Protein 3OZX (pdb70)

Structure (mmCIF, N/CA/C/O backbone):
data_3OZX
#
_entry.id   3OZX
#
_cell.length_a   58.374
_cell.length_b   63.656
_cell.length_c   81.778
_cell.angle_alpha   89.15
_cell.angle_beta   84.47
_cell.angle_gamma   69.82
#
_symmetry.space_group_name_H-M   'P 1'
#
loop_
_entity.id
_entity.type
_entity.pdbx_description
1 polymer 'RNase L inhibitor'
2 non-polymer 'MAGNESIUM ION'
3 non-polymer "ADENOSINE-5'-DIPHOSPHATE"
4 non-polymer 'PHOSPHATE ION'
5 water water
#
loop_
_atom_site.group_PDB
_atom_site.id
_atom_site.type_symbol
_atom_site.label_atom_id
_atom_site.label_alt_id
_atom_site.label_comp_id
_atom_site.label_asym_id
_atom_site.label_entity_id
_atom_site.label_seq_id
_atom_site.pdbx_PDB_ins_code
_atom_site.Cartn_x
_atom_site.Cartn_y
_atom_site.Cartn_z
_atom_site.occupancy
_atom_site.B_iso_or_equiv
_atom_site.auth_seq_id
_atom_site.auth_comp_id
_atom_site.auth_asym_id
_atom_site.auth_atom_id
_atom_site.pdbx_PDB_model_nu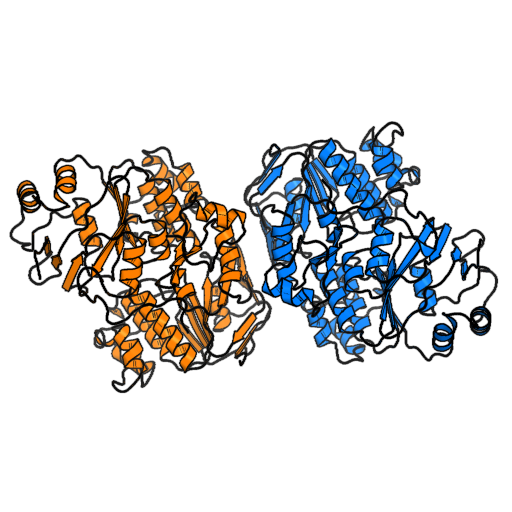m
ATOM 1 N N . GLU A 1 2 ? 6.901 27.850 -14.106 1.00 66.59 76 GLU A N 1
ATOM 2 C CA . GLU A 1 2 ? 7.740 27.121 -15.104 1.00 68.72 76 GLU A CA 1
ATOM 3 C C . GLU A 1 2 ? 8.668 26.153 -14.402 1.00 61.14 76 GLU A C 1
ATOM 4 O O . GLU A 1 2 ? 9.204 26.463 -13.352 1.00 55.35 76 GLU A O 1
ATOM 10 N N . GLY A 1 3 ? 8.860 24.979 -14.987 1.00 62.74 77 GLY A N 1
ATOM 11 C CA . GLY A 1 3 ? 9.669 23.935 -14.352 1.00 62.71 77 GLY A CA 1
ATOM 12 C C . GLY A 1 3 ? 8.812 22.780 -13.875 1.00 57.50 77 GLY A C 1
ATOM 13 O O . GLY A 1 3 ? 7.615 22.738 -14.159 1.00 61.10 77 GLY A O 1
ATOM 14 N N . GLU A 1 4 ? 9.427 21.861 -13.132 1.00 53.82 78 GLU A N 1
ATOM 15 C CA . GLU A 1 4 ? 8.811 20.582 -12.754 1.00 48.41 78 GLU A CA 1
ATOM 16 C C . GLU A 1 4 ? 8.237 20.601 -11.312 1.00 38.74 78 GLU A C 1
ATOM 17 O O . GLU A 1 4 ? 8.982 20.622 -10.339 1.00 33.98 78 GLU A O 1
ATOM 23 N N . VAL A 1 5 ? 6.912 20.593 -11.180 1.00 34.24 79 VAL A N 1
ATOM 24 C CA . VAL A 1 5 ? 6.265 20.642 -9.854 1.00 31.77 79 VAL A CA 1
ATOM 25 C C . VAL A 1 5 ? 6.376 19.307 -9.127 1.00 30.09 79 VAL A C 1
ATOM 26 O O . VAL A 1 5 ? 6.009 18.272 -9.642 1.00 34.03 79 VAL A O 1
ATOM 30 N N . ILE A 1 6 ? 6.909 19.358 -7.929 1.00 27.06 80 ILE A N 1
ATOM 31 C CA . ILE A 1 6 ? 7.086 18.182 -7.102 1.00 28.07 80 ILE A CA 1
ATOM 32 C C . ILE A 1 6 ? 5.790 17.823 -6.389 1.00 25.59 80 ILE A C 1
ATOM 33 O O . ILE A 1 6 ? 5.475 16.660 -6.220 1.00 25.98 80 ILE A O 1
ATOM 38 N N . HIS A 1 7 ? 5.035 18.830 -5.977 1.00 24.28 81 HIS A N 1
ATOM 39 C CA . HIS A 1 7 ? 3.869 18.577 -5.166 1.00 23.95 81 HIS A CA 1
ATOM 40 C C . HIS A 1 7 ? 3.014 19.800 -5.174 1.00 23.38 81 HIS A C 1
ATOM 41 O O . HIS A 1 7 ? 3.517 20.914 -5.230 1.00 22.81 81 HIS A O 1
ATOM 48 N N . ARG A 1 8 ? 1.719 19.570 -5.102 1.00 23.89 82 ARG A N 1
ATOM 49 C CA . ARG A 1 8 ? 0.712 20.612 -5.039 1.00 25.69 82 ARG A CA 1
ATOM 50 C C . ARG A 1 8 ? -0.361 20.064 -4.142 1.00 25.23 82 ARG A C 1
ATOM 51 O O . ARG A 1 8 ? -0.792 18.919 -4.355 1.00 26.32 82 ARG A O 1
ATOM 59 N N . TYR A 1 9 ? -0.783 20.836 -3.134 1.00 24.54 83 TYR A N 1
ATOM 60 C CA . TYR A 1 9 ? -1.796 20.324 -2.189 1.00 25.31 83 TYR A CA 1
ATOM 61 C C . TYR A 1 9 ? -3.174 20.357 -2.732 1.00 27.32 83 TYR A C 1
ATOM 62 O O . TYR A 1 9 ? -3.966 19.520 -2.402 1.00 27.61 83 TYR A O 1
ATOM 71 N N . LYS A 1 10 ? -3.477 21.365 -3.545 1.00 30.06 84 LYS A N 1
ATOM 72 C CA . LYS A 1 10 ? -4.795 21.488 -4.166 1.00 31.31 84 LYS A CA 1
ATOM 73 C C . LYS A 1 10 ? -4.688 22.345 -5.422 1.00 31.11 84 LYS A C 1
ATOM 74 O O . LYS A 1 10 ? -3.725 23.098 -5.586 1.00 29.05 84 LYS A O 1
ATOM 80 N N . VAL A 1 11 ? -5.668 22.222 -6.304 1.00 32.89 85 VAL A N 1
ATOM 81 C CA . VAL A 1 11 ? -5.741 23.057 -7.501 1.00 33.82 85 VAL A CA 1
ATOM 82 C C . VAL A 1 11 ? -5.685 24.533 -7.093 1.00 34.49 85 VAL A C 1
ATOM 83 O O . VAL A 1 11 ? -6.398 24.982 -6.188 1.00 35.12 85 VAL A O 1
ATOM 87 N N . ASN A 1 12 ? -4.855 25.290 -7.785 1.00 34.62 86 ASN A N 1
ATOM 88 C CA . ASN A 1 12 ? -4.634 26.701 -7.451 1.00 36.76 86 ASN A CA 1
ATOM 89 C C . ASN A 1 12 ? -4.028 26.953 -6.059 1.00 35.63 86 ASN A C 1
ATOM 90 O O . ASN A 1 12 ? -3.988 28.086 -5.599 1.00 36.63 86 ASN A O 1
ATOM 95 N N . GLY A 1 13 ? -3.562 25.899 -5.391 1.00 33.34 87 GLY A N 1
ATOM 96 C CA . GLY A 1 13 ? -2.907 26.071 -4.090 1.00 29.82 87 GLY A CA 1
ATOM 97 C C . GLY A 1 13 ? -1.400 26.136 -4.212 1.00 27.53 87 GLY A C 1
ATOM 98 O O . GLY A 1 13 ? -0.835 26.145 -5.327 1.00 26.85 87 GLY A O 1
ATOM 99 N N . PHE A 1 14 ? -0.742 26.092 -3.060 1.00 24.84 88 PHE A N 1
ATOM 100 C CA . PHE A 1 14 ? 0.709 26.139 -2.995 1.00 23.47 88 PHE A CA 1
ATOM 101 C C . PHE A 1 14 ? 1.353 25.015 -3.838 1.00 21.56 88 PHE A C 1
ATOM 102 O O . PHE A 1 14 ? 0.927 23.877 -3.812 1.00 21.79 88 PHE A O 1
ATOM 110 N N . LYS A 1 15 ? 2.407 25.333 -4.543 1.00 22.75 89 LYS A N 1
ATOM 111 C CA . LYS A 1 15 ? 3.138 24.326 -5.348 1.00 23.75 89 LYS A CA 1
ATOM 112 C C . LYS A 1 15 ? 4.604 24.365 -4.965 1.00 22.02 89 LYS A C 1
ATOM 113 O O . LYS A 1 15 ? 5.167 25.447 -4.743 1.00 22.06 89 LYS A O 1
ATOM 119 N N . LEU A 1 16 ? 5.228 23.193 -4.932 1.00 21.01 90 LEU A N 1
ATOM 120 C CA . LEU A 1 16 ? 6.649 23.066 -4.604 1.00 23.16 90 LEU A CA 1
ATOM 121 C C . LEU A 1 16 ? 7.423 22.602 -5.855 1.00 24.99 90 LEU A C 1
ATOM 122 O O . LEU A 1 16 ? 6.981 21.658 -6.541 1.00 26.22 90 LEU A O 1
ATOM 127 N N . PHE A 1 17 ? 8.546 23.259 -6.138 1.00 25.51 91 PHE A N 1
ATOM 128 C CA . PHE A 1 17 ? 9.467 22.870 -7.240 1.00 26.29 91 PHE A CA 1
ATOM 129 C C . PHE A 1 17 ? 10.755 22.374 -6.569 1.00 25.85 91 PHE A C 1
ATOM 130 O O . PHE A 1 17 ? 11.305 23.082 -5.727 1.00 26.23 91 PHE A O 1
ATOM 138 N N . GLY A 1 18 ? 11.201 21.165 -6.906 1.00 27.07 92 GLY A N 1
ATOM 139 C CA . GLY A 1 18 ? 12.509 20.636 -6.469 1.00 25.43 92 GLY A CA 1
ATOM 140 C C . GLY A 1 18 ? 12.530 20.040 -5.065 1.00 25.21 92 GLY A C 1
ATOM 141 O O . GLY A 1 18 ? 11.661 20.309 -4.233 1.00 23.21 92 GLY A O 1
ATOM 142 N N . LEU A 1 19 ? 13.547 19.229 -4.808 1.00 26.26 93 LEU A N 1
ATOM 143 C CA . LEU A 1 19 ? 13.796 18.645 -3.490 1.00 24.54 93 LEU A CA 1
ATOM 144 C C . LEU A 1 19 ? 15.279 18.568 -3.247 1.00 22.87 93 LEU A C 1
ATOM 145 O O . LEU A 1 19 ? 16.038 18.222 -4.137 1.00 24.72 93 LEU A O 1
ATOM 150 N N . PRO A 1 20 ? 15.694 18.809 -2.020 1.00 20.90 94 PRO A N 1
ATOM 151 C CA . PRO A 1 20 ? 17.073 18.575 -1.664 1.00 22.67 94 PRO A CA 1
ATOM 152 C C . PRO A 1 20 ? 17.319 17.066 -1.491 1.00 24.06 94 PRO A C 1
ATOM 153 O O . PRO A 1 20 ? 16.461 16.341 -0.965 1.00 24.21 94 PRO A O 1
ATOM 157 N N . THR A 1 21 ? 18.447 16.590 -1.992 1.00 25.57 95 THR A N 1
ATOM 158 C CA . THR A 1 21 ? 18.860 15.207 -1.762 1.00 24.13 95 THR A CA 1
ATOM 159 C C . THR A 1 21 ? 19.573 15.082 -0.418 1.00 23.63 95 THR A C 1
ATOM 160 O O . THR A 1 21 ? 20.597 15.723 -0.210 1.00 23.53 95 THR A O 1
ATOM 164 N N . PRO A 1 22 ? 19.069 14.236 0.484 1.00 24.47 96 PRO A N 1
ATOM 165 C CA . PRO A 1 22 ? 19.871 13.961 1.709 1.00 25.22 96 PRO A CA 1
ATOM 166 C C . PRO A 1 22 ? 21.218 13.339 1.394 1.00 26.31 96 PRO A C 1
ATOM 167 O O . PRO A 1 22 ? 21.361 12.665 0.370 1.00 26.52 96 PRO A O 1
ATOM 171 N N . LYS A 1 23 ? 22.211 13.568 2.254 1.00 27.50 97 LYS A N 1
ATOM 172 C CA . LYS A 1 23 ? 23.540 13.043 2.013 1.00 28.82 97 LYS A CA 1
ATOM 173 C C . LYS A 1 23 ? 24.023 12.379 3.280 1.00 31.13 97 LYS A C 1
ATOM 174 O O . LYS A 1 23 ? 23.848 12.934 4.373 1.00 29.06 97 LYS A O 1
ATOM 180 N N . ASN A 1 24 ? 24.614 11.188 3.156 1.00 32.46 98 ASN A N 1
ATOM 181 C CA . ASN A 1 24 ? 24.993 10.441 4.356 1.00 35.08 98 ASN A CA 1
ATOM 182 C C . ASN A 1 24 ? 26.155 11.119 5.014 1.00 33.65 98 ASN A C 1
ATOM 183 O O . ASN A 1 24 ? 26.895 11.864 4.360 1.00 32.25 98 ASN A O 1
ATOM 188 N N . ASN A 1 25 ? 26.281 10.882 6.320 1.00 34.11 99 ASN A N 1
ATOM 189 C CA . ASN A 1 25 ? 27.329 11.477 7.165 1.00 35.26 99 ASN A CA 1
ATOM 190 C C . ASN A 1 25 ? 27.402 12.979 7.020 1.00 30.80 99 ASN A C 1
ATOM 191 O O . ASN A 1 25 ? 28.475 13.542 7.143 1.00 31.30 99 ASN A O 1
ATOM 196 N N . THR A 1 26 ? 26.260 13.623 6.773 1.00 28.60 100 THR A N 1
ATOM 197 C CA . THR A 1 26 ? 26.243 15.048 6.465 1.00 26.72 100 THR A CA 1
ATOM 198 C C . THR A 1 26 ? 25.054 15.707 7.119 1.00 24.27 100 THR A C 1
ATOM 199 O O . THR A 1 26 ? 24.017 15.109 7.225 1.00 21.91 100 THR A O 1
ATOM 203 N N . ILE A 1 27 ? 25.213 16.962 7.543 1.00 24.83 101 ILE A N 1
ATOM 204 C CA . ILE A 1 27 ? 24.095 17.705 8.048 1.00 24.25 101 ILE A CA 1
ATOM 205 C C . ILE A 1 27 ? 23.698 18.787 7.058 1.00 23.98 101 ILE A C 1
ATOM 206 O O . ILE A 1 27 ? 24.437 19.743 6.805 1.00 23.36 101 ILE A O 1
ATOM 211 N N . LEU A 1 28 ? 22.480 18.654 6.568 1.00 23.83 102 LEU A N 1
ATOM 212 C CA . LEU A 1 28 ? 21.981 19.455 5.475 1.00 25.01 102 LEU A CA 1
ATOM 213 C C . LEU A 1 28 ? 21.015 20.463 6.069 1.00 23.91 102 LEU A C 1
ATOM 214 O O . LEU A 1 28 ? 20.112 20.081 6.753 1.00 24.16 102 LEU A O 1
ATOM 219 N N . GLY A 1 29 ? 21.247 21.744 5.846 1.00 22.26 103 GLY A N 1
ATOM 220 C CA . GLY A 1 29 ? 20.376 22.781 6.378 1.00 22.22 103 GLY A CA 1
ATOM 221 C C . GLY A 1 29 ? 19.428 23.210 5.288 1.00 21.79 103 GLY A C 1
ATOM 222 O O . GLY A 1 29 ? 19.804 23.191 4.118 1.00 20.67 103 GLY A O 1
ATOM 223 N N . VAL A 1 30 ? 18.203 23.557 5.680 1.00 20.89 104 VAL A N 1
ATOM 224 C CA . VAL A 1 30 ? 17.219 24.153 4.784 1.00 20.69 104 VAL A CA 1
ATOM 225 C C . VAL A 1 30 ? 16.755 25.486 5.378 1.00 19.20 104 VAL A C 1
ATOM 226 O O . VAL A 1 30 ? 16.319 25.584 6.535 1.00 19.35 104 VAL A O 1
ATOM 230 N N . LEU A 1 31 ? 16.829 26.518 4.567 1.00 19.29 105 LEU A N 1
ATOM 231 C CA . LEU A 1 31 ? 16.609 27.851 5.060 1.00 20.28 105 LEU A CA 1
ATOM 232 C C . LEU A 1 31 ? 15.720 28.622 4.115 1.00 21.06 105 LEU A C 1
ATOM 233 O O . LEU A 1 31 ? 15.882 28.532 2.885 1.00 19.62 105 LEU A O 1
ATOM 238 N N . GLY A 1 32 ? 14.778 29.370 4.686 1.00 20.44 106 GLY A N 1
ATOM 239 C CA . GLY A 1 32 ? 13.927 30.300 3.936 1.00 20.27 106 GLY A CA 1
ATOM 240 C C . GLY A 1 32 ? 12.795 30.803 4.833 1.00 21.84 106 GLY A C 1
ATOM 241 O O . GLY A 1 32 ? 12.528 30.268 5.938 1.00 22.67 106 GLY A O 1
ATOM 242 N N . LYS A 1 33 ? 12.103 31.813 4.346 1.00 21.48 107 LYS A N 1
ATOM 243 C CA . LYS A 1 33 ? 10.917 32.355 5.000 1.00 21.21 107 LYS A CA 1
ATOM 244 C C . LYS A 1 33 ? 9.835 31.288 5.080 1.00 20.40 107 LYS A C 1
ATOM 245 O O . LYS A 1 33 ? 9.908 30.300 4.370 1.00 19.15 107 LYS A O 1
ATOM 251 N N . ASN A 1 34 ? 8.856 31.489 5.968 1.00 19.37 108 ASN A N 1
ATOM 252 C CA . ASN A 1 34 ? 7.723 30.619 6.054 1.00 19.97 108 ASN A CA 1
ATOM 253 C C . ASN A 1 34 ? 6.772 30.658 4.850 1.00 21.01 108 ASN A C 1
ATOM 254 O O . ASN A 1 34 ? 6.725 31.634 4.057 1.00 21.04 108 ASN A O 1
ATOM 259 N N . GLY A 1 35 ? 6.033 29.568 4.719 1.00 19.21 109 GLY A N 1
ATOM 260 C CA . GLY A 1 35 ? 4.973 29.471 3.730 1.00 19.14 109 GLY A CA 1
ATOM 261 C C . GLY A 1 35 ? 5.504 29.063 2.366 1.00 19.29 109 GLY A C 1
ATOM 262 O O . GLY A 1 35 ? 4.727 29.048 1.403 1.00 21.14 109 GLY A O 1
ATOM 263 N N . VAL A 1 36 ? 6.811 28.758 2.269 1.00 18.23 110 VAL A N 1
ATOM 264 C CA . VAL A 1 36 ? 7.437 28.329 0.981 1.00 18.18 110 VAL A CA 1
ATOM 265 C C . VAL A 1 36 ? 7.723 26.811 0.822 1.00 17.75 110 VAL A C 1
ATOM 266 O O . VAL A 1 36 ? 8.278 26.413 -0.192 1.00 17.46 110 VAL A O 1
ATOM 270 N N . GLY A 1 37 ? 7.304 25.960 1.765 1.00 17.77 111 GLY A N 1
ATOM 271 C CA . GLY A 1 37 ? 7.419 24.495 1.549 1.00 18.58 111 GLY A CA 1
ATOM 272 C C . GLY A 1 37 ? 8.512 23.777 2.341 1.00 20.02 111 GLY A C 1
ATOM 273 O O . GLY A 1 37 ? 8.798 22.588 2.100 1.00 20.85 111 GLY A O 1
ATOM 274 N N . LYS A 1 38 ? 9.084 24.444 3.345 1.00 18.54 112 LYS A N 1
ATOM 275 C CA . LYS A 1 38 ? 10.183 23.785 4.091 1.00 18.55 112 LYS A CA 1
ATOM 276 C C . LYS A 1 38 ? 9.613 22.552 4.759 1.00 17.21 112 LYS A C 1
ATOM 277 O O . LYS A 1 38 ? 10.133 21.453 4.574 1.00 17.14 112 LYS A O 1
ATOM 283 N N . THR A 1 39 ? 8.505 22.717 5.471 1.00 17.57 113 THR A N 1
ATOM 284 C CA . THR A 1 39 ? 7.920 21.556 6.157 1.00 19.28 113 THR A CA 1
ATOM 285 C C . THR A 1 39 ? 7.415 20.470 5.177 1.00 19.60 113 THR A C 1
ATOM 286 O O . THR A 1 39 ? 7.536 19.264 5.428 1.00 20.19 113 THR A O 1
ATOM 290 N N . THR A 1 40 ? 6.813 20.908 4.076 1.00 19.75 114 THR A N 1
ATOM 291 C CA . THR A 1 40 ? 6.435 20.000 2.978 1.00 18.64 114 THR A CA 1
ATOM 292 C C . THR A 1 40 ? 7.657 19.168 2.520 1.00 18.31 114 THR A C 1
ATOM 293 O O . THR A 1 40 ? 7.556 17.961 2.366 1.00 18.95 114 THR A O 1
ATOM 297 N N . VAL A 1 41 ? 8.792 19.811 2.302 1.00 17.54 115 VAL A N 1
ATOM 298 C CA . VAL A 1 41 ? 10.040 19.136 1.845 1.00 17.75 115 VAL A CA 1
ATOM 299 C C . VAL A 1 41 ? 10.441 18.044 2.853 1.00 19.75 115 VAL A C 1
ATOM 300 O O . VAL A 1 41 ? 10.792 16.928 2.476 1.00 20.71 115 VAL A O 1
ATOM 304 N N . LEU A 1 42 ? 10.375 18.378 4.146 1.00 19.47 116 LEU A N 1
ATOM 305 C CA . LEU A 1 42 ? 10.770 17.462 5.177 1.00 18.61 116 LEU A CA 1
ATOM 306 C C . LEU A 1 42 ? 9.815 16.274 5.226 1.00 18.65 116 LEU A C 1
ATOM 307 O O . LEU A 1 42 ? 10.231 15.123 5.450 1.00 17.22 116 LEU A O 1
ATOM 312 N N . LYS A 1 43 ? 8.548 16.546 5.025 1.00 17.42 117 LYS A N 1
ATOM 313 C CA . LYS A 1 43 ? 7.552 15.492 5.118 1.00 18.17 117 LYS A CA 1
ATOM 314 C C . LYS A 1 43 ? 7.649 14.542 3.914 1.00 18.87 117 LYS A C 1
ATOM 315 O O . LYS A 1 43 ? 7.425 13.322 4.028 1.00 19.29 117 LYS A O 1
ATOM 321 N N . ILE A 1 44 ? 7.927 15.121 2.759 1.00 17.00 118 ILE A N 1
ATOM 322 C CA . ILE A 1 44 ? 8.369 14.328 1.609 1.00 18.30 118 ILE A CA 1
ATOM 323 C C . ILE A 1 44 ? 9.602 13.466 1.887 1.00 19.06 118 ILE A C 1
ATOM 324 O O . ILE A 1 44 ? 9.569 12.225 1.658 1.00 21.73 118 ILE A O 1
ATOM 329 N N . LEU A 1 45 ? 10.669 14.075 2.409 1.00 18.89 119 LEU A N 1
ATOM 330 C CA . LEU A 1 45 ? 11.886 13.306 2.750 1.00 19.97 119 LEU A CA 1
ATOM 331 C C . LEU A 1 45 ? 11.706 12.195 3.796 1.00 20.74 119 LEU A C 1
ATOM 332 O O . LEU A 1 45 ? 12.374 11.148 3.734 1.00 20.43 119 LEU A O 1
ATOM 337 N N . ALA A 1 46 ? 10.800 12.441 4.729 1.00 19.79 120 ALA A N 1
ATOM 338 C CA . ALA A 1 46 ? 10.480 11.560 5.820 1.00 23.11 120 ALA A CA 1
ATOM 339 C C . ALA A 1 46 ? 9.542 10.431 5.373 1.00 25.81 120 ALA A C 1
ATOM 340 O O . ALA A 1 46 ? 9.321 9.485 6.108 1.00 30.18 120 ALA A O 1
ATOM 342 N N . GLY A 1 47 ? 8.995 10.531 4.158 1.00 28.61 121 GLY A N 1
ATOM 343 C CA . GLY A 1 47 ? 8.049 9.540 3.636 1.00 26.08 121 GLY A CA 1
ATOM 344 C C . GLY A 1 47 ? 6.598 9.670 4.099 1.00 28.41 121 GLY A C 1
ATOM 345 O O . GLY A 1 47 ? 5.793 8.757 3.873 1.00 28.24 121 GLY A O 1
ATOM 346 N N . GLU A 1 48 ? 6.249 10.796 4.728 1.00 28.74 122 GLU A N 1
ATOM 347 C CA . GLU A 1 48 ? 4.877 11.040 5.246 1.00 30.47 122 GLU A CA 1
ATOM 348 C C . GLU A 1 48 ? 3.923 11.544 4.162 1.00 30.39 122 GLU A C 1
ATOM 349 O O . GLU A 1 48 ? 2.722 11.234 4.177 1.00 33.77 122 GLU A O 1
ATOM 355 N N . ILE A 1 49 ? 4.479 12.299 3.230 1.00 28.20 123 ILE A N 1
ATOM 356 C CA . ILE A 1 49 ? 3.804 12.697 1.989 1.00 27.47 123 ILE A CA 1
ATOM 357 C C . ILE A 1 49 ? 4.520 12.109 0.760 1.00 25.34 123 ILE A C 1
ATOM 358 O O . ILE A 1 49 ? 5.739 12.234 0.626 1.00 23.58 123 ILE A O 1
ATOM 363 N N . ILE A 1 50 ? 3.744 11.528 -0.149 1.00 25.30 124 ILE A N 1
ATOM 364 C CA . ILE A 1 50 ? 4.206 10.954 -1.420 1.00 24.58 124 ILE A CA 1
ATOM 365 C C . ILE A 1 50 ? 4.087 12.063 -2.472 1.00 24.81 124 ILE A C 1
ATOM 366 O O . ILE A 1 50 ? 2.996 12.530 -2.744 1.00 26.31 124 ILE A O 1
ATOM 371 N N . PRO A 1 51 ? 5.193 12.497 -3.092 1.00 24.73 125 PRO A N 1
ATOM 372 C CA . PRO A 1 51 ? 5.006 13.631 -4.020 1.00 24.06 125 PRO A CA 1
ATOM 373 C C . PRO A 1 51 ? 3.907 13.375 -5.073 1.00 25.13 125 PRO A C 1
ATOM 374 O O . PRO A 1 51 ? 3.893 12.328 -5.682 1.00 25.02 125 PRO A O 1
ATOM 378 N N . ASN A 1 52 ? 3.032 14.340 -5.332 1.00 24.41 126 ASN A N 1
ATOM 379 C CA . ASN A 1 52 ? 2.035 14.121 -6.393 1.00 26.56 126 ASN A CA 1
ATOM 380 C C . ASN A 1 52 ? 2.358 14.787 -7.723 1.00 26.52 126 ASN A C 1
ATOM 381 O O . ASN A 1 52 ? 1.524 14.803 -8.615 1.00 28.20 126 ASN A O 1
ATOM 386 N N . PHE A 1 53 ? 3.539 15.394 -7.829 1.00 25.81 127 PHE A N 1
ATOM 387 C CA . PHE A 1 53 ? 3.988 15.960 -9.091 1.00 28.05 127 PHE A CA 1
ATOM 388 C C . PHE A 1 53 ? 2.968 16.952 -9.642 1.00 31.18 127 PHE A C 1
ATOM 389 O O . PHE A 1 53 ? 2.756 17.043 -10.855 1.00 31.67 127 PHE A O 1
ATOM 397 N N . GLY A 1 54 ? 2.295 17.648 -8.724 1.00 32.06 128 GLY A N 1
ATOM 398 C CA . GLY A 1 54 ? 1.361 18.713 -9.091 1.00 32.70 128 GLY A CA 1
ATOM 399 C C . GLY A 1 54 ? -0.090 18.348 -9.347 1.00 33.11 128 GLY A C 1
ATOM 400 O O . GLY A 1 54 ? -0.882 19.248 -9.591 1.00 31.75 128 GLY A O 1
ATOM 401 N N . ASP A 1 55 ? -0.427 17.042 -9.321 1.00 35.54 129 ASP A N 1
ATOM 402 C CA . ASP A 1 55 ? -1.815 16.541 -9.486 1.00 35.93 129 ASP A CA 1
ATOM 403 C C . ASP A 1 55 ? -2.415 16.051 -8.148 1.00 36.43 129 ASP A C 1
ATOM 404 O O . ASP A 1 55 ? -2.258 14.890 -7.797 1.00 34.60 129 ASP A O 1
ATOM 409 N N . PRO A 1 56 ? -3.105 16.934 -7.390 1.00 37.12 130 PRO A N 1
ATOM 410 C CA . PRO A 1 56 ? -3.659 16.458 -6.116 1.00 38.42 130 PRO A CA 1
ATOM 411 C C . PRO A 1 56 ? -4.820 15.459 -6.272 1.00 43.92 130 PRO A C 1
ATOM 412 O O . PRO A 1 56 ? -5.170 14.769 -5.309 1.00 44.24 130 PRO A O 1
ATOM 416 N N . ASN A 1 57 ? -5.404 15.379 -7.464 1.00 48.04 131 ASN A N 1
ATOM 417 C CA . ASN A 1 57 ? -6.487 14.439 -7.704 1.00 56.83 131 ASN A CA 1
ATOM 418 C C . ASN A 1 57 ? -5.963 13.004 -7.664 1.00 62.57 131 ASN A C 1
ATOM 419 O O . ASN A 1 57 ? -6.618 12.108 -7.123 1.00 63.72 131 ASN A O 1
ATOM 424 N N . SER A 1 58 ? -4.771 12.797 -8.221 1.00 61.59 132 SER A N 1
ATOM 425 C CA . SER A 1 58 ? -4.291 11.450 -8.472 1.00 63.90 132 SER A CA 1
ATOM 426 C C . SER A 1 58 ? -3.553 10.884 -7.278 1.00 63.00 132 SER A C 1
ATOM 427 O O . SER A 1 58 ? -2.845 11.599 -6.577 1.00 59.94 132 SER A O 1
ATOM 430 N N . LYS A 1 59 ? -3.764 9.596 -7.035 1.00 64.82 133 LYS A N 1
ATOM 431 C CA . LYS A 1 59 ? -3.026 8.902 -6.008 1.00 62.57 133 LYS A CA 1
ATOM 432 C C . LYS A 1 59 ? -1.791 8.298 -6.650 1.00 60.58 133 LYS A C 1
ATOM 433 O O . LYS A 1 59 ? -1.843 7.228 -7.252 1.00 55.63 133 LYS A O 1
ATOM 439 N N . VAL A 1 60 ? -0.689 9.036 -6.541 1.00 59.14 134 VAL A N 1
ATOM 440 C CA . VAL A 1 60 ? 0.627 8.577 -6.957 1.00 55.61 134 VAL A CA 1
ATOM 441 C C . VAL A 1 60 ? 1.115 7.490 -6.016 1.00 49.90 134 VAL A C 1
ATOM 442 O O . VAL A 1 60 ? 1.074 7.629 -4.797 1.00 50.78 134 VAL A O 1
ATOM 446 N N . GLY A 1 61 ? 1.583 6.401 -6.586 1.00 45.11 135 GLY A N 1
ATOM 447 C CA . GLY A 1 61 ? 2.188 5.380 -5.774 1.00 43.93 135 GLY A CA 1
ATOM 448 C C . GLY A 1 61 ? 3.658 5.675 -5.601 1.00 41.62 135 GLY A C 1
ATOM 449 O O . GLY A 1 61 ? 4.212 6.581 -6.233 1.00 40.89 135 GLY A O 1
ATOM 450 N N . LYS A 1 62 ? 4.289 4.907 -4.726 1.00 41.44 136 LYS A N 1
ATOM 451 C CA . LYS A 1 62 ? 5.736 4.879 -4.638 1.00 40.08 136 LYS A CA 1
ATOM 452 C C . LYS A 1 62 ? 6.422 4.488 -5.965 1.00 40.68 136 LYS A C 1
ATOM 453 O O . LYS A 1 62 ? 7.312 5.203 -6.380 1.00 40.52 136 LYS A O 1
ATOM 459 N N . ASP A 1 63 ? 6.012 3.393 -6.633 1.00 43.77 137 ASP A N 1
ATOM 460 C CA . ASP A 1 63 ? 6.622 3.002 -7.924 1.00 44.03 137 ASP A CA 1
ATOM 461 C C . ASP A 1 63 ? 6.707 4.208 -8.895 1.00 42.85 137 ASP A C 1
ATOM 462 O O . ASP A 1 63 ? 7.750 4.467 -9.509 1.00 38.30 137 ASP A O 1
ATOM 467 N N . GLU A 1 64 ? 5.609 4.957 -8.999 1.00 42.88 138 GLU A N 1
ATOM 468 C CA . GLU A 1 64 ? 5.507 6.053 -9.962 1.00 43.13 138 GLU A CA 1
ATOM 469 C C . GLU A 1 64 ? 6.509 7.122 -9.608 1.00 38.86 138 GLU A C 1
ATOM 470 O O . GLU A 1 64 ? 7.198 7.647 -10.488 1.00 37.54 138 GLU A O 1
ATOM 476 N N . VAL A 1 65 ? 6.636 7.398 -8.311 1.00 34.14 139 VAL A N 1
ATOM 477 C CA . VAL A 1 65 ? 7.578 8.408 -7.854 1.00 32.21 139 VAL A CA 1
ATOM 478 C C . VAL A 1 65 ? 9.004 7.993 -8.246 1.00 31.36 139 VAL A C 1
ATOM 479 O O . VAL A 1 65 ? 9.792 8.823 -8.739 1.00 31.75 139 VAL A O 1
ATOM 483 N N . LEU A 1 66 ? 9.328 6.721 -8.016 1.00 29.01 140 LEU A N 1
ATOM 484 C CA . LEU A 1 66 ? 10.633 6.180 -8.393 1.00 29.53 140 LEU A CA 1
ATOM 485 C C . LEU A 1 66 ? 10.873 6.233 -9.927 1.00 30.40 140 LEU A C 1
ATOM 486 O O . LEU A 1 66 ? 11.968 6.611 -10.370 1.00 30.57 140 LEU A O 1
ATOM 491 N N . LYS A 1 67 ? 9.856 5.938 -10.738 1.00 30.93 141 LYS A N 1
ATOM 492 C CA . LYS A 1 67 ? 10.044 6.045 -12.188 1.00 33.11 141 LYS A CA 1
ATOM 493 C C . LYS A 1 67 ? 10.345 7.483 -12.597 1.00 32.29 141 LYS A C 1
ATOM 494 O O . LYS A 1 67 ? 11.174 7.723 -13.467 1.00 32.65 141 LYS A O 1
ATOM 500 N N . ARG A 1 68 ? 9.702 8.435 -11.927 1.00 32.44 142 ARG A N 1
ATOM 501 C CA . ARG A 1 68 ? 9.843 9.843 -12.258 1.00 31.32 142 ARG A CA 1
ATOM 502 C C . ARG A 1 68 ? 11.207 10.360 -11.871 1.00 29.02 142 ARG A C 1
ATOM 503 O O . ARG A 1 68 ? 11.738 11.190 -12.586 1.00 27.96 142 ARG A O 1
ATOM 511 N N . PHE A 1 69 ? 11.787 9.824 -10.790 1.00 26.88 143 PHE A N 1
ATOM 512 C CA . PHE A 1 69 ? 13.116 10.223 -10.323 1.00 26.95 143 PHE A CA 1
ATOM 513 C C . PHE A 1 69 ? 14.309 9.460 -10.929 1.00 28.29 143 PHE A C 1
ATOM 514 O O . PHE A 1 69 ? 15.470 9.808 -10.687 1.00 27.12 143 PHE A O 1
ATOM 522 N N . ARG A 1 70 ? 14.028 8.416 -11.701 1.00 30.67 144 ARG A N 1
ATOM 523 C CA . ARG A 1 70 ? 15.094 7.520 -12.129 1.00 33.88 144 ARG A CA 1
ATOM 524 C C . ARG A 1 70 ? 16.061 8.267 -13.017 1.00 34.67 144 ARG A C 1
ATOM 525 O O . ARG A 1 70 ? 15.646 8.982 -13.917 1.00 33.27 144 ARG A O 1
ATOM 533 N N . GLY A 1 71 ? 17.352 8.074 -12.736 1.00 38.30 145 GLY A N 1
ATOM 534 C CA . GLY A 1 71 ? 18.449 8.796 -13.359 1.00 40.49 145 GLY A CA 1
ATOM 535 C C . GLY A 1 71 ? 18.952 9.918 -12.466 1.00 43.13 145 GLY A C 1
ATOM 536 O O . GLY A 1 71 ? 20.152 10.227 -12.474 1.00 46.86 145 GLY A O 1
ATOM 537 N N . LYS A 1 72 ? 18.046 10.498 -11.676 1.00 38.63 146 LYS A N 1
ATOM 538 C CA . LYS A 1 72 ? 18.331 11.712 -10.894 1.00 38.02 146 LYS A CA 1
ATOM 539 C C . LYS A 1 72 ? 18.948 11.476 -9.516 1.00 36.25 146 LYS A C 1
ATOM 540 O O . LYS A 1 72 ? 18.900 10.364 -8.984 1.00 34.48 146 LYS A O 1
ATOM 546 N N . GLU A 1 73 ? 19.499 12.553 -8.962 1.00 36.77 147 GLU A N 1
ATOM 547 C CA . GLU A 1 73 ? 20.286 12.549 -7.721 1.00 38.11 147 GLU A CA 1
ATOM 548 C C . GLU A 1 73 ? 19.476 11.963 -6.566 1.00 34.81 147 GLU A C 1
ATOM 549 O O . GLU A 1 73 ? 20.011 11.276 -5.690 1.00 33.39 147 GLU A O 1
ATOM 555 N N . ILE A 1 74 ? 18.172 12.217 -6.595 1.00 30.46 148 ILE A N 1
ATOM 556 C CA . ILE A 1 74 ? 17.346 11.868 -5.459 1.00 28.18 148 ILE A CA 1
ATOM 557 C C . ILE A 1 74 ? 16.874 10.459 -5.491 1.00 27.34 148 ILE A C 1
ATOM 558 O O . ILE A 1 74 ? 16.423 9.942 -4.481 1.00 26.33 148 ILE A O 1
ATOM 563 N N . TYR A 1 75 ? 17.053 9.786 -6.629 1.00 27.34 149 TYR A N 1
ATOM 564 C CA . TYR A 1 75 ? 16.449 8.493 -6.786 1.00 27.23 149 TYR A CA 1
ATOM 565 C C . TYR A 1 75 ? 16.828 7.534 -5.665 1.00 26.86 149 TYR A C 1
ATOM 566 O O . TYR A 1 75 ? 15.961 6.854 -5.123 1.00 26.77 149 TYR A O 1
ATOM 575 N N . ASN A 1 76 ? 18.123 7.422 -5.402 1.00 26.78 150 ASN A N 1
ATOM 576 C CA . ASN A 1 76 ? 18.635 6.382 -4.533 1.00 28.69 150 ASN A CA 1
ATOM 577 C C . ASN A 1 76 ? 18.109 6.530 -3.089 1.00 28.11 150 ASN A C 1
ATOM 578 O O . ASN A 1 76 ? 17.751 5.546 -2.462 1.00 29.15 150 ASN A O 1
ATOM 583 N N . TYR A 1 77 ? 18.038 7.762 -2.596 1.00 26.51 151 TYR A N 1
ATOM 584 C CA . TYR A 1 77 ? 17.394 8.035 -1.308 1.00 25.98 151 TYR A CA 1
ATOM 585 C C . TYR A 1 77 ? 15.966 7.517 -1.296 1.00 26.76 151 TYR A C 1
ATOM 586 O O . TYR A 1 77 ? 15.575 6.730 -0.408 1.00 26.71 151 TYR A O 1
ATOM 595 N N . PHE A 1 78 ? 15.188 7.935 -2.294 1.00 25.58 152 PHE A N 1
ATOM 596 C CA . PHE A 1 78 ? 13.824 7.461 -2.395 1.00 27.70 152 PHE A CA 1
ATOM 597 C C . PHE A 1 78 ? 13.704 5.953 -2.566 1.00 27.58 152 PHE A C 1
ATOM 598 O O . PHE A 1 78 ? 12.848 5.342 -1.959 1.00 27.02 152 PHE A O 1
ATOM 606 N N . LYS A 1 79 ? 14.578 5.333 -3.353 1.00 30.15 153 LYS A N 1
ATOM 607 C CA . LYS A 1 79 ? 14.545 3.882 -3.448 1.00 31.93 153 LYS A CA 1
ATOM 608 C C . LYS A 1 79 ? 14.679 3.267 -2.044 1.00 33.68 153 LYS A C 1
ATOM 609 O O . LYS A 1 79 ? 13.865 2.419 -1.648 1.00 36.54 153 LYS A O 1
ATOM 615 N N . GLU A 1 80 ? 15.698 3.701 -1.307 1.00 33.60 154 GLU A N 1
ATOM 616 C CA . GLU A 1 80 ? 15.948 3.204 0.060 1.00 36.26 154 GLU A CA 1
ATOM 617 C C . GLU A 1 80 ? 14.799 3.514 1.032 1.00 33.70 154 GLU A C 1
ATOM 618 O O . GLU A 1 80 ? 14.441 2.669 1.858 1.00 32.41 154 GLU A O 1
ATOM 624 N N . LEU A 1 81 ? 14.224 4.713 0.899 1.00 30.26 155 LEU A N 1
ATOM 625 C CA . LEU A 1 81 ? 13.086 5.158 1.711 1.00 29.18 155 LEU A CA 1
ATOM 626 C C . LEU A 1 81 ? 11.910 4.221 1.451 1.00 29.57 155 LEU A C 1
ATOM 627 O O . LEU A 1 81 ? 11.360 3.636 2.364 1.00 30.67 155 LEU A O 1
ATOM 632 N N . TYR A 1 82 ? 11.537 4.086 0.193 1.00 30.06 156 TYR A N 1
ATOM 633 C CA . TYR A 1 82 ? 10.319 3.366 -0.152 1.00 32.18 156 TYR A CA 1
ATOM 634 C C . TYR A 1 82 ? 10.470 1.840 -0.063 1.00 35.28 156 TYR A C 1
ATOM 635 O O . TYR A 1 82 ? 9.474 1.121 -0.080 1.00 36.46 156 TYR A O 1
ATOM 644 N N . SER A 1 83 ? 11.701 1.358 0.031 1.00 36.59 157 SER A N 1
ATOM 645 C CA . SER A 1 83 ? 11.916 -0.075 0.161 1.00 41.29 157 SER A CA 1
ATOM 646 C C . SER A 1 83 ? 12.168 -0.403 1.625 1.00 42.52 157 SER A C 1
ATOM 647 O O . SER A 1 83 ? 12.726 -1.439 1.965 1.00 43.27 157 SER A O 1
ATOM 650 N N . ASN A 1 84 ? 11.710 0.502 2.488 1.00 45.80 158 ASN A N 1
ATOM 651 C CA . ASN A 1 84 ? 11.877 0.392 3.944 1.00 48.06 158 ASN A CA 1
ATOM 652 C C . ASN A 1 84 ? 13.257 -0.085 4.428 1.00 47.77 158 ASN A C 1
ATOM 653 O O . ASN A 1 84 ? 13.391 -0.964 5.300 1.00 48.63 158 ASN A O 1
ATOM 658 N N . GLU A 1 85 ? 14.275 0.523 3.836 1.00 43.87 159 GLU A N 1
ATOM 659 C CA . GLU A 1 85 ? 15.658 0.277 4.177 1.00 45.29 159 GLU A CA 1
ATOM 660 C C . GLU A 1 85 ? 16.203 1.392 5.072 1.00 44.44 159 GLU A C 1
ATOM 661 O O . GLU A 1 85 ? 17.306 1.271 5.604 1.00 46.39 159 GLU A O 1
ATOM 667 N N . LEU A 1 86 ? 15.400 2.450 5.261 1.00 40.86 160 LEU A N 1
ATOM 668 C CA . LEU A 1 86 ? 15.749 3.601 6.105 1.00 40.77 160 LEU A CA 1
ATOM 669 C C . LEU A 1 86 ? 14.809 3.807 7.290 1.00 37.50 160 LEU A C 1
ATOM 670 O O . LEU A 1 86 ? 13.596 3.955 7.134 1.00 36.72 160 LEU A O 1
ATOM 675 N N . LYS A 1 87 ? 15.386 3.860 8.478 1.00 36.28 161 LYS A N 1
ATOM 676 C CA . LYS A 1 87 ? 14.620 4.231 9.633 1.00 34.19 161 LYS A CA 1
ATOM 677 C C . LYS A 1 87 ? 14.710 5.739 9.726 1.00 30.13 161 LYS A C 1
ATOM 678 O O . LYS A 1 87 ? 15.791 6.301 9.635 1.00 28.82 161 LYS A O 1
ATOM 684 N N . ILE A 1 88 ? 13.570 6.382 9.908 1.00 28.63 162 ILE A N 1
ATOM 685 C CA . ILE A 1 88 ? 13.470 7.848 9.836 1.00 27.34 162 ILE A CA 1
ATOM 686 C C . ILE A 1 88 ? 13.027 8.356 11.191 1.00 27.76 162 ILE A C 1
ATOM 687 O O . ILE A 1 88 ? 12.042 7.852 11.731 1.00 29.30 162 ILE A O 1
ATOM 692 N N . VAL A 1 89 ? 13.716 9.374 11.709 1.00 26.66 163 VAL A N 1
ATOM 693 C CA . VAL A 1 89 ? 13.269 10.125 12.894 1.00 25.81 163 VAL A CA 1
ATOM 694 C C . VAL A 1 89 ? 12.948 11.576 12.511 1.00 24.08 163 VAL A C 1
ATOM 695 O O . VAL A 1 89 ? 13.756 12.258 11.906 1.00 24.82 163 VAL A O 1
ATOM 699 N N . HIS A 1 90 ? 11.768 12.042 12.891 1.00 24.42 164 HIS A N 1
ATOM 700 C CA . HIS A 1 90 ? 11.312 13.340 12.508 1.00 23.72 164 HIS A CA 1
ATOM 701 C C . HIS A 1 90 ? 10.831 14.059 13.758 1.00 24.44 164 HIS A C 1
ATOM 702 O O . HIS A 1 90 ? 9.858 13.674 14.378 1.00 24.06 164 HIS A O 1
ATOM 709 N N . LYS A 1 91 ? 11.569 15.100 14.111 1.00 23.05 165 LYS A N 1
ATOM 710 C CA . LYS A 1 91 ? 11.241 15.972 15.219 1.00 23.36 165 LYS A CA 1
ATOM 711 C C . LYS A 1 91 ? 10.355 17.043 14.572 1.00 22.50 165 LYS A C 1
ATOM 712 O O . LYS A 1 91 ? 10.843 17.911 13.840 1.00 20.13 165 LYS A O 1
ATOM 718 N N . ILE A 1 92 ? 9.063 16.978 14.835 1.00 22.00 166 ILE A N 1
ATOM 719 C CA . ILE A 1 92 ? 8.154 17.806 14.042 1.00 24.46 166 ILE A CA 1
ATOM 720 C C . ILE A 1 92 ? 8.177 19.271 14.467 1.00 23.14 166 ILE A C 1
ATOM 721 O O . ILE A 1 92 ? 8.613 19.595 15.594 1.00 19.73 166 ILE A O 1
ATOM 726 N N . GLN A 1 93 ? 7.673 20.146 13.592 1.00 22.97 167 GLN A N 1
ATOM 727 C CA . GLN A 1 93 ? 7.724 21.590 13.898 1.00 20.72 167 GLN A CA 1
ATOM 728 C C . GLN A 1 93 ? 6.805 21.950 15.037 1.00 21.86 167 GLN A C 1
ATOM 729 O O . GLN A 1 93 ? 7.136 22.779 15.873 1.00 20.21 167 GLN A O 1
ATOM 735 N N . TYR A 1 94 ? 5.642 21.325 15.068 1.00 22.86 168 TYR A N 1
ATOM 736 C CA . TYR A 1 94 ? 4.553 21.777 15.933 1.00 26.49 168 TYR A CA 1
ATOM 737 C C . TYR A 1 94 ? 4.555 20.969 17.213 1.00 28.24 168 TYR A C 1
ATOM 738 O O . TYR A 1 94 ? 3.767 20.055 17.374 1.00 31.91 168 TYR A O 1
ATOM 747 N N . VAL A 1 95 ? 5.460 21.326 18.108 1.00 31.26 169 VAL A N 1
ATOM 748 C CA . VAL A 1 95 ? 5.759 20.552 19.313 1.00 34.27 169 VAL A CA 1
ATOM 749 C C . VAL A 1 95 ? 4.599 20.464 20.298 1.00 37.94 169 VAL A C 1
ATOM 750 O O . VAL A 1 95 ? 4.437 19.441 20.978 1.00 37.56 169 VAL A O 1
ATOM 754 N N . GLU A 1 96 ? 3.802 21.526 20.349 1.00 39.59 170 GLU A N 1
ATOM 755 C CA . GLU A 1 96 ? 2.597 21.581 21.161 1.00 50.73 170 GLU A CA 1
ATOM 756 C C . GLU A 1 96 ? 1.547 20.553 20.720 1.00 56.69 170 GLU A C 1
ATOM 757 O O . GLU A 1 96 ? 0.799 20.024 21.547 1.00 60.52 170 GLU A O 1
ATOM 763 N N . TYR A 1 97 ? 1.494 20.256 19.426 1.00 56.74 171 TYR A N 1
ATOM 764 C CA . TYR A 1 97 ? 0.631 19.183 18.923 1.00 57.88 171 TYR A CA 1
ATOM 765 C C . TYR A 1 97 ? 1.216 17.795 19.238 1.00 60.47 171 TYR A C 1
ATOM 766 O O . TYR A 1 97 ? 0.481 16.819 19.423 1.00 64.07 171 TYR A O 1
ATOM 775 N N . ALA A 1 98 ? 2.537 17.706 19.297 1.00 64.28 172 ALA A N 1
ATOM 776 C CA . ALA A 1 98 ? 3.210 16.440 19.598 1.00 65.30 172 ALA A CA 1
ATOM 777 C C . ALA A 1 98 ? 3.286 16.179 21.105 1.00 64.28 172 ALA A C 1
ATOM 778 O O . ALA A 1 98 ? 4.128 15.416 21.567 1.00 68.25 172 ALA A O 1
ATOM 780 N N . SER A 1 99 ? 2.386 16.807 21.857 1.00 66.24 173 SER A N 1
ATOM 781 C CA . SER A 1 99 ? 2.399 16.758 23.314 1.00 66.93 173 SER A CA 1
ATOM 782 C C . SER A 1 99 ? 1.284 15.885 23.851 1.00 70.97 173 SER A C 1
ATOM 783 O O . SER A 1 99 ? 1.468 15.166 24.835 1.00 71.84 173 SER A O 1
ATOM 786 N N . LYS A 1 100 ? 0.123 15.961 23.207 1.00 70.39 174 LYS A N 1
ATOM 787 C CA . LYS A 1 100 ? -1.080 15.288 23.703 1.00 72.74 174 LYS A CA 1
ATOM 788 C C . LYS A 1 100 ? -1.067 13.761 23.524 1.00 74.54 174 LYS A C 1
ATOM 789 O O . LYS A 1 100 ? -2.042 13.082 23.860 1.00 74.87 174 LYS A O 1
ATOM 795 N N . PHE A 1 101 ? 0.038 13.232 23.002 1.00 70.25 175 PHE A N 1
ATOM 796 C CA . PHE A 1 101 ? 0.232 11.789 22.878 1.00 74.45 175 PHE A CA 1
ATOM 797 C C . PHE A 1 101 ? 1.422 11.335 23.732 1.00 71.26 175 PHE A C 1
ATOM 798 O O . PHE A 1 101 ? 2.122 10.371 23.393 1.00 72.97 175 PHE A O 1
ATOM 806 N N . LEU A 1 102 ? 1.660 12.048 24.827 1.00 65.56 176 LEU A N 1
ATOM 807 C CA . LEU A 1 102 ? 2.828 11.803 25.656 1.00 63.91 176 LEU A CA 1
ATOM 808 C C . LEU A 1 102 ? 2.385 11.400 27.043 1.00 67.96 176 LEU A C 1
ATOM 809 O O . LEU A 1 102 ? 1.736 12.173 27.745 1.00 73.93 176 LEU A O 1
ATOM 814 N N . LYS A 1 103 ? 2.713 10.173 27.420 1.00 66.80 177 LYS A N 1
ATOM 815 C CA . LYS A 1 103 ? 2.379 9.683 28.741 1.00 67.14 177 LYS A CA 1
ATOM 816 C C . LYS A 1 103 ? 3.617 9.565 29.603 1.00 64.95 177 LYS A C 1
ATOM 817 O O . LYS A 1 103 ? 4.602 8.954 29.202 1.00 64.51 177 LYS A O 1
ATOM 823 N N . GLY A 1 104 ? 3.551 10.143 30.795 1.00 64.33 178 GLY A N 1
ATOM 824 C CA . GLY A 1 104 ? 4.552 9.881 31.812 1.00 62.12 178 GLY A CA 1
ATOM 825 C C . GLY A 1 104 ? 5.546 11.009 31.960 1.00 57.57 178 GLY A C 1
ATOM 826 O O . GLY A 1 104 ? 5.399 12.065 31.355 1.00 54.50 178 GLY A O 1
ATOM 827 N N . THR A 1 105 ? 6.559 10.767 32.782 1.00 56.60 179 THR A N 1
ATOM 828 C CA . THR A 1 105 ? 7.592 11.750 33.066 1.00 54.63 179 THR A CA 1
ATOM 829 C C . THR A 1 105 ? 8.631 11.793 31.935 1.00 51.46 179 THR A C 1
ATOM 830 O O . THR A 1 105 ? 8.652 10.902 31.065 1.00 50.72 179 THR A O 1
ATOM 834 N N . VAL A 1 106 ? 9.463 12.835 31.943 1.00 47.38 180 VAL A N 1
ATOM 835 C CA . VAL A 1 106 ? 10.536 12.992 30.964 1.00 44.42 180 VAL A CA 1
ATOM 836 C C . VAL A 1 106 ? 11.514 11.822 31.055 1.00 44.66 180 VAL A C 1
ATOM 837 O O . VAL A 1 106 ? 11.805 11.168 30.037 1.00 42.07 180 VAL A O 1
ATOM 841 N N . ASN A 1 107 ? 11.998 11.551 32.269 1.00 45.77 181 ASN A N 1
ATOM 842 C CA . ASN A 1 107 ? 12.861 10.393 32.513 1.00 48.44 181 ASN A CA 1
ATOM 843 C C . ASN A 1 107 ? 12.293 9.086 31.941 1.00 49.32 181 ASN A C 1
ATOM 844 O O . ASN A 1 107 ? 12.974 8.377 31.196 1.00 48.76 181 ASN A O 1
ATOM 849 N N . GLU A 1 108 ? 11.039 8.781 32.243 1.00 49.59 182 GLU A N 1
ATOM 850 C CA . GLU A 1 108 ? 10.507 7.493 31.805 1.00 52.49 182 GLU A CA 1
ATOM 851 C C . GLU A 1 108 ? 10.153 7.400 30.325 1.00 49.78 182 GLU A C 1
ATOM 852 O O . GLU A 1 108 ? 10.179 6.305 29.763 1.00 48.34 182 GLU A O 1
ATOM 858 N N . ILE A 1 109 ? 9.818 8.530 29.698 1.00 47.06 183 ILE A N 1
ATOM 859 C CA . ILE A 1 109 ? 9.624 8.532 28.246 1.00 46.37 183 ILE A CA 1
ATOM 860 C C . ILE A 1 109 ? 10.959 8.234 27.567 1.00 45.66 183 ILE A C 1
ATOM 861 O O . ILE A 1 109 ? 11.056 7.335 26.724 1.00 47.61 183 ILE A O 1
ATOM 866 N N . LEU A 1 110 ? 11.980 8.985 27.963 1.00 42.82 184 LEU A N 1
ATOM 867 C CA . LEU A 1 110 ? 13.318 8.840 27.418 1.00 41.29 184 LEU A CA 1
ATOM 868 C C . LEU A 1 110 ? 13.936 7.466 27.712 1.00 42.46 184 LEU A C 1
ATOM 869 O O . LEU A 1 110 ? 14.630 6.915 26.853 1.00 42.26 184 LEU A O 1
ATOM 874 N N . THR A 1 111 ? 13.684 6.931 28.906 1.00 43.46 185 THR A N 1
ATOM 875 C CA . THR A 1 111 ? 14.177 5.602 29.290 1.00 47.31 185 THR A CA 1
ATOM 876 C C . THR A 1 111 ? 13.564 4.513 28.414 1.00 49.51 185 THR A C 1
ATOM 877 O O . THR A 1 111 ? 14.241 3.545 28.066 1.00 53.05 185 THR A O 1
ATOM 881 N N . LYS A 1 112 ? 12.284 4.666 28.076 1.00 51.65 186 LYS A N 1
ATOM 882 C CA . LYS A 1 112 ? 11.591 3.722 27.194 1.00 55.55 186 LYS A CA 1
ATOM 883 C C . LYS A 1 112 ? 12.280 3.667 25.846 1.00 53.24 186 LYS A C 1
ATOM 884 O O . LYS A 1 112 ? 12.582 2.593 25.332 1.00 54.13 186 LYS A O 1
ATOM 890 N N . ILE A 1 113 ? 12.537 4.836 25.274 1.00 50.90 187 ILE A N 1
ATOM 891 C CA . ILE A 1 113 ? 13.004 4.891 23.905 1.00 49.41 187 ILE A CA 1
ATOM 892 C C . ILE A 1 113 ? 14.522 4.913 23.739 1.00 48.53 187 ILE A C 1
ATOM 893 O O . ILE A 1 113 ? 14.999 4.955 22.607 1.00 49.08 187 ILE A O 1
ATOM 898 N N . ASP A 1 114 ? 15.285 4.893 24.833 1.00 48.33 188 ASP A N 1
ATOM 899 C CA . ASP A 1 114 ? 16.746 4.929 24.701 1.00 48.74 188 ASP A CA 1
ATOM 900 C C . ASP A 1 114 ? 17.288 3.683 24.017 1.00 49.55 188 ASP A C 1
ATOM 901 O O . ASP A 1 114 ? 17.537 2.668 24.645 1.00 51.01 188 ASP A O 1
ATOM 906 N N . GLU A 1 115 ? 17.468 3.777 22.711 1.00 51.31 189 GLU A N 1
ATOM 907 C CA . GLU A 1 115 ? 17.941 2.643 21.921 1.00 51.68 189 GLU A CA 1
ATOM 908 C C . GLU A 1 115 ? 19.434 2.717 21.746 1.00 51.34 189 GLU A C 1
ATOM 909 O O . GLU A 1 115 ? 20.065 1.725 21.419 1.00 51.33 189 GLU A O 1
ATOM 915 N N . ARG A 1 116 ? 19.998 3.908 21.947 1.00 51.17 190 ARG A N 1
ATOM 916 C CA . ARG A 1 116 ? 21.414 4.101 21.702 1.00 52.84 190 ARG A CA 1
ATOM 917 C C . ARG A 1 116 ? 22.232 4.184 22.970 1.00 53.78 190 ARG A C 1
ATOM 918 O O . ARG A 1 116 ? 23.424 4.443 22.914 1.00 60.39 190 ARG A O 1
ATOM 926 N N . GLY A 1 117 ? 21.611 3.941 24.114 1.00 54.35 191 GLY A N 1
ATOM 927 C CA . GLY A 1 117 ? 22.321 4.048 25.391 1.00 56.30 191 GLY A CA 1
ATOM 928 C C . GLY A 1 117 ? 22.982 5.407 25.595 1.00 54.44 191 GLY A C 1
ATOM 929 O O . GLY A 1 117 ? 24.111 5.494 26.083 1.00 55.45 191 GLY A O 1
ATOM 930 N N . LYS A 1 118 ? 22.272 6.470 25.218 1.00 52.45 192 LYS A N 1
ATOM 931 C CA . LYS A 1 118 ? 22.800 7.821 25.317 1.00 49.78 192 LYS A CA 1
ATOM 932 C C . LYS A 1 118 ? 21.954 8.703 26.243 1.00 46.67 192 LYS A C 1
ATOM 933 O O . LYS A 1 118 ? 22.110 9.931 26.256 1.00 43.19 192 LYS A O 1
ATOM 939 N N . LYS A 1 119 ? 21.073 8.078 27.023 1.00 45.14 193 LYS A N 1
ATOM 940 C CA . LYS A 1 119 ? 20.156 8.833 27.867 1.00 44.57 193 LYS A CA 1
ATOM 941 C C . LYS A 1 119 ? 20.909 9.841 28.716 1.00 45.48 193 LYS A C 1
ATOM 942 O O . LYS A 1 119 ? 20.692 11.052 28.589 1.00 43.43 193 LYS A O 1
ATOM 948 N N . ASP A 1 120 ? 21.816 9.334 29.545 1.00 48.64 194 ASP A N 1
ATOM 949 C CA . ASP A 1 120 ? 22.589 10.147 30.483 1.00 52.18 194 ASP A CA 1
ATOM 950 C C . ASP A 1 120 ? 23.380 11.257 29.780 1.00 51.58 194 ASP A C 1
ATOM 951 O O . ASP A 1 120 ? 23.408 12.408 30.236 1.00 50.28 194 ASP A O 1
ATOM 956 N N . GLU A 1 121 ? 23.970 10.909 28.641 1.00 50.33 195 GLU A N 1
ATOM 957 C CA . GLU A 1 121 ? 24.685 11.849 27.791 1.00 49.60 195 GLU A CA 1
ATOM 958 C C . GLU A 1 121 ? 23.811 13.047 27.398 1.00 48.94 195 GLU A C 1
ATOM 959 O O . GLU A 1 121 ? 24.224 14.214 27.526 1.00 50.17 195 GLU A O 1
ATOM 965 N N . VAL A 1 122 ? 22.603 12.752 26.927 1.00 44.96 196 VAL A N 1
ATOM 966 C CA . VAL A 1 122 ? 21.671 13.765 26.439 1.00 39.88 196 VAL A CA 1
ATOM 967 C C . VAL A 1 122 ? 21.136 14.627 27.574 1.00 39.72 196 VAL A C 1
ATOM 968 O O . VAL A 1 122 ? 21.066 15.858 27.432 1.00 35.73 196 VAL A O 1
ATOM 972 N N . LYS A 1 123 ? 20.783 13.981 28.691 1.00 39.66 197 LYS A N 1
ATOM 973 C CA . LYS A 1 123 ? 20.462 14.672 29.945 1.00 42.64 197 LYS A CA 1
ATOM 974 C C . LYS A 1 123 ? 21.443 15.831 30.224 1.00 43.04 197 LYS A C 1
ATOM 975 O O . LYS A 1 123 ? 21.020 16.976 30.421 1.00 38.80 197 LYS A O 1
ATOM 981 N N . GLU A 1 124 ? 22.738 15.501 30.230 1.00 46.01 198 GLU A N 1
ATOM 982 C CA . GLU A 1 124 ? 23.834 16.479 30.377 1.00 48.46 198 GLU A CA 1
ATOM 983 C C . GLU A 1 124 ? 23.817 17.513 29.259 1.00 45.58 198 GLU A C 1
ATOM 984 O O . GLU A 1 124 ? 23.646 18.699 29.518 1.00 45.91 198 GLU A O 1
ATOM 990 N N . LEU A 1 125 ? 23.989 17.047 28.022 1.00 43.39 199 LEU A N 1
ATOM 991 C CA . LEU A 1 125 ? 24.152 17.919 26.864 1.00 41.91 199 LEU A CA 1
ATOM 992 C C . LEU A 1 125 ? 23.047 18.977 26.730 1.00 40.04 199 LEU A C 1
ATOM 993 O O . LEU A 1 125 ? 23.332 20.124 26.375 1.00 42.93 199 LEU A O 1
ATOM 998 N N . LEU A 1 126 ? 21.802 18.578 27.006 1.00 37.15 200 LEU A N 1
ATOM 999 C CA . LEU A 1 126 ? 20.636 19.456 26.894 1.00 33.85 200 LEU A CA 1
ATOM 1000 C C . LEU A 1 126 ? 20.178 19.953 28.277 1.00 34.26 200 LEU A C 1
ATOM 1001 O O . LEU A 1 126 ? 19.126 20.568 28.405 1.00 31.09 200 LEU A O 1
ATOM 1006 N N . ASN A 1 127 ? 20.988 19.669 29.302 1.00 37.48 201 ASN A N 1
ATOM 1007 C CA . ASN A 1 127 ? 20.779 20.212 30.643 1.00 39.50 201 ASN A CA 1
ATOM 1008 C C . ASN A 1 127 ? 19.339 19.965 31.148 1.00 40.79 201 ASN A C 1
ATOM 1009 O O . ASN A 1 127 ? 18.562 20.904 31.412 1.00 39.78 201 ASN A O 1
ATOM 1014 N N . MET A 1 128 ? 18.985 18.687 31.264 1.00 43.43 202 MET A N 1
ATOM 1015 C CA . MET A 1 128 ? 17.582 18.310 31.461 1.00 45.36 202 MET A CA 1
ATOM 1016 C C . MET A 1 128 ? 17.236 17.970 32.905 1.00 46.22 202 MET A C 1
ATOM 1017 O O . MET A 1 128 ? 16.074 17.670 33.197 1.00 45.40 202 MET A O 1
ATOM 1022 N N . THR A 1 129 ? 18.215 18.022 33.805 1.00 47.09 203 THR A N 1
ATOM 1023 C CA . THR A 1 129 ? 17.941 17.644 35.194 1.00 54.75 203 THR A CA 1
ATOM 1024 C C . THR A 1 129 ? 16.699 18.334 35.781 1.00 53.09 203 THR A C 1
ATOM 1025 O O . THR A 1 129 ? 15.949 17.705 36.511 1.00 58.02 203 THR A O 1
ATOM 1029 N N . ASN A 1 130 ? 16.445 19.588 35.418 1.00 50.67 204 ASN A N 1
ATOM 1030 C CA . ASN A 1 130 ? 15.212 20.245 35.862 1.00 53.98 204 ASN A CA 1
ATOM 1031 C C . ASN A 1 130 ? 13.925 19.555 35.407 1.00 52.12 204 ASN A C 1
ATOM 1032 O O . ASN A 1 130 ? 12.989 19.390 36.189 1.00 57.07 204 ASN A O 1
ATOM 1037 N N . LEU A 1 131 ? 13.894 19.128 34.157 1.00 47.33 205 LEU A N 1
ATOM 1038 C CA . LEU A 1 131 ? 12.696 18.546 33.560 1.00 45.02 205 LEU A CA 1
ATOM 1039 C C . LEU A 1 131 ? 12.472 17.094 33.962 1.00 44.78 205 LEU A C 1
ATOM 1040 O O . LEU A 1 131 ? 11.420 16.518 33.671 1.00 44.50 205 LEU A O 1
ATOM 1045 N N . TRP A 1 132 ? 13.464 16.524 34.637 1.00 44.85 206 TRP A N 1
ATOM 1046 C CA . TRP A 1 132 ? 13.682 15.089 34.631 1.00 46.06 206 TRP A CA 1
ATOM 1047 C C . TRP A 1 132 ? 12.510 14.276 35.146 1.00 47.49 206 TRP A C 1
ATOM 1048 O O . TRP A 1 132 ? 12.195 13.223 34.589 1.00 46.95 206 TRP A O 1
ATOM 1059 N N . ASN A 1 133 ? 11.880 14.766 36.211 1.00 50.87 207 ASN A N 1
ATOM 1060 C CA . ASN A 1 133 ? 10.706 14.111 36.779 1.00 54.59 207 ASN A CA 1
ATOM 1061 C C . ASN A 1 133 ? 9.477 14.992 36.692 1.00 54.41 207 ASN A C 1
ATOM 1062 O O . ASN A 1 133 ? 8.698 15.076 37.622 1.00 60.13 207 ASN A O 1
ATOM 1067 N N . LYS A 1 134 ? 9.312 15.645 35.550 1.00 53.83 208 LYS A N 1
ATOM 1068 C CA . LYS A 1 134 ? 8.089 16.364 35.259 1.00 53.58 208 LYS A CA 1
ATOM 1069 C C . LYS A 1 134 ? 7.239 15.618 34.244 1.00 52.98 208 LYS A C 1
ATOM 1070 O O . LYS A 1 134 ? 7.745 14.890 33.381 1.00 50.74 208 LYS A O 1
ATOM 1076 N N . ASP A 1 135 ? 5.936 15.815 34.361 1.00 55.09 209 ASP A N 1
ATOM 1077 C CA . ASP A 1 135 ? 4.981 15.224 33.453 1.00 57.52 209 ASP A CA 1
ATOM 1078 C C . ASP A 1 135 ? 5.074 15.853 32.066 1.00 55.28 209 ASP A C 1
ATOM 1079 O O . ASP A 1 135 ? 4.925 17.067 31.917 1.00 51.83 209 ASP A O 1
ATOM 1084 N N . ALA A 1 136 ? 5.301 15.017 31.055 1.00 57.93 210 ALA A N 1
ATOM 1085 C CA . ALA A 1 136 ? 5.325 15.458 29.664 1.00 60.57 210 ALA A CA 1
ATOM 1086 C C . ALA A 1 136 ? 4.120 16.338 29.329 1.00 63.66 210 ALA A C 1
ATOM 1087 O O . ALA A 1 136 ? 4.270 17.362 28.656 1.00 61.35 210 ALA A O 1
ATOM 1089 N N . ASN A 1 137 ? 2.945 15.928 29.815 1.00 61.44 211 ASN A N 1
ATOM 1090 C CA . ASN A 1 137 ? 1.690 16.684 29.711 1.00 62.05 211 ASN A CA 1
ATOM 1091 C C . ASN A 1 137 ? 1.768 18.150 30.119 1.00 58.77 211 ASN A C 1
ATOM 1092 O O . ASN A 1 137 ? 1.200 19.001 29.449 1.00 59.80 211 ASN A O 1
ATOM 1097 N N . ILE A 1 138 ? 2.447 18.428 31.230 1.00 58.70 212 ILE A N 1
ATOM 1098 C CA . ILE A 1 138 ? 2.493 19.774 31.821 1.00 58.81 212 ILE A CA 1
ATOM 1099 C C . ILE A 1 138 ? 3.628 20.675 31.282 1.00 57.40 212 ILE A C 1
ATOM 1100 O O . ILE A 1 138 ? 3.813 21.793 31.763 1.00 60.28 212 ILE A O 1
ATOM 1105 N N . LEU A 1 139 ? 4.389 20.195 30.300 1.00 51.99 213 LEU A N 1
ATOM 1106 C CA . LEU A 1 139 ? 5.613 20.882 29.889 1.00 47.86 213 LEU A CA 1
ATOM 1107 C C . LEU A 1 139 ? 5.376 22.159 29.069 1.00 44.66 213 LEU A C 1
ATOM 1108 O O . LEU A 1 139 ? 4.541 22.154 28.166 1.00 40.94 213 LEU A O 1
ATOM 1113 N N . SER A 1 140 ? 6.122 23.237 29.366 1.00 43.22 214 SER A N 1
ATOM 1114 C CA . SER A 1 140 ? 6.080 24.467 28.530 1.00 42.19 214 SER A CA 1
ATOM 1115 C C . SER A 1 140 ? 6.671 24.224 27.135 1.00 39.14 214 SER A C 1
ATOM 1116 O O . SER A 1 140 ? 7.330 23.216 26.906 1.00 38.23 214 SER A O 1
ATOM 1119 N N . GLY A 1 141 ? 6.469 25.172 26.222 1.00 37.72 215 GLY A N 1
ATOM 1120 C CA . GLY A 1 141 ? 7.057 25.126 24.870 1.00 31.05 215 GLY A CA 1
ATOM 1121 C C . GLY A 1 141 ? 8.501 24.659 24.824 1.00 29.38 215 GLY A C 1
ATOM 1122 O O . GLY A 1 141 ? 8.832 23.745 24.062 1.00 27.20 215 GLY A O 1
ATOM 1123 N N . GLY A 1 142 ? 9.350 25.280 25.645 1.00 27.98 216 GLY A N 1
ATOM 1124 C CA . GLY A 1 142 ? 10.782 25.001 25.657 1.00 28.48 216 GLY A CA 1
ATOM 1125 C C . GLY A 1 142 ? 11.165 23.620 26.225 1.00 28.83 216 GLY A C 1
ATOM 1126 O O . GLY A 1 142 ? 12.123 23.001 25.759 1.00 25.59 216 GLY A O 1
ATOM 1127 N N . GLY A 1 143 ? 10.437 23.159 27.246 1.00 28.65 217 GLY A N 1
ATOM 1128 C CA . GLY A 1 143 ? 10.633 21.816 27.782 1.00 30.74 217 GLY A CA 1
ATOM 1129 C C . GLY A 1 143 ? 10.219 20.717 26.788 1.00 30.71 217 GLY A C 1
ATOM 1130 O O . GLY A 1 143 ? 10.885 19.675 26.685 1.00 29.15 217 GLY A O 1
ATOM 1131 N N . LEU A 1 144 ? 9.104 20.944 26.092 1.00 29.05 218 LEU A N 1
ATOM 1132 C CA . LEU A 1 144 ? 8.654 20.037 25.071 1.00 29.34 218 LEU A CA 1
ATOM 1133 C C . LEU A 1 144 ? 9.668 19.955 23.958 1.00 28.36 218 LEU A C 1
ATOM 1134 O O . LEU A 1 144 ? 9.903 18.859 23.428 1.00 28.63 218 LEU A O 1
ATOM 1139 N N . GLN A 1 145 ? 10.234 21.111 23.579 1.00 24.11 219 GLN A N 1
ATOM 1140 C CA . GLN A 1 145 ? 11.129 21.153 22.451 1.00 24.11 219 GLN A CA 1
ATOM 1141 C C . GLN A 1 145 ? 12.332 20.326 22.852 1.00 25.49 219 GLN A C 1
ATOM 1142 O O . GLN A 1 145 ? 12.782 19.473 22.086 1.00 26.24 219 GLN A O 1
ATOM 1148 N N . ARG A 1 146 ? 12.872 20.585 24.047 1.00 24.43 220 ARG A N 1
ATOM 1149 C CA . ARG A 1 146 ? 14.008 19.795 24.529 1.00 24.69 220 ARG A CA 1
ATOM 1150 C C . ARG A 1 146 ? 13.655 18.320 24.649 1.00 25.26 220 ARG A C 1
ATOM 1151 O O . ARG A 1 146 ? 14.456 17.461 24.264 1.00 26.01 220 ARG A O 1
ATOM 1159 N N . LEU A 1 147 ? 12.469 18.001 25.158 1.00 24.97 221 LEU A N 1
ATOM 1160 C CA . LEU A 1 147 ? 12.091 16.571 25.223 1.00 27.42 221 LEU A CA 1
ATOM 1161 C C . LEU A 1 147 ? 12.044 15.880 23.849 1.00 26.44 221 LEU A C 1
ATOM 1162 O O . LEU A 1 147 ? 12.500 14.755 23.724 1.00 26.18 221 LEU A O 1
ATOM 1167 N N . LEU A 1 148 ? 11.469 16.531 22.838 1.00 26.00 222 LEU A N 1
ATOM 1168 C CA . LEU A 1 148 ? 11.402 15.904 21.508 1.00 25.05 222 LEU A CA 1
ATOM 1169 C C . LEU A 1 148 ? 12.767 15.802 20.834 1.00 24.10 222 LEU A C 1
ATOM 1170 O O . LEU A 1 148 ? 13.093 14.827 20.137 1.00 25.74 222 LEU A O 1
ATOM 1175 N N . VAL A 1 149 ? 13.561 16.851 20.979 1.00 22.93 223 VAL A N 1
ATOM 1176 C CA . VAL A 1 149 ? 14.904 16.807 20.445 1.00 22.32 223 VAL A CA 1
ATOM 1177 C C . VAL A 1 149 ? 15.655 15.669 21.139 1.00 22.97 223 VAL A C 1
ATOM 1178 O O . VAL A 1 149 ? 16.273 14.857 20.453 1.00 22.55 223 VAL A O 1
ATOM 1182 N N . ALA A 1 150 ? 15.555 15.588 22.481 1.00 23.35 224 ALA A N 1
ATOM 1183 C CA . ALA A 1 150 ? 16.162 14.497 23.247 1.00 25.40 224 ALA A CA 1
ATOM 1184 C C . ALA A 1 150 ? 15.690 13.175 22.721 1.00 26.57 224 ALA A C 1
ATOM 1185 O O . ALA A 1 150 ? 16.502 12.299 22.437 1.00 27.70 224 ALA A O 1
ATOM 1187 N N . ALA A 1 151 ? 14.373 13.022 22.613 1.00 25.99 225 ALA A N 1
ATOM 1188 C CA . ALA A 1 151 ? 13.820 11.773 22.198 1.00 27.95 225 ALA A CA 1
AT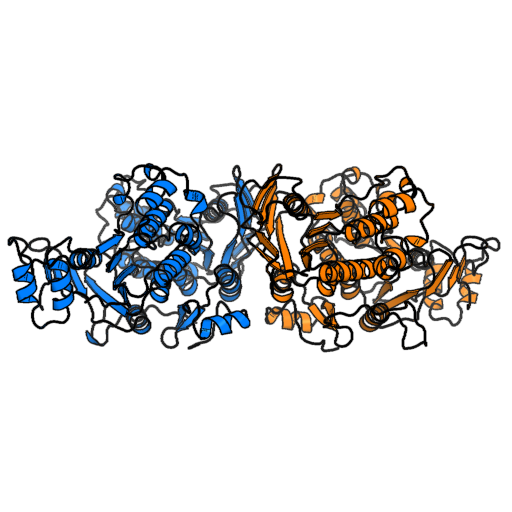OM 1189 C C . ALA A 1 151 ? 14.406 11.368 20.826 1.00 29.07 225 ALA A C 1
ATOM 1190 O O . ALA A 1 151 ? 14.679 10.189 20.597 1.00 29.96 225 ALA A O 1
ATOM 1192 N N . SER A 1 152 ? 14.679 12.359 19.977 1.00 26.95 226 SER A N 1
ATOM 1193 C CA . SER A 1 152 ? 15.152 12.114 18.605 1.00 28.24 226 SER A CA 1
ATOM 1194 C C . SER A 1 152 ? 16.563 11.640 18.632 1.00 30.33 226 SER A C 1
ATOM 1195 O O . SER A 1 152 ? 16.922 10.772 17.855 1.00 34.92 226 SER A O 1
ATOM 1198 N N . LEU A 1 153 ? 17.363 12.224 19.525 1.00 30.54 227 LEU A N 1
ATOM 1199 C CA . LEU A 1 153 ? 18.730 11.818 19.703 1.00 30.18 227 LEU A CA 1
ATOM 1200 C C . LEU A 1 153 ? 18.867 10.385 20.223 1.00 33.23 227 LEU A C 1
ATOM 1201 O O . LEU A 1 153 ? 19.821 9.694 19.867 1.00 35.86 227 LEU A O 1
ATOM 1206 N N . LEU A 1 154 ? 17.931 9.924 21.050 1.00 32.82 228 LEU A N 1
ATOM 1207 C CA . LEU A 1 154 ? 18.039 8.572 21.630 1.00 34.86 228 LEU A CA 1
ATOM 1208 C C . LEU A 1 154 ? 17.708 7.439 20.660 1.00 37.13 228 LEU A C 1
ATOM 1209 O O . LEU A 1 154 ? 18.097 6.282 20.876 1.00 40.89 228 LEU A O 1
ATOM 1214 N N . ARG A 1 155 ? 16.972 7.760 19.607 1.00 34.40 229 ARG A N 1
ATOM 1215 C CA . ARG A 1 155 ? 16.525 6.771 18.669 1.00 37.37 229 ARG A CA 1
ATOM 1216 C C . ARG A 1 155 ? 17.658 6.293 17.766 1.00 36.89 229 ARG A C 1
ATOM 1217 O O . ARG A 1 155 ? 18.518 7.062 17.385 1.00 34.01 229 ARG A O 1
ATOM 1225 N N . GLU A 1 156 ? 17.652 4.998 17.475 1.00 38.35 230 GLU A N 1
ATOM 1226 C CA . GLU A 1 156 ? 18.589 4.414 16.531 1.00 41.45 230 GLU A CA 1
ATOM 1227 C C . GLU A 1 156 ? 17.932 4.434 15.143 1.00 40.05 230 GLU A C 1
ATOM 1228 O O . GLU A 1 156 ? 16.902 3.794 14.907 1.00 38.63 230 GLU A O 1
ATOM 1234 N N . ALA A 1 157 ? 18.509 5.208 14.239 1.00 37.08 231 ALA A N 1
ATOM 1235 C CA . ALA A 1 157 ? 17.871 5.419 12.948 1.00 35.57 231 ALA A CA 1
ATOM 1236 C C . ALA A 1 157 ? 18.909 5.812 11.924 1.00 33.59 231 ALA A C 1
ATOM 1237 O O . ALA A 1 157 ? 20.089 5.995 12.251 1.00 36.10 231 ALA A O 1
ATOM 1239 N N . ASP A 1 158 ? 18.463 5.966 10.688 1.00 31.46 232 ASP A N 1
ATOM 1240 C CA . ASP A 1 158 ? 19.357 6.281 9.594 1.00 29.94 232 ASP A CA 1
ATOM 1241 C C . ASP A 1 158 ? 19.266 7.742 9.225 1.00 26.63 232 ASP A C 1
ATOM 1242 O O . ASP A 1 158 ? 20.231 8.331 8.782 1.00 25.81 232 ASP A O 1
ATOM 1247 N N . VAL A 1 159 ? 18.095 8.327 9.411 1.00 25.39 233 VAL A N 1
ATOM 1248 C CA . VAL A 1 159 ? 17.850 9.678 8.933 1.00 24.63 233 VAL A CA 1
ATOM 1249 C C . VAL A 1 159 ? 17.191 10.396 10.102 1.00 23.18 233 VAL A C 1
ATOM 1250 O O . VAL A 1 159 ? 16.265 9.875 10.694 1.00 22.09 233 VAL A O 1
ATOM 1254 N N . TYR A 1 160 ? 17.678 11.590 10.425 1.00 22.31 234 TYR A N 1
ATOM 1255 C CA . TYR A 1 160 ? 17.083 12.372 11.500 1.00 21.23 234 TYR A CA 1
ATOM 1256 C C . TYR A 1 160 ? 16.709 13.731 10.949 1.00 20.25 234 TYR A C 1
ATOM 1257 O O . TYR A 1 160 ? 17.517 14.407 10.389 1.00 19.82 234 TYR A O 1
ATOM 1266 N N . ILE A 1 161 ? 15.448 14.100 11.080 1.00 21.25 235 ILE A N 1
ATOM 1267 C CA . ILE A 1 161 ? 14.941 15.306 10.476 1.00 20.53 235 ILE A CA 1
ATOM 1268 C C . ILE A 1 161 ? 14.459 16.203 11.619 1.00 20.35 235 ILE A C 1
ATOM 1269 O O . ILE A 1 161 ? 13.701 15.747 12.452 1.00 21.01 235 ILE A O 1
ATOM 1274 N N . PHE A 1 162 ? 14.934 17.457 11.642 1.00 20.41 236 PHE A N 1
ATOM 1275 C CA . PHE A 1 162 ? 14.637 18.447 12.703 1.00 19.84 236 PHE A CA 1
ATOM 1276 C C . PHE A 1 162 ? 14.043 19.694 12.063 1.00 18.67 236 PHE A C 1
ATOM 1277 O O . PHE A 1 162 ? 14.764 20.517 11.458 1.00 17.91 236 PHE A O 1
ATOM 1285 N N . ASP A 1 163 ? 12.757 19.889 12.289 1.00 19.07 237 ASP A N 1
ATOM 1286 C CA . ASP A 1 163 ? 12.066 21.028 11.754 1.00 17.68 237 ASP A CA 1
ATOM 1287 C C . ASP A 1 163 ? 11.978 22.117 12.850 1.00 17.07 237 ASP A C 1
ATOM 1288 O O . ASP A 1 163 ? 11.186 21.986 13.794 1.00 15.80 237 ASP A O 1
ATOM 1293 N N . GLN A 1 164 ? 12.836 23.144 12.735 1.00 18.18 238 GLN A N 1
ATOM 1294 C CA . GLN A 1 164 ? 12.818 24.326 13.619 1.00 16.80 238 GLN A CA 1
ATOM 1295 C C . GLN A 1 164 ? 13.093 24.030 15.094 1.00 17.44 238 GLN A C 1
ATOM 1296 O O . GLN A 1 164 ? 12.359 24.518 15.967 1.00 19.09 238 GLN A O 1
ATOM 1302 N N . PRO A 1 165 ? 14.158 23.281 15.382 1.00 18.77 239 PRO A N 1
ATOM 1303 C CA . PRO A 1 165 ? 14.398 22.845 16.758 1.00 18.21 239 PRO A CA 1
ATOM 1304 C C . PRO A 1 165 ? 14.766 24.008 17.680 1.00 17.41 239 PRO A C 1
ATOM 1305 O O . PRO A 1 165 ? 14.814 23.813 18.858 1.00 17.68 239 PRO A O 1
ATOM 1309 N N . SER A 1 166 ? 15.026 25.200 17.149 1.00 17.85 240 SER A N 1
ATOM 1310 C CA . SER A 1 166 ? 15.359 26.326 18.013 1.00 18.91 240 SER A CA 1
ATOM 1311 C C . SER A 1 166 ? 14.105 27.051 18.569 1.00 18.94 240 SER A C 1
ATOM 1312 O O . SER A 1 166 ? 14.222 27.805 19.507 1.00 19.78 240 SER A O 1
ATOM 1315 N N . SER A 1 167 ? 12.908 26.787 18.040 1.00 18.66 241 SER A N 1
ATOM 1316 C CA . SER A 1 167 ? 11.684 27.427 18.584 1.00 19.10 241 SER A CA 1
ATOM 1317 C C . SER A 1 167 ? 11.548 27.134 20.080 1.00 19.23 241 SER A C 1
ATOM 1318 O O . SER A 1 167 ? 11.793 25.973 20.514 1.00 18.73 241 SER A O 1
ATOM 1321 N N . TYR A 1 168 ? 11.125 28.162 20.833 1.00 18.25 242 TYR A N 1
ATOM 1322 C CA . TYR A 1 168 ? 10.867 28.124 22.301 1.00 19.84 242 TYR A CA 1
ATOM 1323 C C . TYR A 1 168 ? 12.149 27.962 23.140 1.00 18.89 242 TYR A C 1
ATOM 1324 O O . TYR A 1 168 ? 12.097 28.002 24.367 1.00 19.20 242 TYR A O 1
ATOM 1333 N N . LEU A 1 169 ? 13.302 27.809 22.487 1.00 17.57 243 LEU A N 1
ATOM 1334 C CA . LEU A 1 169 ? 14.581 27.649 23.237 1.00 18.32 243 LEU A CA 1
ATOM 1335 C C . LEU A 1 169 ? 15.233 28.975 23.539 1.00 18.52 243 LEU A C 1
ATOM 1336 O O . LEU A 1 169 ? 15.321 29.812 22.668 1.00 18.35 243 LEU A O 1
ATOM 1341 N N . ASP A 1 170 ? 15.768 29.115 24.742 1.00 19.66 244 ASP A N 1
ATOM 1342 C CA . ASP A 1 170 ? 16.609 30.262 25.059 1.00 21.22 244 ASP A CA 1
ATOM 1343 C C . ASP A 1 170 ? 18.028 30.215 24.412 1.00 22.05 244 ASP A C 1
ATOM 1344 O O . ASP A 1 170 ? 18.463 29.197 23.831 1.00 22.25 244 ASP A O 1
ATOM 1349 N N . VAL A 1 171 ? 18.693 31.355 24.444 1.00 22.38 245 VAL A N 1
ATOM 1350 C CA . VAL A 1 171 ? 19.985 31.541 23.806 1.00 23.63 245 VAL A CA 1
ATOM 1351 C C . VAL A 1 171 ? 20.961 30.425 24.135 1.00 24.35 245 VAL A C 1
ATOM 1352 O O . VAL A 1 171 ? 21.564 29.836 23.227 1.00 25.30 245 VAL A O 1
ATOM 1356 N N . ARG A 1 172 ? 21.050 30.067 25.406 1.00 24.79 246 ARG A N 1
ATOM 1357 C CA . ARG A 1 172 ? 21.907 28.933 25.820 1.00 26.09 246 ARG A CA 1
ATOM 1358 C C . ARG A 1 172 ? 21.444 27.562 25.351 1.00 23.72 246 ARG A C 1
ATOM 1359 O O . ARG A 1 172 ? 22.282 26.735 24.923 1.00 22.84 246 ARG A O 1
ATOM 1367 N N . GLU A 1 173 ? 20.147 27.297 25.498 1.00 22.01 247 GLU A N 1
ATOM 1368 C CA . GLU A 1 173 ? 19.552 26.031 25.036 1.00 22.49 247 GLU A CA 1
ATOM 1369 C C . GLU A 1 173 ? 19.769 25.780 23.524 1.00 21.69 247 GLU A C 1
ATOM 1370 O O . GLU A 1 173 ? 20.092 24.680 23.127 1.00 21.62 247 GLU A O 1
ATOM 1376 N N . ARG A 1 174 ? 19.641 26.816 22.703 1.00 22.99 248 ARG A N 1
ATOM 1377 C CA . ARG A 1 174 ? 19.824 26.703 21.252 1.00 22.91 248 ARG A CA 1
ATOM 1378 C C . ARG A 1 174 ? 21.182 26.183 20.872 1.00 25.22 248 ARG A C 1
ATOM 1379 O O . ARG A 1 174 ? 21.323 25.292 20.014 1.00 25.61 248 ARG A O 1
ATOM 1387 N N . MET A 1 175 ? 22.189 26.799 21.494 1.00 27.72 249 MET A N 1
ATOM 1388 C CA . MET A 1 175 ? 23.583 26.381 21.399 1.00 31.18 249 MET A CA 1
ATOM 1389 C C . MET A 1 175 ? 23.853 24.965 21.898 1.00 29.50 249 MET A C 1
ATOM 1390 O O . MET A 1 175 ? 24.491 24.183 21.188 1.00 29.63 249 MET A O 1
ATOM 1395 N N . ASN A 1 176 ? 23.372 24.610 23.086 1.00 28.22 250 ASN A N 1
ATOM 1396 C CA . ASN A 1 176 ? 23.454 23.197 23.529 1.00 29.57 250 ASN A CA 1
ATOM 1397 C C . ASN A 1 176 ? 22.803 22.197 22.559 1.00 28.00 250 ASN A C 1
ATOM 1398 O O . ASN A 1 176 ? 23.371 21.127 22.296 1.00 26.96 250 ASN A O 1
ATOM 1403 N N . MET A 1 177 ? 21.622 22.549 22.033 1.00 26.38 251 MET A N 1
ATOM 1404 C CA . MET A 1 177 ? 20.895 21.700 21.052 1.00 25.14 251 MET A CA 1
ATOM 1405 C C . MET A 1 177 ? 21.719 21.516 19.771 1.00 25.09 251 MET A C 1
ATOM 1406 O O . MET A 1 177 ? 21.746 20.408 19.180 1.00 24.51 251 MET A O 1
ATOM 1411 N N . ALA A 1 178 ? 22.363 22.604 19.339 1.00 22.93 252 ALA A N 1
ATOM 1412 C CA . ALA A 1 178 ? 23.180 22.586 18.131 1.00 23.69 252 ALA A CA 1
ATOM 1413 C C . ALA A 1 178 ? 24.423 21.719 18.408 1.00 25.09 252 ALA A C 1
ATOM 1414 O O . ALA A 1 178 ? 24.731 20.811 17.624 1.00 23.62 252 ALA A O 1
ATOM 1416 N N . LYS A 1 179 ? 25.091 21.942 19.543 1.00 26.57 253 LYS A N 1
ATOM 1417 C CA . LYS A 1 179 ? 26.212 21.069 19.932 1.00 29.82 253 LYS A CA 1
ATOM 1418 C C . LYS A 1 179 ? 25.784 19.584 20.012 1.00 30.32 253 LYS A C 1
ATOM 1419 O O . LYS A 1 179 ? 26.484 18.698 19.495 1.00 28.66 253 LYS A O 1
ATOM 1425 N N . ALA A 1 180 ? 24.640 19.319 20.645 1.00 27.79 254 ALA A N 1
ATOM 1426 C CA . ALA A 1 180 ? 24.179 17.926 20.822 1.00 28.57 254 ALA A CA 1
ATOM 1427 C C . ALA A 1 180 ? 23.909 17.198 19.502 1.00 28.10 254 ALA A C 1
ATOM 1428 O O . ALA A 1 180 ? 24.258 16.025 19.343 1.00 29.99 254 ALA A O 1
ATOM 1430 N N . ILE A 1 181 ? 23.274 17.884 18.561 1.00 27.56 255 ILE A N 1
ATOM 1431 C CA . ILE A 1 181 ? 22.960 17.281 17.287 1.00 28.62 255 ILE A CA 1
ATOM 1432 C C . ILE A 1 181 ? 24.247 16.989 16.513 1.00 30.89 255 ILE A C 1
ATOM 1433 O O . ILE A 1 181 ? 24.412 15.888 15.957 1.00 29.66 255 ILE A O 1
ATOM 1438 N N . ARG A 1 182 ? 25.141 17.982 16.496 1.00 29.84 256 ARG A N 1
ATOM 1439 C CA . ARG A 1 182 ? 26.426 17.878 15.813 1.00 34.13 256 ARG A CA 1
ATOM 1440 C C . ARG A 1 182 ? 27.219 16.719 16.388 1.00 35.14 256 ARG A C 1
ATOM 1441 O O . ARG A 1 182 ? 27.763 15.907 15.638 1.00 37.28 256 ARG A O 1
ATOM 1449 N N . GLU A 1 183 ? 27.233 16.609 17.711 1.00 35.54 257 GLU A N 1
ATOM 1450 C CA . GLU A 1 183 ? 28.036 15.590 18.374 1.00 38.03 257 GLU A CA 1
ATOM 1451 C C . GLU A 1 183 ? 27.499 14.171 18.291 1.00 36.30 257 GLU A C 1
ATOM 1452 O O . GLU A 1 183 ? 28.282 13.245 18.184 1.00 38.67 257 GLU A O 1
ATOM 1458 N N . LEU A 1 184 ? 26.181 13.994 18.333 1.00 32.68 258 LEU A N 1
ATOM 1459 C CA . LEU A 1 184 ? 25.600 12.667 18.512 1.00 32.06 258 LEU A CA 1
ATOM 1460 C C . LEU A 1 184 ? 25.103 11.993 17.221 1.00 29.43 258 LEU A C 1
ATOM 1461 O O . LEU A 1 184 ? 24.613 10.867 17.265 1.00 28.72 258 LEU A O 1
ATOM 1466 N N . LEU A 1 185 ? 25.200 12.701 16.103 1.00 28.31 259 LEU A N 1
ATOM 1467 C CA . LEU A 1 185 ? 24.605 12.241 14.850 1.00 30.18 259 LEU A CA 1
ATOM 1468 C C . LEU A 1 185 ? 25.626 12.160 13.712 1.00 32.04 259 LEU A C 1
ATOM 1469 O O . LEU A 1 185 ? 25.329 12.429 12.550 1.00 32.84 259 LEU A O 1
ATOM 1474 N N . LYS A 1 186 ? 26.846 11.801 14.056 1.00 35.87 260 LYS A N 1
ATOM 1475 C CA . LYS A 1 186 ? 27.857 11.569 13.046 1.00 39.34 260 LYS A CA 1
ATOM 1476 C C . LYS A 1 186 ? 27.490 10.298 12.293 1.00 39.22 260 LYS A C 1
ATOM 1477 O O . LYS A 1 186 ? 26.832 9.421 12.836 1.00 43.17 260 LYS A O 1
ATOM 1483 N N . ASN A 1 187 ? 27.902 10.198 11.038 1.00 40.23 261 ASN A N 1
ATOM 1484 C CA . ASN A 1 187 ? 27.588 9.024 10.221 1.00 38.07 261 ASN A CA 1
ATOM 1485 C C . ASN A 1 187 ? 26.092 8.737 10.062 1.00 35.57 261 ASN A C 1
ATOM 1486 O O . ASN A 1 187 ? 25.689 7.570 10.029 1.00 36.82 261 ASN A O 1
ATOM 1491 N N . LYS A 1 188 ? 25.274 9.786 9.945 1.00 31.41 262 LYS A N 1
ATOM 1492 C CA . LYS A 1 188 ? 23.843 9.670 9.657 1.00 29.52 262 LYS A CA 1
ATOM 1493 C C . LYS A 1 188 ? 23.445 10.685 8.595 1.00 28.66 262 LYS A C 1
ATOM 1494 O O . LYS A 1 188 ? 24.198 11.611 8.311 1.00 26.84 262 LYS A O 1
ATOM 1500 N N . TYR A 1 189 ? 22.251 10.532 8.026 1.00 27.50 263 TYR A N 1
ATOM 1501 C CA . TYR A 1 189 ? 21.675 11.581 7.211 1.00 25.28 263 TYR A CA 1
ATOM 1502 C C . TYR A 1 189 ? 20.966 12.523 8.189 1.00 24.19 263 TYR A C 1
ATOM 1503 O O . TYR A 1 189 ? 20.109 12.080 8.935 1.00 23.76 263 TYR A O 1
ATOM 1512 N N . VAL A 1 190 ? 21.352 13.796 8.214 1.00 22.67 264 VAL A N 1
ATOM 1513 C CA . VAL A 1 190 ? 20.661 14.768 9.090 1.00 21.05 264 VAL A CA 1
ATOM 1514 C C . VAL A 1 190 ? 20.141 15.876 8.192 1.00 19.99 264 VAL A C 1
ATOM 1515 O O . VAL A 1 190 ? 20.852 16.327 7.308 1.00 20.51 264 VAL A O 1
ATOM 1519 N N . ILE A 1 191 ? 18.884 16.254 8.389 1.00 18.91 265 ILE A N 1
ATOM 1520 C CA . ILE A 1 191 ? 18.313 17.398 7.701 1.00 20.55 265 ILE A CA 1
ATOM 1521 C C . ILE A 1 191 ? 17.710 18.309 8.791 1.00 21.18 265 ILE A C 1
ATOM 1522 O O . ILE A 1 191 ? 17.037 17.828 9.699 1.00 23.54 265 ILE A O 1
ATOM 1527 N N . VAL A 1 192 ? 17.980 19.603 8.702 1.00 22.54 266 VAL A N 1
ATOM 1528 C CA . VAL A 1 192 ? 17.468 20.548 9.692 1.00 23.04 266 VAL A CA 1
ATOM 1529 C C . VAL A 1 192 ? 16.968 21.797 9.008 1.00 21.23 266 VAL A C 1
ATOM 1530 O O . VAL A 1 192 ? 17.587 22.293 8.091 1.00 22.70 266 VAL A O 1
ATOM 1534 N N . VAL A 1 193 ? 15.809 22.264 9.457 1.00 21.60 267 VAL A N 1
ATOM 1535 C CA . VAL A 1 193 ? 15.294 23.556 9.060 1.00 19.11 267 VAL A CA 1
ATOM 1536 C C . VAL A 1 193 ? 15.345 24.359 10.326 1.00 18.52 267 VAL A C 1
ATOM 1537 O O . VAL A 1 193 ? 14.934 23.858 11.393 1.00 18.80 267 VAL A O 1
ATOM 1541 N N . ASP A 1 194 ? 15.801 25.599 10.209 1.00 19.87 268 ASP A N 1
ATOM 1542 C CA . ASP A 1 194 ? 15.800 26.544 11.327 1.00 20.97 268 ASP A CA 1
ATOM 1543 C C . ASP A 1 194 ? 15.879 27.977 10.833 1.00 18.87 268 ASP A C 1
ATOM 1544 O O . ASP A 1 194 ? 16.294 28.221 9.710 1.00 19.25 268 ASP A O 1
ATOM 1549 N N . HIS A 1 195 ? 15.450 28.907 11.670 1.00 17.16 269 HIS A N 1
ATOM 1550 C CA . HIS A 1 195 ? 15.476 30.353 11.360 1.00 17.81 269 HIS A CA 1
ATOM 1551 C C . HIS A 1 195 ? 16.549 31.099 12.155 1.00 19.73 269 HIS A C 1
ATOM 1552 O O . HIS A 1 195 ? 16.757 32.308 11.931 1.00 19.11 269 HIS A O 1
ATOM 1559 N N . ASP A 1 196 ? 17.200 30.410 13.105 1.00 18.36 270 ASP A N 1
ATOM 1560 C CA . ASP A 1 196 ? 18.301 31.054 13.848 1.00 19.86 270 ASP A CA 1
ATOM 1561 C C . ASP A 1 196 ? 19.614 30.824 13.068 1.00 20.21 270 ASP A C 1
ATOM 1562 O O . ASP A 1 196 ? 20.039 29.706 12.915 1.00 20.73 270 ASP A O 1
ATOM 1567 N N . LEU A 1 197 ? 20.218 31.863 12.490 1.00 20.03 271 LEU A N 1
ATOM 1568 C CA . LEU A 1 197 ? 21.328 31.617 11.588 1.00 20.23 271 LEU A CA 1
ATOM 1569 C C . LEU A 1 197 ? 22.554 31.030 12.299 1.00 20.95 271 LEU A C 1
ATOM 1570 O O . LEU A 1 197 ? 23.350 30.371 11.677 1.00 18.40 271 LEU A O 1
ATOM 1575 N N . ILE A 1 198 ? 22.708 31.295 13.592 1.00 20.56 272 ILE A N 1
ATOM 1576 C CA . ILE A 1 198 ? 23.921 30.855 14.301 1.00 23.08 272 ILE A CA 1
ATOM 1577 C C . ILE A 1 198 ? 23.756 29.327 14.599 1.00 20.65 272 ILE A C 1
ATOM 1578 O O . ILE A 1 198 ? 24.693 28.526 14.467 1.00 22.30 272 ILE A O 1
ATOM 1583 N N . VAL A 1 199 ? 22.559 28.941 14.972 1.00 20.64 273 VAL A N 1
ATOM 1584 C CA . VAL A 1 199 ? 22.209 27.505 15.070 1.00 20.80 273 VAL A CA 1
ATOM 1585 C C . VAL A 1 199 ? 22.589 26.837 13.739 1.00 21.47 273 VAL A C 1
ATOM 1586 O O . VAL A 1 199 ? 23.345 25.900 13.738 1.00 21.08 273 VAL A O 1
ATOM 1590 N N . LEU A 1 200 ? 22.126 27.370 12.607 1.00 23.47 274 LEU A N 1
ATOM 1591 C CA . LEU A 1 200 ? 22.398 26.749 11.282 1.00 26.18 274 LEU A CA 1
ATOM 1592 C C . LEU A 1 200 ? 23.851 26.647 10.932 1.00 26.89 274 LEU A C 1
ATOM 1593 O O . LEU A 1 200 ? 24.315 25.602 10.454 1.00 26.39 274 LEU A O 1
ATOM 1598 N N . ASP A 1 201 ? 24.554 27.764 11.137 1.00 27.85 275 ASP A N 1
ATOM 1599 C CA . ASP A 1 201 ? 25.999 27.842 11.011 1.00 28.77 275 ASP A CA 1
ATOM 1600 C C . ASP A 1 201 ? 26.733 26.799 11.850 1.00 30.94 275 ASP A C 1
ATOM 1601 O O . ASP A 1 201 ? 27.748 26.263 11.414 1.00 30.54 275 ASP A O 1
ATOM 1606 N N . TYR A 1 202 ? 26.258 26.542 13.069 1.00 28.91 276 TYR A N 1
ATOM 1607 C CA . TYR A 1 202 ? 26.913 25.540 13.902 1.00 28.29 276 TYR A CA 1
ATOM 1608 C C . TYR A 1 202 ? 26.660 24.133 13.366 1.00 27.04 276 TYR A C 1
ATOM 1609 O O . TYR A 1 202 ? 27.553 23.295 13.338 1.00 29.64 276 TYR A O 1
ATOM 1618 N N . LEU A 1 203 ? 25.422 23.883 12.986 1.00 25.83 277 LEU A N 1
ATOM 1619 C CA . LEU A 1 203 ? 24.979 22.553 12.688 1.00 26.62 277 LEU A CA 1
ATOM 1620 C C . LEU A 1 203 ? 25.333 22.043 11.291 1.00 27.80 277 LEU A C 1
ATOM 1621 O O . LEU A 1 203 ? 25.551 20.859 11.116 1.00 27.10 277 LEU A O 1
ATOM 1626 N N . THR A 1 204 ? 25.356 22.918 10.297 1.00 27.63 278 THR A N 1
ATOM 1627 C CA . THR A 1 204 ? 25.249 22.449 8.904 1.00 29.21 278 THR A CA 1
ATOM 1628 C C . THR A 1 204 ? 26.565 22.302 8.183 1.00 30.34 278 THR A C 1
ATOM 1629 O O . THR A 1 204 ? 27.446 23.150 8.326 1.00 28.87 278 THR A O 1
ATOM 1633 N N . ASP A 1 205 ? 26.683 21.247 7.376 1.00 30.55 279 ASP A N 1
ATOM 1634 C CA . ASP A 1 205 ? 27.740 21.188 6.340 1.00 31.52 279 ASP A CA 1
ATOM 1635 C C . ASP A 1 205 ? 27.257 21.812 5.026 1.00 29.81 279 ASP A C 1
ATOM 1636 O O . ASP A 1 205 ? 27.948 22.620 4.407 1.00 32.67 279 ASP A O 1
ATOM 1641 N N . LEU A 1 206 ? 26.037 21.481 4.630 1.00 29.13 280 LEU A N 1
ATOM 1642 C CA . LEU A 1 206 ? 25.473 22.028 3.392 1.00 28.92 280 LEU A CA 1
ATOM 1643 C C . LEU A 1 206 ? 24.202 22.816 3.660 1.00 25.37 280 LEU A C 1
ATOM 1644 O O . LEU A 1 206 ? 23.573 22.594 4.654 1.00 26.58 280 LEU A O 1
ATOM 1649 N N . ILE A 1 207 ? 23.834 23.713 2.752 1.00 23.45 281 ILE A N 1
ATOM 1650 C CA . ILE A 1 207 ? 22.642 24.511 2.864 1.00 24.78 281 ILE A CA 1
ATOM 1651 C C . ILE A 1 207 ? 21.977 24.673 1.521 1.00 22.81 281 ILE A C 1
ATOM 1652 O O . ILE A 1 207 ? 22.658 25.022 0.552 1.00 24.50 281 ILE A O 1
ATOM 1657 N N . HIS A 1 208 ? 20.666 24.392 1.483 1.00 19.81 282 HIS A N 1
ATOM 1658 C CA . HIS A 1 208 ? 19.755 24.739 0.384 1.00 20.42 282 HIS A CA 1
ATOM 1659 C C . HIS A 1 208 ? 18.912 25.915 0.864 1.00 20.04 282 HIS A C 1
ATOM 1660 O O . HIS A 1 208 ? 18.461 25.928 2.040 1.00 20.06 282 HIS A O 1
ATOM 1667 N N . ILE A 1 209 ? 18.676 26.884 -0.012 1.00 20.02 283 ILE A N 1
ATOM 1668 C CA . ILE A 1 209 ? 17.732 27.956 0.298 1.00 21.81 283 ILE A CA 1
ATOM 1669 C C . ILE A 1 209 ? 16.414 27.627 -0.388 1.00 23.16 283 ILE A C 1
ATOM 1670 O O . ILE A 1 209 ? 16.389 27.137 -1.544 1.00 27.54 283 ILE A O 1
ATOM 1675 N N . ILE A 1 210 ? 15.311 27.821 0.321 1.00 22.55 284 ILE A N 1
ATOM 1676 C CA . ILE A 1 210 ? 13.998 27.737 -0.332 1.00 22.87 284 ILE A CA 1
ATOM 1677 C C . ILE A 1 210 ? 13.441 29.144 -0.422 1.00 24.44 284 ILE A C 1
ATOM 1678 O O . ILE A 1 210 ? 13.451 29.900 0.559 1.00 25.17 284 ILE A O 1
ATOM 1683 N N . TYR A 1 211 ? 13.035 29.514 -1.619 1.00 23.16 285 TYR A N 1
ATOM 1684 C CA . TYR A 1 211 ? 12.596 30.870 -1.891 1.00 25.37 285 TYR A CA 1
ATOM 1685 C C . TYR A 1 211 ? 11.339 30.821 -2.760 1.00 25.41 285 TYR A C 1
ATOM 1686 O O . TYR A 1 211 ? 11.002 29.774 -3.311 1.00 23.79 285 TYR A O 1
ATOM 1695 N N . GLY A 1 212 ? 10.662 31.946 -2.904 1.00 24.88 286 GLY A N 1
ATOM 1696 C CA . GLY A 1 212 ? 9.433 31.950 -3.649 1.00 24.43 286 GLY A CA 1
ATOM 1697 C C . GLY A 1 212 ? 8.487 32.934 -3.023 1.00 26.08 286 GLY A C 1
ATOM 1698 O O . GLY A 1 212 ? 8.920 33.969 -2.512 1.00 26.03 286 GLY A O 1
ATOM 1699 N N . GLU A 1 213 ? 7.192 32.644 -3.092 1.00 26.57 287 GLU A N 1
ATOM 1700 C CA . GLU A 1 213 ? 6.187 33.550 -2.519 1.00 28.28 287 GLU A CA 1
ATOM 1701 C C . GLU A 1 213 ? 5.384 32.729 -1.503 1.00 26.62 287 GLU A C 1
ATOM 1702 O O . GLU A 1 213 ? 4.874 31.660 -1.857 1.00 24.27 287 GLU A O 1
ATOM 1708 N N . SER A 1 214 ? 5.336 33.198 -0.246 1.00 23.76 288 SER A N 1
ATOM 1709 C CA . SER A 1 214 ? 4.676 32.471 0.840 1.00 23.43 288 SER A CA 1
ATOM 1710 C C . SER A 1 214 ? 3.294 32.017 0.446 1.00 23.97 288 SER A C 1
ATOM 1711 O O . SER A 1 214 ? 2.482 32.819 -0.030 1.00 25.06 288 SER A O 1
ATOM 1714 N N . SER A 1 215 ? 3.010 30.742 0.689 1.00 22.92 289 SER A N 1
ATOM 1715 C CA . SER A 1 215 ? 1.675 30.215 0.396 1.00 25.31 289 SER A CA 1
ATOM 1716 C C . SER A 1 215 ? 1.264 30.135 -1.125 1.00 25.12 289 SER A C 1
ATOM 1717 O O . SER A 1 215 ? 0.188 29.664 -1.459 1.00 27.23 289 SER A O 1
ATOM 1720 N N . VAL A 1 216 ? 2.152 30.546 -2.022 1.00 23.91 290 VAL A N 1
ATOM 1721 C CA . VAL A 1 216 ? 1.939 30.464 -3.469 1.00 25.02 290 VAL A CA 1
ATOM 1722 C C . VAL A 1 216 ? 2.925 29.427 -4.095 1.00 25.08 290 VAL A C 1
ATOM 1723 O O . VAL A 1 216 ? 2.489 28.464 -4.714 1.00 28.33 290 VAL A O 1
ATOM 1727 N N . TYR A 1 217 ? 4.232 29.589 -3.915 1.00 24.10 291 TYR A N 1
ATOM 1728 C CA . TYR A 1 217 ? 5.190 28.578 -4.407 1.00 24.57 291 TYR A CA 1
ATOM 1729 C C . TYR A 1 217 ? 6.533 28.644 -3.712 1.00 22.29 291 TYR A C 1
ATOM 1730 O O . TYR A 1 217 ? 6.917 29.668 -3.190 1.00 21.11 291 TYR A O 1
ATOM 1739 N N . GLY A 1 218 ? 7.265 27.538 -3.772 1.00 21.56 292 GLY A N 1
ATOM 1740 C CA . GLY A 1 218 ? 8.602 27.437 -3.238 1.00 20.98 292 GLY A CA 1
ATOM 1741 C C . GLY A 1 218 ? 9.432 26.655 -4.236 1.00 21.77 292 GLY A C 1
ATOM 1742 O O . GLY A 1 218 ? 8.924 25.753 -4.895 1.00 21.67 292 GLY A O 1
ATOM 1743 N N . ARG A 1 219 ? 10.688 27.046 -4.375 1.00 21.87 293 ARG A N 1
ATOM 1744 C CA . ARG A 1 219 ? 11.667 26.372 -5.217 1.00 23.97 293 ARG A CA 1
ATOM 1745 C C . ARG A 1 219 ? 12.884 26.191 -4.329 1.00 22.82 293 ARG A C 1
ATOM 1746 O O . ARG A 1 219 ? 13.291 27.109 -3.638 1.00 22.84 293 ARG A O 1
ATOM 1754 N N . VAL A 1 220 ? 13.475 25.014 -4.375 1.00 22.79 294 VAL A N 1
ATOM 1755 C CA . VAL A 1 220 ? 14.670 24.691 -3.616 1.00 21.50 294 VAL A CA 1
ATOM 1756 C C . VAL A 1 220 ? 15.892 24.975 -4.462 1.00 23.47 294 VAL A C 1
ATOM 1757 O O . VAL A 1 220 ? 16.003 24.480 -5.581 1.00 24.02 294 VAL A O 1
ATOM 1761 N N . SER A 1 221 ? 16.834 25.750 -3.926 1.00 24.59 295 SER A N 1
ATOM 1762 C CA . SER A 1 221 ? 18.079 26.007 -4.623 1.00 24.70 295 SER A CA 1
ATOM 1763 C C . SER A 1 221 ? 18.916 24.725 -4.692 1.00 26.25 295 SER A C 1
ATOM 1764 O O . SER A 1 221 ? 18.606 23.759 -3.990 1.00 22.73 295 SER A O 1
ATOM 1767 N N . LYS A 1 222 ? 20.012 24.762 -5.464 1.00 26.94 296 LYS A N 1
ATOM 1768 C CA . LYS A 1 222 ? 21.061 23.734 -5.328 1.00 31.54 296 LYS A CA 1
ATOM 1769 C C . LYS A 1 222 ? 21.694 23.804 -3.941 1.00 29.02 296 LYS A C 1
ATOM 1770 O O . LYS A 1 222 ? 21.494 24.758 -3.221 1.00 27.12 296 LYS A O 1
ATOM 1776 N N . SER A 1 223 ? 22.455 22.767 -3.619 1.00 29.86 297 SER A N 1
ATOM 1777 C CA . SER A 1 223 ? 23.254 22.680 -2.423 1.00 30.40 297 SER A CA 1
ATOM 1778 C C . SER A 1 223 ? 24.435 23.662 -2.517 1.00 30.17 297 SER A C 1
ATOM 1779 O O . SER A 1 223 ? 25.096 23.769 -3.553 1.00 29.64 297 SER A O 1
ATOM 1782 N N . TYR A 1 224 ? 24.639 24.431 -1.459 1.00 28.31 298 TYR A N 1
ATOM 1783 C CA . TYR A 1 224 ? 25.820 25.289 -1.340 1.00 28.28 298 TYR A CA 1
ATOM 1784 C C . TYR A 1 224 ? 26.599 24.826 -0.130 1.00 27.72 298 TYR A C 1
ATOM 1785 O O . TYR A 1 224 ? 25.985 24.322 0.805 1.00 26.51 298 TYR A O 1
ATOM 1794 N N . ALA A 1 225 ? 27.923 25.029 -0.093 1.00 28.03 299 ALA A N 1
ATOM 1795 C CA . ALA A 1 225 ? 28.614 24.840 1.169 1.00 28.86 299 ALA A CA 1
ATOM 1796 C C . ALA A 1 225 ? 27.899 25.746 2.190 1.00 28.79 299 ALA A C 1
ATOM 1797 O O . ALA A 1 225 ? 27.469 26.880 1.859 1.00 27.24 299 ALA A O 1
ATOM 1799 N N . ALA A 1 226 ? 27.771 25.239 3.416 1.00 28.63 300 ALA A N 1
ATOM 1800 C CA . ALA A 1 226 ? 26.993 25.911 4.464 1.00 28.82 300 ALA A CA 1
ATOM 1801 C C . ALA A 1 226 ? 27.296 27.395 4.544 1.00 29.44 300 ALA A C 1
ATOM 1802 O O . ALA A 1 226 ? 26.395 28.215 4.458 1.00 29.64 300 ALA A O 1
ATOM 1804 N N . ARG A 1 227 ? 28.572 27.727 4.710 1.00 30.08 301 ARG A N 1
ATOM 1805 C CA . ARG A 1 227 ? 29.033 29.100 4.816 1.00 35.70 301 ARG A CA 1
ATOM 1806 C C . ARG A 1 227 ? 28.591 30.011 3.650 1.00 36.48 301 ARG A C 1
ATOM 1807 O O . ARG A 1 227 ? 28.201 31.174 3.845 1.00 38.27 301 ARG A O 1
ATOM 1815 N N . VAL A 1 228 ? 28.668 29.464 2.448 1.00 34.74 302 VAL A N 1
ATOM 1816 C CA . VAL A 1 228 ? 28.336 30.183 1.224 1.00 33.32 302 VAL A CA 1
ATOM 1817 C C . VAL A 1 228 ? 26.859 30.392 1.120 1.00 30.95 302 VAL A C 1
ATOM 1818 O O . VAL A 1 228 ? 26.421 31.485 0.737 1.00 30.24 302 VAL A O 1
ATOM 1822 N N . GLY A 1 229 ? 26.104 29.334 1.452 1.00 28.49 303 GLY A N 1
ATOM 1823 C CA . GLY A 1 229 ? 24.660 29.337 1.369 1.00 26.43 303 GLY A CA 1
ATOM 1824 C C . GLY A 1 229 ? 24.045 30.377 2.284 1.00 26.76 303 GLY A C 1
ATOM 1825 O O . GLY A 1 229 ? 23.097 31.050 1.901 1.00 25.30 303 GLY A O 1
ATOM 1826 N N . ILE A 1 230 ? 24.596 30.508 3.494 1.00 26.49 304 ILE A N 1
ATOM 1827 C CA . ILE A 1 230 ? 24.105 31.495 4.448 1.00 27.37 304 ILE A CA 1
ATOM 1828 C C . ILE A 1 230 ? 24.497 32.897 3.983 1.00 28.01 304 ILE A C 1
ATOM 1829 O O . ILE A 1 230 ? 23.711 33.838 4.096 1.00 27.93 304 ILE A O 1
ATOM 1834 N N . ASN A 1 231 ? 25.690 33.017 3.418 1.00 29.98 305 ASN A N 1
ATOM 1835 C CA . ASN A 1 231 ? 26.120 34.299 2.868 1.00 32.36 305 ASN A CA 1
ATOM 1836 C C . ASN A 1 231 ? 25.256 34.817 1.710 1.00 32.01 305 ASN A C 1
ATOM 1837 O O . ASN A 1 231 ? 25.023 36.024 1.618 1.00 31.01 305 ASN A O 1
ATOM 1842 N N . ASN A 1 232 ? 24.795 33.903 0.844 1.00 30.96 306 ASN A N 1
ATOM 1843 C CA . ASN A 1 232 ? 23.994 34.252 -0.346 1.00 32.01 306 ASN A CA 1
ATOM 1844 C C . ASN A 1 232 ? 22.611 34.639 0.148 1.00 30.70 306 ASN A C 1
ATOM 1845 O O . ASN A 1 232 ? 21.941 35.521 -0.409 1.00 31.48 306 ASN A O 1
ATOM 1850 N N . PHE A 1 233 ? 22.161 33.943 1.183 1.00 29.12 307 PHE A N 1
ATOM 1851 C CA . PHE A 1 233 ? 20.934 34.355 1.851 1.00 26.13 307 PHE A CA 1
ATOM 1852 C C . PHE A 1 233 ? 21.101 35.804 2.370 1.00 26.26 307 PHE A C 1
ATOM 1853 O O . PHE A 1 233 ? 20.265 36.636 2.093 1.00 26.71 307 PHE A O 1
ATOM 1861 N N . LEU A 1 234 ? 22.156 36.108 3.118 1.00 25.22 308 LEU A N 1
ATOM 1862 C CA . LEU A 1 234 ? 22.329 37.514 3.566 1.00 28.04 308 LEU A CA 1
ATOM 1863 C C . LEU A 1 234 ? 22.397 38.514 2.428 1.00 29.77 308 LEU A C 1
ATOM 1864 O O . LEU A 1 234 ? 21.831 39.606 2.516 1.00 29.59 308 LEU A O 1
ATOM 1869 N N . LYS A 1 235 ? 23.063 38.141 1.343 1.00 31.97 309 LYS A N 1
ATOM 1870 C CA . LYS A 1 235 ? 23.135 39.039 0.195 1.00 33.88 309 LYS A CA 1
ATOM 1871 C C . LYS A 1 235 ? 21.799 39.126 -0.534 1.00 32.88 309 LYS A C 1
ATOM 1872 O O . LYS A 1 235 ? 21.496 40.122 -1.186 1.00 37.06 309 LYS A O 1
ATOM 1878 N N . GLY A 1 236 ? 20.980 38.091 -0.394 1.00 29.92 310 GLY A N 1
ATOM 1879 C CA . GLY A 1 236 ? 19.684 38.102 -1.028 1.00 29.21 310 GLY A CA 1
ATOM 1880 C C . GLY A 1 236 ? 19.783 37.785 -2.511 1.00 30.08 310 GLY A C 1
ATOM 1881 O O . GLY A 1 236 ? 18.924 38.205 -3.295 1.00 28.99 310 GLY A O 1
ATOM 1882 N N . TYR A 1 237 ? 20.814 37.014 -2.878 1.00 29.28 311 TYR A N 1
ATOM 1883 C CA . TYR A 1 237 ? 21.046 36.655 -4.275 1.00 29.58 311 TYR A CA 1
ATOM 1884 C C . TYR A 1 237 ? 21.572 35.225 -4.388 1.00 28.47 311 TYR A C 1
ATOM 1885 O O . TYR A 1 237 ? 22.539 34.865 -3.740 1.00 30.30 311 TYR A O 1
ATOM 1894 N N . LEU A 1 238 ? 20.927 34.397 -5.185 1.00 29.00 312 LEU A N 1
ATOM 1895 C CA . LEU A 1 238 ? 21.486 33.083 -5.452 1.00 28.84 312 LEU A CA 1
ATOM 1896 C C . LEU A 1 238 ? 22.128 33.038 -6.857 1.00 29.27 312 LEU A C 1
ATOM 1897 O O . LEU A 1 238 ? 21.441 33.065 -7.860 1.00 28.42 312 LEU A O 1
ATOM 1902 N N . PRO A 1 239 ? 23.465 32.992 -6.908 1.00 29.99 313 PRO A N 1
ATOM 1903 C CA . PRO A 1 239 ? 24.235 32.955 -8.138 1.00 31.41 313 PRO A CA 1
ATOM 1904 C C . PRO A 1 239 ? 23.847 31.823 -9.098 1.00 30.84 313 PRO A C 1
ATOM 1905 O O . PRO A 1 239 ? 23.619 32.103 -10.254 1.00 31.73 313 PRO A O 1
ATOM 1909 N N . ALA A 1 240 ? 23.750 30.575 -8.634 1.00 29.52 314 ALA A N 1
ATOM 1910 C CA . ALA A 1 240 ? 23.412 29.446 -9.538 1.00 30.85 314 ALA A CA 1
ATOM 1911 C C . ALA A 1 240 ? 22.042 29.588 -10.171 1.00 30.40 314 ALA A C 1
ATOM 1912 O O . ALA A 1 240 ? 21.871 29.372 -11.372 1.00 30.67 314 ALA A O 1
ATOM 1914 N N . GLU A 1 241 ? 21.078 29.985 -9.352 1.00 28.67 315 GLU A N 1
ATOM 1915 C CA . GLU A 1 241 ? 19.707 30.088 -9.797 1.00 29.07 315 GLU A CA 1
ATOM 1916 C C . GLU A 1 241 ? 19.499 31.404 -10.514 1.00 30.13 315 GLU A C 1
ATOM 1917 O O . GLU A 1 241 ? 18.492 31.577 -11.165 1.00 31.96 315 GLU A O 1
ATOM 1923 N N . ASN A 1 242 ? 20.467 32.308 -10.400 1.00 29.79 316 ASN A N 1
ATOM 1924 C CA . ASN A 1 242 ? 20.361 33.683 -10.933 1.00 32.41 316 ASN A CA 1
ATOM 1925 C C . ASN A 1 242 ? 19.129 34.417 -10.393 1.00 31.93 316 ASN A C 1
ATOM 1926 O O . ASN A 1 242 ? 18.331 34.951 -11.168 1.00 33.83 316 ASN A O 1
ATOM 1931 N N . MET A 1 243 ? 19.025 34.494 -9.072 1.00 32.88 317 MET A N 1
ATOM 1932 C CA . MET A 1 243 ? 17.772 34.881 -8.436 1.00 34.27 317 MET A CA 1
ATOM 1933 C C . MET A 1 243 ? 17.925 35.889 -7.292 1.00 32.78 317 MET A C 1
ATOM 1934 O O . MET A 1 243 ? 18.555 35.645 -6.263 1.00 30.12 317 MET A O 1
ATOM 1939 N N . LYS A 1 244 ? 17.330 37.044 -7.513 1.00 35.72 318 LYS A N 1
ATOM 1940 C CA . LYS A 1 244 ? 17.219 38.070 -6.508 1.00 38.44 318 LYS A CA 1
ATOM 1941 C C . LYS A 1 244 ? 16.046 37.659 -5.611 1.00 36.83 318 LYS A C 1
ATOM 1942 O O . LYS A 1 244 ? 14.882 37.776 -6.018 1.00 38.63 318 LYS A O 1
ATOM 1948 N N . ILE A 1 245 ? 16.351 37.138 -4.427 1.00 33.57 319 ILE A N 1
ATOM 1949 C CA . ILE A 1 245 ? 15.301 36.655 -3.500 1.00 33.55 319 ILE A CA 1
ATOM 1950 C C . ILE A 1 245 ? 14.890 37.676 -2.414 1.00 34.98 319 ILE A C 1
ATOM 1951 O O . ILE A 1 245 ? 14.009 37.388 -1.594 1.00 36.57 319 ILE A O 1
ATOM 1956 N N . ARG A 1 246 ? 15.562 38.823 -2.389 1.00 50.57 320 ARG A N 1
ATOM 1957 C CA . ARG A 1 246 ? 15.243 39.940 -1.500 1.00 49.72 320 ARG A CA 1
ATOM 1958 C C . ARG A 1 246 ? 15.838 41.188 -2.160 1.00 53.04 320 ARG A C 1
ATOM 1959 O O . ARG A 1 246 ? 16.956 41.133 -2.714 1.00 54.03 320 ARG A O 1
ATOM 1967 N N . PRO A 1 247 ? 15.102 42.316 -2.134 1.00 54.35 321 PRO A N 1
ATOM 1968 C CA . PRO A 1 247 ? 15.629 43.482 -2.845 1.00 56.77 321 PRO A CA 1
ATOM 1969 C C . PRO A 1 247 ? 16.846 44.086 -2.143 1.00 55.78 321 PRO A C 1
ATOM 1970 O O . PRO A 1 247 ? 17.616 44.805 -2.764 1.00 56.40 321 PRO A O 1
ATOM 1974 N N . ASP A 1 248 ? 17.032 43.774 -0.869 1.00 52.85 322 ASP A N 1
ATOM 1975 C CA . ASP A 1 248 ? 18.166 44.308 -0.132 1.00 55.47 322 ASP A CA 1
ATOM 1976 C C . ASP A 1 248 ? 18.984 43.209 0.538 1.00 54.14 322 ASP A C 1
ATOM 1977 O O . ASP A 1 248 ? 18.548 42.059 0.667 1.00 51.57 322 ASP A O 1
ATOM 1982 N N . GLU A 1 249 ? 20.151 43.613 1.013 1.00 52.46 323 GLU A N 1
ATOM 1983 C CA . GLU A 1 249 ? 21.099 42.742 1.654 1.00 50.93 323 GLU A CA 1
ATOM 1984 C C . GLU A 1 249 ? 21.017 42.900 3.171 1.00 47.70 323 GLU A C 1
ATOM 1985 O O . GLU A 1 249 ? 20.673 43.965 3.661 1.00 46.33 323 GLU A O 1
ATOM 1991 N N . ILE A 1 250 ? 21.323 41.839 3.910 1.00 45.10 324 ILE A N 1
ATOM 1992 C CA . ILE A 1 250 ? 21.487 41.939 5.360 1.00 43.77 324 ILE A CA 1
ATOM 1993 C C . ILE A 1 250 ? 22.995 42.058 5.678 1.00 46.31 324 ILE A C 1
ATOM 1994 O O . ILE A 1 250 ? 23.766 41.083 5.606 1.00 46.73 324 ILE A O 1
ATOM 1999 N N . LYS A 1 251 ? 23.421 43.269 5.993 1.00 47.91 325 LYS A N 1
ATOM 2000 C CA . LYS A 1 251 ? 24.846 43.526 6.135 1.00 51.28 325 LYS A CA 1
ATOM 2001 C C . LYS A 1 251 ? 25.208 43.682 7.598 1.00 50.05 325 LYS A C 1
ATOM 2002 O O . LYS A 1 251 ? 24.544 44.411 8.327 1.00 52.71 325 LYS A O 1
ATOM 2008 N N . PHE A 1 252 ? 26.244 42.965 8.022 1.00 50.09 326 PHE A N 1
ATOM 2009 C CA . PHE A 1 252 ? 26.817 43.114 9.361 1.00 50.93 326 PHE A CA 1
ATOM 2010 C C . PHE A 1 252 ? 28.046 44.031 9.319 1.00 55.14 326 PHE A C 1
ATOM 2011 O O . PHE A 1 252 ? 28.682 44.184 8.279 1.00 56.33 326 PHE A O 1
ATOM 2019 N N . MET A 1 253 ? 28.356 44.643 10.461 1.00 60.34 327 MET A N 1
ATOM 2020 C CA . MET A 1 253 ? 29.583 45.420 10.668 1.00 65.16 327 MET A CA 1
ATOM 2021 C C . MET A 1 253 ? 29.730 46.654 9.782 1.00 70.04 327 MET A C 1
ATOM 2022 O O . MET A 1 253 ? 30.762 46.839 9.136 1.00 71.62 327 MET A O 1
ATOM 2027 N N . LEU A 1 254 ? 28.711 47.503 9.767 1.00 73.36 328 LEU A N 1
ATOM 2028 C CA . LEU A 1 254 ? 28.779 48.760 9.024 1.00 79.56 328 LEU A CA 1
ATOM 2029 C C . LEU A 1 254 ? 28.901 49.975 9.948 1.00 81.30 328 LEU A C 1
ATOM 2030 O O . LEU A 1 254 ? 28.590 49.893 11.136 1.00 79.71 328 LEU A O 1
ATOM 2035 N N . LYS A 1 255 ? 29.374 51.091 9.393 1.00 89.97 329 LYS A N 1
ATOM 2036 C CA . LYS A 1 255 ? 29.439 52.371 10.110 1.00 89.74 329 LYS A CA 1
ATOM 2037 C C . LYS A 1 255 ? 29.251 53.550 9.151 1.00 91.38 329 LYS A C 1
ATOM 2038 O O . LYS A 1 255 ? 29.166 54.710 9.575 1.00 90.48 329 LYS A O 1
ATOM 2044 N N . LEU A 1 266 ? 24.990 61.472 21.495 1.00 78.77 340 LEU A N 1
ATOM 2045 C CA . LEU A 1 266 ? 26.066 61.482 22.482 1.00 78.32 340 LEU A CA 1
ATOM 2046 C C . LEU A 1 266 ? 25.565 61.558 23.933 1.00 76.94 340 LEU A C 1
ATOM 2047 O O . LEU A 1 266 ? 26.147 60.920 24.819 1.00 76.47 340 LEU A O 1
ATOM 2052 N N . LYS A 1 267 ? 24.499 62.326 24.176 1.00 75.21 341 LYS A N 1
ATOM 2053 C CA . LYS A 1 267 ? 23.992 62.541 25.548 1.00 70.15 341 LYS A CA 1
ATOM 2054 C C . LYS A 1 267 ? 23.217 61.375 26.161 1.00 67.16 341 LYS A C 1
ATOM 2055 O O . LYS A 1 267 ? 22.498 60.623 25.473 1.00 60.52 341 LYS A O 1
ATOM 2061 N N . THR A 1 268 ? 23.387 61.223 27.472 1.00 61.93 342 THR A N 1
ATOM 2062 C CA . THR A 1 268 ? 22.678 60.215 28.223 1.00 55.91 342 THR A CA 1
ATOM 2063 C C . THR A 1 268 ? 21.197 60.595 28.309 1.00 53.93 342 THR A C 1
ATOM 2064 O O . THR A 1 268 ? 20.853 61.688 28.743 1.00 53.33 342 THR A O 1
ATOM 2068 N N . LYS A 1 269 ? 20.325 59.686 27.887 1.00 49.75 343 LYS A N 1
ATOM 2069 C CA . LYS A 1 269 ? 18.894 59.945 27.945 1.00 48.03 343 LYS A CA 1
ATOM 2070 C C . LYS A 1 269 ? 18.290 59.377 29.227 1.00 45.61 343 LYS A C 1
ATOM 2071 O O . LYS A 1 269 ? 17.262 59.852 29.714 1.00 44.05 343 LYS A O 1
ATOM 2077 N N . MET A 1 270 ? 18.920 58.332 29.748 1.00 44.18 344 MET A N 1
ATOM 2078 C CA . MET A 1 270 ? 18.454 57.709 30.954 1.00 41.95 344 MET A CA 1
ATOM 2079 C C . MET A 1 270 ? 19.588 56.940 31.613 1.00 41.46 344 MET A C 1
ATOM 2080 O O . MET A 1 270 ? 20.556 56.525 30.954 1.00 38.52 344 MET A O 1
ATOM 2085 N N . LYS A 1 271 ? 19.401 56.734 32.920 1.00 40.85 345 LYS A N 1
ATOM 2086 C CA . LYS A 1 271 ? 20.385 56.297 33.886 1.00 37.61 345 LYS A CA 1
ATOM 2087 C C . LYS A 1 271 ? 19.584 55.451 34.887 1.00 35.53 345 LYS A C 1
ATOM 2088 O O . LYS A 1 271 ? 18.438 55.780 35.174 1.00 36.28 345 LYS A O 1
ATOM 2094 N N . TRP A 1 272 ? 20.140 54.344 35.384 1.00 32.59 346 TRP A N 1
ATOM 2095 C CA . TRP A 1 272 ? 19.549 53.626 36.504 1.00 29.67 346 TRP A CA 1
ATOM 2096 C C . TRP A 1 272 ? 20.610 53.181 37.480 1.00 29.41 346 TRP A C 1
ATOM 2097 O O . TRP A 1 272 ? 21.680 52.715 37.080 1.00 28.35 346 TRP A O 1
ATOM 2108 N N . THR A 1 273 ? 20.272 53.276 38.765 1.00 29.60 347 THR A N 1
ATOM 2109 C CA . THR A 1 273 ? 21.073 52.684 39.833 1.00 30.98 347 THR A CA 1
ATOM 2110 C C . THR A 1 273 ? 20.952 51.140 39.819 1.00 28.97 347 THR A C 1
ATOM 2111 O O . THR A 1 273 ? 20.177 50.547 39.052 1.00 30.47 347 THR A O 1
ATOM 2115 N N . LYS A 1 274 ? 21.733 50.482 40.671 1.00 30.37 348 LYS A N 1
ATOM 2116 C CA . LYS A 1 274 ? 21.507 49.093 40.995 1.00 29.09 348 LYS A CA 1
ATOM 2117 C C . LYS A 1 274 ? 20.024 48.872 41.286 1.00 28.80 348 LYS A C 1
ATOM 2118 O O . LYS A 1 274 ? 19.382 49.655 42.035 1.00 28.63 348 LYS A O 1
ATOM 2124 N N . ILE A 1 275 ? 19.479 47.827 40.666 1.00 24.90 349 ILE A N 1
ATOM 2125 C CA . ILE A 1 275 ? 18.068 47.467 40.811 1.00 24.48 349 ILE A CA 1
ATOM 2126 C C . ILE A 1 275 ? 17.976 46.068 41.427 1.00 22.53 349 ILE A C 1
ATOM 2127 O O . ILE A 1 275 ? 18.588 45.110 40.918 1.00 20.75 349 ILE A O 1
ATOM 2132 N N . ILE A 1 276 ? 17.241 45.997 42.534 1.00 21.17 350 ILE A N 1
ATOM 2133 C CA . ILE A 1 276 ? 16.972 44.745 43.213 1.00 22.16 350 ILE A CA 1
ATOM 2134 C C . ILE A 1 276 ? 15.461 44.433 43.217 1.00 21.04 350 ILE A C 1
ATOM 2135 O O . ILE A 1 276 ? 14.587 45.324 43.355 1.00 22.13 350 ILE A O 1
ATOM 2140 N N . LYS A 1 277 ? 15.163 43.177 43.015 1.00 20.61 351 LYS A N 1
ATOM 2141 C CA . LYS A 1 277 ? 13.792 42.708 43.057 1.00 20.45 351 LYS A CA 1
ATOM 2142 C C . LYS A 1 277 ? 13.754 41.268 43.514 1.00 20.31 351 LYS A C 1
ATOM 2143 O O . LYS A 1 277 ? 14.429 40.411 42.960 1.00 22.14 351 LYS A O 1
ATOM 2149 N N . LYS A 1 278 ? 12.975 41.010 44.541 1.00 20.91 352 LYS A N 1
ATOM 2150 C CA . LYS A 1 278 ? 12.763 39.681 44.975 1.00 22.37 352 LYS A CA 1
ATOM 2151 C C . LYS A 1 278 ? 11.344 39.255 44.553 1.00 21.30 352 LYS A C 1
ATOM 2152 O O . LYS A 1 278 ? 10.365 39.974 44.822 1.00 20.08 352 LYS A O 1
ATOM 2158 N N . LEU A 1 279 ? 11.238 38.111 43.872 1.00 21.57 353 LEU A N 1
ATOM 2159 C CA . LEU A 1 279 ? 9.919 37.508 43.568 1.00 22.56 353 LEU A CA 1
ATOM 2160 C C . LEU A 1 279 ? 9.920 36.089 44.076 1.00 24.41 353 LEU A C 1
ATOM 2161 O O . LEU A 1 279 ? 10.501 35.193 43.443 1.00 23.36 353 LEU A O 1
ATOM 2166 N N . GLY A 1 280 ? 9.308 35.891 45.237 1.00 26.32 354 GLY A N 1
ATOM 2167 C CA . GLY A 1 280 ? 9.193 34.569 45.844 1.00 29.51 354 GLY A CA 1
ATOM 2168 C C . GLY A 1 280 ? 10.581 34.031 46.082 1.00 32.17 354 GLY A C 1
ATOM 2169 O O . GLY A 1 280 ? 11.377 34.658 46.757 1.00 30.82 354 GLY A O 1
ATOM 2170 N N . ASP A 1 281 ? 10.892 32.889 45.476 1.00 33.68 355 ASP A N 1
ATOM 2171 C CA . ASP A 1 281 ? 12.221 32.314 45.625 1.00 36.58 355 ASP A CA 1
ATOM 2172 C C . ASP A 1 281 ? 13.286 33.139 44.876 1.00 36.10 355 ASP A C 1
ATOM 2173 O O . ASP A 1 281 ? 14.389 33.335 45.381 1.00 41.73 355 ASP A O 1
ATOM 2178 N N . PHE A 1 282 ? 12.906 33.718 43.747 1.00 29.04 356 PHE A N 1
ATOM 2179 C CA . PHE A 1 282 ? 13.835 34.308 42.834 1.00 26.00 356 PHE A CA 1
ATOM 2180 C C . PHE A 1 282 ? 14.316 35.694 43.249 1.00 24.60 356 PHE A C 1
ATOM 2181 O O . PHE A 1 282 ? 13.511 36.541 43.556 1.00 22.90 356 PHE A O 1
ATOM 2189 N N . GLN A 1 283 ? 15.635 35.916 43.225 1.00 25.68 357 GLN A N 1
ATOM 2190 C CA . GLN A 1 283 ? 16.237 37.252 43.492 1.00 25.16 357 GLN A CA 1
ATOM 2191 C C . GLN A 1 283 ? 16.888 37.754 42.226 1.00 23.23 357 GLN A C 1
ATOM 2192 O O . GLN A 1 283 ? 17.636 36.997 41.548 1.00 21.25 357 GLN A O 1
ATOM 2198 N N . LEU A 1 284 ? 16.573 39.006 41.889 1.00 20.66 358 LEU A N 1
ATOM 2199 C CA . LEU A 1 284 ? 17.118 39.649 40.730 1.00 19.91 358 LEU A CA 1
ATOM 2200 C C . LEU A 1 284 ? 17.974 40.836 41.178 1.00 20.01 358 LEU A C 1
ATOM 2201 O O . LEU A 1 284 ? 17.559 41.678 42.041 1.00 18.86 358 LEU A O 1
ATOM 2206 N N . VAL A 1 285 ? 19.187 40.894 40.638 1.00 20.18 359 VAL A N 1
ATOM 2207 C CA . VAL A 1 285 ? 20.042 42.084 40.845 1.00 20.77 359 VAL A CA 1
ATOM 2208 C C . VAL A 1 285 ? 20.527 42.616 39.515 1.00 20.46 359 VAL A C 1
ATOM 2209 O O . VAL A 1 285 ? 21.161 41.876 38.731 1.00 20.00 359 VAL A O 1
ATOM 2213 N N . VAL A 1 286 ? 20.275 43.896 39.247 1.00 20.57 360 VAL A N 1
ATOM 2214 C CA . VAL A 1 286 ? 20.720 44.480 38.015 1.00 20.62 360 VAL A CA 1
ATOM 2215 C C . VAL A 1 286 ? 21.682 45.622 38.339 1.00 22.69 360 VAL A C 1
ATOM 2216 O O . VAL A 1 286 ? 21.387 46.508 39.186 1.00 23.25 360 VAL A O 1
ATOM 2220 N N . ASP A 1 287 ? 22.839 45.591 37.675 1.00 22.99 361 ASP A N 1
ATOM 2221 C CA . ASP A 1 287 ? 23.880 46.607 37.911 1.00 25.70 361 ASP A CA 1
ATOM 2222 C C . ASP A 1 287 ? 23.460 47.954 37.402 1.00 24.69 361 ASP A C 1
ATOM 2223 O O . ASP A 1 287 ? 22.724 48.037 36.436 1.00 23.42 361 ASP A O 1
ATOM 2228 N N . ASN A 1 288 ? 23.953 49.017 38.040 1.00 27.96 362 ASN A N 1
ATOM 2229 C CA . ASN A 1 288 ? 23.657 50.360 37.555 1.00 27.99 362 ASN A CA 1
ATOM 2230 C C . ASN A 1 288 ? 24.073 50.511 36.079 1.00 26.89 362 ASN A C 1
ATOM 2231 O O . ASN A 1 288 ? 24.882 49.755 35.583 1.00 25.72 362 ASN A O 1
ATOM 2236 N N . GLY A 1 289 ? 23.541 51.492 35.376 1.00 27.68 363 GLY A N 1
ATOM 2237 C CA . GLY A 1 289 ? 23.833 51.591 33.954 1.00 28.62 363 GLY A CA 1
ATOM 2238 C C . GLY A 1 289 ? 23.304 52.917 33.510 1.00 32.11 363 GLY A C 1
ATOM 2239 O O . GLY A 1 289 ? 22.857 53.708 34.358 1.00 32.35 363 GLY A O 1
ATOM 2240 N N . GLU A 1 290 ? 23.417 53.177 32.203 1.00 31.57 364 GLU A N 1
ATOM 2241 C CA . GLU A 1 290 ? 22.853 54.334 31.545 1.00 32.32 364 GLU A CA 1
ATOM 2242 C C . GLU A 1 290 ? 22.736 53.975 30.061 1.00 32.16 364 GLU A C 1
ATOM 2243 O O . GLU A 1 290 ? 23.400 53.047 29.586 1.00 28.45 364 GLU A O 1
ATOM 2249 N N . ALA A 1 291 ? 21.918 54.736 29.338 1.00 32.93 365 ALA A N 1
ATOM 2250 C CA . ALA A 1 291 ? 21.708 54.501 27.921 1.00 33.98 365 ALA A CA 1
ATOM 2251 C C . ALA A 1 291 ? 21.734 55.855 27.191 1.00 36.83 365 ALA A C 1
ATOM 2252 O O . ALA A 1 291 ? 21.176 56.844 27.702 1.00 39.71 365 ALA A O 1
ATOM 2254 N N . LYS A 1 292 ? 22.394 55.908 26.035 1.00 37.18 366 LYS A N 1
ATOM 2255 C CA . LYS A 1 292 ? 22.509 57.153 25.255 1.00 42.20 366 LYS A CA 1
ATOM 2256 C C . LYS A 1 292 ? 21.344 57.320 24.305 1.00 42.56 366 LYS A C 1
ATOM 2257 O O . LYS A 1 292 ? 20.713 56.327 23.918 1.00 39.76 366 LYS A O 1
ATOM 2263 N N . GLU A 1 293 ? 21.057 58.569 23.935 1.00 44.70 367 GLU A N 1
ATOM 2264 C CA . GLU A 1 293 ? 20.077 58.844 22.894 1.00 47.36 367 GLU A CA 1
ATOM 2265 C C . GLU A 1 293 ? 20.373 58.035 21.616 1.00 47.48 367 GLU A C 1
ATOM 2266 O O . GLU A 1 293 ? 21.519 57.990 21.153 1.00 47.58 367 GLU A O 1
ATOM 2272 N N . GLY A 1 294 ? 19.341 57.400 21.063 1.00 46.46 368 GLY A N 1
ATOM 2273 C CA . GLY A 1 294 ? 19.466 56.633 19.817 1.00 48.94 368 GLY A CA 1
ATOM 2274 C C . GLY A 1 294 ? 19.898 55.186 19.983 1.00 48.73 368 GLY A C 1
ATOM 2275 O O . GLY A 1 294 ? 19.755 54.380 19.061 1.00 49.62 368 GLY A O 1
ATOM 2276 N N . GLU A 1 295 ? 20.373 54.843 21.179 1.00 47.91 369 GLU A N 1
ATOM 2277 C CA . GLU A 1 295 ? 21.078 53.590 21.418 1.00 42.72 369 GLU A CA 1
ATOM 2278 C C . GLU A 1 295 ? 20.179 52.376 21.649 1.00 38.51 369 GLU A C 1
ATOM 2279 O O . GLU A 1 295 ? 19.131 52.461 22.294 1.00 36.15 369 GLU A O 1
ATOM 2285 N N . ILE A 1 296 ? 20.621 51.241 21.122 1.00 34.61 370 ILE A N 1
ATOM 2286 C CA . ILE A 1 296 ? 19.958 49.951 21.365 1.00 31.04 370 ILE A CA 1
ATOM 2287 C C . ILE A 1 296 ? 20.792 49.103 22.321 1.00 30.11 370 ILE A C 1
ATOM 2288 O O . ILE A 1 296 ? 22.002 48.931 22.141 1.00 31.52 370 ILE A O 1
ATOM 2293 N N . ILE A 1 297 ? 20.140 48.659 23.391 1.00 28.91 371 ILE A N 1
ATOM 2294 C CA . ILE A 1 297 ? 20.747 47.773 24.380 1.00 26.91 371 ILE A CA 1
ATOM 2295 C C . ILE A 1 297 ? 20.082 46.447 24.184 1.00 25.22 371 ILE A C 1
ATOM 2296 O O . ILE A 1 297 ? 18.888 46.356 24.313 1.00 23.67 371 ILE A O 1
ATOM 2301 N N . GLY A 1 298 ? 20.847 45.421 23.853 1.00 24.95 372 GLY A N 1
ATOM 2302 C CA . GLY A 1 298 ? 20.285 44.112 23.770 1.00 23.32 372 GLY A CA 1
ATOM 2303 C C . GLY A 1 298 ? 20.385 43.485 25.149 1.00 23.18 372 GLY A C 1
ATOM 2304 O O . GLY A 1 298 ? 21.315 43.731 25.889 1.00 25.57 372 GLY A O 1
ATOM 2305 N N . ILE A 1 299 ? 19.409 42.665 25.504 1.00 21.58 373 ILE A N 1
ATOM 2306 C CA . ILE A 1 299 ? 19.483 41.938 26.739 1.00 19.93 373 ILE A CA 1
ATOM 2307 C C . ILE A 1 299 ? 19.458 40.504 26.354 1.00 19.12 373 ILE A C 1
ATOM 2308 O O . ILE A 1 299 ? 18.599 40.075 25.563 1.00 18.37 373 ILE A O 1
ATOM 2313 N N . LEU A 1 300 ? 20.366 39.757 26.942 1.00 18.40 374 LEU A N 1
ATOM 2314 C CA . LEU A 1 300 ? 20.425 38.354 26.642 1.00 19.62 374 LEU A CA 1
ATOM 2315 C C . LEU A 1 300 ? 20.748 37.537 27.873 1.00 19.04 374 LEU A C 1
ATOM 2316 O O . LEU A 1 300 ? 21.468 37.997 28.774 1.00 18.14 374 LEU A O 1
ATOM 2321 N N . GLY A 1 301 ? 20.186 36.327 27.913 1.00 16.13 375 GLY A N 1
ATOM 2322 C CA . GLY A 1 301 ? 20.554 35.377 28.910 1.00 16.41 375 GLY A CA 1
ATOM 2323 C C . GLY A 1 301 ? 19.554 34.258 28.850 1.00 16.14 375 GLY A C 1
ATOM 2324 O O . GLY A 1 301 ? 18.527 34.380 28.156 1.00 15.73 375 GLY A O 1
ATOM 2325 N N . PRO A 1 302 ? 19.813 33.165 29.593 1.00 17.42 376 PRO A N 1
ATOM 2326 C CA . PRO A 1 302 ? 18.881 31.990 29.588 1.00 16.96 376 PRO A CA 1
ATOM 2327 C C . PRO A 1 302 ? 17.468 32.308 30.130 1.00 17.73 376 PRO A C 1
ATOM 2328 O O . PRO A 1 302 ? 17.275 33.334 30.792 1.00 16.85 376 PRO A O 1
ATOM 2332 N N . ASN A 1 303 ? 16.437 31.480 29.863 1.00 17.72 377 ASN A N 1
ATOM 2333 C CA . ASN A 1 303 ? 15.162 31.897 30.449 1.00 17.35 377 ASN A CA 1
ATOM 2334 C C . ASN A 1 303 ? 15.088 31.656 31.953 1.00 17.81 377 ASN A C 1
ATOM 2335 O O . ASN A 1 303 ? 15.732 30.755 32.450 1.00 18.08 377 ASN A O 1
ATOM 2340 N N . GLY A 1 304 ? 14.275 32.451 32.660 1.00 16.93 378 GLY A N 1
ATOM 2341 C CA . GLY A 1 304 ? 14.022 32.238 34.076 1.00 15.98 378 GLY A CA 1
ATOM 2342 C C . GLY A 1 304 ? 14.979 33.027 34.945 1.00 15.71 378 GLY A C 1
ATOM 2343 O O . GLY A 1 304 ? 15.050 32.827 36.163 1.00 14.83 378 GLY A O 1
ATOM 2344 N N . ILE A 1 305 ? 15.623 33.987 34.303 1.00 16.41 379 ILE A N 1
ATOM 2345 C CA . ILE A 1 305 ? 16.756 34.682 34.839 1.00 19.41 379 ILE A CA 1
ATOM 2346 C C . ILE A 1 305 ? 16.458 36.159 35.172 1.00 18.20 379 ILE A C 1
ATOM 2347 O O . ILE A 1 305 ? 17.260 36.809 35.792 1.00 17.67 379 ILE A O 1
ATOM 2352 N N . GLY A 1 306 ? 15.300 36.676 34.741 1.00 16.84 380 GLY A N 1
ATOM 2353 C CA . GLY A 1 306 ? 14.835 37.985 35.236 1.00 15.71 380 GLY A CA 1
ATOM 2354 C C . GLY A 1 306 ? 14.803 39.064 34.182 1.00 15.44 380 GLY A C 1
ATOM 2355 O O . GLY A 1 306 ? 14.601 40.230 34.496 1.00 15.14 380 GLY A O 1
ATOM 2356 N N . LYS A 1 307 ? 15.026 38.694 32.921 1.00 14.15 381 LYS A N 1
ATOM 2357 C CA . LYS A 1 307 ? 14.986 39.667 31.822 1.00 13.50 381 LYS A CA 1
ATOM 2358 C C . LYS A 1 307 ? 13.619 40.375 31.691 1.00 14.17 381 LYS A C 1
ATOM 2359 O O . LYS A 1 307 ? 13.545 41.609 31.616 1.00 16.05 381 LYS A O 1
ATOM 2365 N N . THR A 1 308 ? 12.541 39.613 31.653 1.00 12.99 382 THR A N 1
ATOM 2366 C CA . THR A 1 308 ? 11.182 40.140 31.656 1.00 13.55 382 THR A CA 1
ATOM 2367 C C . THR A 1 308 ? 10.819 40.909 32.919 1.00 14.61 382 THR A C 1
ATOM 2368 O O . THR A 1 308 ? 10.198 41.988 32.833 1.00 14.33 382 THR A O 1
ATOM 2372 N N . THR A 1 309 ? 11.274 40.406 34.066 1.00 14.02 383 THR A N 1
ATOM 2373 C CA . THR A 1 309 ? 11.115 41.162 35.311 1.00 15.73 383 THR A CA 1
ATOM 2374 C C . THR A 1 309 ? 11.773 42.520 35.142 1.00 16.35 383 THR A C 1
ATOM 2375 O O . THR A 1 309 ? 11.235 43.535 35.551 1.00 17.72 383 THR A O 1
ATOM 2379 N N . PHE A 1 310 ? 12.938 42.540 34.512 1.00 19.33 384 PHE A N 1
ATOM 2380 C CA . PHE A 1 310 ? 13.684 43.798 34.389 1.00 21.29 384 PHE A CA 1
ATOM 2381 C C . PHE A 1 310 ? 12.885 44.727 33.438 1.00 22.94 384 PHE A C 1
ATOM 2382 O O . PHE A 1 310 ? 12.524 45.826 33.792 1.00 21.44 384 PHE A O 1
ATOM 2390 N N . ALA A 1 311 ? 12.557 44.230 32.251 1.00 22.54 385 ALA A N 1
ATOM 2391 C CA . ALA A 1 311 ? 11.573 44.924 31.374 1.00 23.46 385 ALA A CA 1
ATOM 2392 C C . ALA A 1 311 ? 10.355 45.501 32.138 1.00 22.07 385 ALA A C 1
ATOM 2393 O O . ALA A 1 311 ? 9.965 46.629 31.926 1.00 21.08 385 ALA A O 1
ATOM 2395 N N . ARG A 1 312 ? 9.747 44.696 33.000 1.00 22.97 386 ARG A N 1
ATOM 2396 C CA . ARG A 1 312 ? 8.540 45.096 33.681 1.00 24.57 386 ARG A CA 1
ATOM 2397 C C . ARG A 1 312 ? 8.871 46.241 34.651 1.00 24.88 386 ARG A C 1
ATOM 2398 O O . ARG A 1 312 ? 8.082 47.141 34.822 1.00 26.09 386 ARG A O 1
ATOM 2406 N N . ILE A 1 313 ? 10.062 46.230 35.234 1.00 24.74 387 ILE A N 1
ATOM 2407 C CA . ILE A 1 313 ? 10.474 47.317 36.106 1.00 24.44 387 ILE A CA 1
ATOM 2408 C C . ILE A 1 313 ? 10.618 48.622 35.303 1.00 28.63 387 ILE A C 1
ATOM 2409 O O . ILE A 1 313 ? 10.195 49.714 35.760 1.00 23.25 387 ILE A O 1
ATOM 2414 N N . LEU A 1 314 ? 11.189 48.503 34.100 1.00 28.63 388 LEU A N 1
ATOM 2415 C CA . LEU A 1 314 ? 11.435 49.697 33.254 1.00 28.42 388 LEU A CA 1
ATOM 2416 C C . LEU A 1 314 ? 10.141 50.275 32.742 1.00 27.70 388 LEU A C 1
ATOM 2417 O O . LEU A 1 314 ? 10.066 51.460 32.478 1.00 28.68 388 LEU A O 1
ATOM 2422 N N . VAL A 1 315 ? 9.109 49.457 32.586 1.00 26.40 389 VAL A N 1
ATOM 2423 C CA . VAL A 1 315 ? 7.799 49.998 32.101 1.00 27.26 389 VAL A CA 1
ATOM 2424 C C . VAL A 1 315 ? 6.783 50.332 33.217 1.00 28.56 389 VAL A C 1
ATOM 2425 O O . VAL A 1 315 ? 5.654 50.704 32.902 1.00 28.93 389 VAL A O 1
ATOM 2429 N N . GLY A 1 316 ? 7.212 50.253 34.500 1.00 27.79 390 GLY A N 1
ATOM 2430 C CA . GLY A 1 316 ? 6.344 50.552 35.692 1.00 29.03 390 GLY A CA 1
ATOM 2431 C C . GLY A 1 316 ? 5.251 49.497 35.967 1.00 31.78 390 GLY A C 1
ATOM 2432 O O . GLY A 1 316 ? 4.337 49.701 36.772 1.00 34.16 390 GLY A O 1
ATOM 2433 N N . GLU A 1 317 ? 5.309 48.368 35.289 1.00 28.29 391 GLU A N 1
ATOM 2434 C CA . GLU A 1 317 ? 4.431 47.252 35.653 1.00 29.23 391 GLU A CA 1
ATOM 2435 C C . GLU A 1 317 ? 4.774 46.623 36.999 1.00 28.66 391 GLU A C 1
ATOM 2436 O O . GLU A 1 317 ? 3.901 46.140 37.702 1.00 31.22 391 GLU A O 1
ATOM 2442 N N . ILE A 1 318 ? 6.054 46.576 37.342 1.00 28.85 392 ILE A N 1
ATOM 2443 C CA . ILE A 1 318 ? 6.471 46.019 38.621 1.00 29.13 392 ILE A CA 1
ATOM 2444 C C . ILE A 1 318 ? 7.350 47.110 39.258 1.00 29.34 392 ILE A C 1
ATOM 2445 O O . ILE A 1 318 ? 8.006 47.866 38.544 1.00 27.23 392 ILE A O 1
ATOM 2450 N N . THR A 1 319 ? 7.303 47.227 40.588 1.00 29.14 393 THR A N 1
ATOM 2451 C CA . THR A 1 319 ? 8.074 48.206 41.327 1.00 29.44 393 THR A CA 1
ATOM 2452 C C . THR A 1 319 ? 9.352 47.542 41.804 1.00 27.98 393 THR A C 1
ATOM 2453 O O . THR A 1 319 ? 9.289 46.432 42.299 1.00 26.66 393 THR A O 1
ATOM 2457 N N . ALA A 1 320 ? 10.499 48.218 41.700 1.00 25.97 394 ALA A N 1
ATOM 2458 C CA . ALA A 1 320 ? 11.722 47.605 42.200 1.00 26.34 394 ALA A CA 1
ATOM 2459 C C . ALA A 1 320 ? 11.678 47.665 43.719 1.00 27.75 394 ALA A C 1
ATOM 2460 O O . ALA A 1 320 ? 11.096 48.594 44.280 1.00 27.01 394 ALA A O 1
ATOM 2462 N N . ASP A 1 321 ? 12.307 46.689 44.376 1.00 26.94 395 ASP A N 1
ATOM 2463 C CA . ASP A 1 321 ? 12.470 46.766 45.829 1.00 28.87 395 ASP A CA 1
ATOM 2464 C C . ASP A 1 321 ? 13.516 47.811 46.252 1.00 31.18 395 ASP A C 1
ATOM 2465 O O . ASP A 1 321 ? 13.342 48.490 47.276 1.00 32.03 395 ASP A O 1
ATOM 2470 N N . GLU A 1 322 ? 14.624 47.901 45.516 1.00 30.07 396 GLU A N 1
ATOM 2471 C CA . GLU A 1 322 ? 15.603 48.997 45.690 1.00 30.96 396 GLU A CA 1
ATOM 2472 C C . GLU A 1 322 ? 16.049 49.506 44.326 1.00 29.26 396 GLU A C 1
ATOM 2473 O O . GLU A 1 322 ? 16.159 48.731 43.369 1.00 26.70 396 GLU A O 1
ATOM 2479 N N . GLY A 1 323 ? 16.409 50.784 44.256 1.00 30.58 397 GLY A N 1
ATOM 2480 C CA . GLY A 1 323 ? 16.892 51.366 43.034 1.00 31.16 397 GLY A CA 1
ATOM 2481 C C . GLY A 1 323 ? 15.839 52.110 42.252 1.00 33.93 397 GLY A C 1
ATOM 2482 O O . GLY A 1 323 ? 14.648 51.966 42.492 1.00 38.63 397 GLY A O 1
ATOM 2483 N N . SER A 1 324 ? 16.285 52.896 41.287 1.00 34.88 398 SER A N 1
ATOM 2484 C CA . SER A 1 324 ? 15.406 53.776 40.524 1.00 36.95 398 SER A CA 1
ATOM 2485 C C . SER A 1 324 ? 15.962 54.068 39.131 1.00 37.19 398 SER A C 1
ATOM 2486 O O . SER A 1 324 ? 17.148 53.859 38.859 1.00 39.86 398 SER A O 1
ATOM 2489 N N . VAL A 1 325 ? 15.077 54.536 38.261 1.00 35.34 399 VAL A N 1
ATOM 2490 C CA . VAL A 1 325 ? 15.426 54.947 36.925 1.00 36.91 399 VAL A CA 1
ATOM 2491 C C . VAL A 1 325 ? 15.144 56.452 36.837 1.00 41.55 399 VAL A C 1
ATOM 2492 O O . VAL A 1 325 ? 14.062 56.906 37.231 1.00 40.74 399 VAL A O 1
ATOM 2496 N N . THR A 1 326 ? 16.121 57.224 36.368 1.00 44.90 400 THR A N 1
ATOM 2497 C CA . THR A 1 326 ? 15.885 58.641 36.064 1.00 49.74 400 THR A CA 1
ATOM 2498 C C . THR A 1 326 ? 15.895 58.928 34.540 1.00 50.81 400 THR A C 1
ATOM 2499 O O . THR A 1 326 ? 16.685 58.338 33.794 1.00 46.97 400 THR A O 1
ATOM 2503 N N . PRO A 1 327 ? 14.973 59.795 34.067 1.00 54.72 401 PRO A N 1
ATOM 2504 C CA . PRO A 1 327 ? 13.870 60.388 34.854 1.00 55.35 401 PRO A CA 1
ATOM 2505 C C . PRO A 1 327 ? 12.877 59.272 35.197 1.00 55.78 401 PRO A C 1
ATOM 2506 O O . PRO A 1 327 ? 12.878 58.252 34.512 1.00 51.87 401 PRO A O 1
ATOM 2510 N N . GLU A 1 328 ? 12.054 59.465 36.232 1.00 60.32 402 GLU A N 1
ATOM 2511 C CA . GLU A 1 328 ? 11.142 58.413 36.717 1.00 60.65 402 GLU A CA 1
ATOM 2512 C C . GLU A 1 328 ? 9.947 58.195 35.798 1.00 59.23 402 GLU A C 1
ATOM 2513 O O . GLU A 1 328 ? 9.400 57.091 35.735 1.00 65.33 402 GLU A O 1
ATOM 2519 N N . LYS A 1 329 ? 9.530 59.249 35.106 1.00 56.40 403 LYS A N 1
ATOM 2520 C CA . LYS A 1 329 ? 8.393 59.150 34.199 1.00 57.86 403 LYS A CA 1
ATOM 2521 C C . LYS A 1 329 ? 8.782 59.637 32.808 1.00 54.90 403 LYS A C 1
ATOM 2522 O O . LYS A 1 329 ? 9.166 60.795 32.619 1.00 60.02 403 LYS A O 1
ATOM 2528 N N . GLN A 1 330 ? 8.730 58.732 31.845 1.00 48.39 404 GLN A N 1
ATOM 2529 C CA . GLN A 1 330 ? 8.980 59.092 30.467 1.00 46.09 404 GLN A CA 1
ATOM 2530 C C . GLN A 1 330 ? 7.974 58.396 29.563 1.00 43.42 404 GLN A C 1
ATOM 2531 O O . GLN A 1 330 ? 7.344 57.418 29.956 1.00 41.04 404 GLN A O 1
ATOM 2537 N N . ILE A 1 331 ? 7.818 58.921 28.359 1.00 42.42 405 ILE A N 1
ATOM 2538 C CA . ILE A 1 331 ? 6.898 58.352 27.389 1.00 41.24 405 ILE A CA 1
ATOM 2539 C C . ILE A 1 331 ? 7.501 57.038 26.961 1.00 38.92 405 ILE A C 1
ATOM 2540 O O . ILE A 1 331 ? 8.633 56.986 26.488 1.00 39.71 405 ILE A O 1
ATOM 2545 N N . LEU A 1 332 ? 6.756 55.968 27.183 1.00 38.30 406 LEU A N 1
ATOM 2546 C CA . LEU A 1 332 ? 7.253 54.635 26.902 1.00 37.28 406 LEU A CA 1
ATOM 2547 C C . LEU A 1 332 ? 6.375 53.817 25.965 1.00 34.69 406 LEU A C 1
ATOM 2548 O O . LEU A 1 332 ? 5.162 54.030 25.863 1.00 34.21 406 LEU A O 1
ATOM 2553 N N . SER A 1 333 ? 6.993 52.867 25.270 1.00 32.57 407 SER A N 1
ATOM 2554 C CA . SER A 1 333 ? 6.222 51.999 24.380 1.00 31.31 407 SER A CA 1
ATOM 2555 C C . SER A 1 333 ? 6.734 50.571 24.525 1.00 27.29 407 SER A C 1
ATOM 2556 O O . SER A 1 333 ? 7.942 50.334 24.411 1.00 25.97 407 SER A O 1
ATOM 2559 N N . TYR A 1 334 ? 5.817 49.642 24.766 1.00 25.34 408 TYR A N 1
ATOM 2560 C CA . TYR A 1 334 ? 6.172 48.319 25.313 1.00 24.30 408 TYR A CA 1
ATOM 2561 C C . TYR A 1 334 ? 5.582 47.167 24.519 1.00 23.93 408 TYR A C 1
ATOM 2562 O O . TYR A 1 334 ? 4.388 47.136 24.251 1.00 25.08 408 TYR A O 1
ATOM 2571 N N . LYS A 1 335 ? 6.435 46.224 24.152 1.00 23.06 409 LYS A N 1
ATOM 2572 C CA . LYS A 1 335 ? 6.035 45.029 23.418 1.00 21.90 409 LYS A CA 1
ATOM 2573 C C . LYS A 1 335 ? 6.318 43.831 24.325 1.00 20.74 409 LYS A C 1
ATOM 2574 O O . LYS A 1 335 ? 7.444 43.412 24.423 1.00 20.49 409 LYS A O 1
ATOM 2580 N N . PRO A 1 336 ? 5.288 43.289 24.980 1.00 21.81 410 PRO A N 1
ATOM 2581 C CA . PRO A 1 336 ? 5.517 42.251 25.974 1.00 21.22 410 PRO A CA 1
ATOM 2582 C C . PRO A 1 336 ? 5.891 40.940 25.352 1.00 20.97 410 PRO A C 1
ATOM 2583 O O . PRO A 1 336 ? 5.590 40.678 24.174 1.00 20.28 410 PRO A O 1
ATOM 2587 N N . GLN A 1 337 ? 6.526 40.101 26.159 1.00 20.25 411 GLN A N 1
ATOM 2588 C CA . GLN A 1 337 ? 6.877 38.777 25.693 1.00 19.99 411 GLN A CA 1
ATOM 2589 C C . GLN A 1 337 ? 5.631 37.994 25.390 1.00 21.29 411 GLN A C 1
ATOM 2590 O O . GLN A 1 337 ? 5.529 37.435 24.295 1.00 20.42 411 GLN A O 1
ATOM 2596 N N . ARG A 1 338 ? 4.683 37.964 26.339 1.00 22.37 412 ARG A N 1
ATOM 2597 C CA . ARG A 1 338 ? 3.527 37.108 26.189 1.00 27.95 412 ARG A CA 1
ATOM 2598 C C . ARG A 1 338 ? 2.510 37.865 25.376 1.00 28.42 412 ARG A C 1
ATOM 2599 O O . ARG A 1 338 ? 2.082 38.943 25.774 1.00 31.46 412 ARG A O 1
ATOM 2607 N N . ILE A 1 339 ? 2.187 37.331 24.212 1.00 28.47 413 ILE A N 1
ATOM 2608 C CA . ILE A 1 339 ? 1.310 38.029 23.274 1.00 34.37 413 ILE A CA 1
ATOM 2609 C C . ILE A 1 339 ? -0.004 37.279 23.094 1.00 36.50 413 ILE A C 1
ATOM 2610 O O . ILE A 1 339 ? -0.028 36.066 22.851 1.00 38.75 413 ILE A O 1
ATOM 2615 N N . PHE A 1 340 ? -1.097 38.013 23.198 1.00 40.59 414 PHE A N 1
ATOM 2616 C CA . PHE A 1 340 ? -2.417 37.416 23.095 1.00 44.46 414 PHE A CA 1
ATOM 2617 C C . PHE A 1 340 ? -3.363 38.396 22.414 1.00 44.63 414 PHE A C 1
ATOM 2618 O O . PHE A 1 340 ? -3.189 39.609 22.552 1.00 48.34 414 PHE A O 1
ATOM 2626 N N . PRO A 1 341 ? -4.358 37.884 21.659 1.00 45.57 415 PRO A N 1
ATOM 2627 C CA . PRO A 1 341 ? -5.323 38.836 21.109 1.00 47.56 415 PRO A CA 1
ATOM 2628 C C . PRO A 1 341 ? -6.151 39.447 22.241 1.00 53.18 415 PRO A C 1
ATOM 2629 O O . PRO A 1 341 ? -6.850 38.727 22.957 1.00 59.40 415 PRO A O 1
ATOM 2633 N N . ASN A 1 342 ? -6.029 40.759 22.429 1.00 55.98 416 ASN A N 1
ATOM 2634 C CA . ASN A 1 342 ? -6.775 41.464 23.471 1.00 54.14 416 ASN A CA 1
ATOM 2635 C C . ASN A 1 342 ? -7.506 42.689 22.914 1.00 56.45 416 ASN A C 1
ATOM 2636 O O . ASN A 1 342 ? -7.483 43.770 23.504 1.00 56.94 416 ASN A O 1
ATOM 2641 N N . TYR A 1 343 ? -8.152 42.517 21.765 1.00 56.07 417 TYR A N 1
ATOM 2642 C CA . TYR A 1 343 ? -8.707 43.652 21.052 1.00 55.88 417 TYR A CA 1
ATOM 2643 C C . TYR A 1 343 ? -9.827 43.207 20.135 1.00 58.38 417 TYR A C 1
ATOM 2644 O O . TYR A 1 343 ? -9.694 42.227 19.401 1.00 59.65 417 TYR A O 1
ATOM 2653 N N . ASP A 1 344 ? -10.929 43.952 20.193 1.00 61.45 418 ASP A N 1
ATOM 2654 C CA . ASP A 1 344 ? -12.166 43.631 19.482 1.00 65.15 418 ASP A CA 1
ATOM 2655 C C . ASP A 1 344 ? -12.034 43.894 17.994 1.00 62.08 418 ASP A C 1
ATOM 2656 O O . ASP A 1 344 ? -12.617 43.186 17.174 1.00 65.02 418 ASP A O 1
ATOM 2661 N N . GLY A 1 345 ? -11.265 44.918 17.652 1.00 57.84 419 GLY A N 1
ATOM 2662 C CA . GLY A 1 345 ? -11.280 45.460 16.299 1.00 54.83 419 GLY A CA 1
ATOM 2663 C C . GLY A 1 345 ? -10.315 44.864 15.295 1.00 49.54 419 GLY A C 1
ATOM 2664 O O . GLY A 1 345 ? -9.702 43.823 15.526 1.00 47.23 419 GLY A O 1
ATOM 2665 N N . THR A 1 346 ? -10.191 45.551 14.169 1.00 47.31 420 THR A N 1
ATOM 2666 C CA . THR A 1 346 ? -9.375 45.090 13.059 1.00 43.97 420 THR A CA 1
ATOM 2667 C C . THR A 1 346 ? -7.900 45.405 13.300 1.00 41.03 420 THR A C 1
ATOM 2668 O O . THR A 1 346 ? -7.551 46.156 14.209 1.00 40.61 420 THR A O 1
ATOM 2672 N N . VAL A 1 347 ? -7.026 44.818 12.485 1.00 39.21 421 VAL A N 1
ATOM 2673 C CA . VAL A 1 347 ? -5.615 45.257 12.416 1.00 37.46 421 VAL A CA 1
ATOM 2674 C C . VAL A 1 347 ? -5.509 46.780 12.133 1.00 39.03 421 VAL A C 1
ATOM 2675 O O . VAL A 1 347 ? -4.759 47.501 12.808 1.00 39.61 421 VAL A O 1
ATOM 2679 N N . GLN A 1 348 ? -6.261 47.247 11.139 1.00 40.85 422 GLN A N 1
ATOM 2680 C CA . GLN A 1 348 ? -6.316 48.669 10.802 1.00 43.33 422 GLN A CA 1
ATOM 2681 C C . GLN A 1 348 ? -6.699 49.541 12.000 1.00 43.51 422 GLN A C 1
ATOM 2682 O O . GLN A 1 348 ? -6.022 50.512 12.296 1.00 42.83 422 GLN A O 1
ATOM 2688 N N . GLN A 1 349 ? -7.795 49.198 12.670 1.00 44.98 423 GLN A N 1
ATOM 2689 C CA . GLN A 1 349 ? -8.227 49.974 13.825 1.00 47.27 423 GLN A CA 1
ATOM 2690 C C . GLN A 1 349 ? -7.153 50.013 14.858 1.00 45.86 423 GLN A C 1
ATOM 2691 O O . GLN A 1 349 ? -6.862 51.081 15.372 1.00 46.64 423 GLN A O 1
ATOM 2697 N N . TYR A 1 350 ? -6.527 48.856 15.115 1.00 44.25 424 TYR A N 1
ATOM 2698 C CA . TYR A 1 350 ? -5.456 48.733 16.117 1.00 43.01 424 TYR A CA 1
ATOM 2699 C C . TYR A 1 350 ? -4.218 49.578 15.776 1.00 43.67 424 TYR A C 1
ATOM 2700 O O . TYR A 1 350 ? -3.592 50.168 16.659 1.00 41.68 424 TYR A O 1
ATOM 2709 N N . LEU A 1 351 ? -3.862 49.612 14.492 1.00 45.65 425 LEU A N 1
ATOM 2710 C CA . LEU A 1 351 ? -2.695 50.367 14.035 1.00 47.06 425 LEU A CA 1
ATOM 2711 C C . LEU A 1 351 ? -2.974 51.870 14.006 1.00 51.79 425 LEU A C 1
ATOM 2712 O O . LEU A 1 351 ? -2.098 52.674 14.337 1.00 51.01 425 LEU A O 1
ATOM 2717 N N . GLU A 1 352 ? -4.188 52.230 13.603 1.00 57.04 426 GLU A N 1
ATOM 2718 C CA . GLU A 1 352 ? -4.615 53.628 13.548 1.00 67.79 426 GLU A CA 1
ATOM 2719 C C . GLU A 1 352 ? -4.651 54.220 14.961 1.00 69.17 426 GLU A C 1
ATOM 2720 O O . GLU A 1 352 ? -4.239 55.364 15.167 1.00 70.35 426 GLU A O 1
ATOM 2726 N N . ASN A 1 353 ? -5.137 53.425 15.921 1.00 70.53 427 ASN A N 1
ATOM 2727 C CA . ASN A 1 353 ? -5.160 53.800 17.341 1.00 72.97 427 ASN A CA 1
ATOM 2728 C C . ASN A 1 353 ? -3.773 54.142 17.846 1.00 70.10 427 ASN A C 1
ATOM 2729 O O . ASN A 1 353 ? -3.618 55.001 18.708 1.00 70.23 427 ASN A O 1
ATOM 2734 N N . ALA A 1 354 ? -2.774 53.449 17.306 1.00 67.83 428 ALA A N 1
ATOM 2735 C CA . ALA A 1 354 ? -1.400 53.573 17.762 1.00 65.44 428 ALA A CA 1
ATOM 2736 C C . ALA A 1 354 ? -0.699 54.775 17.153 1.00 66.97 428 ALA A C 1
ATOM 2737 O O . ALA A 1 354 ? 0.125 55.395 17.817 1.00 64.70 428 ALA A O 1
ATOM 2739 N N . SER A 1 355 ? -1.023 55.094 15.898 1.00 70.14 429 SER A N 1
ATOM 2740 C CA . SER A 1 355 ? -0.301 56.125 15.135 1.00 77.75 429 SER A CA 1
ATOM 2741 C C . SER A 1 355 ? -1.038 56.566 13.860 1.00 82.48 429 SER A C 1
ATOM 2742 O O . SER A 1 355 ? -1.733 55.763 13.232 1.00 87.69 429 SER A O 1
ATOM 2745 N N . LYS A 1 356 ? -0.876 57.841 13.490 1.00 83.40 430 LYS A N 1
ATOM 2746 C CA . LYS A 1 356 ? -1.314 58.362 12.187 1.00 83.02 430 LYS A CA 1
ATOM 2747 C C . LYS A 1 356 ? -0.345 57.943 11.088 1.00 82.46 430 LYS A C 1
ATOM 2748 O O . LYS A 1 356 ? -0.739 57.744 9.936 1.00 80.58 430 LYS A O 1
ATOM 2754 N N . ASP A 1 357 ? 0.925 57.821 11.471 1.00 86.75 431 ASP A N 1
ATOM 2755 C CA . ASP A 1 357 ? 2.009 57.392 10.590 1.00 89.00 431 ASP A CA 1
ATOM 2756 C C . ASP A 1 357 ? 1.783 55.998 10.033 1.00 85.57 431 ASP A C 1
ATOM 2757 O O . ASP A 1 357 ? 1.805 55.806 8.815 1.00 91.96 431 ASP A O 1
ATOM 2762 N N . ALA A 1 358 ? 1.547 55.046 10.937 1.00 74.86 432 ALA A N 1
ATOM 2763 C CA . ALA A 1 358 ? 1.609 53.596 10.642 1.00 67.58 432 ALA A CA 1
ATOM 2764 C C . ALA A 1 358 ? 0.934 53.140 9.347 1.00 63.77 432 ALA A C 1
ATOM 2765 O O . ALA A 1 358 ? 1.380 52.177 8.723 1.00 61.03 432 ALA A O 1
ATOM 2767 N N . LEU A 1 359 ? -0.127 53.835 8.946 1.00 62.12 433 LEU A N 1
ATOM 2768 C CA . LEU A 1 359 ? -0.891 53.434 7.773 1.00 62.66 433 LEU A CA 1
ATOM 2769 C C . LEU A 1 359 ? -0.944 54.451 6.635 1.00 68.47 433 LEU A C 1
ATOM 2770 O O . LEU A 1 359 ? -1.547 54.181 5.591 1.00 73.45 433 LEU A O 1
ATOM 2775 N N . SER A 1 360 ? -0.325 55.613 6.819 1.00 70.66 434 SER A N 1
ATOM 2776 C CA . SER A 1 360 ? -0.224 56.568 5.724 1.00 77.32 434 SER A CA 1
ATOM 2777 C C . SER A 1 360 ? 0.883 56.114 4.778 1.00 77.13 434 SER A C 1
ATOM 2778 O O . SER A 1 360 ? 2.051 56.055 5.179 1.00 75.87 434 SER A O 1
ATOM 2781 N N . THR A 1 361 ? 0.499 55.770 3.543 1.00 77.12 435 THR A N 1
ATOM 2782 C CA . THR A 1 361 ? 1.429 55.453 2.445 1.00 78.90 435 THR A CA 1
ATOM 2783 C C . THR A 1 361 ? 2.444 56.598 2.252 1.00 80.31 435 THR A C 1
ATOM 2784 O O . THR A 1 361 ? 3.438 56.459 1.537 1.00 79.27 435 THR A O 1
ATOM 2788 N N . SER A 1 362 ? 2.174 57.721 2.918 1.00 82.41 436 SER A N 1
ATOM 2789 C CA . SER A 1 362 ? 2.974 58.943 2.839 1.00 85.85 436 SER A CA 1
ATOM 2790 C C . SER A 1 362 ? 4.245 58.916 3.697 1.00 84.41 436 SER A C 1
ATOM 2791 O O . SER A 1 362 ? 5.244 59.532 3.337 1.00 83.82 436 SER A O 1
ATOM 2794 N N . SER A 1 363 ? 4.202 58.201 4.823 1.00 82.89 437 SER A N 1
ATOM 2795 C CA . SER A 1 363 ? 5.296 58.216 5.800 1.00 81.49 437 SER A CA 1
ATOM 2796 C C . SER A 1 363 ? 6.429 57.225 5.506 1.00 80.42 437 SER A C 1
ATOM 2797 O O . SER A 1 363 ? 6.290 56.321 4.680 1.00 76.76 437 SER A O 1
ATOM 2800 N N . TRP A 1 364 ? 7.549 57.412 6.203 1.00 84.82 438 TRP A N 1
ATOM 2801 C CA . TRP A 1 364 ? 8.661 56.459 6.190 1.00 84.15 438 TRP A CA 1
ATOM 2802 C C . TRP A 1 364 ? 8.249 55.139 6.872 1.00 76.60 438 TRP A C 1
ATOM 2803 O O . TRP A 1 364 ? 8.696 54.047 6.486 1.00 70.62 438 TRP A O 1
ATOM 2814 N N . PHE A 1 365 ? 7.388 55.243 7.881 1.00 73.16 439 PHE A N 1
ATOM 2815 C CA . PHE A 1 365 ? 7.042 54.071 8.684 1.00 74.10 439 PHE A CA 1
ATOM 2816 C C . PHE A 1 365 ? 6.370 53.000 7.829 1.00 66.74 439 PHE A C 1
ATOM 2817 O O . PHE A 1 365 ? 6.839 51.855 7.753 1.00 63.55 439 PHE A O 1
ATOM 2825 N N . PHE A 1 366 ? 5.291 53.400 7.164 1.00 64.93 440 PHE A N 1
ATOM 2826 C CA . PHE A 1 366 ? 4.464 52.487 6.400 1.00 61.84 440 PHE A CA 1
ATOM 2827 C C . PHE A 1 366 ? 5.262 51.564 5.488 1.00 60.57 440 PHE A C 1
ATOM 2828 O O . PHE A 1 366 ? 5.017 50.367 5.462 1.00 57.00 440 PHE A O 1
ATOM 2836 N N . GLU A 1 367 ? 6.225 52.113 4.754 1.00 66.13 441 GLU A N 1
ATOM 2837 C CA . GLU A 1 367 ? 6.949 51.322 3.760 1.00 69.51 441 GLU A CA 1
ATOM 2838 C C . GLU A 1 367 ? 8.055 50.476 4.355 1.00 68.90 441 GLU A C 1
ATOM 2839 O O . GLU A 1 367 ? 8.274 49.351 3.914 1.00 69.01 441 GLU A O 1
ATOM 2845 N N . GLU A 1 368 ? 8.756 51.030 5.342 1.00 75.88 442 GLU A N 1
ATOM 2846 C CA . GLU A 1 368 ? 9.832 50.319 6.049 1.00 80.51 442 GLU A CA 1
ATOM 2847 C C . GLU A 1 368 ? 9.307 49.225 7.002 1.00 75.20 442 GLU A C 1
ATOM 2848 O O . GLU A 1 368 ? 9.777 48.074 6.967 1.00 68.76 442 GLU A O 1
ATOM 2854 N N . VAL A 1 369 ? 8.335 49.592 7.841 1.00 66.59 443 VAL A N 1
ATOM 2855 C CA . VAL A 1 369 ? 7.813 48.693 8.879 1.00 54.19 443 VAL A CA 1
ATOM 2856 C C . VAL A 1 369 ? 6.530 48.004 8.433 1.00 49.50 443 VAL A C 1
ATOM 2857 O O . VAL A 1 369 ? 6.560 46.843 8.006 1.00 47.20 443 VAL A O 1
ATOM 2861 N N . THR A 1 370 ? 5.420 48.741 8.521 1.00 47.90 444 THR A N 1
ATOM 2862 C CA . THR A 1 370 ? 4.081 48.221 8.203 1.00 48.01 444 THR A CA 1
ATOM 2863 C C . THR A 1 370 ? 4.032 47.307 6.982 1.00 46.42 444 THR A C 1
ATOM 2864 O O . THR A 1 370 ? 3.759 46.109 7.101 1.00 44.67 444 THR A O 1
ATOM 2868 N N . LYS A 1 371 ? 4.337 47.873 5.822 1.00 48.81 445 LYS A N 1
ATOM 2869 C CA . LYS A 1 371 ? 4.320 47.149 4.562 1.00 47.97 445 LYS A CA 1
ATOM 2870 C C . LYS A 1 371 ? 5.359 46.046 4.553 1.00 45.03 445 LYS A C 1
ATOM 2871 O O . LYS A 1 371 ? 5.112 44.939 4.051 1.00 42.21 445 LYS A O 1
ATOM 2877 N N . ARG A 1 372 ? 6.538 46.351 5.087 1.00 45.22 446 ARG A N 1
ATOM 2878 C CA . ARG A 1 372 ? 7.618 45.376 5.036 1.00 46.71 446 ARG A CA 1
ATOM 2879 C C . ARG A 1 372 ? 7.330 44.225 5.964 1.00 43.61 446 ARG A C 1
ATOM 2880 O O . ARG A 1 372 ? 7.857 43.153 5.777 1.00 43.15 446 ARG A O 1
ATOM 2888 N N . LEU A 1 373 ? 6.463 44.449 6.946 1.00 42.29 447 LEU A N 1
ATOM 2889 C CA . LEU A 1 373 ? 6.010 43.357 7.793 1.00 41.38 447 LEU A CA 1
ATOM 2890 C C . LEU A 1 373 ? 4.844 42.601 7.157 1.00 41.03 447 LEU A C 1
ATOM 2891 O O . LEU A 1 373 ? 4.400 41.571 7.680 1.00 39.69 447 LEU A O 1
ATOM 2896 N N . ASN A 1 374 ? 4.375 43.110 6.012 1.00 39.27 448 ASN A N 1
ATOM 2897 C CA . ASN A 1 374 ? 3.184 42.596 5.347 1.00 39.58 448 ASN A CA 1
ATOM 2898 C C . ASN A 1 374 ? 1.882 42.759 6.161 1.00 38.21 448 ASN A C 1
ATOM 2899 O O . ASN A 1 374 ? 0.878 42.072 5.929 1.00 39.24 448 ASN A O 1
ATOM 2904 N N . LEU A 1 375 ? 1.903 43.678 7.119 1.00 37.30 449 LEU A N 1
ATOM 2905 C CA . LEU A 1 375 ? 0.686 44.006 7.878 1.00 36.69 449 LEU A CA 1
ATOM 2906 C C . LEU A 1 375 ? -0.357 44.722 6.993 1.00 38.62 449 LEU A C 1
ATOM 2907 O O . LEU A 1 375 ? -1.555 44.639 7.251 1.00 38.87 449 LEU A O 1
ATOM 2912 N N . HIS A 1 376 ? 0.110 45.414 5.953 1.00 39.88 450 HIS A N 1
ATOM 2913 C CA . HIS A 1 376 ? -0.785 46.089 5.011 1.00 43.79 450 HIS A CA 1
ATOM 2914 C C . HIS A 1 376 ? -1.799 45.147 4.322 1.00 44.81 450 HIS A C 1
ATOM 2915 O O . HIS A 1 376 ? -2.823 45.607 3.797 1.00 46.50 450 HIS A O 1
ATOM 2922 N N . ARG A 1 377 ? -1.522 43.840 4.370 1.00 43.96 451 ARG A N 1
ATOM 2923 C CA . ARG A 1 377 ? -2.367 42.786 3.773 1.00 45.63 451 ARG A CA 1
ATOM 2924 C C . ARG A 1 377 ? -3.387 42.212 4.736 1.00 45.29 451 ARG A C 1
ATOM 2925 O O . ARG A 1 377 ? -4.212 41.409 4.323 1.00 46.76 451 ARG A O 1
ATOM 2933 N N . LEU A 1 378 ? -3.309 42.603 6.015 1.00 42.61 452 LEU A N 1
ATOM 2934 C CA . LEU A 1 378 ? -4.170 42.047 7.074 1.00 42.11 452 LEU A CA 1
ATOM 2935 C C . LEU A 1 378 ? -5.128 43.059 7.709 1.00 41.64 452 LEU A C 1
ATOM 2936 O O . LEU A 1 378 ? -5.753 42.760 8.718 1.00 41.01 452 LEU A O 1
ATOM 2941 N N . LEU A 1 379 ? -5.228 44.243 7.121 1.00 43.24 453 LEU A N 1
ATOM 2942 C CA . LEU A 1 379 ? -5.981 45.372 7.700 1.00 44.78 453 LEU A CA 1
ATOM 2943 C C . LEU A 1 379 ? -7.442 45.103 8.064 1.00 46.30 453 LEU A C 1
ATOM 2944 O O . LEU A 1 379 ? -7.929 45.649 9.050 1.00 47.21 453 LEU A O 1
ATOM 2949 N N . GLU A 1 380 ? -8.122 44.289 7.251 1.00 47.84 454 GLU A N 1
ATOM 2950 C CA . GLU A 1 380 ? -9.534 43.909 7.458 1.00 49.94 454 GLU A CA 1
ATOM 2951 C C . GLU A 1 380 ? -9.681 42.803 8.469 1.00 48.61 454 GLU A C 1
ATOM 2952 O O . GLU A 1 380 ? -10.794 42.541 8.929 1.00 49.88 454 GLU A O 1
ATOM 2958 N N . SER A 1 381 ? -8.579 42.121 8.782 1.00 45.63 455 SER A N 1
ATOM 2959 C CA . SER A 1 381 ? -8.611 41.031 9.743 1.00 44.36 455 SER A CA 1
ATOM 2960 C C . SER A 1 381 ? -8.896 41.635 11.100 1.00 44.29 455 SER A C 1
ATOM 2961 O O . SER A 1 381 ? -8.492 42.750 11.363 1.00 46.41 455 SER A O 1
ATOM 2964 N N . ASN A 1 382 ? -9.636 40.951 11.952 1.00 45.91 456 ASN A N 1
ATOM 2965 C CA . ASN A 1 382 ? -9.658 41.405 13.348 1.00 46.79 456 ASN A CA 1
ATOM 2966 C C . ASN A 1 382 ? -8.594 40.665 14.148 1.00 43.02 456 ASN A C 1
ATOM 2967 O O . ASN A 1 382 ? -8.272 39.507 13.857 1.00 40.76 456 ASN A O 1
ATOM 2972 N N . VAL A 1 383 ? -8.026 41.363 15.121 1.00 41.54 457 VAL A N 1
ATOM 2973 C CA . VAL A 1 383 ? -6.907 40.868 15.903 1.00 40.15 457 VAL A CA 1
ATOM 2974 C C . VAL A 1 383 ? -7.047 39.411 16.413 1.00 42.15 457 VAL A C 1
ATOM 2975 O O . VAL A 1 383 ? -6.046 38.688 16.463 1.00 41.33 457 VAL A O 1
ATOM 2979 N N . ASN A 1 384 ? -8.260 38.948 16.738 1.00 45.04 458 ASN A N 1
ATOM 2980 C CA . ASN A 1 384 ? -8.426 37.596 17.322 1.00 46.86 458 ASN A CA 1
ATOM 2981 C C . ASN A 1 384 ? -8.309 36.467 16.312 1.00 49.07 458 ASN A C 1
ATOM 2982 O O . ASN A 1 384 ? -8.271 35.284 16.688 1.00 50.48 458 ASN A O 1
ATOM 2987 N N . ASP A 1 385 ? -8.286 36.848 15.035 1.00 48.75 459 ASP A N 1
ATOM 2988 C CA . ASP A 1 385 ? -8.134 35.930 13.909 1.00 47.80 459 ASP A CA 1
ATOM 2989 C C . ASP A 1 385 ? -6.689 35.604 13.587 1.00 43.26 459 ASP A C 1
ATOM 2990 O O . ASP A 1 385 ? -6.432 34.672 12.826 1.00 43.76 459 ASP A O 1
ATOM 2995 N N . LEU A 1 386 ? -5.759 36.409 14.101 1.00 40.04 460 LEU A N 1
ATOM 2996 C CA . LEU A 1 386 ? -4.336 36.326 13.729 1.00 37.28 460 LEU A CA 1
ATOM 2997 C C . LEU A 1 386 ? -3.562 35.169 14.376 1.00 36.40 460 LEU A C 1
ATOM 2998 O O . LEU A 1 386 ? -3.747 34.879 15.564 1.00 37.06 460 LEU A O 1
ATOM 3003 N N . SER A 1 387 ? -2.676 34.548 13.587 1.00 35.18 461 SER A N 1
ATOM 3004 C CA . SER A 1 387 ? -1.670 33.588 14.071 1.00 33.58 461 SER A CA 1
ATOM 3005 C C . SER A 1 387 ? -0.648 34.294 14.988 1.00 31.39 461 SER A C 1
ATOM 3006 O O . SER A 1 387 ? -0.580 35.516 14.977 1.00 29.77 461 SER A O 1
ATOM 3009 N N . GLY A 1 388 ? 0.138 33.520 15.759 1.00 29.35 462 GLY A N 1
ATOM 3010 C CA . GLY A 1 388 ? 1.258 34.026 16.572 1.00 28.05 462 GLY A CA 1
ATOM 3011 C C . GLY A 1 388 ? 2.201 34.945 15.810 1.00 27.15 462 GLY A C 1
ATOM 3012 O O . GLY A 1 388 ? 2.528 36.043 16.288 1.00 28.88 462 GLY A O 1
ATOM 3013 N N . GLY A 1 389 ? 2.630 34.523 14.617 1.00 25.52 463 GLY A N 1
ATOM 3014 C CA . GLY A 1 389 ? 3.519 35.330 13.800 1.00 23.90 463 GLY A CA 1
ATOM 3015 C C . GLY A 1 389 ? 2.985 36.726 13.485 1.00 25.99 463 GLY A C 1
ATOM 3016 O O . GLY A 1 389 ? 3.671 37.759 13.706 1.00 22.86 463 GLY A O 1
ATOM 3017 N N . GLU A 1 390 ? 1.736 36.738 13.007 1.00 26.16 464 GLU A N 1
ATOM 3018 C CA . GLU A 1 390 ? 0.996 37.948 12.664 1.00 27.41 464 GLU A CA 1
ATOM 3019 C C . GLU A 1 390 ? 0.726 38.868 13.859 1.00 25.86 464 GLU A C 1
ATOM 3020 O O . GLU A 1 390 ? 0.912 40.085 13.733 1.00 26.39 464 GLU A O 1
ATOM 3026 N N . LEU A 1 391 ? 0.277 38.313 14.989 1.00 24.81 465 LEU A N 1
ATOM 3027 C CA . LEU A 1 391 ? 0.129 39.112 16.240 1.00 25.74 465 LEU A CA 1
ATOM 3028 C C . LEU A 1 391 ? 1.450 39.740 16.654 1.00 23.29 465 LEU A C 1
ATOM 3029 O O . LEU A 1 391 ? 1.478 40.927 17.038 1.00 23.45 465 LEU A O 1
ATOM 3034 N N . GLN A 1 392 ? 2.529 38.938 16.568 1.00 21.73 466 GLN A N 1
ATOM 3035 C CA . GLN A 1 392 ? 3.891 39.418 16.866 1.00 20.03 466 GLN A CA 1
ATOM 3036 C C . GLN A 1 392 ? 4.234 40.684 16.066 1.00 20.86 466 GLN A C 1
ATOM 3037 O O . GLN A 1 392 ? 4.658 41.697 16.657 1.00 20.83 466 GLN A O 1
ATOM 3043 N N . LYS A 1 393 ? 4.074 40.626 14.744 1.00 20.93 467 LYS A N 1
ATOM 3044 C CA . LYS A 1 393 ? 4.413 41.744 13.904 1.00 21.75 467 LYS A CA 1
ATOM 3045 C C . LYS A 1 393 ? 3.506 42.923 14.178 1.00 22.34 467 LYS A C 1
ATOM 3046 O O . LYS A 1 393 ? 3.963 44.045 14.190 1.00 22.60 467 LYS A O 1
ATOM 3052 N N . LEU A 1 394 ? 2.230 42.650 14.369 1.00 22.92 468 LEU A N 1
ATOM 3053 C CA . LEU A 1 394 ? 1.259 43.668 14.716 1.00 25.64 468 LEU A CA 1
ATOM 3054 C C . LEU A 1 394 ? 1.676 44.429 15.989 1.00 25.62 468 LEU A C 1
ATOM 3055 O O . LEU A 1 394 ? 1.775 45.668 15.971 1.00 29.14 468 LEU A O 1
ATOM 3060 N N . TYR A 1 395 ? 1.988 43.702 17.057 1.00 25.21 469 TYR A N 1
ATOM 3061 C CA . TYR A 1 395 ? 2.398 44.339 18.306 1.00 25.94 469 TYR A CA 1
ATOM 3062 C C . TYR A 1 395 ? 3.742 45.054 18.169 1.00 24.98 469 TYR A C 1
ATOM 3063 O O . TYR A 1 395 ? 3.917 46.139 18.735 1.00 24.40 469 TYR A O 1
ATOM 3072 N N . ILE A 1 396 ? 4.659 44.495 17.370 1.00 23.86 470 ILE A N 1
ATOM 3073 C CA . ILE A 1 396 ? 5.961 45.129 17.137 1.00 22.78 470 ILE A CA 1
ATOM 3074 C C . ILE A 1 396 ? 5.771 46.419 16.351 1.00 25.85 470 ILE A C 1
ATOM 3075 O O . ILE A 1 396 ? 6.390 47.476 16.673 1.00 27.04 470 ILE A O 1
ATOM 3080 N N . ALA A 1 397 ? 4.921 46.352 15.322 1.00 25.84 471 ALA A N 1
ATOM 3081 C CA . ALA A 1 397 ? 4.703 47.501 14.485 1.00 28.41 471 ALA A CA 1
ATOM 3082 C C . ALA A 1 397 ? 4.009 48.606 15.274 1.00 30.89 471 ALA A C 1
ATOM 3083 O O . ALA A 1 397 ? 4.421 49.773 15.205 1.00 30.90 471 ALA A O 1
ATOM 3085 N N . ALA A 1 398 ? 2.965 48.230 16.023 1.00 31.15 472 ALA A N 1
ATOM 3086 C CA . ALA A 1 398 ? 2.245 49.183 16.856 1.00 33.35 472 ALA A CA 1
ATOM 3087 C C . ALA A 1 398 ? 3.195 49.829 17.885 1.00 33.61 472 ALA A C 1
ATOM 3088 O O . ALA A 1 398 ? 3.292 51.060 17.978 1.00 36.71 472 ALA A O 1
ATOM 3090 N N . THR A 1 399 ? 3.916 48.998 18.620 1.00 30.81 473 THR A N 1
ATOM 3091 C CA . THR A 1 399 ? 4.920 49.496 19.577 1.00 31.91 473 THR A CA 1
ATOM 3092 C C . THR A 1 399 ? 5.859 50.491 18.930 1.00 33.74 473 THR A C 1
ATOM 3093 O O . THR A 1 399 ? 6.075 51.549 19.497 1.00 39.47 473 THR A O 1
ATOM 3097 N N . LEU A 1 400 ? 6.394 50.157 17.753 1.00 33.40 474 LEU A N 1
ATOM 3098 C CA . LEU A 1 400 ? 7.393 51.001 17.091 1.00 35.18 474 LEU A CA 1
ATOM 3099 C C . LEU A 1 400 ? 6.825 52.289 16.483 1.00 38.74 474 LEU A C 1
ATOM 3100 O O . LEU A 1 400 ? 7.579 53.249 16.234 1.00 40.75 474 LEU A O 1
ATOM 3105 N N . ALA A 1 401 ? 5.517 52.312 16.254 1.00 39.43 475 ALA A N 1
ATOM 3106 C CA . ALA A 1 401 ? 4.892 53.425 15.557 1.00 43.77 475 ALA A CA 1
ATOM 3107 C C . ALA A 1 401 ? 4.642 54.537 16.542 1.00 46.38 475 ALA A C 1
ATOM 3108 O O . ALA A 1 401 ? 4.518 55.714 16.171 1.00 49.19 475 ALA A O 1
ATOM 3110 N N . LYS A 1 402 ? 4.552 54.154 17.803 1.00 45.28 476 LYS A N 1
ATOM 3111 C CA . LYS A 1 402 ? 4.290 55.110 18.845 1.00 46.20 476 LYS A CA 1
ATOM 3112 C C . LYS A 1 402 ? 5.533 55.976 19.071 1.00 46.00 476 LYS A C 1
ATOM 3113 O O . LYS A 1 402 ? 6.652 55.464 19.139 1.00 43.28 476 LYS A O 1
ATOM 3119 N N . GLU A 1 403 ? 5.335 57.288 19.165 1.00 46.07 477 GLU A N 1
ATOM 3120 C CA . GLU A 1 403 ? 6.426 58.190 19.520 1.00 45.63 477 GLU A CA 1
ATOM 3121 C C . GLU A 1 403 ? 6.778 58.057 20.989 1.00 43.00 477 GLU A C 1
ATOM 3122 O O . GLU A 1 403 ? 5.946 58.305 21.865 1.00 44.62 477 GLU A O 1
ATOM 3128 N N . ALA A 1 404 ? 8.021 57.709 21.272 1.00 40.67 478 ALA A N 1
ATOM 3129 C CA . ALA A 1 404 ? 8.398 57.479 22.661 1.00 40.04 478 ALA A CA 1
ATOM 3130 C C . ALA A 1 404 ? 9.832 57.861 22.959 1.00 39.94 478 ALA A C 1
ATOM 3131 O O . ALA A 1 404 ? 10.676 57.957 22.059 1.00 40.49 478 ALA A O 1
ATOM 3133 N N . ASP A 1 405 ? 10.077 58.084 24.244 1.00 40.55 479 ASP A N 1
ATOM 3134 C CA . ASP A 1 405 ? 11.401 58.186 24.796 1.00 39.65 479 ASP A CA 1
ATOM 3135 C C . ASP A 1 405 ? 12.033 56.811 24.935 1.00 35.93 479 ASP A C 1
ATOM 3136 O O . ASP A 1 405 ? 13.230 56.656 24.722 1.00 36.75 479 ASP A O 1
ATOM 3141 N N . LEU A 1 406 ? 11.231 55.816 25.294 1.00 32.39 480 LEU A N 1
ATOM 3142 C CA . LEU A 1 406 ? 11.768 54.500 25.600 1.00 29.63 480 LEU A CA 1
ATOM 3143 C C . LEU A 1 406 ? 10.963 53.358 24.968 1.00 27.90 480 LEU A C 1
ATOM 3144 O O . LEU A 1 406 ? 9.758 53.269 25.133 1.00 27.78 480 LEU A O 1
ATOM 3149 N N . TYR A 1 407 ? 11.648 52.478 24.262 1.00 27.52 481 TYR A N 1
ATOM 3150 C CA . TYR A 1 407 ? 11.006 51.295 23.713 1.00 27.61 481 TYR A CA 1
ATOM 3151 C C . TYR A 1 407 ? 11.545 50.069 24.372 1.00 25.17 481 TYR A C 1
ATOM 3152 O O . TYR A 1 407 ? 12.762 49.922 24.509 1.00 25.00 481 TYR A O 1
ATOM 3161 N N . VAL A 1 408 ? 10.642 49.191 24.771 1.00 24.86 482 VAL A N 1
ATOM 3162 C CA . VAL A 1 408 ? 11.020 47.920 25.307 1.00 24.54 482 VAL A CA 1
ATOM 3163 C C . VAL A 1 408 ? 10.329 46.800 24.531 1.00 23.23 482 VAL A C 1
ATOM 3164 O O . VAL A 1 408 ? 9.092 46.703 24.498 1.00 24.49 482 VAL A O 1
ATOM 3168 N N . LEU A 1 409 ? 11.130 45.978 23.872 1.00 21.30 483 LEU A N 1
ATOM 3169 C CA . LEU A 1 409 ? 10.556 44.905 23.080 1.00 20.51 483 LEU A CA 1
ATOM 3170 C C . LEU A 1 409 ? 11.041 43.625 23.671 1.00 18.65 483 LEU A C 1
ATOM 3171 O O . LEU A 1 409 ? 12.230 43.421 23.774 1.00 18.22 483 LEU A O 1
ATOM 3176 N N . ASP A 1 410 ? 10.117 42.773 24.094 1.00 19.65 484 ASP A N 1
ATOM 3177 C CA . ASP A 1 410 ? 10.487 41.549 24.786 1.00 17.81 484 ASP A CA 1
ATOM 3178 C C . ASP A 1 410 ? 10.379 40.311 23.869 1.00 18.68 484 ASP A C 1
ATOM 3179 O O . ASP A 1 410 ? 9.275 39.891 23.557 1.00 19.07 484 ASP A O 1
ATOM 3184 N N . GLN A 1 411 ? 11.512 39.730 23.463 1.00 16.64 485 GLN A N 1
ATOM 3185 C CA . GLN A 1 411 ? 11.482 38.517 22.584 1.00 17.77 485 GLN A CA 1
ATOM 3186 C C . GLN A 1 411 ? 10.694 38.706 21.284 1.00 16.46 485 GLN A C 1
ATOM 3187 O O . GLN A 1 411 ? 9.913 37.876 20.919 1.00 16.95 485 GLN A O 1
ATOM 3193 N N . PRO A 1 412 ? 10.937 39.794 20.578 1.00 18.39 486 PRO A N 1
ATOM 3194 C CA . PRO A 1 412 ? 10.145 40.020 19.351 1.00 18.44 486 PRO A CA 1
ATOM 3195 C C . PRO A 1 412 ? 10.442 39.044 18.205 1.00 19.20 486 PRO A C 1
ATOM 3196 O O . PRO A 1 412 ? 9.684 39.000 17.233 1.00 20.57 486 PRO A O 1
ATOM 3200 N N . SER A 1 413 ? 11.508 38.262 18.294 1.00 20.29 487 SER A N 1
ATOM 3201 C CA . SER A 1 413 ? 11.801 37.320 17.204 1.00 23.33 487 SER A CA 1
ATOM 3202 C C . SER A 1 413 ? 11.039 36.016 17.352 1.00 22.87 487 SER A C 1
ATOM 3203 O O . SER A 1 413 ? 11.097 35.186 16.448 1.00 23.63 487 SER A O 1
ATOM 3206 N N . SER A 1 414 ? 10.352 35.821 18.482 1.00 20.47 488 SER A N 1
ATOM 3207 C CA . SER A 1 414 ? 9.540 34.620 18.640 1.00 19.68 488 SER A CA 1
ATOM 3208 C C . SER A 1 414 ? 8.427 34.628 17.572 1.00 19.60 488 SER A C 1
ATOM 3209 O O . SER A 1 414 ? 7.849 35.698 17.281 1.00 17.80 488 SER A O 1
ATOM 3212 N N . TYR A 1 415 ? 8.137 33.445 17.032 1.00 18.62 489 TYR A N 1
ATOM 3213 C CA . TYR A 1 415 ? 7.134 33.269 15.979 1.00 20.52 489 TYR A CA 1
ATOM 3214 C C . TYR A 1 415 ? 7.522 33.888 14.632 1.00 19.77 489 TYR A C 1
ATOM 3215 O O . TYR A 1 415 ? 6.769 33.728 13.648 1.00 20.08 489 TYR A O 1
ATOM 3224 N N . LEU A 1 416 ? 8.672 34.603 14.557 1.00 17.55 490 LEU A N 1
ATOM 3225 C CA . LEU A 1 416 ? 9.022 35.222 13.297 1.00 17.71 490 LEU A CA 1
ATOM 3226 C C . LEU A 1 416 ? 9.844 34.237 12.486 1.00 18.21 490 LEU A C 1
ATOM 3227 O O . LEU A 1 416 ? 10.561 33.426 13.073 1.00 18.04 490 LEU A O 1
ATOM 3232 N N . ASP A 1 417 ? 9.738 34.278 11.153 1.00 18.74 491 ASP A N 1
ATOM 3233 C CA . ASP A 1 417 ? 10.681 33.528 10.316 1.00 19.94 491 ASP A CA 1
ATOM 3234 C C . ASP A 1 417 ? 12.019 34.257 10.180 1.00 20.54 491 ASP A C 1
ATOM 3235 O O . ASP A 1 417 ? 12.205 35.377 10.749 1.00 19.29 491 ASP A O 1
ATOM 3240 N N . VAL A 1 418 ? 12.932 33.627 9.428 1.00 21.90 492 VAL A N 1
ATOM 3241 C CA . VAL A 1 418 ? 14.290 34.119 9.268 1.00 23.31 492 VAL A CA 1
ATOM 3242 C C . VAL A 1 418 ? 14.382 35.498 8.581 1.00 24.82 492 VAL A C 1
ATOM 3243 O O . VAL A 1 418 ? 15.287 36.281 8.892 1.00 25.44 492 VAL A O 1
ATOM 3247 N N . GLU A 1 419 ? 13.440 35.793 7.688 1.00 26.07 493 GLU A N 1
ATOM 3248 C CA . GLU A 1 419 ? 13.391 37.083 7.017 1.00 28.09 493 GLU A CA 1
ATOM 3249 C C . GLU A 1 419 ? 12.818 38.215 7.934 1.00 27.19 493 GLU A C 1
ATOM 3250 O O . GLU A 1 419 ? 13.378 39.335 8.011 1.00 26.16 493 GLU A O 1
ATOM 3256 N N . GLU A 1 420 ? 11.705 37.909 8.587 1.00 25.53 494 GLU A N 1
ATOM 3257 C CA . GLU A 1 420 ? 10.941 38.883 9.345 1.00 25.68 494 GLU A CA 1
ATOM 3258 C C . GLU A 1 420 ? 11.728 39.369 10.521 1.00 24.30 494 GLU A C 1
ATOM 3259 O O . GLU A 1 420 ? 11.667 40.591 10.856 1.00 23.31 494 GLU A O 1
ATOM 3265 N N . ARG A 1 421 ? 12.482 38.465 11.141 1.00 22.35 495 ARG A N 1
ATOM 3266 C CA . ARG A 1 421 ? 13.327 38.935 12.291 1.00 22.89 495 ARG A CA 1
ATOM 3267 C C . ARG A 1 421 ? 14.336 40.013 11.942 1.00 23.47 495 ARG A C 1
ATOM 3268 O O . ARG A 1 421 ? 14.499 40.956 12.706 1.00 22.30 495 ARG A O 1
ATOM 3276 N N . TYR A 1 422 ? 14.976 39.911 10.774 1.00 23.77 496 TYR A N 1
ATOM 3277 C CA . TYR A 1 422 ? 15.884 40.954 10.284 1.00 24.67 496 TYR A CA 1
ATOM 3278 C C . TYR A 1 422 ? 15.217 42.213 9.750 1.00 24.76 496 TYR A C 1
ATOM 3279 O O . TYR A 1 422 ? 15.770 43.300 9.926 1.00 24.85 496 TYR A O 1
ATOM 3288 N N . ILE A 1 423 ? 14.049 42.077 9.112 1.00 24.61 497 ILE A N 1
ATOM 3289 C CA . ILE A 1 423 ? 13.196 43.246 8.803 1.00 25.90 497 ILE A CA 1
ATOM 3290 C C . ILE A 1 423 ? 12.786 44.018 10.098 1.00 25.27 497 ILE A C 1
ATOM 3291 O O . ILE A 1 423 ? 12.945 45.268 10.209 1.00 25.85 497 ILE A O 1
ATOM 3296 N N . VAL A 1 424 ? 12.326 43.276 11.088 1.00 23.47 498 VAL A N 1
ATOM 3297 C CA . VAL A 1 424 ? 12.050 43.862 12.420 1.00 24.21 498 VAL A CA 1
ATOM 3298 C C . VAL A 1 424 ? 13.319 44.544 13.033 1.00 25.81 498 VAL A C 1
ATOM 3299 O O . VAL A 1 424 ? 13.275 45.689 13.520 1.00 26.97 498 VAL A O 1
ATOM 3303 N N . ALA A 1 425 ? 14.440 43.836 12.986 1.00 25.51 499 ALA A N 1
ATOM 3304 C CA . ALA A 1 425 ? 15.658 44.291 13.593 1.00 25.95 499 ALA A CA 1
ATOM 3305 C C . ALA A 1 425 ? 15.976 45.664 13.009 1.00 29.31 499 ALA A C 1
ATOM 3306 O O . ALA A 1 425 ? 16.128 46.653 13.743 1.00 30.76 499 ALA A O 1
ATOM 3308 N N . LYS A 1 426 ? 16.043 45.712 11.675 1.00 29.94 500 LYS A N 1
ATOM 3309 C CA . LYS A 1 426 ? 16.293 46.935 10.923 1.00 32.81 500 LYS A CA 1
ATOM 3310 C C . LYS A 1 426 ? 15.389 48.130 11.315 1.00 31.44 500 LYS A C 1
ATOM 3311 O O . LYS A 1 426 ? 15.852 49.266 11.484 1.00 31.04 500 LYS A O 1
ATOM 3317 N N . ALA A 1 427 ? 14.104 47.850 11.391 1.00 29.72 501 ALA A N 1
ATOM 3318 C CA . ALA A 1 427 ? 13.082 48.798 11.806 1.00 31.80 501 ALA A CA 1
ATOM 3319 C C . ALA A 1 427 ? 13.346 49.375 13.215 1.00 31.94 501 ALA A C 1
ATOM 3320 O O . ALA A 1 427 ? 13.294 50.597 13.406 1.00 32.68 501 ALA A O 1
ATOM 3322 N N . ILE A 1 428 ? 13.702 48.516 14.160 1.00 30.42 502 ILE A N 1
ATOM 3323 C CA . ILE A 1 428 ? 13.985 48.923 15.541 1.00 32.14 502 ILE A CA 1
ATOM 3324 C C . ILE A 1 428 ? 15.091 49.966 15.558 1.00 34.10 502 ILE A C 1
ATOM 3325 O O . ILE A 1 428 ? 14.976 51.019 16.190 1.00 36.27 502 ILE A O 1
ATOM 3330 N N . LYS A 1 429 ? 16.155 49.661 14.831 1.00 35.48 503 LYS A N 1
ATOM 3331 C CA . LYS A 1 429 ? 17.299 50.532 14.686 1.00 38.78 503 LYS A CA 1
ATOM 3332 C C . LYS A 1 429 ? 16.884 51.882 14.088 1.00 42.26 503 LYS A C 1
ATOM 3333 O O . LYS A 1 429 ? 17.265 52.948 14.588 1.00 39.84 503 LYS A O 1
ATOM 3339 N N . ARG A 1 430 ? 16.084 51.809 13.018 1.00 43.93 504 ARG A N 1
ATOM 3340 C CA . ARG A 1 430 ? 15.594 52.986 12.301 1.00 43.25 504 ARG A CA 1
ATOM 3341 C C . ARG A 1 430 ? 14.781 53.916 13.179 1.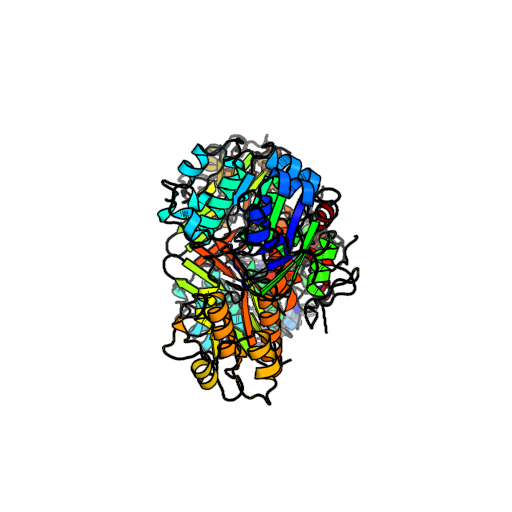00 42.78 504 ARG A C 1
ATOM 3342 O O . ARG A 1 430 ? 15.102 55.098 13.301 1.00 43.81 504 ARG A O 1
ATOM 3350 N N . VAL A 1 431 ? 13.720 53.385 13.770 1.00 40.93 505 VAL A N 1
ATOM 3351 C CA . VAL A 1 431 ? 12.888 54.143 14.707 1.00 42.95 505 VAL A CA 1
ATOM 3352 C C . VAL A 1 431 ? 13.680 54.755 15.888 1.00 43.52 505 VAL A C 1
ATOM 3353 O O . VAL A 1 431 ? 13.501 55.944 16.229 1.00 46.54 505 VAL A O 1
ATOM 3357 N N . THR A 1 432 ? 14.567 53.956 16.478 1.00 42.72 506 THR A N 1
ATOM 3358 C CA . THR A 1 432 ? 15.279 54.365 17.680 1.00 41.81 506 THR A CA 1
ATOM 3359 C C . THR A 1 432 ? 16.200 55.558 17.388 1.00 46.39 506 THR A C 1
ATOM 3360 O O . THR A 1 432 ? 16.252 56.544 18.149 1.00 40.26 506 THR A O 1
ATOM 3364 N N . ARG A 1 433 ? 16.934 55.443 16.288 1.00 47.24 507 ARG A N 1
ATOM 3365 C CA . ARG A 1 433 ? 17.883 56.455 15.930 1.00 51.01 507 ARG A CA 1
ATOM 3366 C C . ARG A 1 433 ? 17.137 57.684 15.434 1.00 52.84 507 ARG A C 1
ATOM 3367 O O . ARG A 1 433 ? 17.506 58.786 15.802 1.00 54.07 507 ARG A O 1
ATOM 3375 N N . GLU A 1 434 ? 16.054 57.478 14.678 1.00 51.31 508 GLU A N 1
ATOM 3376 C CA . GLU A 1 434 ? 15.243 58.578 14.150 1.00 55.17 508 GLU A CA 1
ATOM 3377 C C . GLU A 1 434 ? 14.692 59.441 15.274 1.00 54.36 508 GLU A C 1
ATOM 3378 O O . GLU A 1 434 ? 14.727 60.684 15.222 1.00 56.11 508 GLU A O 1
ATOM 3384 N N . ARG A 1 435 ? 14.202 58.767 16.299 1.00 51.20 509 ARG A N 1
ATOM 3385 C CA . ARG A 1 435 ? 13.513 59.436 17.379 1.00 51.34 509 ARG A CA 1
ATOM 3386 C C . ARG A 1 435 ? 14.423 59.759 18.570 1.00 49.28 509 ARG A C 1
ATOM 3387 O O . ARG A 1 435 ? 13.952 60.315 19.569 1.00 51.10 509 ARG A O 1
ATOM 3395 N N . LYS A 1 436 ? 15.723 59.465 18.432 1.00 46.13 510 LYS A N 1
ATOM 3396 C CA . LYS A 1 436 ? 16.716 59.720 19.479 1.00 45.69 510 LYS A CA 1
ATOM 3397 C C . LYS A 1 436 ? 16.302 59.087 20.818 1.00 43.77 510 LYS A C 1
ATOM 3398 O O . LYS A 1 436 ? 16.391 59.725 21.871 1.00 43.40 510 LYS A O 1
ATOM 3404 N N . ALA A 1 437 ? 15.835 57.842 20.767 1.00 39.62 511 ALA A N 1
ATOM 3405 C CA . ALA A 1 437 ? 15.218 57.209 21.897 1.00 39.40 511 ALA A CA 1
ATOM 3406 C C . ALA A 1 437 ? 16.102 56.087 22.466 1.00 38.31 511 ALA A C 1
ATOM 3407 O O . ALA A 1 437 ? 17.135 55.754 21.900 1.00 40.05 511 ALA A O 1
ATOM 3409 N N . VAL A 1 438 ? 15.698 55.499 23.586 1.00 36.93 512 VAL A N 1
ATOM 3410 C CA . VAL A 1 438 ? 16.397 54.333 24.105 1.00 33.42 512 VAL A CA 1
ATOM 3411 C C . VAL A 1 438 ? 15.545 53.137 23.826 1.00 33.28 512 VAL A C 1
ATOM 3412 O O . VAL A 1 438 ? 14.320 53.176 23.979 1.00 36.24 512 VAL A O 1
ATOM 3416 N N . THR A 1 439 ? 16.185 52.053 23.409 1.00 30.50 513 THR A N 1
ATOM 3417 C CA . THR A 1 439 ? 15.471 50.849 23.146 1.00 27.26 513 THR A CA 1
ATOM 3418 C C . THR A 1 439 ? 16.163 49.723 23.807 1.00 24.84 513 THR A C 1
ATOM 3419 O O . THR A 1 439 ? 17.349 49.555 23.648 1.00 24.82 513 THR A O 1
ATOM 3423 N N . PHE A 1 440 ? 15.393 48.914 24.516 1.00 24.17 514 PHE A N 1
ATOM 3424 C CA . PHE A 1 440 ? 15.917 47.690 25.084 1.00 21.24 514 PHE A CA 1
ATOM 3425 C C . PHE A 1 440 ? 15.334 46.572 24.280 1.00 21.30 514 PHE A C 1
ATOM 3426 O O . PHE A 1 440 ? 14.112 46.511 24.109 1.00 21.08 514 PHE A O 1
ATOM 3434 N N . ILE A 1 441 ? 16.151 45.645 23.801 1.00 20.52 515 ILE A N 1
ATOM 3435 C CA . ILE A 1 441 ? 15.475 44.485 23.195 1.00 20.23 515 ILE A CA 1
ATOM 3436 C C . ILE A 1 441 ? 15.964 43.199 23.824 1.00 19.52 515 ILE A C 1
ATOM 3437 O O . ILE A 1 441 ? 17.165 42.968 23.943 1.00 20.42 515 ILE A O 1
ATOM 3442 N N . ILE A 1 442 ? 15.023 42.367 24.253 1.00 19.88 516 ILE A N 1
ATOM 3443 C CA . ILE A 1 442 ? 15.384 41.098 24.810 1.00 17.54 516 ILE A CA 1
ATOM 3444 C C . ILE A 1 442 ? 15.193 40.114 23.701 1.00 18.67 516 ILE A C 1
ATOM 3445 O O . ILE A 1 442 ? 14.120 40.041 23.156 1.00 19.47 516 ILE A O 1
ATOM 3450 N N . ASP A 1 443 ? 16.206 39.327 23.376 1.00 19.90 517 ASP A N 1
ATOM 3451 C CA . ASP A 1 443 ? 15.992 38.302 22.374 1.00 21.42 517 ASP A CA 1
ATOM 3452 C C . ASP A 1 443 ? 17.007 37.161 22.520 1.00 20.44 517 ASP A C 1
ATOM 3453 O O . ASP A 1 443 ? 18.088 37.389 23.067 1.00 18.07 517 ASP A O 1
ATOM 3458 N N . HIS A 1 444 ? 16.666 35.981 21.979 1.00 16.81 518 HIS A N 1
ATOM 3459 C CA . HIS A 1 444 ? 17.457 34.785 22.091 1.00 17.46 518 HIS A CA 1
ATOM 3460 C C . HIS A 1 444 ? 18.177 34.472 20.774 1.00 18.17 518 HIS A C 1
ATOM 3461 O O . HIS A 1 444 ? 18.914 33.502 20.690 1.00 18.59 518 HIS A O 1
ATOM 3468 N N . ASP A 1 445 ? 17.930 35.263 19.740 1.00 17.96 519 ASP A N 1
ATOM 3469 C CA . ASP A 1 445 ? 18.699 35.140 18.485 1.00 19.21 519 ASP A CA 1
ATOM 3470 C C . ASP A 1 445 ? 19.962 36.033 18.574 1.00 19.94 519 ASP A C 1
ATOM 3471 O O . ASP A 1 445 ? 19.848 37.272 18.606 1.00 19.48 519 ASP A O 1
ATOM 3476 N N . LEU A 1 446 ? 21.144 35.401 18.679 1.00 21.09 520 LEU A N 1
ATOM 3477 C CA . LEU A 1 446 ? 22.403 36.101 18.870 1.00 23.72 520 LEU A CA 1
ATOM 3478 C C . LEU A 1 446 ? 22.805 36.950 17.682 1.00 25.93 520 LEU A C 1
ATOM 3479 O O . LEU A 1 446 ? 23.437 37.979 17.882 1.00 27.68 520 LEU A O 1
ATOM 3484 N N . SER A 1 447 ? 22.425 36.532 16.466 1.00 25.50 521 SER A N 1
ATOM 3485 C CA . SER A 1 447 ? 22.714 37.334 15.306 1.00 26.56 521 SER A CA 1
ATOM 3486 C C . SER A 1 447 ? 21.935 38.639 15.289 1.00 26.19 521 SER A C 1
ATOM 3487 O O . SER A 1 447 ? 22.404 39.637 14.758 1.00 26.22 521 SER A O 1
ATOM 3490 N N . ILE A 1 448 ? 20.736 38.617 15.859 1.00 25.71 522 ILE A N 1
ATOM 3491 C CA . ILE A 1 448 ? 19.945 39.829 15.949 1.00 26.31 522 ILE A CA 1
ATOM 3492 C C . ILE A 1 448 ? 20.698 40.824 16.790 1.00 25.18 522 ILE A C 1
ATOM 3493 O O . ILE A 1 448 ? 20.843 41.952 16.390 1.00 26.05 522 ILE A O 1
ATOM 3498 N N . HIS A 1 449 ? 21.201 40.395 17.933 1.00 25.17 523 HIS A N 1
ATOM 3499 C CA . HIS A 1 449 ? 22.058 41.258 18.754 1.00 26.78 523 HIS A CA 1
ATOM 3500 C C . HIS A 1 449 ? 23.276 41.805 18.020 1.00 28.46 523 HIS A C 1
ATOM 3501 O O . HIS A 1 449 ? 23.515 43.014 18.023 1.00 30.45 523 HIS A O 1
ATOM 3508 N N . ASP A 1 450 ? 24.042 40.905 17.414 1.00 27.78 524 ASP A N 1
ATOM 3509 C CA . ASP A 1 450 ? 25.190 41.291 16.637 1.00 30.78 524 ASP A CA 1
ATOM 3510 C C . ASP A 1 450 ? 24.777 42.339 15.572 1.00 30.82 524 ASP A C 1
ATOM 3511 O O . ASP A 1 450 ? 25.480 43.318 15.361 1.00 31.07 524 ASP A O 1
ATOM 3516 N N . TYR A 1 451 ? 23.617 42.146 14.956 1.00 29.10 525 TYR A N 1
ATOM 3517 C CA . TYR A 1 451 ? 23.114 42.976 13.853 1.00 30.21 525 TYR A CA 1
ATOM 3518 C C . TYR A 1 451 ? 22.713 44.390 14.287 1.00 31.62 525 TYR A C 1
ATOM 3519 O O . TYR A 1 451 ? 22.899 45.334 13.527 1.00 33.74 525 TYR A O 1
ATOM 3528 N N . ILE A 1 452 ? 22.109 44.544 15.468 1.00 31.66 526 ILE A N 1
ATOM 3529 C CA . ILE A 1 452 ? 21.625 45.887 15.846 1.00 32.53 526 ILE A CA 1
ATOM 3530 C C . ILE A 1 452 ? 21.904 46.419 17.244 1.00 32.76 526 ILE A C 1
ATOM 3531 O O . ILE A 1 452 ? 21.803 47.624 17.448 1.00 34.23 526 ILE A O 1
ATOM 3536 N N . ALA A 1 453 ? 22.245 45.547 18.194 1.00 30.02 527 ALA A N 1
ATOM 3537 C CA . ALA A 1 453 ? 22.602 46.012 19.535 1.00 31.20 527 ALA A CA 1
ATOM 3538 C C . ALA A 1 453 ? 23.858 46.904 19.498 1.00 33.39 527 ALA A C 1
ATOM 3539 O O . ALA A 1 453 ? 24.885 46.527 18.893 1.00 34.36 527 ALA A O 1
ATOM 3541 N N . ASP A 1 454 ? 23.774 48.102 20.095 1.00 33.33 528 ASP A N 1
ATOM 3542 C CA . ASP A 1 454 ? 24.990 48.929 20.315 1.00 34.72 528 ASP A CA 1
ATOM 3543 C C . ASP A 1 454 ? 25.744 48.543 21.582 1.00 34.90 528 ASP A C 1
ATOM 3544 O O . ASP A 1 454 ? 26.951 48.595 21.627 1.00 37.42 528 ASP A O 1
ATOM 3549 N N . ARG A 1 455 ? 25.018 48.213 22.638 1.00 35.45 529 ARG A N 1
ATOM 3550 C CA . ARG A 1 455 ? 25.635 47.603 23.803 1.00 34.86 529 ARG A CA 1
ATOM 3551 C C . ARG A 1 455 ? 24.722 46.479 24.292 1.00 32.30 529 ARG A C 1
ATOM 3552 O O . ARG A 1 455 ? 23.557 46.420 23.904 1.00 32.32 529 ARG A O 1
ATOM 3560 N N . ILE A 1 456 ? 25.247 45.562 25.100 1.00 30.92 530 ILE A N 1
ATOM 3561 C CA . ILE A 1 456 ? 24.385 44.512 25.627 1.00 29.81 530 ILE A CA 1
ATOM 3562 C C . ILE A 1 456 ? 24.391 44.419 27.160 1.00 29.58 530 ILE A C 1
ATOM 3563 O O . ILE A 1 456 ? 25.330 44.863 27.831 1.00 28.28 530 ILE A O 1
ATOM 3568 N N . ILE A 1 457 ? 23.318 43.845 27.695 1.00 24.06 531 ILE A N 1
ATOM 3569 C CA . ILE A 1 457 ? 23.298 43.497 29.081 1.00 23.65 531 ILE A CA 1
ATOM 3570 C C . ILE A 1 457 ? 23.200 41.978 29.144 1.00 22.32 531 ILE A C 1
ATOM 3571 O O . ILE A 1 457 ? 22.253 41.380 28.594 1.00 20.63 531 ILE A O 1
ATOM 3576 N N . VAL A 1 458 ? 24.160 41.352 29.818 1.00 22.32 532 VAL A N 1
ATOM 3577 C CA . VAL A 1 458 ? 24.078 39.893 30.034 1.00 22.64 532 VAL A CA 1
ATOM 3578 C C . VAL A 1 458 ? 23.516 39.516 31.400 1.00 22.09 532 VAL A C 1
ATOM 3579 O O . VAL A 1 458 ? 23.978 40.022 32.413 1.00 21.76 532 VAL A O 1
ATOM 3583 N N . PHE A 1 459 ? 22.545 38.595 31.404 1.00 20.98 533 PHE A N 1
ATOM 3584 C CA . PHE A 1 459 ? 21.963 38.062 32.619 1.00 21.34 533 PHE A CA 1
ATOM 3585 C C . PHE A 1 459 ? 22.546 36.698 32.861 1.00 23.32 533 PHE A C 1
ATOM 3586 O O . PHE A 1 459 ? 22.507 35.843 31.974 1.00 20.63 533 PHE A O 1
ATOM 3594 N N . LYS A 1 460 ? 23.113 36.537 34.054 1.00 24.48 534 LYS A N 1
ATOM 3595 C CA . LYS A 1 460 ? 23.719 35.295 34.451 1.00 30.85 534 LYS A CA 1
ATOM 3596 C C . LYS A 1 460 ? 23.137 34.814 35.791 1.00 29.22 534 LYS A C 1
ATOM 3597 O O . LYS A 1 460 ? 22.614 35.604 36.580 1.00 24.58 534 LYS A O 1
ATOM 3603 N N . GLY A 1 461 ? 23.203 33.506 36.025 1.00 29.86 535 GLY A N 1
ATOM 3604 C CA . GLY A 1 461 ? 22.772 32.951 37.282 1.00 30.98 535 GLY A CA 1
ATOM 3605 C C . GLY A 1 461 ? 22.138 31.601 37.124 1.00 31.91 535 GLY A C 1
ATOM 3606 O O . GLY A 1 461 ? 22.560 30.815 36.287 1.00 36.49 535 GLY A O 1
ATOM 3607 N N . GLU A 1 462 ? 21.140 31.327 37.946 1.00 28.92 536 GLU A N 1
ATOM 3608 C CA . GLU A 1 462 ? 20.463 30.044 37.938 1.00 31.87 536 GLU A CA 1
ATOM 3609 C C . GLU A 1 462 ? 19.000 30.318 37.694 1.00 30.80 536 GLU A C 1
ATOM 3610 O O . GLU A 1 462 ? 18.332 30.956 38.522 1.00 27.10 536 GLU A O 1
ATOM 3616 N N . PRO A 1 463 ? 18.496 29.865 36.531 1.00 32.39 537 PRO A N 1
ATOM 3617 C CA . PRO A 1 463 ? 17.080 30.025 36.270 1.00 29.96 537 PRO A CA 1
ATOM 3618 C C . PRO A 1 463 ? 16.248 29.709 37.482 1.00 27.48 537 PRO A C 1
ATOM 3619 O O . PRO A 1 463 ? 16.492 28.733 38.158 1.00 29.46 537 PRO A O 1
ATOM 3623 N N . GLU A 1 464 ? 15.306 30.600 37.775 1.00 28.46 538 GLU A N 1
ATOM 3624 C CA . GLU A 1 464 ? 14.312 30.430 38.827 1.00 29.35 538 GLU A CA 1
ATOM 3625 C C . GLU A 1 464 ? 14.772 30.789 40.239 1.00 27.78 538 GLU A C 1
ATOM 3626 O O . GLU A 1 464 ? 13.938 30.925 41.138 1.00 24.56 538 GLU A O 1
ATOM 3632 N N . LYS A 1 465 ? 16.082 30.971 40.442 1.00 26.75 539 LYS A N 1
ATOM 3633 C CA . LYS A 1 465 ? 16.592 31.122 41.816 1.00 25.30 539 LYS A CA 1
ATOM 3634 C C . LYS A 1 465 ? 17.280 32.491 41.979 1.00 24.11 539 LYS A C 1
ATOM 3635 O O . LYS A 1 465 ? 16.977 33.244 42.899 1.00 23.95 539 LYS A O 1
ATOM 3641 N N . ALA A 1 466 ? 18.213 32.795 41.093 1.00 22.50 540 ALA A N 1
ATOM 3642 C CA . ALA A 1 466 ? 18.945 34.067 41.170 1.00 22.68 540 ALA A CA 1
ATOM 3643 C C . ALA A 1 466 ? 19.416 34.530 39.799 1.00 21.82 540 ALA A C 1
ATOM 3644 O O . ALA A 1 466 ? 20.013 33.750 39.080 1.00 24.28 540 ALA A O 1
ATOM 3646 N N . GLY A 1 467 ? 19.191 35.798 39.449 1.00 20.36 541 GLY A N 1
ATOM 3647 C CA . GLY A 1 467 ? 19.792 36.392 38.250 1.00 20.11 541 GLY A CA 1
ATOM 3648 C C . GLY A 1 467 ? 20.581 37.673 38.588 1.00 21.14 541 GLY A C 1
ATOM 3649 O O . GLY A 1 467 ? 20.151 38.518 39.415 1.00 20.82 541 GLY A O 1
ATOM 3650 N N . LEU A 1 468 ? 21.728 37.806 37.944 1.00 20.97 542 LEU A N 1
ATOM 3651 C CA . LEU A 1 468 ? 22.612 38.944 38.077 1.00 24.48 542 LEU A CA 1
ATOM 3652 C C . LEU A 1 468 ? 22.865 39.459 36.673 1.00 24.61 542 LEU A C 1
ATOM 3653 O O . LEU A 1 468 ? 23.266 38.683 35.801 1.00 25.45 542 LEU A O 1
ATOM 3658 N N . ALA A 1 469 ? 22.592 40.740 36.453 1.00 21.35 543 ALA A N 1
ATOM 3659 C CA . ALA A 1 469 ? 22.748 41.304 35.132 1.00 21.90 543 ALA A CA 1
ATOM 3660 C C . ALA A 1 469 ? 23.815 42.376 35.219 1.00 23.23 543 ALA A C 1
ATOM 3661 O O . ALA A 1 469 ? 23.872 43.124 36.224 1.00 23.21 543 ALA A O 1
ATOM 3663 N N . THR A 1 470 ? 24.642 42.448 34.178 1.00 23.20 544 THR A N 1
ATOM 3664 C CA . THR A 1 470 ? 25.767 43.380 34.114 1.00 25.65 544 THR A CA 1
ATOM 3665 C C . THR A 1 470 ? 25.213 44.752 33.748 1.00 25.97 544 THR A C 1
ATOM 3666 O O . THR A 1 470 ? 24.037 44.867 33.397 1.00 27.04 544 THR A O 1
ATOM 3670 N N . SER A 1 471 ? 26.032 45.799 33.885 1.00 28.13 545 SER A N 1
ATOM 3671 C CA . SER A 1 471 ? 25.746 47.063 33.250 1.00 27.96 545 SER A CA 1
ATOM 3672 C C . SER A 1 471 ? 25.843 46.914 31.733 1.00 28.64 545 SER A C 1
ATOM 3673 O O . SER A 1 471 ? 26.394 45.922 31.236 1.00 30.09 545 SER A O 1
ATOM 3676 N N . PRO A 1 472 ? 25.341 47.906 30.983 1.00 28.73 546 PRO A N 1
ATOM 3677 C CA . PRO A 1 472 ? 25.487 47.817 29.545 1.00 29.13 546 PRO A CA 1
ATOM 3678 C C . PRO A 1 472 ? 26.944 47.888 29.125 1.00 33.49 546 PRO A C 1
ATOM 3679 O O . PRO A 1 472 ? 27.683 48.839 29.517 1.00 32.26 546 PRO A O 1
ATOM 3683 N N . VAL A 1 473 ? 27.387 46.890 28.364 1.00 32.12 547 VAL A N 1
ATOM 3684 C CA . VAL A 1 473 ? 28.791 46.884 27.940 1.00 34.05 547 VAL A CA 1
ATOM 3685 C C . VAL A 1 473 ? 28.883 46.747 26.410 1.00 34.49 547 VAL A C 1
ATOM 3686 O O . VAL A 1 473 ? 27.868 46.504 25.763 1.00 34.19 547 VAL A O 1
ATOM 3690 N N . THR A 1 474 ? 30.072 46.905 25.840 1.00 37.16 548 THR A N 1
ATOM 3691 C CA . THR A 1 474 ? 30.262 46.715 24.384 1.00 39.46 548 THR A CA 1
ATOM 3692 C C . THR A 1 474 ? 29.941 45.266 23.999 1.00 39.88 548 THR A C 1
ATOM 3693 O O . THR A 1 474 ? 30.192 44.350 24.797 1.00 39.95 548 THR A O 1
ATOM 3697 N N . LEU A 1 475 ? 29.410 45.054 22.786 1.00 41.14 549 LEU A N 1
ATOM 3698 C CA . LEU A 1 475 ? 29.086 43.694 22.318 1.00 39.69 549 LEU A CA 1
ATOM 3699 C C . LEU A 1 475 ? 30.233 42.746 22.577 1.00 39.57 549 LEU A C 1
ATOM 3700 O O . LEU A 1 475 ? 30.040 41.621 23.019 1.00 36.57 549 LEU A O 1
ATOM 3705 N N . LYS A 1 476 ? 31.435 43.250 22.349 1.00 42.80 550 LYS A N 1
ATOM 3706 C CA . LYS A 1 476 ? 32.667 42.478 22.472 1.00 45.42 550 LYS A CA 1
ATOM 3707 C C . LYS A 1 476 ? 32.893 42.048 23.909 1.00 44.15 550 LYS A C 1
ATOM 3708 O O . LYS A 1 476 ? 33.185 40.876 24.174 1.00 40.46 550 LYS A O 1
ATOM 3714 N N . THR A 1 477 ? 32.738 43.000 24.825 1.00 42.06 551 THR A N 1
ATOM 3715 C CA . THR A 1 477 ? 32.992 42.758 26.235 1.00 43.89 551 THR A CA 1
ATOM 3716 C C . THR A 1 477 ? 32.014 41.727 26.777 1.00 41.47 551 THR A C 1
ATOM 3717 O O . THR A 1 477 ? 32.416 40.820 27.496 1.00 43.01 551 THR A O 1
ATOM 3721 N N . GLY A 1 478 ? 30.738 41.871 26.407 1.00 39.03 552 GLY A N 1
ATOM 3722 C CA . GLY A 1 478 ? 29.668 41.016 26.900 1.00 40.79 552 GLY A CA 1
ATOM 3723 C C . GLY A 1 478 ? 29.638 39.652 26.227 1.00 42.67 552 GLY A C 1
ATOM 3724 O O . GLY A 1 478 ? 29.424 38.607 26.888 1.00 42.01 552 GLY A O 1
ATOM 3725 N N . MET A 1 479 ? 29.850 39.643 24.910 1.00 42.42 553 MET A N 1
ATOM 3726 C CA . MET A 1 479 ? 29.800 38.384 24.182 1.00 40.77 553 MET A CA 1
ATOM 3727 C C . MET A 1 479 ? 30.951 37.509 24.603 1.00 43.44 553 MET A C 1
ATOM 3728 O O . MET A 1 479 ? 30.774 36.313 24.781 1.00 43.56 553 MET A O 1
ATOM 3733 N N . ASN A 1 480 ? 32.118 38.120 24.816 1.00 45.00 554 ASN A N 1
ATOM 3734 C CA . ASN A 1 480 ? 33.298 37.385 25.263 1.00 48.28 554 ASN A CA 1
ATOM 3735 C C . ASN A 1 480 ? 33.057 36.552 26.516 1.00 47.85 554 ASN A C 1
ATOM 3736 O O . ASN A 1 480 ? 33.341 35.346 26.514 1.00 49.59 554 ASN A O 1
ATOM 3741 N N . GLU A 1 481 ? 32.541 37.193 27.569 1.00 46.63 555 GLU A N 1
ATOM 3742 C CA . GLU A 1 481 ? 32.161 36.519 28.819 1.00 47.20 555 GLU A CA 1
ATOM 3743 C C . GLU A 1 481 ? 31.000 35.486 28.631 1.00 46.87 555 GLU A C 1
ATOM 3744 O O . GLU A 1 481 ? 31.052 34.365 29.166 1.00 49.47 555 GLU A O 1
ATOM 3750 N N . PHE A 1 482 ? 29.970 35.866 27.872 1.00 41.87 556 PHE A N 1
ATOM 3751 C CA . PHE A 1 482 ? 28.854 34.963 27.565 1.00 36.47 556 PHE A CA 1
ATOM 3752 C C . PHE A 1 482 ? 29.284 33.713 26.761 1.00 37.94 556 PHE A C 1
ATOM 3753 O O . PHE A 1 482 ? 28.952 32.599 27.137 1.00 33.87 556 PHE A O 1
ATOM 3761 N N . LEU A 1 483 ? 30.035 33.909 25.672 1.00 37.44 557 LEU A N 1
ATOM 3762 C CA . LEU A 1 483 ? 30.516 32.796 24.869 1.00 37.47 557 LEU A CA 1
ATOM 3763 C C . LEU A 1 483 ? 31.454 31.901 25.670 1.00 39.77 557 LEU A C 1
ATOM 3764 O O . LEU A 1 483 ? 31.435 30.688 25.502 1.00 38.38 557 LEU A O 1
ATOM 3769 N N . ARG A 1 484 ? 32.271 32.492 26.545 1.00 42.67 558 ARG A N 1
ATOM 3770 C CA . ARG A 1 484 ? 33.213 31.690 27.318 1.00 47.69 558 ARG A CA 1
ATOM 3771 C C . ARG A 1 484 ? 32.512 30.635 28.175 1.00 48.62 558 ARG A C 1
ATOM 3772 O O . ARG A 1 484 ? 32.942 29.480 28.194 1.00 51.16 558 ARG A O 1
ATOM 3780 N N . GLU A 1 485 ? 31.443 31.031 28.866 1.00 47.96 559 GLU A N 1
ATOM 3781 C CA . GLU A 1 485 ? 30.685 30.119 29.728 1.00 54.01 559 GLU A CA 1
ATOM 3782 C C . GLU A 1 485 ? 30.104 29.002 28.878 1.00 55.03 559 GLU A C 1
ATOM 3783 O O . GLU A 1 485 ? 30.108 27.832 29.263 1.00 54.64 559 GLU A O 1
ATOM 3789 N N . LEU A 1 486 ? 29.645 29.406 27.698 1.00 54.99 560 LEU A N 1
ATOM 3790 C CA . LEU A 1 486 ? 29.025 28.555 26.704 1.00 52.21 560 LEU A CA 1
ATOM 3791 C C . LEU A 1 486 ? 30.038 27.719 25.937 1.00 55.20 560 LEU A C 1
ATOM 3792 O O . LEU A 1 486 ? 29.656 26.842 25.168 1.00 60.05 560 LEU A O 1
ATOM 3797 N N . GLU A 1 487 ? 31.325 27.994 26.146 1.00 54.74 561 GLU A N 1
ATOM 3798 C CA . GLU A 1 487 ? 32.414 27.212 25.547 1.00 57.23 561 GLU A CA 1
ATOM 3799 C C . GLU A 1 487 ? 32.404 27.194 23.997 1.00 53.70 561 GLU A C 1
ATOM 3800 O O . GLU A 1 487 ? 32.772 26.195 23.373 1.00 54.59 561 GLU A O 1
ATOM 3806 N N . VAL A 1 488 ? 31.985 28.302 23.389 1.00 47.75 562 VAL A N 1
ATOM 3807 C CA . VAL A 1 488 ? 32.109 28.476 21.936 1.00 47.70 562 VAL A CA 1
ATOM 3808 C C . VAL A 1 488 ? 32.831 29.776 21.566 1.00 46.35 562 VAL A C 1
ATOM 3809 O O . VAL A 1 488 ? 32.844 30.755 22.329 1.00 42.77 562 VAL A O 1
ATOM 3813 N N . THR A 1 489 ? 33.396 29.776 20.368 1.00 44.83 563 THR A N 1
ATOM 3814 C CA . THR A 1 489 ? 34.149 30.907 19.872 1.00 46.38 563 THR A CA 1
ATOM 3815 C C . THR A 1 489 ? 33.542 31.426 18.574 1.00 46.20 563 THR A C 1
ATOM 3816 O O . THR A 1 489 ? 33.108 30.649 17.715 1.00 46.01 563 THR A O 1
ATOM 3820 N N . PHE A 1 490 ? 33.529 32.745 18.444 1.00 45.38 564 PHE A N 1
ATOM 3821 C CA . PHE A 1 490 ? 32.997 33.408 17.270 1.00 45.74 564 PHE A CA 1
ATOM 3822 C C . PHE A 1 490 ? 34.102 34.143 16.536 1.00 48.06 564 PHE A C 1
ATOM 3823 O O . PHE A 1 490 ? 34.959 34.791 17.166 1.00 48.02 564 PHE A O 1
ATOM 3831 N N . ARG A 1 491 ? 34.081 34.037 15.206 1.00 46.79 565 ARG A N 1
ATOM 3832 C CA . ARG A 1 491 ? 34.864 34.924 14.356 1.00 47.14 565 ARG A CA 1
ATOM 3833 C C . ARG A 1 491 ? 33.949 35.677 13.385 1.00 45.59 565 ARG A C 1
ATOM 3834 O O . ARG A 1 491 ? 32.731 35.473 13.379 1.00 42.90 565 ARG A O 1
ATOM 3842 N N . ARG A 1 492 ? 34.542 36.568 12.597 1.00 47.43 566 ARG A N 1
ATOM 3843 C CA . ARG A 1 492 ? 33.820 37.312 11.562 1.00 48.57 566 ARG A CA 1
ATOM 3844 C C . ARG A 1 492 ? 33.987 36.630 10.211 1.00 51.21 566 ARG A C 1
ATOM 3845 O O . ARG A 1 492 ? 35.108 36.263 9.846 1.00 53.27 566 ARG A O 1
ATOM 3853 N N . ASP A 1 493 ? 32.891 36.454 9.473 1.00 50.75 567 ASP A N 1
ATOM 3854 C CA . ASP A 1 493 ? 33.016 35.946 8.104 1.00 53.35 567 ASP A CA 1
ATOM 3855 C C . ASP A 1 493 ? 33.662 37.017 7.226 1.00 56.05 567 ASP A C 1
ATOM 3856 O O . ASP A 1 493 ? 33.296 38.187 7.336 1.00 55.58 567 ASP A O 1
ATOM 3861 N N . ALA A 1 494 ? 34.595 36.602 6.360 1.00 58.30 568 ALA A N 1
ATOM 3862 C CA . ALA A 1 494 ? 35.343 37.509 5.481 1.00 63.39 568 ALA A CA 1
ATOM 3863 C C . ALA A 1 494 ? 34.445 38.295 4.533 1.00 65.12 568 ALA A C 1
ATOM 3864 O O . ALA A 1 494 ? 34.556 39.518 4.439 1.00 68.72 568 ALA A O 1
ATOM 3866 N N . GLU A 1 495 ? 33.557 37.581 3.847 1.00 63.68 569 GLU A N 1
ATOM 3867 C CA . GLU A 1 495 ? 32.642 38.171 2.886 1.00 62.72 569 GLU A CA 1
ATOM 3868 C C . GLU A 1 495 ? 31.549 39.089 3.480 1.00 60.08 569 GLU A C 1
ATOM 3869 O O . GLU A 1 495 ? 31.415 40.232 3.050 1.00 62.26 569 GLU A O 1
ATOM 3875 N N . THR A 1 496 ? 30.761 38.594 4.439 1.00 55.40 570 THR A N 1
ATOM 3876 C CA . THR A 1 496 ? 29.610 39.346 4.945 1.00 51.66 570 THR A CA 1
ATOM 3877 C C . THR A 1 496 ? 29.798 39.940 6.346 1.00 49.75 570 THR A C 1
ATOM 3878 O O . THR A 1 496 ? 28.923 40.660 6.840 1.00 46.24 570 THR A O 1
ATOM 3882 N N . GLY A 1 497 ? 30.917 39.626 6.993 1.00 50.89 571 GLY A N 1
ATOM 3883 C CA . GLY A 1 497 ? 31.129 40.063 8.376 1.00 50.15 571 GLY A CA 1
ATOM 3884 C C . GLY A 1 497 ? 30.124 39.523 9.375 1.00 48.18 571 GLY A C 1
ATOM 3885 O O . GLY A 1 497 ? 29.960 40.078 10.479 1.00 48.04 571 GLY A O 1
ATOM 3886 N N . ARG A 1 498 ? 29.413 38.455 9.007 1.00 46.34 572 ARG A N 1
ATOM 3887 C CA . ARG A 1 498 ? 28.427 37.876 9.930 1.00 42.04 572 ARG A CA 1
ATOM 3888 C C . ARG A 1 498 ? 29.194 37.072 10.976 1.00 40.31 572 ARG A C 1
ATOM 3889 O O . ARG A 1 498 ? 30.253 36.558 10.683 1.00 41.26 572 ARG A O 1
ATOM 3897 N N . PRO A 1 499 ? 28.637 36.916 12.184 1.00 38.51 573 PRO A N 1
ATOM 3898 C CA . PRO A 1 499 ? 29.352 36.042 13.099 1.00 39.64 573 PRO A CA 1
ATOM 3899 C C . PRO A 1 499 ? 29.330 34.598 12.618 1.00 42.10 573 PRO A C 1
ATOM 3900 O O . PRO A 1 499 ? 28.298 34.117 12.111 1.00 41.22 573 PRO A O 1
ATOM 3904 N N . ARG A 1 500 ? 30.471 33.934 12.749 1.00 44.12 574 ARG A N 1
ATOM 3905 C CA . ARG A 1 500 ? 30.611 32.527 12.422 1.00 47.46 574 ARG A CA 1
ATOM 3906 C C . ARG A 1 500 ? 31.044 31.794 13.664 1.00 48.75 574 ARG A C 1
ATOM 3907 O O . ARG A 1 500 ? 32.016 32.199 14.301 1.00 52.31 574 ARG A O 1
ATOM 3915 N N . VAL A 1 501 ? 30.381 30.698 13.999 1.00 47.89 575 VAL A N 1
ATOM 3916 C CA . VAL A 1 501 ? 30.813 29.959 15.175 1.00 51.97 575 VAL A CA 1
ATOM 3917 C C . VAL A 1 501 ? 31.741 28.847 14.769 1.00 55.26 575 VAL A C 1
ATOM 3918 O O . VAL A 1 501 ? 31.410 28.057 13.910 1.00 58.87 575 VAL A O 1
ATOM 3922 N N . ASN A 1 502 ? 32.932 28.828 15.356 1.00 58.44 576 ASN A N 1
ATOM 3923 C CA . ASN A 1 502 ? 33.837 27.698 15.212 1.00 61.33 576 ASN A CA 1
ATOM 3924 C C . ASN A 1 502 ? 33.199 26.469 15.851 1.00 63.55 576 ASN A C 1
ATOM 3925 O O . ASN A 1 502 ? 32.815 26.500 17.027 1.00 64.04 576 ASN A O 1
ATOM 3930 N N . LYS A 1 503 ? 33.051 25.406 15.063 1.00 66.44 577 LYS A N 1
ATOM 3931 C CA . LYS A 1 503 ? 32.611 24.112 15.580 1.00 65.04 577 LYS A CA 1
ATOM 3932 C C . LYS A 1 503 ? 33.606 23.664 16.667 1.00 66.73 577 LYS A C 1
ATOM 3933 O O . LYS A 1 503 ? 34.824 23.833 16.511 1.00 66.62 577 LYS A O 1
ATOM 3939 N N . ILE A 1 504 ? 33.078 23.136 17.775 1.00 65.71 578 ILE A N 1
ATOM 3940 C CA . ILE A 1 504 ? 33.896 22.695 18.923 1.00 67.64 578 ILE A CA 1
ATOM 3941 C C . ILE A 1 504 ? 34.962 21.719 18.456 1.00 73.26 578 ILE A C 1
ATOM 3942 O O . ILE A 1 504 ? 34.650 20.768 17.739 1.00 77.56 578 ILE A O 1
ATOM 3947 N N . GLY A 1 505 ? 36.208 21.958 18.866 1.00 77.63 579 GLY A N 1
ATOM 3948 C CA . GLY A 1 505 ? 37.333 21.087 18.512 1.00 80.05 579 GLY A CA 1
ATOM 3949 C C . GLY A 1 505 ? 38.155 21.603 17.342 1.00 84.05 579 GLY A C 1
ATOM 3950 O O . GLY A 1 505 ? 39.337 21.274 17.212 1.00 86.61 579 GLY A O 1
ATOM 3951 N N . SER A 1 506 ? 37.521 22.421 16.501 1.00 85.28 580 SER A N 1
ATOM 3952 C CA . SER A 1 506 ? 38.102 22.930 15.246 1.00 87.69 580 SER A CA 1
ATOM 3953 C C . SER A 1 506 ? 39.379 23.765 15.420 1.00 88.38 580 SER A C 1
ATOM 3954 O O . SER A 1 506 ? 39.737 24.152 16.539 1.00 85.99 580 SER A O 1
ATOM 3957 N N . TYR A 1 507 ? 40.044 24.033 14.294 1.00 89.46 581 TYR A N 1
ATOM 3958 C CA . TYR A 1 507 ? 41.339 24.723 14.247 1.00 91.38 581 TYR A CA 1
ATOM 3959 C C . TYR A 1 507 ? 41.332 26.038 15.039 1.00 88.79 581 TYR A C 1
ATOM 3960 O O . TYR A 1 507 ? 42.078 26.192 16.012 1.00 89.39 581 TYR A O 1
ATOM 3969 N N . LEU A 1 508 ? 40.472 26.968 14.620 1.00 83.41 582 LEU A N 1
ATOM 3970 C CA . LEU A 1 508 ? 40.340 28.286 15.259 1.00 79.63 582 LEU A CA 1
ATOM 3971 C C . LEU A 1 508 ? 39.764 28.233 16.667 1.00 74.90 582 LEU A C 1
ATOM 3972 O O . LEU A 1 508 ? 39.908 29.179 17.445 1.00 72.15 582 LEU A O 1
ATOM 3977 N N . ASP A 1 509 ? 39.115 27.121 16.986 1.00 74.82 583 ASP A N 1
ATOM 3978 C CA . ASP A 1 509 ? 38.398 26.999 18.244 1.00 74.67 583 ASP A CA 1
ATOM 3979 C C . ASP A 1 509 ? 39.326 26.921 19.441 1.00 78.96 583 ASP A C 1
ATOM 3980 O O . ASP A 1 509 ? 39.099 27.608 20.437 1.00 79.25 583 ASP A O 1
ATOM 3985 N N . ARG A 1 510 ? 40.373 26.100 19.351 1.00 84.43 584 ARG A N 1
ATOM 3986 C CA . ARG A 1 510 ? 41.271 25.932 20.494 1.00 83.93 584 ARG A CA 1
ATOM 3987 C C . ARG A 1 510 ? 42.262 27.082 20.625 1.00 83.96 584 ARG A C 1
ATOM 3988 O O . ARG A 1 510 ? 42.705 27.406 21.732 1.00 85.72 584 ARG A O 1
ATOM 3996 N N . VAL A 1 511 ? 42.590 27.713 19.501 1.00 81.29 585 VAL A N 1
ATOM 3997 C CA . VAL A 1 511 ? 43.523 28.837 19.519 1.00 82.15 585 VAL A CA 1
ATOM 3998 C C . VAL A 1 511 ? 42.901 30.094 20.138 1.00 76.34 585 VAL A C 1
ATOM 3999 O O . VAL A 1 511 ? 43.474 30.690 21.060 1.00 75.29 585 VAL A O 1
ATOM 4003 N N . GLN A 1 512 ? 41.722 30.471 19.644 1.00 72.31 586 GLN A N 1
ATOM 4004 C CA . GLN A 1 512 ? 40.952 31.568 20.211 1.00 66.70 586 GLN A CA 1
ATOM 4005 C C . GLN A 1 512 ? 40.662 31.332 21.688 1.00 66.08 586 GLN A C 1
ATOM 4006 O O . GLN A 1 512 ? 40.525 32.283 22.463 1.00 63.64 586 GLN A O 1
ATOM 4012 N N . LYS A 1 513 ? 40.581 30.057 22.062 1.00 67.95 587 LYS A N 1
ATOM 4013 C CA . LYS A 1 513 ? 40.274 29.642 23.427 1.00 69.61 587 LYS A CA 1
ATOM 4014 C C . LYS A 1 513 ? 41.456 29.938 24.343 1.00 73.94 587 LYS A C 1
ATOM 4015 O O . LYS A 1 513 ? 41.283 30.404 25.471 1.00 72.95 587 LYS A O 1
ATOM 4021 N N . GLU A 1 514 ? 42.657 29.666 23.840 1.00 78.55 588 GLU A N 1
ATOM 4022 C CA . GLU A 1 514 ? 43.884 29.995 24.547 1.00 80.78 588 GLU A CA 1
ATOM 4023 C C . GLU A 1 514 ? 44.063 31.498 24.724 1.00 79.15 588 GLU A C 1
ATOM 4024 O O . GLU A 1 514 ? 44.465 31.952 25.792 1.00 79.47 588 GLU A O 1
ATOM 4030 N N . ARG A 1 515 ? 43.727 32.260 23.685 1.00 77.07 589 ARG A N 1
ATOM 4031 C CA . ARG A 1 515 ? 43.849 33.720 23.709 1.00 73.52 589 ARG A CA 1
ATOM 4032 C C . ARG A 1 515 ? 42.855 34.385 24.659 1.00 68.78 589 ARG A C 1
ATOM 4033 O O . ARG A 1 515 ? 43.087 35.501 25.123 1.00 68.03 589 ARG A O 1
ATOM 4041 N N . GLY A 1 516 ? 41.757 33.693 24.956 1.00 65.28 590 GLY A N 1
ATOM 4042 C CA . GLY A 1 516 ? 40.632 34.302 25.677 1.00 60.71 590 GLY A CA 1
ATOM 4043 C C . GLY A 1 516 ? 39.816 35.205 24.764 1.00 56.55 590 GLY A C 1
ATOM 4044 O O . GLY A 1 516 ? 39.101 36.093 25.220 1.00 52.71 590 GLY A O 1
ATOM 4045 N N . ASP A 1 517 ? 39.949 34.960 23.465 1.00 56.25 591 ASP A N 1
ATOM 4046 C CA . ASP A 1 517 ? 39.338 35.751 22.408 1.00 54.90 591 ASP A CA 1
ATOM 4047 C C . ASP A 1 517 ? 38.133 34.969 21.876 1.00 51.70 591 ASP A C 1
ATOM 4048 O O . ASP A 1 517 ? 38.159 34.441 20.753 1.00 52.60 591 ASP A O 1
ATOM 4053 N N . TYR A 1 518 ? 37.097 34.874 22.706 1.00 48.80 592 TYR A N 1
ATOM 4054 C CA . TYR A 1 518 ? 35.908 34.082 22.414 1.00 47.93 592 TYR A CA 1
ATOM 4055 C C . TYR A 1 518 ? 35.007 34.721 21.373 1.00 46.36 592 TYR A C 1
ATOM 4056 O O . TYR A 1 518 ? 34.386 34.028 20.581 1.00 45.51 592 TYR A O 1
ATOM 4065 N N . TYR A 1 519 ? 34.934 36.044 21.410 1.00 45.64 593 TYR A N 1
ATOM 4066 C CA . TYR A 1 519 ? 34.191 36.814 20.453 1.00 45.06 593 TYR A CA 1
ATOM 4067 C C . TYR A 1 519 ? 35.212 37.620 19.659 1.00 48.72 593 TYR A C 1
ATOM 4068 O O . TYR A 1 519 ? 35.578 38.749 20.027 1.00 48.32 593 TYR A O 1
ATOM 4077 N N . SER A 1 520 ? 35.717 37.007 18.587 1.00 51.68 594 SER A N 1
ATOM 4078 C CA . SER A 1 520 ? 36.748 37.644 17.775 1.00 54.36 594 SER A CA 1
ATOM 4079 C C . SER A 1 520 ? 36.194 38.655 16.780 1.00 55.94 594 SER A C 1
ATOM 4080 O O . SER A 1 520 ? 35.262 38.365 16.025 1.00 52.62 594 SER A O 1
ATOM 4083 N N . MET A 1 521 ? 36.800 39.834 16.768 1.00 60.29 595 MET A N 1
ATOM 4084 C CA . MET A 1 521 ? 36.402 40.889 15.850 1.00 65.83 595 MET A CA 1
ATOM 4085 C C . MET A 1 521 ? 37.311 40.891 14.621 1.00 69.36 595 MET A C 1
ATOM 4086 O O . MET A 1 521 ? 37.347 41.865 13.865 1.00 72.22 595 MET A O 1
ATOM 4091 N N . VAL A 1 522 ? 38.031 39.787 14.423 1.00 70.11 596 VAL A N 1
ATOM 4092 C CA . VAL A 1 522 ? 39.001 39.665 13.330 1.00 73.73 596 VAL A CA 1
ATOM 4093 C C . VAL A 1 522 ? 38.375 38.945 12.131 1.00 74.73 596 VAL A C 1
ATOM 4094 O O . VAL A 1 522 ? 37.772 37.873 12.286 1.00 73.03 596 VAL A O 1
ATOM 4098 N N . LEU A 1 523 ? 38.515 39.562 10.952 1.00 79.15 597 LEU A N 1
ATOM 4099 C CA . LEU A 1 523 ? 37.978 39.056 9.676 1.00 81.35 597 LEU A CA 1
ATOM 4100 C C . LEU A 1 523 ? 38.742 37.845 9.174 1.00 86.98 597 LEU A C 1
ATOM 4101 O O . LEU A 1 523 ? 39.979 37.855 9.143 1.00 91.43 597 LEU A O 1
ATOM 4106 N N . SER A 1 524 ? 38.009 36.811 8.758 1.00 88.40 598 SER A N 1
ATOM 4107 C CA . SER A 1 524 ? 38.612 35.625 8.126 1.00 92.33 598 SER A CA 1
ATOM 4108 C C . SER A 1 524 ? 39.558 34.891 9.081 1.00 95.25 598 SER A C 1
ATOM 4109 O O . SER A 1 524 ? 40.706 34.600 8.722 1.00 98.29 598 SER A O 1
ATOM 4112 N N . THR A 1 525 ? 39.075 34.602 10.292 1.00 92.97 599 THR A N 1
ATOM 4113 C CA . THR A 1 525 ? 39.894 33.936 11.312 1.00 97.75 599 THR A CA 1
ATOM 4114 C C . THR A 1 525 ? 40.078 32.456 10.983 1.00 102.22 599 THR A C 1
ATOM 4115 O O . THR A 1 525 ? 39.187 31.815 10.424 1.00 106.90 599 THR A O 1
ATOM 4119 N N . GLU B 1 2 ? 72.622 47.630 68.478 1.00 77.28 76 GLU B N 1
ATOM 4120 C CA . GLU B 1 2 ? 71.680 48.234 69.475 1.00 75.06 76 GLU B CA 1
ATOM 4121 C C . GLU B 1 2 ? 72.016 49.715 69.684 1.00 74.04 76 GLU B C 1
ATOM 4122 O O . GLU B 1 2 ? 72.851 50.056 70.523 1.00 79.61 76 GLU B O 1
ATOM 4128 N N . GLY B 1 3 ? 71.368 50.582 68.907 1.00 70.41 77 GLY B N 1
ATOM 4129 C CA . GLY B 1 3 ? 71.641 52.028 68.908 1.00 64.61 77 GLY B CA 1
ATOM 4130 C C . GLY B 1 3 ? 70.896 52.811 69.976 1.00 62.16 77 GLY B C 1
ATOM 4131 O O . GLY B 1 3 ? 70.863 52.400 71.140 1.00 58.95 77 GLY B O 1
ATOM 4132 N N . GLU B 1 4 ? 70.299 53.939 69.592 1.00 58.49 78 GLU B N 1
ATOM 4133 C CA . GLU B 1 4 ? 69.587 54.788 70.567 1.00 57.20 78 GLU B CA 1
ATOM 4134 C C . GLU B 1 4 ? 68.129 54.355 70.807 1.00 47.45 78 GLU B C 1
ATOM 4135 O O . GLU B 1 4 ? 67.323 54.207 69.873 1.00 41.15 78 GLU B O 1
ATOM 4141 N N . VAL B 1 5 ? 67.784 54.159 72.072 1.00 41.21 79 VAL B N 1
ATOM 4142 C CA . VAL B 1 5 ? 66.412 53.793 72.371 1.00 34.73 79 VAL B CA 1
ATOM 4143 C C . VAL B 1 5 ? 65.551 55.067 72.335 1.00 31.26 79 VAL B C 1
ATOM 4144 O O . VAL B 1 5 ? 65.920 56.107 72.930 1.00 32.00 79 VAL B O 1
ATOM 4148 N N . ILE B 1 6 ? 64.423 54.976 71.627 1.00 26.85 80 ILE B N 1
ATOM 4149 C CA . ILE B 1 6 ? 63.469 56.085 71.473 1.00 25.63 80 ILE B CA 1
ATOM 4150 C C . ILE B 1 6 ? 62.413 56.018 72.558 1.00 24.93 80 ILE B C 1
ATOM 4151 O O . ILE B 1 6 ? 62.006 57.053 73.092 1.00 23.91 80 ILE B O 1
ATOM 4156 N N . HIS B 1 7 ? 61.946 54.789 72.861 1.00 24.10 81 HIS B N 1
ATOM 4157 C CA . HIS B 1 7 ? 60.951 54.608 73.871 1.00 23.46 81 HIS B CA 1
ATOM 4158 C C . HIS B 1 7 ? 60.942 53.185 74.478 1.00 24.30 81 HIS B C 1
ATOM 4159 O O . HIS B 1 7 ? 61.194 52.159 73.810 1.00 22.33 81 HIS B O 1
ATOM 4166 N N . ARG B 1 8 ? 60.642 53.178 75.770 1.00 24.53 82 ARG B N 1
ATOM 4167 C CA . ARG B 1 8 ? 60.506 52.007 76.550 1.00 26.34 82 ARG B CA 1
ATOM 4168 C C . ARG B 1 8 ? 59.367 52.350 77.481 1.00 27.41 82 ARG B C 1
ATOM 4169 O O . ARG B 1 8 ? 59.394 53.371 78.155 1.00 27.68 82 ARG B O 1
ATOM 4177 N N . TYR B 1 9 ? 58.351 51.502 77.484 1.00 26.68 83 TYR B N 1
ATOM 4178 C CA . TYR B 1 9 ? 57.220 51.666 78.378 1.00 28.07 83 TYR B CA 1
ATOM 4179 C C . TYR B 1 9 ? 57.642 51.382 79.797 1.00 31.27 83 TYR B C 1
ATOM 4180 O O . TYR B 1 9 ? 57.330 52.147 80.699 1.00 31.70 83 TYR B O 1
ATOM 4189 N N . LYS B 1 10 ? 58.335 50.269 79.996 1.00 33.78 84 LYS B N 1
ATOM 4190 C CA . LYS B 1 10 ? 58.759 49.915 81.358 1.00 37.13 84 LYS B CA 1
ATOM 4191 C C . LYS B 1 10 ? 60.152 49.345 81.358 1.00 36.82 84 LYS B C 1
ATOM 4192 O O . LYS B 1 10 ? 60.639 48.841 80.320 1.00 33.65 84 LYS B O 1
ATOM 4198 N N . VAL B 1 11 ? 60.769 49.384 82.532 1.00 37.67 85 VAL B N 1
ATOM 4199 C CA . VAL B 1 11 ? 62.087 48.822 82.706 1.00 40.14 85 VAL B CA 1
ATOM 4200 C C . VAL B 1 11 ? 62.005 47.370 82.233 1.00 39.36 85 VAL B C 1
ATOM 4201 O O . VAL B 1 11 ? 61.052 46.674 82.570 1.00 41.14 85 VAL B O 1
ATOM 4205 N N . ASN B 1 12 ? 62.998 46.904 81.482 1.00 39.02 86 ASN B N 1
ATOM 4206 C CA . ASN B 1 12 ? 62.981 45.513 80.941 1.00 39.06 86 ASN B CA 1
ATOM 4207 C C . ASN B 1 12 ? 61.766 45.145 80.044 1.00 35.82 86 ASN B C 1
ATOM 4208 O O . ASN B 1 12 ? 61.543 43.968 79.722 1.00 36.67 86 ASN B O 1
ATOM 4213 N N . GLY B 1 13 ? 60.975 46.137 79.655 1.00 32.15 87 GLY B N 1
ATOM 4214 C CA . GLY B 1 13 ? 59.881 45.883 78.718 1.00 29.71 87 GLY B CA 1
ATOM 4215 C C . GLY B 1 13 ? 60.314 46.118 77.279 1.00 26.97 87 GLY B C 1
ATOM 4216 O O . GLY B 1 13 ? 61.476 46.429 76.997 1.00 26.59 87 GLY B O 1
ATOM 4217 N N . PHE B 1 14 ? 59.366 45.963 76.367 1.00 24.75 88 PHE B N 1
ATOM 4218 C CA . PHE B 1 14 ? 59.568 46.383 74.976 1.00 23.19 88 PHE B CA 1
ATOM 4219 C C . PHE B 1 14 ? 60.261 47.765 74.816 1.00 22.76 88 PHE B C 1
ATOM 4220 O O . PHE B 1 14 ? 59.900 48.754 75.476 1.00 22.30 88 PHE B O 1
ATOM 4228 N N . LYS B 1 15 ? 61.232 47.810 73.904 1.00 23.23 89 LYS B N 1
ATOM 4229 C CA . LYS B 1 15 ? 61.957 49.038 73.564 1.00 24.45 89 LYS B CA 1
ATOM 4230 C C . LYS B 1 15 ? 61.971 49.299 72.041 1.00 23.63 89 LYS B C 1
ATOM 4231 O O . LYS B 1 15 ? 62.125 48.369 71.242 1.00 23.05 89 LYS B O 1
ATOM 4237 N N . LEU B 1 16 ? 61.851 50.562 71.658 1.00 22.44 90 LEU B N 1
ATOM 4238 C CA . LEU B 1 16 ? 61.819 50.930 70.249 1.00 22.63 90 LEU B CA 1
ATOM 4239 C C . LEU B 1 16 ? 63.091 51.696 69.866 1.00 23.27 90 LEU B C 1
ATOM 4240 O O . LEU B 1 16 ? 63.475 52.597 70.581 1.00 22.88 90 LEU B O 1
ATOM 4245 N N . PHE B 1 17 ? 63.757 51.270 68.779 1.00 23.00 91 PHE B N 1
ATOM 4246 C CA . PHE B 1 17 ? 64.818 52.031 68.107 1.00 24.26 91 PHE B CA 1
ATOM 4247 C C . PHE B 1 17 ? 64.324 52.681 66.773 1.00 25.29 91 PHE B C 1
ATOM 4248 O O . PHE B 1 17 ? 63.707 52.020 65.903 1.00 23.66 91 PHE B O 1
ATOM 4256 N N . GLY B 1 18 ? 64.610 53.961 66.605 1.00 24.89 92 GLY B N 1
ATOM 4257 C CA . GLY B 1 18 ? 64.293 54.649 65.354 1.00 22.61 92 GLY B CA 1
ATOM 4258 C C . GLY B 1 18 ? 62.885 55.185 65.259 1.00 21.03 92 GLY B C 1
ATOM 4259 O O . GLY B 1 18 ? 61.998 54.782 66.023 1.00 21.06 92 GLY B O 1
ATOM 4260 N N . LEU B 1 19 ? 62.665 56.090 64.306 1.00 19.71 93 LEU B N 1
ATOM 4261 C CA . LEU B 1 19 ? 61.328 56.581 63.987 1.00 20.25 93 LEU B CA 1
ATOM 4262 C C . LEU B 1 19 ? 61.271 56.806 62.473 1.00 21.57 93 LEU B C 1
ATOM 4263 O O . LEU B 1 19 ? 62.256 57.231 61.921 1.00 22.97 93 LEU B O 1
ATOM 4268 N N . PRO B 1 20 ? 60.131 56.515 61.801 1.00 21.49 94 PRO B N 1
ATOM 4269 C CA . PRO B 1 20 ? 60.055 56.923 60.406 1.00 22.25 94 PRO B CA 1
ATOM 4270 C C . PRO B 1 20 ? 59.774 58.431 60.323 1.00 24.26 94 PRO B C 1
ATOM 4271 O O . PRO B 1 20 ? 59.254 59.013 61.292 1.00 25.00 94 PRO B O 1
ATOM 4275 N N . THR B 1 21 ? 60.127 59.072 59.212 1.00 26.01 95 THR B N 1
ATOM 4276 C CA . THR B 1 21 ? 59.967 60.539 59.082 1.00 25.88 95 THR B CA 1
ATOM 4277 C C . THR B 1 21 ? 58.818 60.823 58.126 1.00 23.83 95 THR B C 1
ATOM 4278 O O . THR B 1 21 ? 58.949 60.579 56.916 1.00 24.06 95 THR B O 1
ATOM 4282 N N . PRO B 1 22 ? 57.663 61.298 58.657 1.00 22.68 96 PRO B N 1
ATOM 4283 C CA . PRO B 1 22 ? 56.515 61.655 57.806 1.00 22.88 96 PRO B CA 1
ATOM 4284 C C . PRO B 1 22 ? 56.933 62.727 56.789 1.00 25.01 96 PRO B C 1
ATOM 4285 O O . PRO B 1 22 ? 57.840 63.543 57.073 1.00 24.81 96 PRO B O 1
ATOM 4289 N N . LYS B 1 23 ? 56.304 62.694 55.615 1.00 25.27 97 LYS B N 1
ATOM 4290 C CA . LYS B 1 23 ? 56.639 63.578 54.508 1.00 27.53 97 LYS B CA 1
ATOM 4291 C C . LYS B 1 23 ? 55.392 64.264 53.999 1.00 26.33 97 LYS B C 1
ATOM 4292 O O . LYS B 1 23 ? 54.335 63.652 53.851 1.00 21.86 97 LYS B O 1
ATOM 4298 N N . ASN B 1 24 ? 55.532 65.553 53.693 1.00 27.13 98 ASN B N 1
ATOM 4299 C CA . ASN B 1 24 ? 54.377 66.304 53.246 1.00 28.87 98 ASN B CA 1
ATOM 4300 C C . ASN B 1 24 ? 53.878 65.739 51.945 1.00 28.01 98 ASN B C 1
ATOM 4301 O O . ASN B 1 24 ? 54.674 65.251 51.150 1.00 27.25 98 ASN B O 1
ATOM 4306 N N . ASN B 1 25 ? 52.574 65.834 51.706 1.00 29.78 99 ASN B N 1
ATOM 4307 C CA . ASN B 1 25 ? 51.961 65.269 50.492 1.00 30.41 99 ASN B CA 1
ATOM 4308 C C . ASN B 1 25 ? 52.466 63.864 50.103 1.00 29.62 99 ASN B C 1
ATOM 4309 O O . ASN B 1 25 ? 52.676 63.571 48.924 1.00 29.72 99 ASN B O 1
ATOM 4314 N N . THR B 1 26 ? 52.647 63.004 51.100 1.00 27.38 100 THR B N 1
ATOM 4315 C CA . THR B 1 26 ? 53.159 61.637 50.890 1.00 26.39 100 THR B CA 1
ATOM 4316 C C . THR B 1 26 ? 52.443 60.679 51.821 1.00 25.10 100 THR B C 1
ATOM 4317 O O . THR B 1 26 ? 52.131 61.016 52.978 1.00 23.75 100 THR B O 1
ATOM 4321 N N . ILE B 1 27 ? 52.168 59.481 51.313 1.00 22.72 101 ILE B N 1
ATOM 4322 C CA . ILE B 1 27 ? 51.662 58.433 52.161 1.00 21.77 101 ILE B CA 1
ATOM 4323 C C . ILE B 1 27 ? 52.751 57.448 52.523 1.00 20.41 101 ILE B C 1
ATOM 4324 O O . ILE B 1 27 ? 53.382 56.839 51.663 1.00 19.40 101 ILE B O 1
ATOM 4329 N N . LEU B 1 28 ? 52.980 57.354 53.813 1.00 20.55 102 LEU B N 1
ATOM 4330 C CA . LEU B 1 28 ? 54.119 56.655 54.357 1.00 22.66 102 LEU B CA 1
ATOM 4331 C C . LEU B 1 28 ? 53.548 55.384 54.973 1.00 19.96 102 LEU B C 1
ATOM 4332 O O . LEU B 1 28 ? 52.634 55.463 55.752 1.00 21.25 102 LEU B O 1
ATOM 4337 N N . GLY B 1 29 ? 54.035 54.226 54.578 1.00 18.95 103 GLY B N 1
ATOM 4338 C CA . GLY B 1 29 ? 53.571 52.984 55.159 1.00 18.37 103 GLY B CA 1
ATOM 4339 C C . GLY B 1 29 ? 54.601 52.407 56.077 1.00 17.68 103 GLY B C 1
ATOM 4340 O O . GLY B 1 29 ? 55.788 52.679 55.907 1.00 17.54 103 GLY B O 1
ATOM 4341 N N . VAL B 1 30 ? 54.133 51.720 57.122 1.00 18.11 104 VAL B N 1
ATOM 4342 C CA . VAL B 1 30 ? 55.019 51.154 58.121 1.00 17.78 104 VAL B CA 1
ATOM 4343 C C . VAL B 1 30 ? 54.551 49.696 58.166 1.00 18.32 104 VAL B C 1
ATOM 4344 O O . VAL B 1 30 ? 53.373 49.433 58.262 1.00 16.52 104 VAL B O 1
ATOM 4348 N N . LEU B 1 31 ? 55.477 48.777 57.957 1.00 19.05 105 LEU B N 1
ATOM 4349 C CA . LEU B 1 31 ? 55.138 47.398 57.755 1.00 20.32 105 LEU B CA 1
ATOM 4350 C C . LEU B 1 31 ? 55.963 46.569 58.732 1.00 17.92 105 LEU B C 1
ATOM 4351 O O . LEU B 1 31 ? 57.155 46.811 58.905 1.00 19.82 105 LEU B O 1
ATOM 4356 N N . GLY B 1 32 ? 55.336 45.580 59.343 1.00 20.42 106 GLY B N 1
ATOM 4357 C CA . GLY B 1 32 ? 56.040 44.603 60.204 1.00 16.98 106 GLY B CA 1
ATOM 4358 C C . GLY B 1 32 ? 55.125 43.661 60.969 1.00 17.44 106 GLY B C 1
ATOM 4359 O O . GLY B 1 32 ? 53.939 43.911 61.115 1.00 17.95 106 GLY B O 1
ATOM 4360 N N . LYS B 1 33 ? 55.697 42.571 61.474 1.00 15.77 107 LYS B N 1
ATOM 4361 C CA . LYS B 1 33 ? 54.978 41.632 62.283 1.00 17.75 107 LYS B CA 1
ATOM 4362 C C . LYS B 1 33 ? 54.405 42.332 63.533 1.00 17.12 107 LYS B C 1
ATOM 4363 O O . LYS B 1 33 ? 54.716 43.489 63.760 1.00 15.36 107 LYS B O 1
ATOM 4369 N N . ASN B 1 34 ? 53.508 41.684 64.282 1.00 16.82 108 ASN B N 1
ATOM 4370 C CA . ASN B 1 34 ? 52.956 42.349 65.438 1.00 17.39 108 ASN B CA 1
ATOM 4371 C C . ASN B 1 34 ? 53.948 42.316 66.623 1.00 19.88 108 ASN B C 1
ATOM 4372 O O . ASN B 1 34 ? 54.850 41.478 66.663 1.00 18.37 108 ASN B O 1
ATOM 4377 N N . GLY B 1 35 ? 53.868 43.321 67.501 1.00 20.08 109 GLY B N 1
ATOM 4378 C CA . GLY B 1 35 ? 54.716 43.344 68.696 1.00 19.08 109 GLY B CA 1
ATOM 4379 C C . GLY B 1 35 ? 56.056 44.031 68.577 1.00 18.80 109 GLY B C 1
ATOM 4380 O O . GLY B 1 35 ? 56.875 43.947 69.515 1.00 17.87 109 GLY B O 1
ATOM 4381 N N . VAL B 1 36 ? 56.309 44.701 67.438 1.00 17.07 110 VAL B N 1
ATOM 4382 C CA . VAL B 1 36 ? 57.594 45.392 67.252 1.00 17.03 110 VAL B CA 1
ATOM 4383 C C . VAL B 1 36 ? 57.542 46.913 67.287 1.00 16.15 110 VAL B C 1
ATOM 4384 O O . VAL B 1 36 ? 58.588 47.604 67.092 1.00 15.37 110 VAL B O 1
ATOM 4388 N N . GLY B 1 37 ? 56.354 47.436 67.556 1.00 16.20 111 GLY B N 1
ATOM 4389 C CA . GLY B 1 37 ? 56.218 48.889 67.874 1.00 16.25 111 GLY B CA 1
ATOM 4390 C C . GLY B 1 37 ? 55.540 49.745 66.826 1.00 16.05 111 GLY B C 1
ATOM 4391 O O . GLY B 1 37 ? 55.667 51.007 66.865 1.00 17.77 111 GLY B O 1
ATOM 4392 N N . LYS B 1 38 ? 54.797 49.120 65.894 1.00 15.12 112 LYS B N 1
ATOM 4393 C CA . LYS B 1 38 ? 54.062 49.925 64.876 1.00 15.45 112 LYS B CA 1
ATOM 4394 C C . LYS B 1 38 ? 53.109 50.970 65.531 1.00 15.90 112 LYS B C 1
ATOM 4395 O O . LYS B 1 38 ? 53.186 52.184 65.250 1.00 17.58 112 LYS B O 1
ATOM 4401 N N . THR B 1 39 ? 52.213 50.487 66.379 1.00 16.35 113 THR B N 1
ATOM 4402 C CA . THR B 1 39 ? 51.238 51.348 67.074 1.00 17.66 113 THR B CA 1
ATOM 4403 C C . THR B 1 39 ? 51.995 52.335 67.987 1.00 17.45 113 THR B C 1
ATOM 4404 O O . THR B 1 39 ? 51.640 53.507 68.051 1.00 17.45 113 THR B O 1
ATOM 4408 N N . THR B 1 40 ? 53.051 51.867 68.650 1.00 16.41 114 THR B N 1
ATOM 4409 C CA . THR B 1 40 ? 53.903 52.767 69.442 1.00 16.44 114 THR B CA 1
ATOM 4410 C C . THR B 1 40 ? 54.378 53.908 68.571 1.00 16.02 114 THR B C 1
ATOM 4411 O O . THR B 1 40 ? 54.182 55.040 68.901 1.00 16.66 114 THR B O 1
ATOM 4415 N N . VAL B 1 41 ? 54.992 53.581 67.436 1.00 16.18 115 VAL B N 1
ATOM 4416 C CA . VAL B 1 41 ? 55.474 54.547 66.463 1.00 15.19 115 VAL B CA 1
ATOM 4417 C C . VAL B 1 41 ? 54.391 55.592 66.062 1.00 15.48 115 VAL B C 1
ATOM 4418 O O . VAL B 1 41 ? 54.627 56.799 66.036 1.00 15.87 115 VAL B O 1
ATOM 4422 N N . LEU B 1 42 ? 53.190 55.125 65.772 1.00 14.21 116 LEU B N 1
ATOM 4423 C CA . LEU B 1 42 ? 52.173 55.974 65.300 1.00 14.88 116 LEU B CA 1
ATOM 4424 C C . LEU B 1 42 ? 51.726 56.876 66.437 1.00 16.22 116 LEU B C 1
ATOM 4425 O O . LEU B 1 42 ? 51.338 58.018 66.191 1.00 16.62 116 LEU B O 1
ATOM 4430 N N . LYS B 1 43 ? 51.772 56.387 67.671 1.00 15.18 117 LYS B N 1
ATOM 4431 C CA . LYS B 1 43 ? 51.340 57.239 68.774 1.00 17.79 117 LYS B CA 1
ATOM 4432 C C . LYS B 1 43 ? 52.392 58.360 69.053 1.00 18.01 117 LYS B C 1
ATOM 4433 O O . LYS B 1 43 ? 52.026 59.461 69.454 1.00 18.92 117 LYS B O 1
ATOM 4439 N N . ILE B 1 44 ? 53.672 58.038 68.882 1.00 17.66 118 ILE B N 1
ATOM 4440 C CA . ILE B 1 44 ? 54.767 59.019 69.026 1.00 20.52 118 ILE B CA 1
ATOM 4441 C C . ILE B 1 44 ? 54.585 60.114 67.942 1.00 20.85 118 ILE B C 1
ATOM 4442 O O . ILE B 1 44 ? 54.635 61.316 68.224 1.00 22.19 118 ILE B O 1
ATOM 4447 N N . LEU B 1 45 ? 54.249 59.682 66.723 1.00 20.19 119 LEU B N 1
ATOM 4448 C CA . LEU B 1 45 ? 54.073 60.588 65.603 1.00 21.47 119 LEU B CA 1
ATOM 4449 C C . LEU B 1 45 ? 52.836 61.464 65.768 1.00 22.31 119 LEU B C 1
ATOM 4450 O O . LEU B 1 45 ? 52.768 62.561 65.210 1.00 23.77 119 LEU B O 1
ATOM 4455 N N . ALA B 1 46 ? 51.869 60.979 66.538 1.00 22.66 120 ALA B N 1
ATOM 4456 C CA . ALA B 1 46 ? 50.608 61.676 66.739 1.00 22.82 120 ALA B CA 1
ATOM 4457 C C . ALA B 1 46 ? 50.684 62.592 67.929 1.00 25.46 120 ALA B C 1
ATOM 4458 O O . ALA B 1 46 ? 49.716 63.292 68.192 1.00 25.06 120 ALA B O 1
ATOM 4460 N N . GLY B 1 47 ? 51.831 62.598 68.629 1.00 26.27 121 GLY B N 1
ATOM 4461 C CA . GLY B 1 47 ? 51.981 63.350 69.869 1.00 27.32 121 GLY B CA 1
ATOM 4462 C C . GLY B 1 47 ? 51.328 62.711 71.100 1.00 27.53 121 GLY B C 1
ATOM 4463 O O . GLY B 1 47 ? 51.376 63.287 72.183 1.00 29.44 121 GLY B O 1
ATOM 4464 N N . GLU B 1 48 ? 50.726 61.535 70.917 1.00 25.47 122 GLU B N 1
ATOM 4465 C CA . GLU B 1 48 ? 50.076 60.791 71.992 1.00 26.15 122 GLU B CA 1
ATOM 4466 C C . GLU B 1 48 ? 51.043 60.200 73.019 1.00 25.29 122 GLU B C 1
ATOM 4467 O O . GLU B 1 48 ? 50.724 60.153 74.209 1.00 25.47 122 GLU B O 1
ATOM 4473 N N . ILE B 1 49 ? 52.227 59.778 72.563 1.00 23.24 123 ILE B N 1
ATOM 4474 C CA . ILE B 1 49 ? 53.306 59.386 73.451 1.00 23.96 123 ILE B CA 1
ATOM 4475 C C . ILE B 1 49 ? 54.476 60.355 73.223 1.00 24.52 123 ILE B C 1
ATOM 4476 O O . ILE B 1 49 ? 54.886 60.566 72.100 1.00 26.19 123 ILE B O 1
ATOM 4481 N N . ILE B 1 50 ? 54.987 60.946 74.294 1.00 26.10 124 ILE B N 1
ATOM 4482 C CA . ILE B 1 50 ? 56.226 61.695 74.240 1.00 27.06 124 ILE B CA 1
ATOM 4483 C C . ILE B 1 50 ? 57.376 60.695 74.471 1.00 26.26 124 ILE B C 1
ATOM 4484 O O . ILE B 1 50 ? 57.431 60.073 75.489 1.00 24.90 124 ILE B O 1
ATOM 4489 N N . PRO B 1 51 ? 58.263 60.517 73.482 1.00 25.86 125 PRO B N 1
ATOM 4490 C CA . PRO B 1 51 ? 59.344 59.528 73.644 1.00 27.16 125 PRO B CA 1
ATOM 4491 C C . PRO B 1 51 ? 60.203 59.756 74.902 1.00 29.91 125 PRO B C 1
ATOM 4492 O O . PRO B 1 51 ? 60.546 60.892 75.232 1.00 30.32 125 PRO B O 1
ATOM 4496 N N . ASN B 1 52 ? 60.478 58.679 75.641 1.00 30.56 126 ASN B N 1
ATOM 4497 C CA . ASN B 1 52 ? 61.239 58.781 76.887 1.00 31.73 126 ASN B CA 1
ATOM 4498 C C . ASN B 1 52 ? 62.683 58.299 76.730 1.00 32.58 126 ASN B C 1
ATOM 4499 O O . ASN B 1 52 ? 63.402 58.180 77.710 1.00 34.77 126 ASN B O 1
ATOM 4504 N N . PHE B 1 53 ? 63.112 58.016 75.490 1.00 31.96 127 PHE B N 1
ATOM 4505 C CA . PHE B 1 53 ? 64.511 57.582 75.212 1.00 32.61 127 PHE B CA 1
ATOM 4506 C C . PHE B 1 53 ? 64.945 56.423 76.094 1.00 34.12 127 PHE B C 1
ATOM 4507 O O . PHE B 1 53 ? 66.100 56.350 76.490 1.00 36.24 127 PHE B O 1
ATOM 4515 N N . GLY B 1 54 ? 64.014 55.527 76.416 1.00 34.06 128 GLY B N 1
ATOM 4516 C CA . GLY B 1 54 ? 64.338 54.309 77.172 1.00 36.03 128 GLY B CA 1
ATOM 4517 C C . GLY B 1 54 ? 64.281 54.428 78.682 1.00 39.50 128 GLY B C 1
ATOM 4518 O O . GLY B 1 54 ? 64.511 53.443 79.399 1.00 38.79 128 GLY B O 1
ATOM 4519 N N . ASP B 1 55 ? 63.987 55.623 79.195 1.00 43.61 129 ASP B N 1
ATOM 4520 C CA . ASP B 1 55 ? 63.833 55.758 80.652 1.00 46.43 129 ASP B CA 1
ATOM 4521 C C . ASP B 1 55 ? 62.427 56.183 81.062 1.00 46.50 129 ASP B C 1
ATOM 4522 O O . ASP B 1 55 ? 62.074 57.363 80.983 1.00 46.85 129 ASP B O 1
ATOM 4527 N N . PRO B 1 56 ? 61.620 55.216 81.515 1.00 45.83 130 PRO B N 1
ATOM 4528 C CA . PRO B 1 56 ? 60.230 55.531 81.765 1.00 47.97 130 PRO B CA 1
ATOM 4529 C C . PRO B 1 56 ? 60.028 56.248 83.109 1.00 52.70 130 PRO B C 1
ATOM 4530 O O . PRO B 1 56 ? 58.956 56.794 83.343 1.00 53.78 130 PRO B O 1
ATOM 4534 N N . ASN B 1 57 ? 61.055 56.263 83.960 1.00 58.11 131 ASN B N 1
ATOM 4535 C CA . ASN B 1 57 ? 61.011 56.994 85.240 1.00 68.81 131 ASN B CA 1
ATOM 4536 C C . ASN B 1 57 ? 61.525 58.436 85.073 1.00 72.71 131 ASN B C 1
ATOM 4537 O O . ASN B 1 57 ? 61.092 59.355 85.769 1.00 73.56 131 ASN B O 1
ATOM 4542 N N . SER B 1 58 ? 62.457 58.617 84.145 1.00 76.11 132 SER B N 1
ATOM 4543 C CA . SER B 1 58 ? 62.901 59.938 83.752 1.00 78.92 132 SER B CA 1
ATOM 4544 C C . SER B 1 58 ? 61.995 60.428 82.642 1.00 76.08 132 SER B C 1
ATOM 4545 O O . SER B 1 58 ? 62.342 60.339 81.461 1.00 77.83 132 SER B O 1
ATOM 4548 N N . LYS B 1 59 ? 60.822 60.928 83.013 1.00 76.77 133 LYS B N 1
ATOM 4549 C CA . LYS B 1 59 ? 59.977 61.579 82.027 1.00 76.79 133 LYS B CA 1
ATOM 4550 C C . LYS B 1 59 ? 60.744 62.788 81.495 1.00 74.04 133 LYS B C 1
ATOM 4551 O O . LYS B 1 59 ? 61.447 63.478 82.233 1.00 67.02 133 LYS B O 1
ATOM 4557 N N . VAL B 1 60 ? 60.629 62.998 80.192 1.00 75.67 134 VAL B N 1
ATOM 4558 C CA . VAL B 1 60 ? 61.396 64.010 79.479 1.00 76.58 134 VAL B CA 1
ATOM 4559 C C . VAL B 1 60 ? 60.482 65.153 79.039 1.00 75.11 134 VAL B C 1
ATOM 4560 O O . VAL B 1 60 ? 59.351 64.913 78.599 1.00 73.78 134 VAL B O 1
ATOM 4564 N N . GLY B 1 61 ? 60.961 66.390 79.180 1.00 76.85 135 GLY B N 1
ATOM 4565 C CA . GLY B 1 61 ? 60.260 67.552 78.631 1.00 71.22 135 GLY B CA 1
ATOM 4566 C C . GLY B 1 61 ? 60.211 67.461 77.111 1.00 69.52 135 GLY B C 1
ATOM 4567 O O . GLY B 1 61 ? 60.924 66.653 76.518 1.00 69.81 135 GLY B O 1
ATOM 4568 N N . LYS B 1 62 ? 59.369 68.284 76.481 1.00 67.65 136 LYS B N 1
ATOM 4569 C CA . LYS B 1 62 ? 59.229 68.319 75.011 1.00 59.69 136 LYS B CA 1
ATOM 4570 C C . LYS B 1 62 ? 60.388 69.050 74.312 1.00 57.98 136 LYS B C 1
ATOM 4571 O O . LYS B 1 62 ? 60.940 68.558 73.316 1.00 51.19 136 LYS B O 1
ATOM 4577 N N . ASP B 1 63 ? 60.744 70.227 74.835 1.00 60.90 137 ASP B N 1
ATOM 4578 C CA . ASP B 1 63 ? 61.902 70.973 74.342 1.00 61.80 137 ASP B CA 1
ATOM 4579 C C . ASP B 1 63 ? 63.164 70.091 74.326 1.00 60.90 137 ASP B C 1
ATOM 4580 O O . ASP B 1 63 ? 63.930 70.103 73.361 1.00 63.09 137 ASP B O 1
ATOM 4585 N N . GLU B 1 64 ? 63.328 69.310 75.390 1.00 58.84 138 GLU B N 1
ATOM 4586 C CA . GLU B 1 64 ? 64.378 68.302 75.547 1.00 59.06 138 GLU B CA 1
ATOM 4587 C C . GLU B 1 64 ? 64.350 67.195 74.479 1.00 57.09 138 GLU B C 1
ATOM 4588 O O . GLU B 1 64 ? 65.405 66.733 74.007 1.00 55.22 138 GLU B O 1
ATOM 4594 N N . VAL B 1 65 ? 63.146 66.749 74.124 1.00 50.95 139 VAL B N 1
ATOM 4595 C CA . VAL B 1 65 ? 62.986 65.723 73.111 1.00 47.96 139 VAL B CA 1
ATOM 4596 C C . VAL B 1 65 ? 63.409 66.290 71.751 1.00 48.36 139 VAL B C 1
ATOM 4597 O O . VAL B 1 65 ? 64.116 65.619 70.989 1.00 48.21 139 VAL B O 1
ATOM 4601 N N . LEU B 1 66 ? 63.010 67.537 71.480 1.00 47.29 140 LEU B N 1
ATOM 4602 C CA . LEU B 1 66 ? 63.423 68.259 70.262 1.00 47.85 140 LEU B CA 1
ATOM 4603 C C . LEU B 1 66 ? 64.933 68.462 70.135 1.00 48.74 140 LEU B C 1
ATOM 4604 O O . LEU B 1 66 ? 65.486 68.331 69.044 1.00 46.99 140 LEU B O 1
ATOM 4609 N N . LYS B 1 67 ? 65.602 68.813 71.229 1.00 51.80 141 LYS B N 1
ATOM 4610 C CA . LYS B 1 67 ? 67.051 68.958 71.150 1.00 55.97 141 LYS B CA 1
ATOM 4611 C C . LYS B 1 67 ? 67.783 67.630 70.888 1.00 54.37 141 LYS B C 1
ATOM 4612 O O . LYS B 1 67 ? 68.831 67.610 70.238 1.00 54.52 141 LYS B O 1
ATOM 4618 N N . ARG B 1 68 ? 67.215 66.524 71.347 1.00 51.38 142 ARG B N 1
ATOM 4619 C CA . ARG B 1 68 ? 67.785 65.220 71.016 1.00 51.42 142 ARG B CA 1
ATOM 4620 C C . ARG B 1 68 ? 67.567 64.826 69.556 1.00 48.32 142 ARG B C 1
ATOM 4621 O O . ARG B 1 68 ? 68.336 64.028 69.017 1.00 49.10 142 ARG B O 1
ATOM 4629 N N . PHE B 1 69 ? 66.560 65.419 68.906 1.00 47.21 143 PHE B N 1
ATOM 4630 C CA . PHE B 1 69 ? 66.332 65.190 67.470 1.00 45.61 143 PHE B CA 1
ATOM 4631 C C . PHE B 1 69 ? 67.083 66.128 66.530 1.00 45.79 143 PHE B C 1
ATOM 4632 O O . PHE B 1 69 ? 66.992 65.980 65.315 1.00 44.50 143 PHE B O 1
ATOM 4640 N N . ARG B 1 70 ? 67.807 67.106 67.071 1.00 48.09 144 ARG B N 1
ATOM 4641 C CA . ARG B 1 70 ? 68.519 68.036 66.199 1.00 48.87 144 ARG B CA 1
ATOM 4642 C C . ARG B 1 70 ? 69.454 67.271 65.277 1.00 49.80 144 ARG B C 1
ATOM 4643 O O . ARG B 1 70 ? 70.174 66.366 65.716 1.00 47.66 144 ARG B O 1
ATOM 4651 N N . GLY B 1 71 ? 69.390 67.616 63.993 1.00 53.01 145 GLY B N 1
ATOM 4652 C CA . GLY B 1 71 ? 70.164 66.944 62.966 1.00 59.18 145 GLY B CA 1
ATOM 4653 C C . GLY B 1 71 ? 69.368 65.897 62.225 1.00 62.19 145 GLY B C 1
ATOM 4654 O O . GLY B 1 71 ? 69.364 65.882 60.993 1.00 66.13 145 GLY B O 1
ATOM 4655 N N . LYS B 1 72 ? 68.677 65.037 62.977 1.00 59.84 146 LYS B N 1
ATOM 4656 C CA . LYS B 1 72 ? 68.022 63.864 62.419 1.00 59.62 146 LYS B CA 1
ATOM 4657 C C . LYS B 1 72 ? 66.899 64.254 61.470 1.00 59.57 146 LYS B C 1
ATOM 4658 O O . LYS B 1 72 ? 66.278 65.315 61.625 1.00 64.13 146 LYS B O 1
ATOM 4664 N N . GLU B 1 73 ? 66.660 63.389 60.488 1.00 53.86 147 GLU B N 1
ATOM 4665 C CA . GLU B 1 73 ? 65.534 63.487 59.559 1.00 50.30 147 GLU B CA 1
ATOM 4666 C C . GLU B 1 73 ? 64.250 64.001 60.213 1.00 42.98 147 GLU B C 1
ATOM 4667 O O . GLU B 1 73 ? 63.478 64.740 59.623 1.00 41.17 147 GLU B O 1
ATOM 4673 N N . ILE B 1 74 ? 64.013 63.578 61.441 1.00 39.68 148 ILE B N 1
ATOM 4674 C CA . ILE B 1 74 ? 62.733 63.817 62.020 1.00 37.43 148 ILE B CA 1
ATOM 4675 C C . ILE B 1 74 ? 62.547 65.170 62.690 1.00 35.01 148 ILE B C 1
ATOM 4676 O O . ILE B 1 74 ? 61.405 65.591 62.853 1.00 32.97 148 ILE B O 1
ATOM 4681 N N . TYR B 1 75 ? 63.632 65.900 62.978 1.00 35.91 149 TYR B N 1
ATOM 4682 C CA . TYR B 1 75 ? 63.501 67.163 63.706 1.00 38.38 149 TYR B CA 1
ATOM 4683 C C . TYR B 1 75 ? 62.333 68.035 63.246 1.00 38.85 149 TYR B C 1
ATOM 4684 O O . TYR B 1 75 ? 61.550 68.511 64.069 1.00 37.08 149 TYR B O 1
ATOM 4693 N N . ASN B 1 76 ? 62.229 68.233 61.935 1.00 40.31 150 ASN B N 1
ATOM 4694 C CA . ASN B 1 76 ? 61.385 69.297 61.398 1.00 43.40 150 ASN B CA 1
ATOM 4695 C C . ASN B 1 76 ? 59.921 68.987 61.640 1.00 41.26 150 ASN B C 1
ATOM 4696 O O . ASN B 1 76 ? 59.138 69.897 61.996 1.00 40.83 150 ASN B O 1
ATOM 4701 N N . TYR B 1 77 ? 59.570 67.710 61.484 1.00 35.22 151 TYR B N 1
ATOM 4702 C CA . TYR B 1 77 ? 58.240 67.219 61.813 1.00 33.54 151 TYR B CA 1
ATOM 4703 C C . TYR B 1 77 ? 57.864 67.419 63.285 1.00 33.22 151 TYR B C 1
ATOM 4704 O O . TYR B 1 77 ? 56.780 67.945 63.593 1.00 32.28 151 TYR B O 1
ATOM 4713 N N . PHE B 1 78 ? 58.761 66.988 64.172 1.00 32.45 152 PHE B N 1
ATOM 4714 C CA . PHE B 1 78 ? 58.574 67.178 65.600 1.00 32.73 152 PHE B CA 1
ATOM 4715 C C . PHE B 1 78 ? 58.537 68.661 65.971 1.00 33.87 152 PHE B C 1
ATOM 4716 O O . PHE B 1 78 ? 57.728 69.093 66.815 1.00 32.46 152 PHE B O 1
ATOM 4724 N N . LYS B 1 79 ? 59.361 69.456 65.301 1.00 34.05 153 LYS B N 1
ATOM 4725 C CA . LYS B 1 79 ? 59.247 70.882 65.511 1.00 36.66 153 LYS B CA 1
ATOM 4726 C C . LYS B 1 79 ? 57.782 71.303 65.282 1.00 35.19 153 LYS B C 1
ATOM 4727 O O . LYS B 1 79 ? 57.151 71.871 66.177 1.00 35.87 153 LYS B O 1
ATOM 4733 N N . GLU B 1 80 ? 57.246 71.000 64.109 1.00 32.68 154 GLU B N 1
ATOM 4734 C CA . GLU B 1 80 ? 55.833 71.305 63.809 1.00 32.82 154 GLU B CA 1
ATOM 4735 C C . GLU B 1 80 ? 54.875 70.756 64.891 1.00 30.33 154 GLU B C 1
ATOM 4736 O O . GLU B 1 80 ? 54.027 71.510 65.414 1.00 30.18 154 GLU B O 1
ATOM 4742 N N . LEU B 1 81 ? 55.051 69.464 65.241 1.00 27.40 155 LEU B N 1
ATOM 4743 C CA . LEU B 1 81 ? 54.218 68.811 66.246 1.00 26.69 155 LEU B CA 1
ATOM 4744 C C . LEU B 1 81 ? 54.276 69.478 67.609 1.00 27.54 155 LEU B C 1
ATOM 4745 O O . LEU B 1 81 ? 53.252 69.807 68.179 1.00 28.27 155 LEU B O 1
ATOM 4750 N N . TYR B 1 82 ? 55.465 69.704 68.135 1.00 28.85 156 TYR B N 1
ATOM 4751 C CA . TYR B 1 82 ? 55.576 70.318 69.459 1.00 30.60 156 TYR B CA 1
ATOM 4752 C C . TYR B 1 82 ? 55.397 71.848 69.439 1.00 32.98 156 TYR B C 1
ATOM 4753 O O . TYR B 1 82 ? 55.475 72.498 70.455 1.00 34.61 156 TYR B O 1
ATOM 4762 N N . SER B 1 83 ? 55.130 72.410 68.273 1.00 33.10 157 SER B N 1
ATOM 4763 C CA . SER B 1 83 ? 54.819 73.846 68.167 1.00 35.28 157 SER B CA 1
ATOM 4764 C C . SER B 1 83 ? 53.336 74.045 68.008 1.00 35.59 157 SER B C 1
ATOM 4765 O O . SER B 1 83 ? 52.882 75.150 67.766 1.00 36.58 157 SER B O 1
ATOM 4768 N N . ASN B 1 84 ? 52.596 72.940 68.089 1.00 34.69 158 ASN B N 1
ATOM 4769 C CA . ASN B 1 84 ? 51.139 72.948 67.956 1.00 35.57 158 ASN B CA 1
ATOM 4770 C C . ASN B 1 84 ? 50.654 73.385 66.580 1.00 36.34 158 ASN B C 1
ATOM 4771 O O . ASN B 1 84 ? 49.596 73.996 66.441 1.00 37.46 158 ASN B O 1
ATOM 4776 N N . GLU B 1 85 ? 51.413 73.026 65.550 1.00 36.27 159 GLU B N 1
ATOM 4777 C CA . GLU B 1 85 ? 51.033 73.430 64.193 1.00 38.79 159 GLU B CA 1
ATOM 4778 C C . GLU B 1 85 ? 50.233 72.372 63.441 1.00 37.83 159 GLU B C 1
ATOM 4779 O O . GLU B 1 85 ? 49.700 72.643 62.359 1.00 39.83 159 GLU B O 1
ATOM 4785 N N . LEU B 1 86 ? 50.131 71.183 64.026 1.00 35.15 160 LEU B N 1
ATOM 4786 C CA . LEU B 1 86 ? 49.479 70.053 63.344 1.00 35.22 160 LEU B CA 1
ATOM 4787 C C . LEU B 1 86 ? 48.222 69.570 64.046 1.00 34.46 160 LEU B C 1
ATOM 4788 O O . LEU B 1 86 ? 48.265 69.152 65.209 1.00 35.08 160 LEU B O 1
ATOM 4793 N N . LYS B 1 87 ? 47.109 69.613 63.333 1.00 33.76 161 LYS B N 1
ATOM 4794 C CA . LYS B 1 87 ? 45.951 68.879 63.785 1.00 33.41 161 LYS B CA 1
ATOM 4795 C C . LYS B 1 87 ? 46.099 67.454 63.238 1.00 30.77 161 LYS B C 1
ATOM 4796 O O . LYS B 1 87 ? 46.445 67.241 62.068 1.00 29.00 161 LYS B O 1
ATOM 4802 N N . ILE B 1 88 ? 45.875 66.485 64.112 1.00 29.20 162 ILE B N 1
ATOM 4803 C CA . ILE B 1 88 ? 46.190 65.101 63.810 1.00 26.81 162 ILE B CA 1
ATOM 4804 C C . ILE B 1 88 ? 44.922 64.289 63.945 1.00 26.18 162 ILE B C 1
ATOM 4805 O O . ILE B 1 88 ? 44.169 64.468 64.913 1.00 25.85 162 ILE B O 1
ATOM 4810 N N . VAL B 1 89 ? 44.663 63.434 62.949 1.00 24.47 163 VAL B N 1
ATOM 4811 C CA . VAL B 1 89 ? 43.524 62.506 62.981 1.00 23.91 163 VAL B CA 1
ATOM 4812 C C . VAL B 1 89 ? 44.092 61.093 63.038 1.00 22.54 163 VAL B C 1
ATOM 4813 O O . VAL B 1 89 ? 44.986 60.747 62.246 1.00 23.80 163 VAL B O 1
ATOM 4817 N N . HIS B 1 90 ? 43.598 60.277 63.966 1.00 22.48 164 HIS B N 1
ATOM 4818 C CA . HIS B 1 90 ? 44.187 58.968 64.213 1.00 23.38 164 HIS B CA 1
ATOM 4819 C C . HIS B 1 90 ? 43.078 57.911 64.287 1.00 22.85 164 HIS B C 1
ATOM 4820 O O . HIS B 1 90 ? 42.291 57.896 65.221 1.00 23.35 164 HIS B O 1
ATOM 4827 N N . LYS B 1 91 ? 43.003 57.091 63.259 1.00 21.13 165 LYS B N 1
ATOM 4828 C CA . LYS B 1 91 ? 42.015 55.982 63.180 1.00 21.40 165 LYS B CA 1
ATOM 4829 C C . LYS B 1 91 ? 42.731 54.827 63.823 1.00 21.23 165 LYS B C 1
ATOM 4830 O O . LYS B 1 91 ? 43.717 54.249 63.248 1.00 18.11 165 LYS B O 1
ATOM 4836 N N . ILE B 1 92 ? 42.305 54.533 65.044 1.00 21.50 166 ILE B N 1
ATOM 4837 C CA . ILE B 1 92 ? 43.075 53.649 65.898 1.00 22.47 166 ILE B CA 1
ATOM 4838 C C . ILE B 1 92 ? 42.915 52.172 65.488 1.00 23.19 166 ILE B C 1
ATOM 4839 O O . ILE B 1 92 ? 41.935 51.782 64.832 1.00 22.55 166 ILE B O 1
ATOM 4844 N N . GLN B 1 93 ? 43.880 51.350 65.868 1.00 24.65 167 GLN B N 1
ATOM 4845 C CA . GLN B 1 93 ? 43.809 49.889 65.599 1.00 24.47 167 GLN B CA 1
ATOM 4846 C C . GLN B 1 93 ? 42.572 49.211 66.186 1.00 24.65 167 GLN B C 1
ATOM 4847 O O . GLN B 1 93 ? 41.927 48.380 65.540 1.00 23.23 167 GLN B O 1
ATOM 4853 N N . TYR B 1 94 ? 42.248 49.547 67.432 1.00 26.70 168 TYR B N 1
ATOM 4854 C CA . TYR B 1 94 ? 41.230 48.803 68.204 1.00 29.43 168 TYR B CA 1
ATOM 4855 C C . TYR B 1 94 ? 39.837 49.349 68.023 1.00 30.47 168 TYR B C 1
ATOM 4856 O O . TYR B 1 94 ? 39.372 50.130 68.835 1.00 30.43 168 TYR B O 1
ATOM 4865 N N . VAL B 1 95 ? 39.167 48.898 66.973 1.00 31.15 169 VAL B N 1
ATOM 4866 C CA . VAL B 1 95 ? 37.885 49.473 66.549 1.00 33.34 169 VAL B CA 1
ATOM 4867 C C . VAL B 1 95 ? 36.794 49.333 67.600 1.00 36.57 169 VAL B C 1
ATOM 4868 O O . VAL B 1 95 ? 35.909 50.200 67.697 1.00 36.62 169 VAL B O 1
ATOM 4872 N N . GLU B 1 96 ? 36.841 48.232 68.356 1.00 39.62 170 GLU B N 1
ATOM 4873 C CA . GLU B 1 96 ? 35.906 47.986 69.452 1.00 45.94 170 GLU B CA 1
ATOM 4874 C C . GLU B 1 96 ? 36.036 49.070 70.528 1.00 46.53 170 GLU B C 1
ATOM 4875 O O . GLU B 1 96 ? 35.053 49.710 70.880 1.00 48.47 170 GLU B O 1
ATOM 4881 N N . TYR B 1 97 ? 37.253 49.309 71.025 1.00 48.10 171 TYR B N 1
ATOM 4882 C CA . TYR B 1 97 ? 37.464 50.403 71.977 1.00 48.28 171 TYR B CA 1
ATOM 4883 C C . TYR B 1 97 ? 36.913 51.726 71.417 1.00 50.26 171 TYR B C 1
ATOM 4884 O O . TYR B 1 97 ? 36.243 52.480 72.124 1.00 49.58 171 TYR B O 1
ATOM 4893 N N . ALA B 1 98 ? 37.176 51.987 70.135 1.00 52.49 172 ALA B N 1
ATOM 4894 C CA . ALA B 1 98 ? 36.789 53.258 69.487 1.00 55.72 172 ALA B CA 1
ATOM 4895 C C . ALA B 1 98 ? 35.283 53.448 69.261 1.00 57.32 172 ALA B C 1
ATOM 4896 O O . ALA B 1 98 ? 34.844 54.545 68.914 1.00 65.37 172 ALA B O 1
ATOM 4898 N N . SER B 1 99 ? 34.503 52.390 69.457 1.00 59.23 173 SER B N 1
ATOM 4899 C CA . SER B 1 99 ? 33.104 52.366 69.023 1.00 63.38 173 SER B CA 1
ATOM 4900 C C . SER B 1 99 ? 32.046 52.375 70.125 1.00 64.07 173 SER B C 1
ATOM 4901 O O . SER B 1 99 ? 30.845 52.421 69.838 1.00 68.55 173 SER B O 1
ATOM 4904 N N . LYS B 1 100 ? 32.483 52.311 71.376 1.00 66.53 174 LYS B N 1
ATOM 4905 C CA . LYS B 1 100 ? 31.559 52.390 72.513 1.00 68.26 174 LYS B CA 1
ATOM 4906 C C . LYS B 1 100 ? 31.198 53.842 72.778 1.00 66.16 174 LYS B C 1
ATOM 4907 O O . LYS B 1 100 ? 30.109 54.134 73.260 1.00 76.32 174 LYS B O 1
ATOM 4913 N N . PHE B 1 101 ? 32.120 54.740 72.441 1.00 64.40 175 PHE B N 1
ATOM 4914 C CA . PHE B 1 101 ? 31.961 56.186 72.631 1.00 67.80 175 PHE B CA 1
ATOM 4915 C C . PHE B 1 101 ? 30.960 56.805 71.657 1.00 68.81 175 PHE B C 1
ATOM 4916 O O . PHE B 1 101 ? 30.408 57.869 71.927 1.00 71.48 175 PHE B O 1
ATOM 4924 N N . LEU B 1 102 ? 30.740 56.133 70.528 1.00 68.38 176 LEU B N 1
ATOM 4925 C CA . LEU B 1 102 ? 29.846 56.616 69.475 1.00 65.90 176 LEU B CA 1
ATOM 4926 C C . LEU B 1 102 ? 28.383 56.421 69.815 1.00 68.47 176 LEU B C 1
ATOM 4927 O O . LEU B 1 102 ? 27.979 55.364 70.305 1.00 73.34 176 LEU B O 1
ATOM 4932 N N . LYS B 1 103 ? 27.589 57.448 69.535 1.00 67.49 177 LYS B N 1
ATOM 4933 C CA . LYS B 1 103 ? 26.156 57.407 69.788 1.00 67.46 177 LYS B CA 1
ATOM 4934 C C . LYS B 1 103 ? 25.355 57.911 68.590 1.00 64.83 177 LYS B C 1
ATOM 4935 O O . LYS B 1 103 ? 25.679 58.933 67.993 1.00 63.99 177 LYS B O 1
ATOM 4941 N N . GLY B 1 104 ? 24.300 57.179 68.251 1.00 65.39 178 GLY B N 1
ATOM 4942 C CA . GLY B 1 104 ? 23.484 57.480 67.079 1.00 63.80 178 GLY B CA 1
ATOM 4943 C C . GLY B 1 104 ? 23.875 56.682 65.842 1.00 59.90 178 GLY B C 1
ATOM 4944 O O . GLY B 1 104 ? 24.807 55.863 65.867 1.00 56.64 178 GLY B O 1
ATOM 4945 N N . THR B 1 105 ? 23.159 56.941 64.751 1.00 58.78 179 THR B N 1
ATOM 4946 C CA . THR B 1 105 ? 23.348 56.220 63.499 1.00 54.64 179 THR B CA 1
ATOM 4947 C C . THR B 1 105 ? 24.611 56.666 62.764 1.00 52.19 179 THR B C 1
ATOM 4948 O O . THR B 1 105 ? 25.240 57.674 63.113 1.00 50.94 179 THR B O 1
ATOM 4952 N N . VAL B 1 106 ? 24.972 55.909 61.735 1.00 50.00 180 VAL B N 1
ATOM 4953 C CA . VAL B 1 106 ? 26.086 56.256 60.862 1.00 48.86 180 VAL B CA 1
ATOM 4954 C C . VAL B 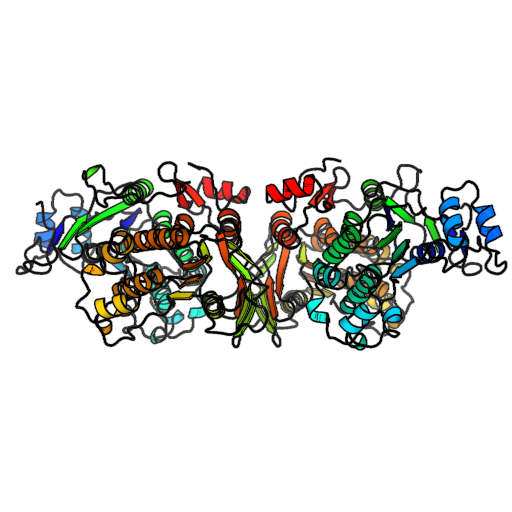1 106 ? 25.913 57.647 60.231 1.00 50.08 180 VAL B C 1
ATOM 4955 O O . VAL B 1 106 ? 26.822 58.485 60.290 1.00 47.84 180 VAL B O 1
ATOM 4959 N N . ASN B 1 107 ? 24.759 57.889 59.621 1.00 52.20 181 ASN B N 1
ATOM 4960 C CA . ASN B 1 107 ? 24.509 59.189 59.004 1.00 54.15 181 ASN B CA 1
ATOM 4961 C C . ASN B 1 107 ? 24.607 60.325 60.040 1.00 53.79 181 ASN B C 1
ATOM 4962 O O . ASN B 1 107 ? 25.325 61.284 59.818 1.00 51.91 181 ASN B O 1
ATOM 4967 N N . GLU B 1 108 ? 23.923 60.188 61.175 1.00 55.58 182 GLU B N 1
ATOM 4968 C CA . GLU B 1 108 ? 23.997 61.177 62.260 1.00 57.75 182 GLU B CA 1
ATOM 4969 C C . GLU B 1 108 ? 25.438 61.469 62.710 1.00 53.82 182 GLU B C 1
ATOM 4970 O O . GLU B 1 108 ? 25.831 62.633 62.879 1.00 53.44 182 GLU B O 1
ATOM 4976 N N . ILE B 1 109 ? 26.224 60.411 62.892 1.00 50.26 183 ILE B N 1
ATOM 4977 C CA . ILE B 1 109 ? 27.605 60.549 63.346 1.00 47.29 183 ILE B CA 1
ATOM 4978 C C . ILE B 1 109 ? 28.429 61.358 62.352 1.00 45.38 183 ILE B C 1
ATOM 4979 O O . ILE B 1 109 ? 29.133 62.299 62.728 1.00 45.38 183 ILE B O 1
ATOM 4984 N N . LEU B 1 110 ? 28.347 60.977 61.087 1.00 44.34 184 LEU B N 1
ATOM 4985 C CA . LEU B 1 110 ? 29.203 61.568 60.060 1.00 43.79 184 LEU B CA 1
ATOM 4986 C C . LEU B 1 110 ? 28.740 62.977 59.683 1.00 45.79 184 LEU B C 1
ATOM 4987 O O . LEU B 1 110 ? 29.514 63.799 59.190 1.00 44.49 184 LEU B O 1
ATOM 4992 N N . THR B 1 111 ? 27.476 63.251 59.917 1.00 50.22 185 THR B N 1
ATOM 4993 C CA . THR B 1 111 ? 26.958 64.564 59.613 1.00 54.9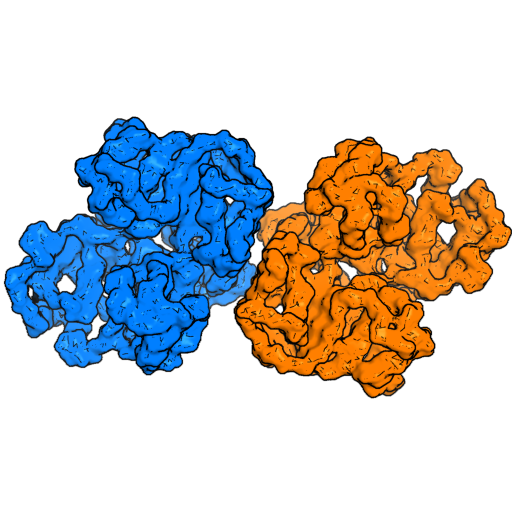4 185 THR B CA 1
ATOM 4994 C C . THR B 1 111 ? 27.498 65.607 60.609 1.00 57.23 185 THR B C 1
ATOM 4995 O O . THR B 1 111 ? 27.735 66.752 60.238 1.00 61.42 185 THR B O 1
ATOM 4999 N N . LYS B 1 112 ? 27.739 65.194 61.850 1.00 57.81 186 LYS B N 1
ATOM 5000 C CA . LYS B 1 112 ? 28.253 66.099 62.878 1.00 59.24 186 LYS B CA 1
ATOM 5001 C C . LYS B 1 112 ? 29.693 66.495 62.611 1.00 57.03 186 LYS B C 1
ATOM 5002 O O . LYS B 1 112 ? 30.058 67.659 62.731 1.00 56.78 186 LYS B O 1
ATOM 5008 N N . ILE B 1 113 ? 30.508 65.510 62.241 1.00 56.04 187 ILE B N 1
ATOM 5009 C CA . ILE B 1 113 ? 31.958 65.685 62.152 1.00 53.79 187 ILE B CA 1
ATOM 5010 C C . ILE B 1 113 ? 32.482 66.097 60.760 1.00 55.04 187 ILE B C 1
ATOM 5011 O O . ILE B 1 113 ? 33.689 66.300 60.591 1.00 55.45 187 ILE B O 1
ATOM 5016 N N . ASP B 1 114 ? 31.588 66.212 59.775 1.00 56.11 188 ASP B N 1
ATOM 5017 C CA . ASP B 1 114 ? 31.983 66.598 58.414 1.00 56.15 188 ASP B CA 1
ATOM 5018 C C . ASP B 1 114 ? 32.514 68.023 58.321 1.00 58.14 188 ASP B C 1
ATOM 5019 O O . ASP B 1 114 ? 31.767 68.969 58.025 1.00 63.99 188 ASP B O 1
ATOM 5024 N N . GLU B 1 115 ? 33.811 68.163 58.563 1.00 55.92 189 GLU B N 1
ATOM 5025 C CA . GLU B 1 115 ? 34.489 69.434 58.437 1.00 58.47 189 GLU B CA 1
ATOM 5026 C C . GLU B 1 115 ? 34.879 69.712 56.981 1.00 58.12 189 GLU B C 1
ATOM 5027 O O . GLU B 1 115 ? 35.120 70.856 56.615 1.00 58.93 189 GLU B O 1
ATOM 5033 N N . ARG B 1 116 ? 34.903 68.675 56.144 1.00 54.76 190 ARG B N 1
ATOM 5034 C CA . ARG B 1 116 ? 35.389 68.826 54.768 1.00 53.88 190 ARG B CA 1
ATOM 5035 C C . ARG B 1 116 ? 34.296 68.935 53.689 1.00 56.63 190 ARG B C 1
ATOM 5036 O O . ARG B 1 116 ? 34.604 69.200 52.527 1.00 59.06 190 ARG B O 1
ATOM 5044 N N . GLY B 1 117 ? 33.032 68.730 54.070 1.00 58.26 191 GLY B N 1
ATOM 5045 C CA . GLY B 1 117 ? 31.921 68.637 53.116 1.00 58.75 191 GLY B CA 1
ATOM 5046 C C . GLY B 1 117 ? 32.058 67.483 52.130 1.00 56.85 191 GLY B C 1
ATOM 5047 O O . GLY B 1 117 ? 31.932 67.661 50.923 1.00 56.60 191 GLY B O 1
ATOM 5048 N N . LYS B 1 118 ? 32.330 66.290 52.635 1.00 55.38 192 LYS B N 1
ATOM 5049 C CA . LYS B 1 118 ? 32.554 65.156 51.749 1.00 54.41 192 LYS B CA 1
ATOM 5050 C C . LYS B 1 118 ? 31.735 63.956 52.169 1.00 53.27 192 LYS B C 1
ATOM 5051 O O . LYS B 1 118 ? 32.045 62.820 51.779 1.00 48.71 192 LYS B O 1
ATOM 5057 N N . LYS B 1 119 ? 30.690 64.194 52.961 1.00 54.35 193 LYS B N 1
ATOM 5058 C CA . LYS B 1 119 ? 29.880 63.080 53.441 1.00 55.90 193 LYS B CA 1
ATOM 5059 C C . LYS B 1 119 ? 29.452 62.170 52.294 1.00 55.40 193 LYS B C 1
ATOM 5060 O O . LYS B 1 119 ? 29.656 60.954 52.359 1.00 52.92 193 LYS B O 1
ATOM 5066 N N . ASP B 1 120 ? 28.895 62.771 51.240 1.00 58.04 194 ASP B N 1
ATOM 5067 C CA . ASP B 1 120 ? 28.403 62.022 50.076 1.00 60.19 194 ASP B CA 1
ATOM 5068 C C . ASP B 1 120 ? 29.512 61.311 49.325 1.00 57.54 194 ASP B C 1
ATOM 5069 O O . ASP B 1 120 ? 29.326 60.202 48.824 1.00 55.17 194 ASP B O 1
ATOM 5074 N N . GLU B 1 121 ? 30.660 61.967 49.240 1.00 56.89 195 GLU B N 1
ATOM 5075 C CA . GLU B 1 121 ? 31.825 61.356 48.619 1.00 59.78 195 GLU B CA 1
ATOM 5076 C C . GLU B 1 121 ? 32.251 60.053 49.335 1.00 55.62 195 GLU B C 1
ATOM 5077 O O . GLU B 1 121 ? 32.384 59.014 48.687 1.00 55.29 195 GLU B O 1
ATOM 5083 N N . VAL B 1 122 ? 32.444 60.110 50.659 1.00 50.31 196 VAL B N 1
ATOM 5084 C CA . VAL B 1 122 ? 32.780 58.922 51.449 1.00 45.53 196 VAL B CA 1
ATOM 5085 C C . VAL B 1 122 ? 31.699 57.854 51.330 1.00 46.01 196 VAL B C 1
ATOM 5086 O O . VAL B 1 122 ? 32.001 56.673 51.115 1.00 44.08 196 VAL B O 1
ATOM 5090 N N . LYS B 1 123 ? 30.446 58.282 51.491 1.00 47.51 197 LYS B N 1
ATOM 5091 C CA . LYS B 1 123 ? 29.289 57.414 51.310 1.00 49.55 197 LYS B CA 1
ATOM 5092 C C . LYS B 1 123 ? 29.488 56.553 50.070 1.00 48.90 197 LYS B C 1
ATOM 5093 O O . LYS B 1 123 ? 29.403 55.329 50.138 1.00 45.97 197 LYS B O 1
ATOM 5099 N N . GLU B 1 124 ? 29.759 57.230 48.956 1.00 49.54 198 GLU B N 1
ATOM 5100 C CA . GLU B 1 124 ? 29.994 56.624 47.657 1.00 50.31 198 GLU B CA 1
ATOM 5101 C C . GLU B 1 124 ? 31.213 55.697 47.636 1.00 45.54 198 GLU B C 1
ATOM 5102 O O . GLU B 1 124 ? 31.088 54.526 47.293 1.00 45.27 198 GLU B O 1
ATOM 5108 N N . LEU B 1 125 ? 32.382 56.207 48.022 1.00 41.82 199 LEU B N 1
ATOM 5109 C CA . LEU B 1 125 ? 33.628 55.453 47.851 1.00 39.04 199 LEU B CA 1
ATOM 5110 C C . LEU B 1 125 ? 33.742 54.227 48.793 1.00 37.81 199 LEU B C 1
ATOM 5111 O O . LEU B 1 125 ? 34.291 53.171 48.407 1.00 34.82 199 LEU B O 1
ATOM 5116 N N . LEU B 1 126 ? 33.219 54.374 50.014 1.00 37.61 200 LEU B N 1
ATOM 5117 C CA . LEU B 1 126 ? 33.240 53.303 51.018 1.00 36.60 200 LEU B CA 1
ATOM 5118 C C . LEU B 1 126 ? 31.942 52.467 50.954 1.00 38.87 200 LEU B C 1
ATOM 5119 O O . LEU B 1 126 ? 31.790 51.488 51.709 1.00 36.91 200 LEU B O 1
ATOM 5124 N N . ASN B 1 127 ? 31.039 52.845 50.023 1.00 41.26 201 ASN B N 1
ATOM 5125 C CA . ASN B 1 127 ? 29.807 52.096 49.727 1.00 42.77 201 ASN B CA 1
ATOM 5126 C C . ASN B 1 127 ? 28.979 51.984 51.004 1.00 43.59 201 ASN B C 1
ATOM 5127 O O . ASN B 1 127 ? 28.680 50.899 51.465 1.00 41.58 201 ASN B O 1
ATOM 5132 N N . MET B 1 128 ? 28.635 53.116 51.601 1.00 45.24 202 MET B N 1
ATOM 5133 C CA . MET B 1 128 ? 28.105 53.080 52.960 1.00 46.68 202 MET B CA 1
ATOM 5134 C C . MET B 1 128 ? 26.583 53.171 53.037 1.00 51.99 202 MET B C 1
ATOM 5135 O O . MET B 1 128 ? 26.018 53.528 54.072 1.00 52.44 202 MET B O 1
ATOM 5140 N N . THR B 1 129 ? 25.935 52.811 51.933 1.00 53.82 203 THR B N 1
ATOM 5141 C CA . THR B 1 129 ? 24.481 52.787 51.839 1.00 60.07 203 THR B CA 1
ATOM 5142 C C . THR B 1 129 ? 23.828 51.764 52.797 1.00 61.36 203 THR B C 1
ATOM 5143 O O . THR B 1 129 ? 22.942 52.135 53.562 1.00 60.10 203 THR B O 1
ATOM 5147 N N . ASN B 1 130 ? 24.296 50.513 52.809 1.00 60.74 204 ASN B N 1
ATOM 5148 C CA . ASN B 1 130 ? 23.713 49.492 53.712 1.00 62.58 204 ASN B CA 1
ATOM 5149 C C . ASN B 1 130 ? 23.852 49.777 55.221 1.00 62.49 204 ASN B C 1
ATOM 5150 O O . ASN B 1 130 ? 23.189 49.140 56.043 1.00 65.64 204 ASN B O 1
ATOM 5155 N N . LEU B 1 131 ? 24.691 50.748 55.573 1.00 57.55 205 LEU B N 1
ATOM 5156 C CA . LEU B 1 131 ? 24.947 51.104 56.969 1.00 54.88 205 LEU B CA 1
ATOM 5157 C C . LEU B 1 131 ? 24.372 52.460 57.344 1.00 55.14 205 LEU B C 1
ATOM 5158 O O . LEU B 1 131 ? 24.358 52.820 58.521 1.00 54.29 205 LEU B O 1
ATOM 5163 N N . TRP B 1 132 ? 23.948 53.222 56.341 1.00 53.53 206 TRP B N 1
ATOM 5164 C CA . TRP B 1 132 ? 23.721 54.656 56.511 1.00 54.76 206 TRP B CA 1
ATOM 5165 C C . TRP B 1 132 ? 22.850 55.018 57.712 1.00 55.55 206 TRP B C 1
ATOM 5166 O O . TRP B 1 132 ? 23.124 55.990 58.415 1.00 55.02 206 TRP B O 1
ATOM 5177 N N . ASN B 1 133 ? 21.822 54.213 57.959 1.00 57.24 207 ASN B N 1
ATOM 5178 C CA . ASN B 1 133 ? 20.844 54.508 59.008 1.00 60.34 207 ASN B CA 1
ATOM 5179 C C . ASN B 1 133 ? 20.776 53.479 60.138 1.00 60.13 207 ASN B C 1
ATOM 5180 O O . ASN B 1 133 ? 19.731 53.304 60.774 1.00 60.84 207 ASN B O 1
ATOM 5185 N N . LYS B 1 134 ? 21.908 52.819 60.380 1.00 57.07 208 LYS B N 1
ATOM 5186 C CA . LYS B 1 134 ? 22.040 51.816 61.427 1.00 57.69 208 LYS B CA 1
ATOM 5187 C C . LYS B 1 134 ? 22.800 52.413 62.591 1.00 57.65 208 LYS B C 1
ATOM 5188 O O . LYS B 1 134 ? 23.689 53.249 62.403 1.00 52.22 208 LYS B O 1
ATOM 5194 N N . ASP B 1 135 ? 22.455 51.979 63.796 1.00 60.18 209 ASP B N 1
ATOM 5195 C CA . ASP B 1 135 ? 23.133 52.478 64.980 1.00 60.75 209 ASP B CA 1
ATOM 5196 C C . ASP B 1 135 ? 24.539 51.920 65.052 1.00 59.39 209 ASP B C 1
ATOM 5197 O O . ASP B 1 135 ? 24.762 50.753 64.738 1.00 58.18 209 ASP B O 1
ATOM 5202 N N . ALA B 1 136 ? 25.479 52.770 65.456 1.00 59.50 210 ALA B N 1
ATOM 5203 C CA . ALA B 1 136 ? 26.869 52.369 65.690 1.00 60.43 210 ALA B CA 1
ATOM 5204 C C . ALA B 1 136 ? 26.992 51.153 66.625 1.00 65.05 210 ALA B C 1
ATOM 5205 O O . ALA B 1 136 ? 27.952 50.382 66.529 1.00 63.21 210 ALA B O 1
ATOM 5207 N N . ASN B 1 137 ? 26.010 51.004 67.517 1.00 66.61 211 ASN B N 1
ATOM 5208 C CA . ASN B 1 137 ? 25.890 49.876 68.439 1.00 69.52 211 ASN B CA 1
ATOM 5209 C C . ASN B 1 137 ? 25.453 48.565 67.777 1.00 71.38 211 ASN B C 1
ATOM 5210 O O . ASN B 1 137 ? 25.599 47.500 68.371 1.00 74.13 211 ASN B O 1
ATOM 5215 N N . ILE B 1 138 ? 24.892 48.645 66.570 1.00 72.21 212 ILE B N 1
ATOM 5216 C CA . ILE B 1 138 ? 24.457 47.454 65.812 1.00 69.96 212 ILE B CA 1
ATOM 5217 C C . ILE B 1 138 ? 25.499 47.033 64.751 1.00 66.44 212 ILE B C 1
ATOM 5218 O O . ILE B 1 138 ? 25.266 46.117 63.946 1.00 65.84 212 ILE B O 1
ATOM 5223 N N . LEU B 1 139 ? 26.649 47.699 64.755 1.00 61.10 213 LEU B N 1
ATOM 5224 C CA . LEU B 1 139 ? 27.635 47.494 63.698 1.00 53.08 213 LEU B CA 1
ATOM 5225 C C . LEU B 1 139 ? 28.543 46.310 63.960 1.00 49.89 213 LEU B C 1
ATOM 5226 O O . LEU B 1 139 ? 29.019 46.124 65.074 1.00 50.71 213 LEU B O 1
ATOM 5231 N N . SER B 1 140 ? 28.749 45.505 62.921 1.00 47.42 214 SER B N 1
ATOM 5232 C CA . SER B 1 140 ? 29.800 44.475 62.897 1.00 44.72 214 SER B CA 1
ATOM 5233 C C . SER B 1 140 ? 31.213 45.069 62.863 1.00 41.19 214 SER B C 1
ATOM 5234 O O . SER B 1 140 ? 31.390 46.268 62.657 1.00 37.65 214 SER B O 1
ATOM 5237 N N . GLY B 1 141 ? 32.218 44.214 63.023 1.00 38.66 215 GLY B N 1
ATOM 5238 C CA . GLY B 1 141 ? 33.619 44.638 62.892 1.00 33.20 215 GLY B CA 1
ATOM 5239 C C . GLY B 1 141 ? 33.898 45.522 61.677 1.00 30.28 215 GLY B C 1
ATOM 5240 O O . GLY B 1 141 ? 34.463 46.623 61.811 1.00 26.94 215 GLY B O 1
ATOM 5241 N N . GLY B 1 142 ? 33.486 45.049 60.498 1.00 29.50 216 GLY B N 1
ATOM 5242 C CA . GLY B 1 142 ? 33.760 45.746 59.241 1.00 27.72 216 GLY B CA 1
ATOM 5243 C C . GLY B 1 142 ? 32.935 47.013 59.131 1.00 28.22 216 GLY B C 1
ATOM 5244 O O . GLY B 1 142 ? 33.393 48.005 58.574 1.00 26.69 216 GLY B O 1
ATOM 5245 N N . GLY B 1 143 ? 31.696 46.956 59.631 1.00 30.08 217 GLY B N 1
ATOM 5246 C CA . GLY B 1 143 ? 30.856 48.149 59.740 1.00 31.92 217 GLY B CA 1
ATOM 5247 C C . GLY B 1 143 ? 31.557 49.267 60.487 1.00 31.30 217 GLY B C 1
ATOM 5248 O O . GLY B 1 143 ? 31.692 50.393 59.970 1.00 30.52 217 GLY B O 1
ATOM 5249 N N . LEU B 1 144 ? 32.000 48.955 61.713 1.00 31.24 218 LEU B N 1
ATOM 5250 C CA . LEU B 1 144 ? 32.754 49.911 62.550 1.00 30.00 218 LEU B CA 1
ATOM 5251 C C . LEU B 1 144 ? 33.996 50.390 61.846 1.00 27.27 218 LEU B C 1
ATOM 5252 O O . LEU B 1 144 ? 34.295 51.607 61.856 1.00 26.63 218 LEU B O 1
ATOM 5257 N N . GLN B 1 145 ? 34.721 49.449 61.218 1.00 23.53 219 GLN B N 1
ATOM 5258 C CA . GLN B 1 145 ? 35.884 49.846 60.487 1.00 21.55 219 GLN B CA 1
ATOM 5259 C C . GLN B 1 145 ? 35.572 50.852 59.382 1.00 21.30 219 GLN B C 1
ATOM 5260 O O . GLN B 1 145 ? 36.241 51.826 59.270 1.00 19.52 219 GLN B O 1
ATOM 5266 N N . ARG B 1 146 ? 34.567 50.609 58.550 1.00 23.03 220 ARG B N 1
ATOM 5267 C CA . ARG B 1 146 ? 34.222 51.630 57.545 1.00 24.42 220 ARG B CA 1
ATOM 5268 C C . ARG B 1 146 ? 33.808 52.963 58.175 1.00 25.97 220 ARG B C 1
ATOM 5269 O O . ARG B 1 146 ? 34.202 54.021 57.678 1.00 26.48 220 ARG B O 1
ATOM 5277 N N . LEU B 1 147 ? 33.040 52.910 59.266 1.00 26.50 221 LEU B N 1
ATOM 5278 C CA . LEU B 1 147 ? 32.622 54.135 59.977 1.00 28.45 221 LEU B CA 1
ATOM 5279 C C . LEU B 1 147 ? 33.790 54.987 60.505 1.00 27.21 221 LEU B C 1
ATOM 5280 O O . LEU B 1 147 ? 33.830 56.197 60.288 1.00 29.39 221 LEU B O 1
ATOM 5285 N N . LEU B 1 148 ? 34.739 54.349 61.188 1.00 26.64 222 LEU B N 1
ATOM 5286 C CA . LEU B 1 148 ? 35.930 55.038 61.664 1.00 26.06 222 LEU B CA 1
ATOM 5287 C C . LEU B 1 148 ? 36.770 55.648 60.555 1.00 24.25 222 LEU B C 1
ATOM 5288 O O . LEU B 1 148 ? 37.191 56.806 60.671 1.00 27.40 222 LEU B O 1
ATOM 5293 N N . VAL B 1 149 ? 37.050 54.875 59.502 1.00 23.12 223 VAL B N 1
ATOM 5294 C CA . VAL B 1 149 ? 37.859 55.360 58.387 1.00 21.41 223 VAL B CA 1
ATOM 5295 C C . VAL B 1 149 ? 37.100 56.501 57.701 1.00 23.77 223 VAL B C 1
ATOM 5296 O O . VAL B 1 149 ? 37.709 57.495 57.356 1.00 23.88 223 VAL B O 1
ATOM 5300 N N . ALA B 1 150 ? 35.784 56.339 57.481 1.00 25.51 224 ALA B N 1
ATOM 5301 C CA . ALA B 1 150 ? 34.917 57.431 57.035 1.00 27.81 224 ALA B CA 1
ATOM 5302 C C . ALA B 1 150 ? 35.007 58.642 57.950 1.00 29.70 224 ALA B C 1
ATOM 5303 O O . ALA B 1 150 ? 35.217 59.758 57.481 1.00 30.80 224 ALA B O 1
ATOM 5305 N N . ALA B 1 151 ? 34.874 58.449 59.260 1.00 30.75 225 ALA B N 1
ATOM 5306 C CA . ALA B 1 151 ? 34.901 59.625 60.167 1.00 31.05 225 ALA B CA 1
ATOM 5307 C C . ALA B 1 151 ? 36.260 60.336 60.085 1.00 29.91 225 ALA B C 1
ATOM 5308 O O . ALA B 1 151 ? 36.334 61.557 60.072 1.00 31.06 225 ALA B O 1
ATOM 5310 N N . SER B 1 152 ? 37.321 59.546 59.985 1.00 28.10 226 SER B N 1
ATOM 5311 C CA . SER B 1 152 ? 38.679 60.047 59.747 1.00 27.76 226 SER B CA 1
ATOM 5312 C C . SER B 1 152 ? 38.778 60.898 58.498 1.00 28.52 226 SER B C 1
ATOM 5313 O O . SER B 1 152 ? 39.314 62.000 58.539 1.00 30.24 226 SER B O 1
ATOM 5316 N N . LEU B 1 153 ? 38.238 60.399 57.401 1.00 28.40 227 LEU B N 1
ATOM 5317 C CA . LEU B 1 153 ? 38.338 61.102 56.121 1.00 30.20 227 LEU B CA 1
ATOM 5318 C C . LEU B 1 153 ? 37.617 62.445 56.125 1.00 32.02 227 LEU B C 1
ATOM 5319 O O . LEU B 1 153 ? 38.055 63.368 55.452 1.00 33.07 227 LEU B O 1
ATOM 5324 N N . LEU B 1 154 ? 36.561 62.560 56.921 1.00 32.34 228 LEU B N 1
ATOM 5325 C CA . LEU B 1 154 ? 35.727 63.750 56.895 1.00 35.76 228 LEU B CA 1
ATOM 5326 C C . LEU B 1 154 ? 36.209 64.915 57.768 1.00 36.52 228 LEU B C 1
ATOM 5327 O O . LEU B 1 154 ? 35.719 66.033 57.620 1.00 37.65 228 LEU B O 1
ATOM 5332 N N . ARG B 1 155 ? 37.133 64.642 58.683 1.00 35.95 229 ARG B N 1
ATOM 5333 C CA . ARG B 1 155 ? 37.733 65.680 59.526 1.00 38.58 229 ARG B CA 1
ATOM 5334 C C . ARG B 1 155 ? 38.855 66.436 58.816 1.00 39.53 229 ARG B C 1
ATOM 5335 O O . ARG B 1 155 ? 39.534 65.897 57.937 1.00 36.70 229 ARG B O 1
ATOM 5343 N N . GLU B 1 156 ? 38.986 67.719 59.164 1.00 40.84 230 GLU B N 1
ATOM 5344 C CA . GLU B 1 156 ? 40.041 68.575 58.646 1.00 40.61 230 GLU B CA 1
ATOM 5345 C C . GLU B 1 156 ? 41.225 68.441 59.586 1.00 37.46 230 GLU B C 1
ATOM 5346 O O . GLU B 1 156 ? 41.062 68.593 60.784 1.00 37.77 230 GLU B O 1
ATOM 5352 N N . ALA B 1 157 ? 42.404 68.142 59.031 1.00 33.76 231 ALA B N 1
ATOM 5353 C CA . ALA B 1 157 ? 43.608 67.862 59.795 1.00 32.53 231 ALA B CA 1
ATOM 5354 C C . ALA B 1 157 ? 44.804 67.999 58.876 1.00 31.87 231 ALA B C 1
ATOM 5355 O O . ALA B 1 157 ? 44.651 67.984 57.651 1.00 33.61 231 ALA B O 1
ATOM 5357 N N . ASP B 1 158 ? 45.998 68.078 59.466 1.00 30.96 232 ASP B N 1
ATOM 5358 C CA . ASP B 1 158 ? 47.252 68.119 58.711 1.00 30.21 232 ASP B CA 1
ATOM 5359 C C . ASP B 1 158 ? 47.857 66.707 58.589 1.00 26.38 232 ASP B C 1
ATOM 5360 O O . ASP B 1 158 ? 48.503 66.378 57.605 1.00 25.84 232 ASP B O 1
ATOM 5365 N N . VAL B 1 159 ? 47.638 65.895 59.602 1.00 25.37 233 VAL B N 1
ATOM 5366 C CA . VAL B 1 159 ? 48.223 64.561 59.680 1.00 24.20 233 VAL B CA 1
ATOM 5367 C C . VAL B 1 159 ? 47.111 63.534 59.847 1.00 23.15 233 VAL B C 1
ATOM 5368 O O . VAL B 1 159 ? 46.236 63.696 60.701 1.00 24.31 233 VAL B O 1
ATOM 5372 N N . TYR B 1 160 ? 47.141 62.483 59.029 1.00 21.41 234 TYR B N 1
ATOM 5373 C CA . TYR B 1 160 ? 46.102 61.479 59.070 1.00 20.59 234 TYR B CA 1
ATOM 5374 C C . TYR B 1 160 ? 46.714 60.125 59.279 1.00 19.29 234 TYR B C 1
ATOM 5375 O O . TYR B 1 160 ? 47.446 59.636 58.463 1.00 18.79 234 TYR B O 1
ATOM 5384 N N . ILE B 1 161 ? 46.403 59.496 60.385 1.00 20.72 235 ILE B N 1
ATOM 5385 C CA . ILE B 1 161 ? 47.057 58.216 60.694 1.00 19.63 235 ILE B CA 1
ATOM 5386 C C . ILE B 1 161 ? 46.030 57.118 60.766 1.00 19.94 235 ILE B C 1
ATOM 5387 O O . ILE B 1 161 ? 45.065 57.255 61.507 1.00 22.52 235 ILE B O 1
ATOM 5392 N N . PHE B 1 162 ? 46.304 56.010 60.073 1.00 18.18 236 PHE B N 1
ATOM 5393 C CA . PHE B 1 162 ? 45.413 54.852 60.007 1.00 18.16 236 PHE B CA 1
ATOM 5394 C C . PHE B 1 162 ? 46.154 53.603 60.486 1.00 17.82 236 PHE B C 1
ATOM 5395 O O . PHE B 1 162 ? 47.011 53.056 59.791 1.00 16.86 236 PHE B O 1
ATOM 5403 N N . ASP B 1 163 ? 45.802 53.128 61.655 1.00 17.05 237 ASP B N 1
ATOM 5404 C CA . ASP B 1 163 ? 46.473 51.963 62.147 1.00 18.39 237 ASP B CA 1
ATOM 5405 C C . ASP B 1 163 ? 45.619 50.755 61.724 1.00 17.06 237 ASP B C 1
ATOM 5406 O O . ASP B 1 163 ? 44.510 50.607 62.183 1.00 19.03 237 ASP B O 1
ATOM 5411 N N . GLN B 1 164 ? 46.125 49.943 60.796 1.00 17.31 238 GLN B N 1
ATOM 5412 C CA . GLN B 1 164 ? 45.479 48.665 60.345 1.00 15.49 238 GLN B CA 1
ATOM 5413 C C . GLN B 1 164 ? 44.032 48.844 59.862 1.00 15.33 238 GLN B C 1
ATOM 5414 O O . GLN B 1 164 ? 43.127 48.170 60.325 1.00 15.38 238 GLN B O 1
ATOM 5420 N N . PRO B 1 165 ? 43.823 49.760 58.907 1.00 15.41 239 PRO B N 1
ATOM 5421 C CA . PRO B 1 165 ? 42.473 49.928 58.336 1.00 17.62 239 PRO B CA 1
ATOM 5422 C C . PRO B 1 165 ? 41.842 48.718 57.623 1.00 17.44 239 PRO B C 1
ATOM 5423 O O . PRO B 1 165 ? 40.639 48.684 57.487 1.00 19.54 239 PRO B O 1
ATOM 5427 N N . SER B 1 166 ? 42.622 47.743 57.154 1.00 18.28 240 SER B N 1
ATOM 5428 C CA . SER B 1 166 ? 42.058 46.551 56.492 1.00 19.49 240 SER B CA 1
ATOM 5429 C C . SER B 1 166 ? 41.445 45.477 57.454 1.00 20.32 240 SER B C 1
ATOM 5430 O O . SER B 1 166 ? 40.691 44.565 57.035 1.00 19.26 240 SER B O 1
ATOM 5433 N N . SER B 1 167 ? 41.715 45.575 58.754 1.00 20.51 241 SER B N 1
ATOM 5434 C CA . SER B 1 167 ? 41.127 44.592 59.646 1.00 19.86 241 SER B CA 1
ATOM 5435 C C . SER B 1 167 ? 39.623 44.595 59.550 1.00 20.63 241 SER B C 1
ATOM 5436 O O . SER B 1 167 ? 39.008 45.667 59.552 1.00 20.27 241 SER B O 1
ATOM 5439 N N . TYR B 1 168 ? 39.042 43.391 59.578 1.00 19.34 242 TYR B N 1
ATOM 5440 C CA . TYR B 1 168 ? 37.587 43.196 59.439 1.00 23.01 242 TYR B CA 1
ATOM 5441 C C . TYR B 1 168 ? 36.964 43.505 58.039 1.00 20.73 242 TYR B C 1
ATOM 5442 O O . TYR B 1 168 ? 35.770 43.285 57.818 1.00 22.93 242 TYR B O 1
ATOM 5451 N N . LEU B 1 169 ? 37.733 44.049 57.130 1.00 18.58 243 LEU B N 1
ATOM 5452 C CA . LEU B 1 169 ? 37.201 44.395 55.796 1.00 19.04 243 LEU B CA 1
ATOM 5453 C C . LEU B 1 169 ? 37.340 43.202 54.874 1.00 18.49 243 LEU B C 1
ATOM 5454 O O . LEU B 1 169 ? 38.385 42.577 54.833 1.00 17.16 243 LEU B O 1
ATOM 5459 N N . ASP B 1 170 ? 36.281 42.894 54.137 1.00 19.82 244 ASP B N 1
ATOM 5460 C CA . ASP B 1 170 ? 36.356 41.905 53.045 1.00 19.87 244 ASP B CA 1
ATOM 5461 C C . ASP B 1 170 ? 37.221 42.421 51.871 1.00 19.62 244 ASP B C 1
ATOM 5462 O O . ASP B 1 170 ? 37.671 43.617 51.854 1.00 18.52 244 ASP B O 1
ATOM 5467 N N . VAL B 1 171 ? 37.514 41.511 50.935 1.00 19.51 245 VAL B N 1
ATOM 5468 C CA . VAL B 1 171 ? 38.434 41.791 49.823 1.00 19.38 245 VAL B CA 1
ATOM 5469 C C . VAL B 1 171 ? 38.050 43.069 49.019 1.00 20.71 245 VAL B C 1
ATOM 5470 O O . VAL B 1 171 ? 38.886 43.893 48.717 1.00 19.98 245 VAL B O 1
ATOM 5474 N N . ARG B 1 172 ? 36.775 43.248 48.701 1.00 24.16 246 ARG B N 1
ATOM 5475 C CA . ARG B 1 172 ? 36.339 44.484 48.004 1.00 25.93 246 ARG B CA 1
ATOM 5476 C C . ARG B 1 172 ? 36.404 45.728 48.895 1.00 24.17 246 ARG B C 1
ATOM 5477 O O . ARG B 1 172 ? 36.815 46.813 48.445 1.00 23.71 246 ARG B O 1
ATOM 5485 N N . GLU B 1 173 ? 35.956 45.597 50.137 1.00 23.45 247 GLU B N 1
ATOM 5486 C CA . GLU B 1 173 ? 36.019 46.722 51.079 1.00 24.82 247 GLU B CA 1
ATOM 5487 C C . GLU B 1 173 ? 37.449 47.291 51.304 1.00 24.03 247 GLU B C 1
ATOM 5488 O O . GLU B 1 173 ? 37.626 48.526 51.400 1.00 21.70 247 GLU B O 1
ATOM 5494 N N . ARG B 1 174 ? 38.469 46.410 51.357 1.00 22.40 248 ARG B N 1
ATOM 5495 C CA . ARG B 1 174 ? 39.817 46.902 51.551 1.00 21.93 248 ARG B CA 1
ATOM 5496 C C . ARG B 1 174 ? 40.321 47.715 50.367 1.00 22.61 248 ARG B C 1
ATOM 5497 O O . ARG B 1 174 ? 41.009 48.699 50.558 1.00 18.82 248 ARG B O 1
ATOM 5505 N N . MET B 1 175 ? 39.935 47.326 49.160 1.00 26.36 249 MET B N 1
ATOM 5506 C CA . MET B 1 175 ? 40.311 48.087 47.962 1.00 27.63 249 MET B CA 1
ATOM 5507 C C . MET B 1 175 ? 39.561 49.418 47.863 1.00 27.46 249 MET B C 1
ATOM 5508 O O . MET B 1 175 ? 40.157 50.430 47.512 1.00 25.32 249 MET B O 1
ATOM 5513 N N . ASN B 1 176 ? 38.273 49.416 48.182 1.00 27.62 250 ASN B N 1
ATOM 5514 C CA . ASN B 1 176 ? 37.540 50.683 48.271 1.00 30.44 250 ASN B CA 1
ATOM 5515 C C . ASN B 1 176 ? 38.159 51.606 49.311 1.00 29.38 250 ASN B C 1
ATOM 5516 O O . ASN B 1 176 ? 38.260 52.824 49.095 1.00 30.34 250 ASN B O 1
ATOM 5521 N N . MET B 1 177 ? 38.592 51.023 50.436 1.00 26.90 251 MET B N 1
ATOM 5522 C CA . MET B 1 177 ? 39.193 51.805 51.504 1.00 25.65 251 MET B CA 1
ATOM 5523 C C . MET B 1 177 ? 40.521 52.396 51.031 1.00 25.02 251 MET B C 1
ATOM 5524 O O . MET B 1 177 ? 40.769 53.598 51.266 1.00 22.83 251 MET B O 1
ATOM 5529 N N . ALA B 1 178 ? 41.329 51.589 50.314 1.00 22.42 252 ALA B N 1
ATOM 5530 C CA . ALA B 1 178 ? 42.582 52.084 49.737 1.00 22.89 252 ALA B CA 1
ATOM 5531 C C . ALA B 1 178 ? 42.410 53.220 48.690 1.00 24.26 252 ALA B C 1
ATOM 5532 O O . ALA B 1 178 ? 43.159 54.217 48.729 1.00 25.86 252 ALA B O 1
ATOM 5534 N N . LYS B 1 179 ? 41.431 53.099 47.790 1.00 25.16 253 LYS B N 1
ATOM 5535 C CA . LYS B 1 179 ? 41.140 54.154 46.802 1.00 27.45 253 LYS B CA 1
ATOM 5536 C C . LYS B 1 179 ? 40.717 55.447 47.501 1.00 28.11 253 LYS B C 1
ATOM 5537 O O . LYS B 1 179 ? 41.150 56.531 47.138 1.00 29.92 253 LYS B O 1
ATOM 5543 N N . ALA B 1 180 ? 39.890 55.308 48.528 1.00 28.19 254 ALA B N 1
ATOM 5544 C CA . ALA B 1 180 ? 39.308 56.437 49.220 1.00 29.98 254 ALA B CA 1
ATOM 5545 C C . ALA B 1 180 ? 40.367 57.256 49.911 1.00 30.26 254 ALA B C 1
ATOM 5546 O O . ALA B 1 180 ? 40.366 58.496 49.817 1.00 30.66 254 ALA B O 1
ATOM 5548 N N . ILE B 1 181 ? 41.268 56.567 50.599 1.00 26.26 255 ILE B N 1
ATOM 5549 C CA . ILE B 1 181 ? 42.307 57.247 51.363 1.00 27.15 255 ILE B CA 1
ATOM 5550 C C . ILE B 1 181 ? 43.264 57.987 50.436 1.00 28.40 255 ILE B C 1
ATOM 5551 O O . ILE B 1 181 ? 43.631 59.134 50.715 1.00 31.28 255 ILE B O 1
ATOM 5556 N N . ARG B 1 182 ? 43.668 57.318 49.357 1.00 27.51 256 ARG B N 1
ATOM 5557 C CA . ARG B 1 182 ? 44.471 57.898 48.297 1.00 31.49 256 ARG B CA 1
ATOM 5558 C C . ARG B 1 182 ? 43.733 59.060 47.568 1.00 34.15 256 ARG B C 1
ATOM 5559 O O . ARG B 1 182 ? 44.332 60.077 47.248 1.00 35.65 256 ARG B O 1
ATOM 5567 N N . GLU B 1 183 ? 42.446 58.903 47.286 1.00 36.83 257 GLU B N 1
ATOM 5568 C CA . GLU B 1 183 ? 41.734 59.949 46.553 1.00 38.76 257 GLU B CA 1
ATOM 5569 C C . GLU B 1 183 ? 41.488 61.172 47.424 1.00 37.33 257 GLU B C 1
ATOM 5570 O O . GLU B 1 183 ? 41.533 62.315 46.936 1.00 39.67 257 GLU B O 1
ATOM 5576 N N . LEU B 1 184 ? 41.240 60.960 48.713 1.00 32.99 258 LEU B N 1
ATOM 5577 C CA . LEU B 1 184 ? 40.764 62.075 49.527 1.00 34.55 258 LEU B CA 1
ATOM 5578 C C . LEU B 1 184 ? 41.823 62.780 50.350 1.00 32.73 258 LEU B C 1
ATOM 5579 O O . LEU B 1 184 ? 41.527 63.782 51.006 1.00 31.71 258 LEU B O 1
ATOM 5584 N N . LEU B 1 185 ? 43.057 62.281 50.319 1.00 31.86 259 LEU B N 1
ATOM 5585 C CA . LEU B 1 185 ? 44.091 62.856 51.211 1.00 32.76 259 LEU B CA 1
ATOM 5586 C C . LEU B 1 185 ? 45.374 63.398 50.576 1.00 34.46 259 LEU B C 1
ATOM 5587 O O . LEU B 1 185 ? 46.465 63.337 51.188 1.00 34.47 259 LEU B O 1
ATOM 5592 N N . LYS B 1 186 ? 45.215 63.984 49.396 1.00 34.58 260 LYS B N 1
ATOM 5593 C CA . LYS B 1 186 ? 46.256 64.753 48.719 1.00 36.53 260 LYS B CA 1
ATOM 5594 C C . LYS B 1 186 ? 46.705 65.937 49.565 1.00 35.93 260 LYS B C 1
ATOM 5595 O O . LYS B 1 186 ? 45.898 66.522 50.290 1.00 36.47 260 LYS B O 1
ATOM 5601 N N . ASN B 1 187 ? 47.989 66.278 49.480 1.00 35.42 261 ASN B N 1
ATOM 5602 C CA . ASN B 1 187 ? 48.571 67.405 50.236 1.00 36.09 261 ASN B CA 1
ATOM 5603 C C . ASN B 1 187 ? 48.479 67.327 51.753 1.00 33.59 261 ASN B C 1
ATOM 5604 O O . ASN B 1 187 ? 48.325 68.346 52.427 1.00 34.59 261 ASN B O 1
ATOM 5609 N N . LYS B 1 188 ? 48.589 66.108 52.263 1.00 30.77 262 LYS B N 1
ATOM 5610 C CA . LYS B 1 188 ? 48.580 65.828 53.695 1.00 29.27 262 LYS B CA 1
ATOM 5611 C C . LYS B 1 188 ? 49.775 64.957 54.130 1.00 26.11 262 LYS B C 1
ATOM 5612 O O . LYS B 1 188 ? 50.381 64.259 53.300 1.00 24.79 262 LYS B O 1
ATOM 5618 N N . TYR B 1 189 ? 50.112 64.995 55.422 1.00 24.19 263 TYR B N 1
ATOM 5619 C CA . TYR B 1 189 ? 50.938 63.938 55.972 1.00 23.51 263 TYR B CA 1
ATOM 5620 C C . TYR B 1 189 ? 50.030 62.752 56.156 1.00 22.14 263 TYR B C 1
ATOM 5621 O O . TYR B 1 189 ? 48.989 62.866 56.837 1.00 24.29 263 TYR B O 1
ATOM 5630 N N . VAL B 1 190 ? 50.388 61.604 55.592 1.00 20.31 264 VAL B N 1
ATOM 5631 C CA . VAL B 1 190 ? 49.580 60.415 55.905 1.00 18.18 264 VAL B CA 1
ATOM 5632 C C . VAL B 1 190 ? 50.495 59.298 56.320 1.00 18.14 264 VAL B C 1
ATOM 5633 O O . VAL B 1 190 ? 51.453 59.008 55.631 1.00 19.22 264 VAL B O 1
ATOM 5637 N N . ILE B 1 191 ? 50.185 58.631 57.425 1.00 18.32 265 ILE B N 1
ATOM 5638 C CA . ILE B 1 191 ? 50.932 57.465 57.822 1.00 16.95 265 ILE B CA 1
ATOM 5639 C C . ILE B 1 191 ? 49.942 56.299 57.908 1.00 17.82 265 ILE B C 1
ATOM 5640 O O . ILE B 1 191 ? 48.898 56.459 58.515 1.00 19.62 265 ILE B O 1
ATOM 5645 N N . VAL B 1 192 ? 50.270 55.159 57.300 1.00 16.27 266 VAL B N 1
ATOM 5646 C CA . VAL B 1 192 ? 49.444 53.942 57.398 1.00 16.07 266 VAL B CA 1
ATOM 5647 C C . VAL B 1 192 ? 50.259 52.715 57.843 1.00 18.29 266 VAL B C 1
ATOM 5648 O O . VAL B 1 192 ? 51.409 52.509 57.410 1.00 22.56 266 VAL B O 1
ATOM 5652 N N . VAL B 1 193 ? 49.670 51.922 58.748 1.00 18.74 267 VAL B N 1
ATOM 5653 C CA . VAL B 1 193 ? 50.194 50.586 59.076 1.00 17.87 267 VAL B CA 1
ATOM 5654 C C . VAL B 1 193 ? 49.161 49.610 58.566 1.00 17.75 267 VAL B C 1
ATOM 5655 O O . VAL B 1 193 ? 47.927 49.761 58.825 1.00 18.77 267 VAL B O 1
ATOM 5659 N N . ASP B 1 194 ? 49.636 48.592 57.876 1.00 15.55 268 ASP B N 1
ATOM 5660 C CA . ASP B 1 194 ? 48.734 47.538 57.494 1.00 15.89 268 ASP B CA 1
ATOM 5661 C C . ASP B 1 194 ? 49.442 46.199 57.166 1.00 14.77 268 ASP B C 1
ATOM 5662 O O . ASP B 1 194 ? 50.613 46.190 56.864 1.00 17.16 268 ASP B O 1
ATOM 5667 N N . HIS B 1 195 ? 48.713 45.090 57.295 1.00 14.20 269 HIS B N 1
ATOM 5668 C CA . HIS B 1 195 ? 49.196 43.765 57.000 1.00 14.99 269 HIS B CA 1
ATOM 5669 C C . HIS B 1 195 ? 48.856 43.283 55.622 1.00 15.33 269 HIS B C 1
ATOM 5670 O O . HIS B 1 195 ? 49.359 42.223 55.195 1.00 16.11 269 HIS B O 1
ATOM 5677 N N . ASP B 1 196 ? 47.992 44.028 54.922 1.00 15.99 270 ASP B N 1
ATOM 5678 C CA . ASP B 1 196 ? 47.530 43.569 53.604 1.00 17.56 270 ASP B CA 1
ATOM 5679 C C . ASP B 1 196 ? 48.450 44.201 52.573 1.00 16.26 270 ASP B C 1
ATOM 5680 O O . ASP B 1 196 ? 48.422 45.418 52.424 1.00 17.80 270 ASP B O 1
ATOM 5685 N N . LEU B 1 197 ? 49.280 43.403 51.875 1.00 15.79 271 LEU B N 1
ATOM 5686 C CA . LEU B 1 197 ? 50.297 44.002 50.988 1.00 17.47 271 LEU B CA 1
ATOM 5687 C C . LEU B 1 197 ? 49.715 44.733 49.775 1.00 19.13 271 LEU B C 1
ATOM 5688 O O . LEU B 1 197 ? 50.287 45.710 49.320 1.00 18.61 271 LEU B O 1
ATOM 5693 N N . ILE B 1 198 ? 48.644 44.211 49.180 1.00 20.30 272 ILE B N 1
ATOM 5694 C CA . ILE B 1 198 ? 48.021 44.962 48.079 1.00 20.88 272 ILE B CA 1
ATOM 5695 C C . ILE B 1 198 ? 47.501 46.321 48.613 1.00 18.72 272 ILE B C 1
ATOM 5696 O O . ILE B 1 198 ? 47.654 47.331 47.942 1.00 20.51 272 ILE B O 1
ATOM 5701 N N . VAL B 1 199 ? 46.914 46.350 49.813 1.00 18.00 273 VAL B N 1
ATOM 5702 C CA . VAL B 1 199 ? 46.369 47.627 50.353 1.00 18.25 273 VAL B CA 1
ATOM 5703 C C . VAL B 1 199 ? 47.528 48.617 50.504 1.00 19.43 273 VAL B C 1
ATOM 5704 O O . VAL B 1 199 ? 47.454 49.744 50.025 1.00 20.49 273 VAL B O 1
ATOM 5708 N N . LEU B 1 200 ? 48.623 48.155 51.122 1.00 19.52 274 LEU B N 1
ATOM 5709 C CA . LEU B 1 200 ? 49.841 48.942 51.191 1.00 20.15 274 LEU B CA 1
ATOM 5710 C C . LEU B 1 200 ? 50.367 49.313 49.840 1.00 22.22 274 LEU B C 1
ATOM 5711 O O . LEU B 1 200 ? 50.748 50.477 49.651 1.00 23.27 274 LEU B O 1
ATOM 5716 N N . ASP B 1 201 ? 50.387 48.352 48.915 1.00 21.78 275 ASP B N 1
ATOM 5717 C CA . ASP B 1 201 ? 50.855 48.628 47.561 1.00 28.06 275 ASP B CA 1
ATOM 5718 C C . ASP B 1 201 ? 50.044 49.761 46.910 1.00 29.68 275 ASP B C 1
ATOM 5719 O O . ASP B 1 201 ? 50.605 50.639 46.236 1.00 33.46 275 ASP B O 1
ATOM 5724 N N . TYR B 1 202 ? 48.735 49.752 47.120 1.00 26.23 276 TYR B N 1
ATOM 5725 C CA . TYR B 1 202 ? 47.948 50.779 46.507 1.00 26.31 276 TYR B CA 1
ATOM 5726 C C . TYR B 1 202 ? 48.196 52.120 47.178 1.00 27.55 276 TYR B C 1
ATOM 5727 O O . TYR B 1 202 ? 48.319 53.102 46.499 1.00 24.97 276 TYR B O 1
ATOM 5736 N N . LEU B 1 203 ? 48.264 52.134 48.510 1.00 25.68 277 LEU B N 1
ATOM 5737 C CA . LEU B 1 203 ? 48.174 53.368 49.271 1.00 26.63 277 LEU B CA 1
ATOM 5738 C C . LEU B 1 203 ? 49.467 54.186 49.286 1.00 26.45 277 LEU B C 1
ATOM 5739 O O . LEU B 1 203 ? 49.417 55.403 49.225 1.00 27.36 277 LEU B O 1
ATOM 5744 N N . THR B 1 204 ? 50.617 53.522 49.322 1.00 24.55 278 THR B N 1
ATOM 5745 C CA . THR B 1 204 ? 51.836 54.146 49.865 1.00 24.18 278 THR B CA 1
ATOM 5746 C C . THR B 1 204 ? 52.772 54.623 48.812 1.00 24.51 278 THR B C 1
ATOM 5747 O O . THR B 1 204 ? 52.864 54.033 47.725 1.00 27.08 278 THR B O 1
ATOM 5751 N N . ASP B 1 205 ? 53.436 55.742 49.109 1.00 24.83 279 ASP B N 1
ATOM 5752 C CA . ASP B 1 205 ? 54.512 56.235 48.270 1.00 24.70 279 ASP B CA 1
ATOM 5753 C C . ASP B 1 205 ? 55.847 55.779 48.871 1.00 23.74 279 ASP B C 1
ATOM 5754 O O . ASP B 1 205 ? 56.807 55.499 48.140 1.00 21.41 279 ASP B O 1
ATOM 5759 N N . LEU B 1 206 ? 55.888 55.739 50.205 1.00 22.22 280 LEU B N 1
ATOM 5760 C CA . LEU B 1 206 ? 57.100 55.376 50.937 1.00 24.67 280 LEU B CA 1
ATOM 5761 C C . LEU B 1 206 ? 56.771 54.230 51.910 1.00 21.49 280 LEU B C 1
ATOM 5762 O O . LEU B 1 206 ? 55.641 54.102 52.312 1.00 22.41 280 LEU B O 1
ATOM 5767 N N . ILE B 1 207 ? 57.762 53.416 52.264 1.00 23.09 281 ILE B N 1
ATOM 5768 C CA . ILE B 1 207 ? 57.597 52.256 53.190 1.00 20.65 281 ILE B CA 1
ATOM 5769 C C . ILE B 1 207 ? 58.803 52.211 54.139 1.00 19.55 281 ILE B C 1
ATOM 5770 O O . ILE B 1 207 ? 59.922 52.082 53.672 1.00 17.85 281 ILE B O 1
ATOM 5775 N N . HIS B 1 208 ? 58.576 52.232 55.459 1.00 18.64 282 HIS B N 1
ATOM 5776 C CA . HIS B 1 208 ? 59.600 51.734 56.394 1.00 18.23 282 HIS B CA 1
ATOM 5777 C C . HIS B 1 208 ? 59.234 50.307 56.884 1.00 17.93 282 HIS B C 1
ATOM 5778 O O . HIS B 1 208 ? 58.066 50.001 57.031 1.00 15.35 282 HIS B O 1
ATOM 5785 N N . ILE B 1 209 ? 60.231 49.484 57.201 1.00 17.96 283 ILE B N 1
ATOM 5786 C CA . ILE B 1 209 ? 59.940 48.188 57.838 1.00 17.17 283 ILE B CA 1
ATOM 5787 C C . ILE B 1 209 ? 60.367 48.276 59.291 1.00 16.10 283 ILE B C 1
ATOM 5788 O O . ILE B 1 209 ? 61.423 48.848 59.583 1.00 18.56 283 ILE B O 1
ATOM 5793 N N . ILE B 1 210 ? 59.541 47.787 60.208 1.00 14.62 284 ILE B N 1
ATOM 5794 C CA . ILE B 1 210 ? 59.983 47.601 61.591 1.00 15.47 284 ILE B CA 1
ATOM 5795 C C . ILE B 1 210 ? 60.190 46.136 61.776 1.00 16.48 284 ILE B C 1
ATOM 5796 O O . ILE B 1 210 ? 59.338 45.334 61.383 1.00 17.22 284 ILE B O 1
ATOM 5801 N N . TYR B 1 211 ? 61.362 45.791 62.272 1.00 18.37 285 TYR B N 1
ATOM 5802 C CA . TYR B 1 211 ? 61.737 44.408 62.487 1.00 19.08 285 TYR B CA 1
ATOM 5803 C C . TYR B 1 211 ? 62.266 44.277 63.891 1.00 20.17 285 TYR B C 1
ATOM 5804 O O . TYR B 1 211 ? 62.512 45.274 64.555 1.00 20.50 285 TYR B O 1
ATOM 5813 N N . GLY B 1 212 ? 62.494 43.044 64.322 1.00 21.12 286 GLY B N 1
ATOM 5814 C CA . GLY B 1 212 ? 62.952 42.812 65.678 1.00 21.70 286 GLY B CA 1
ATOM 5815 C C . GLY B 1 212 ? 62.348 41.542 66.256 1.00 23.30 286 GLY B C 1
ATOM 5816 O O . GLY B 1 212 ? 62.177 40.540 65.562 1.00 21.35 286 GLY B O 1
ATOM 5817 N N . GLU B 1 213 ? 62.030 41.602 67.538 1.00 23.81 287 GLU B N 1
ATOM 5818 C CA . GLU B 1 213 ? 61.550 40.455 68.245 1.00 26.60 287 GLU B CA 1
ATOM 5819 C C . GLU B 1 213 ? 60.307 40.950 68.963 1.00 24.37 287 GLU B C 1
ATOM 5820 O O . GLU B 1 213 ? 60.417 41.853 69.808 1.00 22.18 287 GLU B O 1
ATOM 5826 N N . SER B 1 214 ? 59.142 40.372 68.618 1.00 21.47 288 SER B N 1
ATOM 5827 C CA . SER B 1 214 ? 57.886 40.726 69.280 1.00 20.80 288 SER B CA 1
ATOM 5828 C C . SER B 1 214 ? 58.000 40.806 70.796 1.00 21.68 288 SER B C 1
ATOM 5829 O O . SER B 1 214 ? 58.551 39.906 71.424 1.00 22.61 288 SER B O 1
ATOM 5832 N N . SER B 1 215 ? 57.450 41.887 71.349 1.00 21.00 289 SER B N 1
ATOM 5833 C CA . SER B 1 215 ? 57.410 42.177 72.772 1.00 22.50 289 SER B CA 1
ATOM 5834 C C . SER B 1 215 ? 58.751 42.597 73.313 1.00 22.27 289 SER B C 1
ATOM 5835 O O . SER B 1 215 ? 58.828 42.969 74.470 1.00 23.20 289 SER B O 1
ATOM 5838 N N . VAL B 1 216 ? 59.819 42.434 72.540 1.00 20.92 290 VAL B N 1
ATOM 5839 C CA . VAL B 1 216 ? 61.163 42.612 73.137 1.00 22.44 290 VAL B CA 1
ATOM 5840 C C . VAL B 1 216 ? 61.804 43.882 72.591 1.00 22.46 290 VAL B C 1
ATOM 5841 O O . VAL B 1 216 ? 62.140 44.758 73.367 1.00 23.55 290 VAL B O 1
ATOM 5845 N N . TYR B 1 217 ? 61.898 44.015 71.255 1.00 21.47 291 TYR B N 1
ATOM 5846 C CA . TYR B 1 217 ? 62.386 45.256 70.640 1.00 21.16 291 TYR B CA 1
ATOM 5847 C C . TYR B 1 217 ? 61.967 45.315 69.163 1.00 19.88 291 TYR B C 1
ATOM 5848 O O . TYR B 1 217 ? 61.706 44.279 68.508 1.00 20.48 291 TYR B O 1
ATOM 5857 N N . GLY B 1 218 ? 61.872 46.531 68.663 1.00 19.09 292 GLY B N 1
ATOM 5858 C CA . GLY B 1 218 ? 61.586 46.778 67.245 1.00 17.97 292 GLY B CA 1
ATOM 5859 C C . GLY B 1 218 ? 62.582 47.816 66.774 1.00 19.11 292 GLY B C 1
ATOM 5860 O O . GLY B 1 218 ? 63.029 48.639 67.567 1.00 21.20 292 GLY B O 1
ATOM 5861 N N . ARG B 1 219 ? 62.961 47.744 65.513 1.00 19.10 293 ARG B N 1
ATOM 5862 C CA . ARG B 1 219 ? 63.927 48.644 64.890 1.00 21.32 293 ARG B CA 1
ATOM 5863 C C . ARG B 1 219 ? 63.291 49.144 63.614 1.00 19.87 293 ARG B C 1
ATOM 5864 O O . ARG B 1 219 ? 62.892 48.326 62.789 1.00 20.47 293 ARG B O 1
ATOM 5872 N N . VAL B 1 220 ? 63.201 50.460 63.443 1.00 19.95 294 VAL B N 1
ATOM 5873 C CA . VAL B 1 220 ? 62.666 51.059 62.228 1.00 19.41 294 VAL B CA 1
ATOM 5874 C C . VAL B 1 220 ? 63.753 51.199 61.170 1.00 20.98 294 VAL B C 1
ATOM 5875 O O . VAL B 1 220 ? 64.794 51.848 61.389 1.00 23.11 294 VAL B O 1
ATOM 5879 N N . SER B 1 221 ? 63.521 50.617 59.996 1.00 20.51 295 SER B N 1
ATOM 5880 C CA . SER B 1 221 ? 64.489 50.720 58.927 1.00 21.75 295 SER B CA 1
ATOM 5881 C C . SER B 1 221 ? 64.516 52.176 58.393 1.00 22.45 295 SER B C 1
ATOM 5882 O O . SER B 1 221 ? 63.663 53.032 58.739 1.00 23.81 295 SER B O 1
ATOM 5885 N N . LYS B 1 222 ? 65.456 52.443 57.515 1.00 22.53 296 LYS B N 1
ATOM 5886 C CA . LYS B 1 222 ? 65.414 53.657 56.727 1.00 23.87 296 LYS B CA 1
ATOM 5887 C C . LYS B 1 222 ? 64.214 53.635 55.758 1.00 22.32 296 LYS B C 1
ATOM 5888 O O . LYS B 1 222 ? 63.483 52.608 55.634 1.00 19.55 296 LYS B O 1
ATOM 5894 N N . SER B 1 223 ? 63.974 54.786 55.136 1.00 21.39 297 SER B N 1
ATOM 5895 C CA . SER B 1 223 ? 62.917 54.967 54.184 1.00 23.12 297 SER B CA 1
ATOM 5896 C C . SER B 1 223 ? 63.297 54.243 52.866 1.00 24.89 297 SER B C 1
ATOM 5897 O O . SER B 1 223 ? 64.464 54.246 52.484 1.00 25.05 297 SER B O 1
ATOM 5900 N N . TYR B 1 224 ? 62.302 53.612 52.238 1.00 22.69 298 TYR B N 1
ATOM 5901 C CA . TYR B 1 224 ? 62.426 53.069 50.876 1.00 25.05 298 TYR B CA 1
ATOM 5902 C C . TYR B 1 224 ? 61.253 53.554 50.011 1.00 22.83 298 TYR B C 1
ATOM 5903 O O . TYR B 1 224 ? 60.188 53.887 50.548 1.00 22.23 298 TYR B O 1
ATOM 5912 N N . ALA B 1 225 ? 61.445 53.595 48.695 1.00 23.38 299 ALA B N 1
ATOM 5913 C CA . ALA B 1 225 ? 60.330 53.699 47.761 1.00 23.62 299 ALA B CA 1
ATOM 5914 C C . ALA B 1 225 ? 59.429 52.511 48.076 1.00 23.75 299 ALA B C 1
ATOM 5915 O O . ALA B 1 225 ? 59.918 51.423 48.456 1.00 23.08 299 ALA B O 1
ATOM 5917 N N . ALA B 1 226 ? 58.123 52.717 47.970 1.00 23.01 300 ALA B N 1
ATOM 5918 C CA . ALA B 1 226 ? 57.169 51.702 48.400 1.00 23.35 300 ALA B CA 1
ATOM 5919 C C . ALA B 1 226 ? 57.411 50.338 47.735 1.00 23.62 300 ALA B C 1
ATOM 5920 O O . ALA B 1 226 ? 57.308 49.296 48.398 1.00 21.76 300 ALA B O 1
ATOM 5922 N N . ARG B 1 227 ? 57.707 50.352 46.434 1.00 25.08 301 ARG B N 1
ATOM 5923 C CA . ARG B 1 227 ? 58.000 49.123 45.694 1.00 28.95 301 ARG B CA 1
ATOM 5924 C C . ARG B 1 227 ? 59.176 48.375 46.304 1.00 27.31 301 ARG B C 1
ATOM 5925 O O . ARG B 1 227 ? 59.115 47.146 46.480 1.00 27.55 301 ARG B O 1
ATOM 5933 N N . VAL B 1 228 ? 60.249 49.129 46.589 1.00 25.34 302 VAL B N 1
ATOM 5934 C CA . VAL B 1 228 ? 61.469 48.609 47.176 1.00 24.64 302 VAL B CA 1
ATOM 5935 C C . VAL B 1 228 ? 61.235 48.096 48.582 1.00 22.84 302 VAL B C 1
ATOM 5936 O O . VAL B 1 228 ? 61.732 47.023 48.938 1.00 23.75 302 VAL B O 1
ATOM 5940 N N . GLY B 1 229 ? 60.453 48.832 49.376 1.00 21.29 303 GLY B N 1
ATOM 5941 C CA . GLY B 1 229 ? 60.184 48.436 50.766 1.00 20.23 303 GLY B CA 1
ATOM 5942 C C . GLY B 1 229 ? 59.400 47.136 50.863 1.00 20.01 303 GLY B C 1
ATOM 5943 O O . GLY B 1 229 ? 59.731 46.269 51.674 1.00 19.86 303 GLY B O 1
ATOM 5944 N N . ILE B 1 230 ? 58.349 46.997 50.041 1.00 19.62 304 ILE B N 1
ATOM 5945 C CA . ILE B 1 230 ? 57.555 45.739 50.031 1.00 18.43 304 ILE B CA 1
ATOM 5946 C C . ILE B 1 230 ? 58.381 44.517 49.564 1.00 18.49 304 ILE B C 1
ATOM 5947 O O . ILE B 1 230 ? 58.352 43.452 50.223 1.00 17.88 304 ILE B O 1
ATOM 5952 N N . ASN B 1 231 ? 59.099 44.660 48.455 1.00 19.53 305 ASN B N 1
ATOM 5953 C CA . ASN B 1 231 ? 60.053 43.624 48.020 1.00 21.36 305 ASN B CA 1
ATOM 5954 C C . ASN B 1 231 ? 61.083 43.263 49.119 1.00 21.56 305 ASN B C 1
ATOM 5955 O O . ASN B 1 231 ? 61.428 42.085 49.287 1.00 20.79 305 ASN B O 1
ATOM 5960 N N . ASN B 1 232 ? 61.579 44.267 49.849 1.00 20.96 306 ASN B N 1
ATOM 5961 C CA . ASN B 1 232 ? 62.569 44.003 50.933 1.00 23.26 306 ASN B CA 1
ATOM 5962 C C . ASN B 1 232 ? 61.930 43.131 52.022 1.00 22.90 306 ASN B C 1
ATOM 5963 O O . ASN B 1 232 ? 62.552 42.149 52.503 1.00 23.58 306 ASN B O 1
ATOM 5968 N N . PHE B 1 233 ? 60.670 43.433 52.335 1.00 21.82 307 PHE B N 1
ATOM 5969 C CA . PHE B 1 233 ? 59.906 42.601 53.233 1.00 20.16 307 PHE B CA 1
ATOM 5970 C C . PHE B 1 233 ? 59.804 41.145 52.700 1.00 19.98 307 PHE B C 1
ATOM 5971 O O . PHE B 1 233 ? 60.089 40.211 53.430 1.00 19.60 307 PHE B O 1
ATOM 5979 N N . LEU B 1 234 ? 59.426 40.964 51.431 1.00 19.00 308 LEU B N 1
ATOM 5980 C CA . LEU B 1 234 ? 59.333 39.636 50.835 1.00 20.08 308 LEU B CA 1
ATOM 5981 C C . LEU B 1 234 ? 60.661 38.905 50.850 1.00 21.08 308 LEU B C 1
ATOM 5982 O O . LEU B 1 234 ? 60.698 37.705 51.085 1.00 21.15 308 LEU B O 1
ATOM 5987 N N . LYS B 1 235 ? 61.746 39.615 50.570 1.00 21.48 309 LYS B N 1
ATOM 5988 C CA . LYS B 1 235 ? 63.062 38.972 50.539 1.00 24.26 309 LYS B CA 1
ATOM 5989 C C . LYS B 1 235 ? 63.523 38.576 51.928 1.00 23.15 309 LYS B C 1
ATOM 5990 O O . LYS B 1 235 ? 64.323 37.646 52.085 1.00 24.11 309 LYS B O 1
ATOM 5996 N N . GLY B 1 236 ? 63.039 39.307 52.925 1.00 21.16 310 GLY B N 1
ATOM 5997 C CA . GLY B 1 236 ? 63.450 39.072 54.305 1.00 21.99 310 GLY B CA 1
ATOM 5998 C C . GLY B 1 236 ? 64.841 39.645 54.614 1.00 24.08 310 GLY B C 1
ATOM 5999 O O . GLY B 1 236 ? 65.493 39.229 55.571 1.00 25.73 310 GLY B O 1
ATOM 6000 N N . TYR B 1 237 ? 65.306 40.601 53.827 1.00 24.84 311 TYR B N 1
ATOM 6001 C CA . TYR B 1 237 ? 66.528 41.325 54.203 1.00 28.15 311 TYR B CA 1
ATOM 6002 C C . TYR B 1 237 ? 66.527 42.735 53.637 1.00 28.85 311 TYR B C 1
ATOM 6003 O O . TYR B 1 237 ? 65.697 43.092 52.776 1.00 29.22 311 TYR B O 1
ATOM 6012 N N . LEU B 1 238 ? 67.425 43.545 54.161 1.00 28.51 312 LEU B N 1
ATOM 6013 C CA . LEU B 1 238 ? 67.524 44.931 53.754 1.00 28.98 312 LEU B CA 1
ATOM 6014 C C . LEU B 1 238 ? 68.851 44.998 53.052 1.00 31.44 312 LEU B C 1
ATOM 6015 O O . LEU B 1 238 ? 69.885 44.967 53.700 1.00 33.83 312 LEU B O 1
ATOM 6020 N N . PRO B 1 239 ? 68.832 44.961 51.707 1.00 34.03 313 PRO B N 1
ATOM 6021 C CA . PRO B 1 239 ? 70.061 44.945 50.901 1.00 39.38 313 PRO B CA 1
ATOM 6022 C C . PRO B 1 239 ? 70.996 46.090 51.256 1.00 42.64 313 PRO B C 1
ATOM 6023 O O . PRO B 1 239 ? 72.209 45.889 51.382 1.00 45.42 313 PRO B O 1
ATOM 6027 N N . ALA B 1 240 ? 70.416 47.272 51.438 1.00 45.79 314 ALA B N 1
ATOM 6028 C CA . ALA B 1 240 ? 71.176 48.499 51.628 1.00 58.13 314 ALA B CA 1
ATOM 6029 C C . ALA B 1 240 ? 71.719 48.733 53.060 1.00 64.78 314 ALA B C 1
ATOM 6030 O O . ALA B 1 240 ? 72.216 49.826 53.350 1.00 69.22 314 ALA B O 1
ATOM 6032 N N . GLU B 1 241 ? 71.607 47.739 53.952 1.00 68.49 315 GLU B N 1
ATOM 6033 C CA . GLU B 1 241 ? 72.214 47.844 55.299 1.00 63.99 315 GLU B CA 1
ATOM 6034 C C . GLU B 1 241 ? 72.748 46.542 55.908 1.00 62.48 315 GLU B C 1
ATOM 6035 O O . GLU B 1 241 ? 73.005 46.475 57.115 1.00 63.81 315 GLU B O 1
ATOM 6041 N N . ASN B 1 242 ? 72.936 45.524 55.066 1.00 58.55 316 ASN B N 1
ATOM 6042 C CA . ASN B 1 242 ? 73.505 44.229 55.492 1.00 58.92 316 ASN B CA 1
ATOM 6043 C C . ASN B 1 242 ? 72.697 43.496 56.561 1.00 53.68 316 ASN B C 1
ATOM 6044 O O . ASN B 1 242 ? 73.274 42.975 57.510 1.00 54.69 316 ASN B O 1
ATOM 6049 N N . MET B 1 243 ? 71.375 43.447 56.423 1.00 46.06 317 MET B N 1
ATOM 6050 C CA . MET B 1 243 ? 70.550 43.093 57.559 1.00 41.01 317 MET B CA 1
ATOM 6051 C C . MET B 1 243 ? 69.433 42.123 57.160 1.00 39.42 317 MET B C 1
ATOM 6052 O O . MET B 1 243 ? 68.506 42.489 56.446 1.00 35.15 317 MET B O 1
ATOM 6057 N N . LYS B 1 244 ? 69.571 40.878 57.612 1.00 41.73 318 LYS B N 1
ATOM 6058 C CA . LYS B 1 244 ? 68.592 39.802 57.423 1.00 40.20 318 LYS B CA 1
ATOM 6059 C C . LYS B 1 244 ? 67.510 39.972 58.487 1.00 37.58 318 LYS B C 1
ATOM 6060 O O . LYS B 1 244 ? 67.812 39.957 59.685 1.00 36.36 318 LYS B O 1
ATOM 6066 N N . ILE B 1 245 ? 66.247 40.152 58.065 1.00 35.30 319 ILE B N 1
ATOM 6067 C CA . ILE B 1 245 ? 65.149 40.379 59.031 1.00 30.08 319 ILE B CA 1
ATOM 6068 C C . ILE B 1 245 ? 64.222 39.190 59.255 1.00 29.00 319 ILE B C 1
ATOM 6069 O O . ILE B 1 245 ? 63.256 39.301 60.038 1.00 25.55 319 ILE B O 1
ATOM 6074 N N . ARG B 1 246 ? 64.508 38.080 58.565 1.00 33.55 320 ARG B N 1
ATOM 6075 C CA . ARG B 1 246 ? 63.681 36.853 58.562 1.00 32.03 320 ARG B CA 1
ATOM 6076 C C . ARG B 1 246 ? 64.471 35.766 57.806 1.00 34.96 320 ARG B C 1
ATOM 6077 O O . ARG B 1 246 ? 65.102 36.069 56.768 1.00 33.91 320 ARG B O 1
ATOM 6085 N N . PRO B 1 247 ? 64.449 34.497 58.311 1.00 36.41 321 PRO B N 1
ATOM 6086 C CA . PRO B 1 247 ? 65.359 33.508 57.692 1.00 37.95 321 PRO B CA 1
ATOM 6087 C C . PRO B 1 247 ? 65.026 33.189 56.221 1.00 38.56 321 PRO B C 1
ATOM 6088 O O . PRO B 1 247 ? 65.951 32.989 55.448 1.00 40.25 321 PRO B O 1
ATOM 6092 N N . ASP B 1 248 ? 63.755 33.192 55.811 1.00 36.22 322 ASP B N 1
ATOM 6093 C CA . ASP B 1 248 ? 63.493 32.988 54.367 1.00 40.79 322 ASP B CA 1
ATOM 6094 C C . ASP B 1 248 ? 62.646 33.995 53.564 1.00 38.96 322 ASP B C 1
ATOM 6095 O O . ASP B 1 248 ? 61.904 34.843 54.109 1.00 33.18 322 ASP B O 1
ATOM 6100 N N . GLU B 1 249 ? 62.759 33.842 52.248 1.00 35.94 323 GLU B N 1
ATOM 6101 C CA . GLU B 1 249 ? 62.010 34.651 51.302 1.00 34.65 323 GLU B CA 1
ATOM 6102 C C . GLU B 1 249 ? 60.625 34.116 51.063 1.00 32.81 323 GLU B C 1
ATOM 6103 O O . GLU B 1 249 ? 60.365 32.915 51.171 1.00 30.51 323 GLU B O 1
ATOM 6109 N N . ILE B 1 250 ? 59.745 35.068 50.771 1.00 29.09 324 ILE B N 1
ATOM 6110 C CA . ILE B 1 250 ? 58.441 34.844 50.281 1.00 28.39 324 ILE B CA 1
ATOM 6111 C C . ILE B 1 250 ? 58.572 35.092 48.788 1.00 30.52 324 ILE B C 1
ATOM 6112 O O . ILE B 1 250 ? 58.881 36.215 48.371 1.00 31.75 324 ILE B O 1
ATOM 6117 N N . LYS B 1 251 ? 58.393 34.036 47.991 1.00 32.42 325 LYS B N 1
ATOM 6118 C CA . LYS B 1 251 ? 58.611 34.133 46.531 1.00 37.34 325 LYS B CA 1
ATOM 6119 C C . LYS B 1 251 ? 57.379 33.862 45.691 1.00 33.78 325 LYS B C 1
ATOM 6120 O O . LYS B 1 251 ? 56.727 32.845 45.878 1.00 34.55 325 LYS B O 1
ATOM 6126 N N . PHE B 1 252 ? 57.067 34.787 44.785 1.00 35.65 326 PHE B N 1
ATOM 6127 C CA . PHE B 1 252 ? 55.895 34.697 43.898 1.00 37.19 326 PHE B CA 1
ATOM 6128 C C . PHE B 1 252 ? 56.322 34.181 42.520 1.00 45.53 326 PHE B C 1
ATOM 6129 O O . PHE B 1 252 ? 57.468 34.370 42.128 1.00 45.64 326 PHE B O 1
ATOM 6137 N N . MET B 1 253 ? 55.388 33.555 41.799 1.00 57.20 327 MET B N 1
ATOM 6138 C CA . MET B 1 253 ? 55.628 33.001 40.444 1.00 69.40 327 MET B CA 1
ATOM 6139 C C . MET B 1 253 ? 56.848 32.054 40.400 1.00 76.56 327 MET B C 1
ATOM 6140 O O . MET B 1 253 ? 57.791 32.269 39.628 1.00 76.64 327 MET B O 1
ATOM 6145 N N . LEU B 1 254 ? 56.829 31.024 41.247 1.00 83.32 328 LEU B N 1
ATOM 6146 C CA . LEU B 1 254 ? 57.911 30.027 41.286 1.00 93.35 328 LEU B CA 1
ATOM 6147 C C . LEU B 1 254 ? 57.477 28.608 40.910 1.00 100.06 328 LEU B C 1
ATOM 6148 O O . LEU B 1 254 ? 56.287 28.277 40.949 1.00 102.50 328 LEU B O 1
ATOM 6153 N N . LYS B 1 255 ? 58.472 27.787 40.560 1.00 106.71 329 LYS B N 1
ATOM 6154 C CA . LYS B 1 255 ? 58.284 26.416 40.069 1.00 102.41 329 LYS B CA 1
ATOM 6155 C C . LYS B 1 255 ? 57.389 26.372 38.826 1.00 98.50 329 LYS B C 1
ATOM 6156 O O . LYS B 1 255 ? 57.852 26.612 37.711 1.00 92.25 329 LYS B O 1
ATOM 6162 N N . LEU B 1 266 ? 48.046 14.775 37.712 1.00 63.97 340 LEU B N 1
ATOM 6163 C CA . LEU B 1 266 ? 47.085 14.586 36.628 1.00 61.02 340 LEU B CA 1
ATOM 6164 C C . LEU B 1 266 ? 45.706 14.218 37.152 1.00 55.78 340 LEU B C 1
ATOM 6165 O O . LEU B 1 266 ? 44.696 14.667 36.599 1.00 56.03 340 LEU B O 1
ATOM 6170 N N . LYS B 1 267 ? 45.672 13.414 38.217 1.00 51.31 341 LYS B N 1
ATOM 6171 C CA . LYS B 1 267 ? 44.416 12.932 38.786 1.00 49.36 341 LYS B CA 1
ATOM 6172 C C . LYS B 1 267 ? 43.471 14.045 39.289 1.00 45.05 341 LYS B C 1
ATOM 6173 O O . LYS B 1 267 ? 43.857 14.896 40.099 1.00 41.62 341 LYS B O 1
ATOM 6179 N N . THR B 1 268 ? 42.243 14.023 38.769 1.00 43.33 342 THR B N 1
ATOM 6180 C CA . THR B 1 268 ? 41.101 14.730 39.349 1.00 41.74 342 THR B CA 1
ATOM 6181 C C . THR B 1 268 ? 40.720 14.019 40.651 1.00 39.51 342 THR B C 1
ATOM 6182 O O . THR B 1 268 ? 40.307 12.864 40.627 1.00 40.03 342 THR B O 1
ATOM 6186 N N . LYS B 1 269 ? 40.857 14.713 41.774 1.00 36.36 343 LYS B N 1
ATOM 6187 C CA . LYS B 1 269 ? 40.581 14.118 43.070 1.00 35.86 343 LYS B CA 1
ATOM 6188 C C . LYS B 1 269 ? 39.099 14.238 43.450 1.00 35.01 343 LYS B C 1
ATOM 6189 O O . LYS B 1 269 ? 38.543 13.333 44.097 1.00 33.51 343 LYS B O 1
ATOM 6195 N N . MET B 1 270 ? 38.471 15.349 43.049 1.00 31.24 344 MET B N 1
ATOM 6196 C CA . MET B 1 270 ? 37.052 15.581 43.299 1.00 31.12 344 MET B CA 1
ATOM 6197 C C . MET B 1 270 ? 36.398 16.417 42.210 1.00 31.34 344 MET B C 1
ATOM 6198 O O . MET B 1 270 ? 37.037 17.253 41.550 1.00 29.90 344 MET B O 1
ATOM 6203 N N . LYS B 1 271 ? 35.115 16.187 42.014 1.00 31.32 345 LYS B N 1
ATOM 6204 C CA . LYS B 1 271 ? 34.360 17.062 41.144 1.00 33.87 345 LYS B CA 1
ATOM 6205 C C . LYS B 1 271 ? 33.081 17.467 41.862 1.00 32.93 345 LYS B C 1
ATOM 6206 O O . LYS B 1 271 ? 32.778 16.928 42.924 1.00 36.39 345 LYS B O 1
ATOM 6212 N N . TRP B 1 272 ? 32.357 18.416 41.291 1.00 30.80 346 TRP B N 1
ATOM 6213 C CA . TRP B 1 272 ? 31.039 18.830 41.791 1.00 29.14 346 TRP B CA 1
ATOM 6214 C C . TRP B 1 272 ? 30.219 19.319 40.604 1.00 29.63 346 TRP B C 1
ATOM 6215 O O . TRP B 1 272 ? 30.780 19.986 39.718 1.00 28.22 346 TRP B O 1
ATOM 6226 N N . THR B 1 273 ? 28.926 18.954 40.577 1.00 29.14 347 THR B N 1
ATOM 6227 C CA . THR B 1 273 ? 27.950 19.666 39.770 1.00 30.65 347 THR B CA 1
ATOM 6228 C C . THR B 1 273 ? 27.721 21.098 40.260 1.00 30.87 347 THR B C 1
ATOM 6229 O O . THR B 1 273 ? 28.340 21.596 41.252 1.00 28.26 347 THR B O 1
ATOM 6233 N N . LYS B 1 274 ? 26.885 21.794 39.504 1.00 33.37 348 LYS B N 1
ATOM 6234 C CA . LYS B 1 274 ? 26.347 23.056 39.945 1.00 32.95 348 LYS B CA 1
ATOM 6235 C C . LYS B 1 274 ? 25.755 22.783 41.307 1.00 31.88 348 LYS B C 1
ATOM 6236 O O . LYS B 1 274 ? 25.058 21.806 41.484 1.00 35.89 348 LYS B O 1
ATOM 6242 N N . ILE B 1 275 ? 26.010 23.649 42.259 1.00 29.92 349 ILE B N 1
ATOM 6243 C CA . ILE B 1 275 ? 25.508 23.494 43.613 1.00 30.17 349 ILE B CA 1
ATOM 6244 C C . ILE B 1 275 ? 24.645 24.713 44.001 1.00 32.49 349 ILE B C 1
ATOM 6245 O O . ILE B 1 275 ? 25.103 25.882 43.910 1.00 31.10 349 ILE B O 1
ATOM 6250 N N . ILE B 1 276 ? 23.394 24.425 44.389 1.00 34.53 350 ILE B N 1
ATOM 6251 C CA . ILE B 1 276 ? 22.405 25.444 44.732 1.00 34.71 350 ILE B CA 1
ATOM 6252 C C . ILE B 1 276 ? 21.968 25.282 46.177 1.00 34.10 350 ILE B C 1
ATOM 6253 O O . ILE B 1 276 ? 21.639 24.172 46.612 1.00 34.47 350 ILE B O 1
ATOM 6258 N N . LYS B 1 277 ? 21.968 26.384 46.927 1.00 33.29 351 LYS B N 1
ATOM 6259 C CA . LYS B 1 277 ? 21.494 26.337 48.308 1.00 33.64 351 LYS B CA 1
ATOM 6260 C C . LYS B 1 277 ? 20.805 27.642 48.703 1.00 34.23 351 LYS B C 1
ATOM 6261 O O . LYS B 1 277 ? 21.310 28.736 48.435 1.00 32.63 351 LYS B O 1
ATOM 6267 N N . LYS B 1 278 ? 19.649 27.509 49.341 1.00 37.75 352 LYS B N 1
ATOM 6268 C CA . LYS B 1 278 ? 18.934 28.667 49.901 1.00 37.71 352 LYS B CA 1
ATOM 6269 C C . LYS B 1 278 ? 19.039 28.574 51.402 1.00 36.22 352 LYS B C 1
ATOM 6270 O O . LYS B 1 278 ? 18.730 27.534 51.990 1.00 34.24 352 LYS B O 1
ATOM 6276 N N . LEU B 1 279 ? 19.476 29.668 52.010 1.00 35.94 353 LEU B N 1
ATOM 6277 C CA . LEU B 1 279 ? 19.648 29.737 53.457 1.00 37.27 353 LEU B CA 1
ATOM 6278 C C . LEU B 1 279 ? 19.024 31.046 53.939 1.00 38.62 353 LEU B C 1
ATOM 6279 O O . LEU B 1 279 ? 19.474 32.120 53.577 1.00 40.67 353 LEU B O 1
ATOM 6284 N N . GLY B 1 280 ? 17.968 30.966 54.731 1.00 41.14 354 GLY B N 1
ATOM 6285 C CA . GLY B 1 280 ? 17.218 32.162 55.078 1.00 43.87 354 GLY B CA 1
ATOM 6286 C C . GLY B 1 280 ? 16.593 32.794 53.846 1.00 46.00 354 GLY B C 1
ATOM 6287 O O . GLY B 1 280 ? 15.818 32.158 53.125 1.00 41.84 354 GLY B O 1
ATOM 6288 N N . ASP B 1 281 ? 16.947 34.052 53.599 1.00 48.42 355 ASP B N 1
ATOM 6289 C CA . ASP B 1 281 ? 16.513 34.755 52.392 1.00 49.19 355 ASP B CA 1
ATOM 6290 C C . ASP B 1 281 ? 17.547 34.523 51.294 1.00 45.20 355 ASP B C 1
ATOM 6291 O O . ASP B 1 281 ? 17.266 34.664 50.101 1.00 48.31 355 ASP B O 1
ATOM 6296 N N . PHE B 1 282 ? 18.726 34.099 51.714 1.00 38.11 356 PHE B N 1
ATOM 6297 C CA . PHE B 1 282 ? 19.898 34.100 50.865 1.00 35.09 356 PHE B CA 1
ATOM 6298 C C . PHE B 1 282 ? 20.009 32.939 49.865 1.00 35.90 356 PHE B C 1
ATOM 6299 O O . PHE B 1 282 ? 19.768 31.772 50.204 1.00 36.84 356 PHE B O 1
ATOM 6307 N N . GLN B 1 283 ? 20.401 33.270 48.638 1.00 33.38 357 GLN B N 1
ATOM 6308 C CA . GLN B 1 283 ? 20.463 32.288 47.573 1.00 33.23 357 GLN B CA 1
ATOM 6309 C C . GLN B 1 283 ? 21.867 32.132 47.018 1.00 31.69 357 GLN B C 1
ATOM 6310 O O . GLN B 1 283 ? 22.444 33.106 46.526 1.00 30.66 357 GLN B O 1
ATOM 6316 N N . LEU B 1 284 ? 22.403 30.915 47.108 1.00 28.37 358 LEU B N 1
ATOM 6317 C CA . LEU B 1 284 ? 23.726 30.624 46.606 1.00 26.55 358 LEU B CA 1
ATOM 6318 C C . LEU B 1 284 ? 23.648 29.730 45.378 1.00 27.37 358 LEU B C 1
ATOM 6319 O O . LEU B 1 284 ? 22.824 28.775 45.304 1.00 26.77 358 LEU B O 1
ATOM 6324 N N . VAL B 1 285 ? 24.532 30.038 44.439 1.00 26.12 359 VAL B N 1
ATOM 6325 C CA . VAL B 1 285 ? 24.715 29.278 43.227 1.00 28.90 359 VAL B CA 1
ATOM 6326 C C . VAL B 1 285 ? 26.210 29.208 42.901 1.00 28.54 359 VAL B C 1
ATOM 6327 O O . VAL B 1 285 ? 26.863 30.230 42.623 1.00 30.92 359 VAL B O 1
ATOM 6331 N N . VAL B 1 286 ? 26.748 28.005 42.959 1.00 27.63 360 VAL B N 1
ATOM 6332 C CA . VAL B 1 286 ? 28.133 27.700 42.622 1.00 26.22 360 VAL B CA 1
ATOM 6333 C C . VAL B 1 286 ? 28.115 26.810 41.374 1.00 27.38 360 VAL B C 1
ATOM 6334 O O . VAL B 1 286 ? 27.451 25.755 41.354 1.00 26.35 360 VAL B O 1
ATOM 6338 N N . ASP B 1 287 ? 28.828 27.268 40.347 1.00 27.74 361 ASP B N 1
ATOM 6339 C CA . ASP B 1 287 ? 29.038 26.563 39.082 1.00 30.81 361 ASP B CA 1
ATOM 6340 C C . ASP B 1 287 ? 29.761 25.202 39.269 1.00 30.04 361 ASP B C 1
ATOM 6341 O O . ASP B 1 287 ? 30.529 25.022 40.226 1.00 29.02 361 ASP B O 1
ATOM 6346 N N . ASN B 1 288 ? 29.546 24.268 38.341 1.00 31.38 362 ASN B N 1
ATOM 6347 C CA . ASN B 1 288 ? 30.257 22.990 38.404 1.00 31.89 362 ASN B CA 1
ATOM 6348 C C . ASN B 1 288 ? 31.775 23.204 38.440 1.00 30.44 362 ASN B C 1
ATOM 6349 O O . ASN B 1 288 ? 32.290 24.225 37.970 1.00 29.78 362 ASN B O 1
ATOM 6354 N N . GLY B 1 289 ? 32.487 22.233 38.982 1.00 28.79 363 GLY B N 1
ATOM 6355 C CA . GLY B 1 289 ? 33.923 22.337 39.103 1.00 30.14 363 GLY B CA 1
ATOM 6356 C C . GLY B 1 289 ? 34.563 20.983 39.313 1.00 31.51 363 GLY B C 1
ATOM 6357 O O . GLY B 1 289 ? 33.887 19.973 39.386 1.00 34.06 363 GLY B O 1
ATOM 6358 N N . GLU B 1 290 ? 35.881 20.971 39.338 1.00 31.13 364 GLU B N 1
ATOM 6359 C CA . GLU B 1 290 ? 36.645 19.792 39.676 1.00 31.63 364 GLU B CA 1
ATOM 6360 C C . GLU B 1 290 ? 37.930 20.310 40.268 1.00 28.33 364 GLU B C 1
ATOM 6361 O O . GLU B 1 290 ? 38.282 21.495 40.058 1.00 27.60 364 GLU B O 1
ATOM 6367 N N . ALA B 1 291 ? 38.573 19.465 41.064 1.00 26.73 365 ALA B N 1
ATOM 6368 C CA . ALA B 1 291 ? 39.817 19.809 41.775 1.00 26.08 365 ALA B CA 1
ATOM 6369 C C . ALA B 1 291 ? 40.824 18.673 41.543 1.00 27.53 365 ALA B C 1
ATOM 6370 O O . ALA B 1 291 ? 40.428 17.507 41.550 1.00 27.30 365 ALA B O 1
ATOM 6372 N N . LYS B 1 292 ? 42.094 19.019 41.297 1.00 27.60 366 LYS B N 1
ATOM 6373 C CA . LYS B 1 292 ? 43.126 18.031 40.986 1.00 30.56 366 LYS B CA 1
ATOM 6374 C C . LYS B 1 292 ? 43.915 17.715 42.245 1.00 30.02 366 LYS B C 1
ATOM 6375 O O . LYS B 1 292 ? 43.955 18.509 43.196 1.00 26.62 366 LYS B O 1
ATOM 6381 N N . GLU B 1 293 ? 44.548 16.546 42.222 1.00 30.55 367 GLU B N 1
ATOM 6382 C CA . GLU B 1 293 ? 45.377 16.052 43.311 1.00 31.43 367 GLU B CA 1
ATOM 6383 C C . GLU B 1 293 ? 46.487 17.041 43.617 1.00 29.42 367 GLU B C 1
ATOM 6384 O O . GLU B 1 293 ? 47.182 17.463 42.721 1.00 30.80 367 GLU B O 1
ATOM 6390 N N . GLY B 1 294 ? 46.666 17.415 44.870 1.00 27.70 368 GLY B N 1
ATOM 6391 C CA . GLY B 1 294 ? 47.719 18.372 45.182 1.00 28.12 368 GLY B CA 1
ATOM 6392 C C . GLY B 1 294 ? 47.298 19.839 44.995 1.00 26.58 368 GLY B C 1
ATOM 6393 O O . GLY B 1 294 ? 48.053 20.737 45.359 1.00 26.94 368 GLY B O 1
ATOM 6394 N N . GLU B 1 295 ? 46.102 20.092 44.461 1.00 25.67 369 GLU B N 1
ATOM 6395 C CA . GLU B 1 295 ? 45.706 21.460 44.099 1.00 25.41 369 GLU B CA 1
ATOM 6396 C C . GLU B 1 295 ? 45.178 22.328 45.257 1.00 24.85 369 GLU B C 1
ATOM 6397 O O . GLU B 1 295 ? 44.473 21.833 46.136 1.00 24.31 369 GLU B O 1
ATOM 6403 N N . ILE B 1 296 ? 45.452 23.632 45.187 1.00 22.95 370 ILE B N 1
ATOM 6404 C CA . ILE B 1 296 ? 44.887 24.616 46.114 1.00 22.66 370 ILE B CA 1
ATOM 6405 C C . ILE B 1 296 ? 43.982 25.557 45.368 1.00 21.42 370 ILE B C 1
ATOM 6406 O O . ILE B 1 296 ? 44.443 26.284 44.476 1.00 20.27 370 ILE B O 1
ATOM 6411 N N . ILE B 1 297 ? 42.713 25.583 45.763 1.00 18.92 371 ILE B N 1
ATOM 6412 C CA . ILE B 1 297 ? 41.729 26.466 45.148 1.00 19.10 371 ILE B CA 1
ATOM 6413 C C . ILE B 1 297 ? 41.414 27.575 46.162 1.00 18.18 371 ILE B C 1
ATOM 6414 O O . ILE B 1 297 ? 40.970 27.264 47.267 1.00 16.99 371 ILE B O 1
ATOM 6419 N N . GLY B 1 298 ? 41.704 28.849 45.818 1.00 18.00 372 GLY B N 1
ATOM 6420 C CA . GLY B 1 298 ? 41.293 29.949 46.690 1.00 16.50 372 GLY B CA 1
ATOM 6421 C C . GLY B 1 298 ? 39.916 30.444 46.324 1.00 17.50 372 GLY B C 1
ATOM 6422 O O . GLY B 1 298 ? 39.556 30.426 45.137 1.00 20.01 372 GLY B O 1
ATOM 6423 N N . ILE B 1 299 ? 39.145 30.849 47.339 1.00 17.26 373 ILE B N 1
ATOM 6424 C CA . ILE B 1 299 ? 37.809 31.406 47.210 1.00 17.63 373 ILE B CA 1
ATOM 6425 C C . ILE B 1 299 ? 37.875 32.887 47.639 1.00 19.54 373 ILE B C 1
ATOM 6426 O O . ILE B 1 299 ? 38.403 33.240 48.701 1.00 18.88 373 ILE B O 1
ATOM 6431 N N . LEU B 1 300 ? 37.414 33.786 46.782 1.00 18.66 374 LEU B N 1
ATOM 6432 C CA . LEU B 1 300 ? 37.373 35.152 47.239 1.00 21.56 374 LEU B CA 1
ATOM 6433 C C . LEU B 1 300 ? 36.087 35.822 46.803 1.00 21.16 374 LEU B C 1
ATOM 6434 O O . LEU B 1 300 ? 35.472 35.468 45.792 1.00 24.52 374 LEU B O 1
ATOM 6439 N N . GLY B 1 301 ? 35.705 36.822 47.562 1.00 21.51 375 GLY B N 1
ATOM 6440 C CA . GLY B 1 301 ? 34.555 37.654 47.210 1.00 20.35 375 GLY B CA 1
ATOM 6441 C C . GLY B 1 301 ? 34.185 38.431 48.460 1.00 19.92 375 GLY B C 1
ATOM 6442 O O . GLY B 1 301 ? 34.772 38.192 49.520 1.00 19.83 375 GLY B O 1
ATOM 6443 N N . PRO B 1 302 ? 33.226 39.359 48.344 1.00 20.33 376 PRO B N 1
ATOM 6444 C CA . PRO B 1 302 ? 32.809 40.125 49.494 1.00 20.47 376 PRO B CA 1
ATOM 6445 C C . PRO B 1 302 ? 32.082 39.302 50.528 1.00 21.28 376 PRO B C 1
ATOM 6446 O O . PRO B 1 302 ? 31.585 38.172 50.238 1.00 20.16 376 PRO B O 1
ATOM 6450 N N . ASN B 1 303 ? 31.987 39.859 51.730 1.00 21.21 377 ASN B N 1
ATOM 6451 C CA . ASN B 1 303 ? 31.218 39.191 52.782 1.00 24.95 377 ASN B CA 1
ATOM 6452 C C . ASN B 1 303 ? 29.715 39.092 52.514 1.00 24.43 377 ASN B C 1
ATOM 6453 O O . ASN B 1 303 ? 29.155 39.888 51.739 1.00 23.78 377 ASN B O 1
ATOM 6458 N N . GLY B 1 304 ? 29.103 38.067 53.114 1.00 23.13 378 GLY B N 1
ATOM 6459 C CA . GLY B 1 304 ? 27.673 37.799 52.964 1.00 24.66 378 GLY B CA 1
ATOM 6460 C C . GLY B 1 304 ? 27.312 37.189 51.613 1.00 25.07 378 GLY B C 1
ATOM 6461 O O . GLY B 1 304 ? 26.135 37.204 51.235 1.00 26.34 378 GLY B O 1
ATOM 6462 N N . ILE B 1 305 ? 28.313 36.664 50.895 1.00 22.84 379 ILE B N 1
ATOM 6463 C CA . ILE B 1 305 ? 28.104 36.249 49.516 1.00 25.12 379 ILE B CA 1
ATOM 6464 C C . ILE B 1 305 ? 27.964 34.739 49.402 1.00 24.96 379 ILE B C 1
ATOM 6465 O O . ILE B 1 305 ? 27.615 34.207 48.338 1.00 25.81 379 ILE B O 1
ATOM 6470 N N . GLY B 1 306 ? 28.245 34.057 50.519 1.00 22.55 380 GLY B N 1
ATOM 6471 C CA . GLY B 1 306 ? 28.149 32.630 50.585 1.00 21.09 380 GLY B CA 1
ATOM 6472 C C . GLY B 1 306 ? 29.413 31.816 50.534 1.00 19.15 380 GLY B C 1
ATOM 6473 O O . GLY B 1 306 ? 29.358 30.619 50.233 1.00 19.03 380 GLY B O 1
ATOM 6474 N N . LYS B 1 307 ? 30.561 32.420 50.837 1.00 17.63 381 LYS B N 1
ATOM 6475 C CA . LYS B 1 307 ? 31.824 31.656 50.817 1.00 16.29 381 LYS B CA 1
ATOM 6476 C C . LYS B 1 307 ? 31.774 30.544 51.895 1.00 17.07 381 LYS B C 1
ATOM 6477 O O . LYS B 1 307 ? 32.055 29.416 51.603 1.00 18.49 381 LYS B O 1
ATOM 6483 N N . THR B 1 308 ? 31.345 30.887 53.110 1.00 16.70 382 THR B N 1
ATOM 6484 C CA . THR B 1 308 ? 31.272 29.960 54.227 1.00 16.11 382 THR B CA 1
ATOM 6485 C C . THR B 1 308 ? 30.207 28.889 54.005 1.00 19.78 382 THR B C 1
ATOM 6486 O O . THR B 1 308 ? 30.497 27.691 54.266 1.00 20.37 382 THR B O 1
ATOM 6490 N N . THR B 1 309 ? 29.017 29.307 53.500 1.00 19.37 383 THR B N 1
ATOM 6491 C CA . THR B 1 309 ? 27.967 28.397 53.101 1.00 21.30 383 THR B CA 1
ATOM 6492 C C . THR B 1 309 ? 28.551 27.339 52.178 1.00 22.62 383 THR B C 1
ATOM 6493 O O . THR B 1 309 ? 28.367 26.151 52.399 1.00 23.84 383 THR B O 1
ATOM 6497 N N . PHE B 1 310 ? 29.238 27.762 51.131 1.00 22.93 384 PHE B N 1
ATOM 6498 C CA . PHE B 1 310 ? 29.822 26.769 50.234 1.00 22.81 384 PHE B CA 1
ATOM 6499 C C . PHE B 1 310 ? 30.817 25.847 50.981 1.00 23.70 384 PHE B C 1
ATOM 6500 O O . PHE B 1 310 ? 30.762 24.648 50.780 1.00 24.98 384 PHE B O 1
ATOM 6508 N N . ALA B 1 311 ? 31.712 26.404 51.822 1.00 22.09 385 ALA B N 1
ATOM 6509 C CA . ALA B 1 311 ? 32.587 25.563 52.677 1.00 23.32 385 ALA B CA 1
ATOM 6510 C C . ALA B 1 311 ? 31.822 24.537 53.516 1.00 23.57 385 ALA B C 1
ATOM 6511 O O . ALA B 1 311 ? 32.222 23.384 53.609 1.00 22.80 385 ALA B O 1
ATOM 6513 N N . ARG B 1 312 ? 30.722 24.982 54.110 1.00 24.15 386 ARG B N 1
ATOM 6514 C CA . ARG B 1 312 ? 29.956 24.166 54.984 1.00 27.33 386 ARG B CA 1
ATOM 6515 C C . ARG B 1 312 ? 29.277 23.065 54.188 1.00 27.72 386 ARG B C 1
ATOM 6516 O O . ARG B 1 312 ? 29.063 21.993 54.714 1.00 27.65 386 ARG B O 1
ATOM 6524 N N . ILE B 1 313 ? 29.008 23.311 52.903 1.00 25.81 387 ILE B N 1
ATOM 6525 C CA . ILE B 1 313 ? 28.515 22.270 52.030 1.00 27.53 387 ILE B CA 1
ATOM 6526 C C . ILE B 1 313 ? 29.630 21.253 51.726 1.00 28.25 387 ILE B C 1
ATOM 6527 O O . ILE B 1 313 ? 29.388 20.059 51.791 1.00 33.22 387 ILE B O 1
ATOM 6532 N N . LEU B 1 314 ? 30.847 21.725 51.437 1.00 26.45 388 LEU B N 1
ATOM 6533 C CA . LEU B 1 314 ? 31.982 20.827 51.156 1.00 27.08 388 LEU B CA 1
ATOM 6534 C C . LEU B 1 314 ? 32.298 19.909 52.328 1.00 26.50 388 LEU B C 1
ATOM 6535 O O . LEU B 1 314 ? 32.494 18.695 52.155 1.00 26.30 388 LEU B O 1
ATOM 6540 N N . VAL B 1 315 ? 32.271 20.486 53.526 1.00 27.15 389 VAL B N 1
ATOM 6541 C CA . VAL B 1 315 ? 32.592 19.724 54.727 1.00 30.15 389 VAL B CA 1
ATOM 6542 C C . VAL B 1 315 ? 31.425 18.917 55.267 1.00 30.58 389 VAL B C 1
ATOM 6543 O O . VAL B 1 315 ? 31.590 18.236 56.260 1.00 33.41 389 VAL B O 1
ATOM 6547 N N . GLY B 1 316 ? 30.245 19.026 54.655 1.00 32.49 390 GLY B N 1
ATOM 6548 C CA . GLY B 1 316 ? 29.116 18.200 55.046 1.00 33.89 390 GLY B CA 1
ATOM 6549 C C . GLY B 1 316 ? 28.355 18.735 56.251 1.00 37.38 390 GLY B C 1
ATOM 6550 O O . GLY B 1 316 ? 27.524 18.030 56.821 1.00 36.40 390 GLY B O 1
ATOM 6551 N N . GLU B 1 317 ? 28.629 19.973 56.648 1.00 33.66 391 GLU B N 1
ATOM 6552 C CA . GLU B 1 317 ? 27.906 20.587 57.751 1.00 37.67 391 GLU B CA 1
ATOM 6553 C C . GLU B 1 317 ? 26.455 20.924 57.383 1.00 42.07 391 GLU B C 1
ATOM 6554 O O . GLU B 1 317 ? 25.557 20.866 58.217 1.00 44.77 391 GLU B O 1
ATOM 6560 N N . ILE B 1 318 ? 26.237 21.319 56.134 1.00 41.69 392 ILE B N 1
ATOM 6561 C CA . ILE B 1 318 ? 24.896 21.547 55.629 1.00 40.77 392 ILE B CA 1
ATOM 6562 C C . ILE B 1 318 ? 24.757 20.806 54.299 1.00 38.65 392 ILE B C 1
ATOM 6563 O O . ILE B 1 318 ? 25.753 20.382 53.707 1.00 36.52 392 ILE B O 1
ATOM 6568 N N . THR B 1 319 ? 23.525 20.621 53.848 1.00 38.26 393 THR B N 1
ATOM 6569 C CA . THR B 1 319 ? 23.248 19.912 52.613 1.00 36.51 393 THR B CA 1
ATOM 6570 C C . THR B 1 319 ? 22.767 2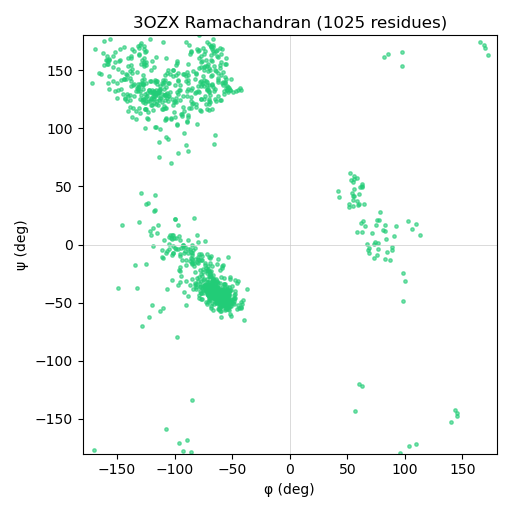0.890 51.518 1.00 33.57 393 THR B C 1
ATOM 6571 O O . THR B 1 319 ? 22.016 21.820 51.788 1.00 31.31 393 THR B O 1
ATOM 6575 N N . ALA B 1 320 ? 23.193 20.671 50.285 1.00 32.37 394 ALA B N 1
ATOM 6576 C CA . ALA B 1 320 ? 22.734 21.467 49.147 1.00 32.63 394 ALA B CA 1
ATOM 6577 C C . ALA B 1 320 ? 21.283 21.162 48.810 1.00 35.95 394 ALA B C 1
ATOM 6578 O O . ALA B 1 320 ? 20.827 20.030 49.025 1.00 36.72 394 ALA B O 1
ATOM 6580 N N . ASP B 1 321 ? 20.556 22.155 48.296 1.00 36.21 395 ASP B N 1
ATOM 6581 C CA . ASP B 1 321 ? 19.179 21.941 47.845 1.00 38.07 395 ASP B CA 1
ATOM 6582 C C . ASP B 1 321 ? 19.219 21.087 46.571 1.00 40.76 395 ASP B C 1
ATOM 6583 O O . ASP B 1 321 ? 18.445 20.171 46.442 1.00 42.83 395 ASP B O 1
ATOM 6588 N N . GLU B 1 322 ? 20.133 21.410 45.653 1.00 42.48 396 GLU B N 1
ATOM 6589 C CA . GLU B 1 322 ? 20.365 20.660 44.416 1.00 45.13 396 GLU B CA 1
ATOM 6590 C C . GLU B 1 322 ? 21.895 20.614 44.165 1.00 42.78 396 GLU B C 1
ATOM 6591 O O . GLU B 1 322 ? 22.630 21.493 44.616 1.00 44.07 396 GLU B O 1
ATOM 6597 N N . GLY B 1 323 ? 22.352 19.576 43.460 1.00 41.43 397 GLY B N 1
ATOM 6598 C CA . GLY B 1 323 ? 23.756 19.385 43.132 1.00 41.10 397 GLY B CA 1
ATOM 6599 C C . GLY B 1 323 ? 24.489 18.449 44.069 1.00 39.74 397 GLY B C 1
ATOM 6600 O O . GLY B 1 323 ? 24.107 18.298 45.220 1.00 39.78 397 GLY B O 1
ATOM 6601 N N . SER B 1 324 ? 25.548 17.815 43.574 1.00 39.44 398 SER B N 1
ATOM 6602 C CA . SER B 1 324 ? 26.329 16.887 44.407 1.00 39.96 398 SER B CA 1
ATOM 6603 C C . SER B 1 324 ? 27.849 16.986 44.238 1.00 37.70 398 SER B C 1
ATOM 6604 O O . SER B 1 324 ? 28.358 17.338 43.169 1.00 39.98 398 SER B O 1
ATOM 6607 N N . VAL B 1 325 ? 28.573 16.694 45.309 1.00 35.60 399 VAL B N 1
ATOM 6608 C CA . VAL B 1 325 ? 30.022 16.624 45.229 1.00 33.43 399 VAL B CA 1
ATOM 6609 C C . VAL B 1 325 ? 30.298 15.144 45.058 1.00 35.11 399 VAL B C 1
ATOM 6610 O O . VAL B 1 325 ? 29.591 14.333 45.645 1.00 35.89 399 VAL B O 1
ATOM 6614 N N . THR B 1 326 ? 31.282 14.794 44.230 1.00 35.64 400 THR B N 1
ATOM 6615 C CA . THR B 1 326 ? 31.802 13.403 44.130 1.00 36.28 400 THR B CA 1
ATOM 6616 C C . THR B 1 326 ? 33.319 13.401 44.471 1.00 36.62 400 THR B C 1
ATOM 6617 O O . THR B 1 326 ? 34.101 14.105 43.826 1.00 34.30 400 THR B O 1
ATOM 6621 N N . PRO B 1 327 ? 33.735 12.654 45.511 1.00 36.23 401 PRO B N 1
ATOM 6622 C CA . PRO B 1 327 ? 32.913 11.846 46.396 1.00 38.83 401 PRO B CA 1
ATOM 6623 C C . PRO B 1 327 ? 32.103 12.761 47.313 1.00 38.57 401 PRO B C 1
ATOM 6624 O O . PRO B 1 327 ? 32.501 13.912 47.571 1.00 33.80 401 PRO B O 1
ATOM 6628 N N . GLU B 1 328 ? 30.964 12.238 47.758 1.00 41.67 402 GLU B N 1
ATOM 6629 C CA . GLU B 1 328 ? 30.030 12.986 48.569 1.00 43.07 402 GLU B CA 1
ATOM 6630 C C . GLU B 1 328 ? 30.686 13.301 49.912 1.00 41.53 402 GLU B C 1
ATOM 6631 O O . GLU B 1 328 ? 30.637 14.445 50.373 1.00 39.41 402 GLU B O 1
ATOM 6637 N N . LYS B 1 329 ? 31.353 12.305 50.500 1.00 40.26 403 LYS B N 1
ATOM 6638 C CA . LYS B 1 329 ? 32.113 12.510 51.745 1.00 41.01 403 LYS B CA 1
ATOM 6639 C C . LYS B 1 329 ? 33.557 11.980 51.719 1.00 38.56 403 LYS B C 1
ATOM 6640 O O . LYS B 1 329 ? 33.804 10.872 51.218 1.00 38.78 403 LYS B O 1
ATOM 6646 N N . GLN B 1 330 ? 34.493 12.761 52.272 1.00 33.89 404 GLN B N 1
ATOM 6647 C CA . GLN B 1 330 ? 35.926 12.395 52.268 1.00 34.33 404 GLN B CA 1
ATOM 6648 C C . GLN B 1 330 ? 36.537 12.536 53.651 1.00 32.51 404 GLN B C 1
ATOM 6649 O O . GLN B 1 330 ? 35.920 13.137 54.527 1.00 31.58 404 GLN B O 1
ATOM 6655 N N . ILE B 1 331 ? 37.755 12.028 53.846 1.00 32.58 405 ILE B N 1
ATOM 6656 C CA . ILE B 1 331 ? 38.494 12.402 55.052 1.00 32.92 405 ILE B CA 1
ATOM 6657 C C . ILE B 1 331 ? 38.957 13.844 54.928 1.00 31.44 405 ILE B C 1
ATOM 6658 O O . ILE B 1 331 ? 39.713 14.233 54.027 1.00 29.56 405 ILE B O 1
ATOM 6663 N N . LEU B 1 332 ? 38.430 14.654 55.838 1.00 28.47 406 LEU B N 1
ATOM 6664 C CA . LEU B 1 332 ? 38.581 16.086 55.742 1.00 26.04 406 LEU B CA 1
ATOM 6665 C C . LEU B 1 332 ? 39.144 16.702 57.003 1.00 25.15 406 LEU B C 1
ATOM 6666 O O . LEU B 1 332 ? 39.099 16.117 58.118 1.00 23.62 406 LEU B O 1
ATOM 6671 N N . SER B 1 333 ? 39.673 17.901 56.833 1.00 23.59 407 SER B N 1
ATOM 6672 C CA . SER B 1 333 ? 40.089 18.661 57.988 1.00 22.17 407 SER B CA 1
ATOM 6673 C C . SER B 1 333 ? 39.715 20.117 57.753 1.00 22.05 407 SER B C 1
ATOM 6674 O O . SER B 1 333 ? 40.068 20.690 56.720 1.00 19.27 407 SER B O 1
ATOM 6677 N N . TYR B 1 334 ? 39.002 20.700 58.734 1.00 20.81 408 TYR B N 1
ATOM 6678 C CA . TYR B 1 334 ? 38.248 21.894 58.513 1.00 21.67 408 TYR B CA 1
ATOM 6679 C C . TYR B 1 334 ? 38.628 22.926 59.566 1.00 21.22 408 TYR B C 1
ATOM 6680 O O . TYR B 1 334 ? 38.524 22.674 60.770 1.00 24.14 408 TYR B O 1
ATOM 6689 N N . LYS B 1 335 ? 39.089 24.079 59.093 1.00 17.92 409 LYS B N 1
ATOM 6690 C CA . LYS B 1 335 ? 39.374 25.182 59.955 1.00 18.53 409 LYS B CA 1
ATOM 6691 C C . LYS B 1 335 ? 38.300 26.252 59.722 1.00 18.78 409 LYS B C 1
ATOM 6692 O O . LYS B 1 335 ? 38.342 26.935 58.713 1.00 22.14 409 LYS B O 1
ATOM 6698 N N . PRO B 1 336 ? 37.378 26.426 60.678 1.00 18.22 410 PRO B N 1
ATOM 6699 C CA . PRO B 1 336 ? 36.234 27.321 60.466 1.00 18.38 410 PRO B CA 1
ATOM 6700 C C . PRO B 1 336 ? 36.587 28.798 60.644 1.00 16.57 410 PRO B C 1
ATOM 6701 O O . PRO B 1 336 ? 37.557 29.126 61.279 1.00 17.89 410 PRO B O 1
ATOM 6705 N N . GLN B 1 337 ? 35.762 29.663 60.091 1.00 15.19 411 GLN B N 1
ATOM 6706 C CA . GLN B 1 337 ? 35.908 31.057 60.195 1.00 16.72 411 GLN B CA 1
ATOM 6707 C C . GLN B 1 337 ? 35.888 31.590 61.640 1.00 18.69 411 GLN B C 1
ATOM 6708 O O . GLN B 1 337 ? 36.789 32.302 62.033 1.00 16.63 411 GLN B O 1
ATOM 6714 N N . ARG B 1 338 ? 34.871 31.278 62.429 1.00 18.39 412 ARG B N 1
ATOM 6715 C CA . ARG B 1 338 ? 34.817 32.008 63.724 1.00 19.42 412 ARG B CA 1
ATOM 6716 C C . ARG B 1 338 ? 35.897 31.516 64.725 1.00 17.90 412 ARG B C 1
ATOM 6717 O O . ARG B 1 338 ? 35.995 30.347 64.987 1.00 15.31 412 ARG B O 1
ATOM 6725 N N . ILE B 1 339 ? 36.691 32.425 65.279 1.00 18.84 413 ILE B N 1
ATOM 6726 C CA . ILE B 1 339 ? 37.819 32.021 66.187 1.00 19.75 413 ILE B CA 1
ATOM 6727 C C . ILE B 1 339 ? 37.472 32.200 67.648 1.00 20.90 413 ILE B C 1
ATOM 6728 O O . ILE B 1 339 ? 37.108 33.287 68.047 1.00 20.58 413 ILE B O 1
ATOM 6733 N N . PHE B 1 340 ? 37.551 31.132 68.441 1.00 21.19 414 PHE B N 1
ATOM 6734 C CA . PHE B 1 340 ? 37.237 31.222 69.879 1.00 24.02 414 PHE B CA 1
ATOM 6735 C C . PHE B 1 340 ? 37.950 30.040 70.529 1.00 25.15 414 PHE B C 1
ATOM 6736 O O . PHE B 1 340 ? 38.227 29.041 69.835 1.00 22.87 414 PHE B O 1
ATOM 6744 N N . PRO B 1 341 ? 38.260 30.146 71.841 1.00 25.68 415 PRO B N 1
ATOM 6745 C CA . PRO B 1 341 ? 38.976 29.042 72.517 1.00 25.35 415 PRO B CA 1
ATOM 6746 C C . PRO B 1 341 ? 38.055 27.852 72.642 1.00 24.88 415 PRO B C 1
ATOM 6747 O O . PRO B 1 341 ? 37.012 27.988 73.217 1.00 26.59 415 PRO B O 1
ATOM 6751 N N . ASN B 1 342 ? 38.435 26.704 72.110 1.00 28.26 416 ASN B N 1
ATOM 6752 C CA . ASN B 1 342 ? 37.524 25.562 72.023 1.00 29.87 416 ASN B CA 1
ATOM 6753 C C . ASN B 1 342 ? 37.957 24.386 72.878 1.00 31.43 416 ASN B C 1
ATOM 6754 O O . ASN B 1 342 ? 37.509 23.274 72.676 1.00 31.45 416 ASN B O 1
ATOM 6759 N N . TYR B 1 343 ? 38.856 24.618 73.822 1.00 32.36 417 TYR B N 1
ATOM 6760 C CA . TYR B 1 343 ? 39.505 23.495 74.452 1.00 33.14 417 TYR B CA 1
ATOM 6761 C C . TYR B 1 343 ? 39.967 23.838 75.861 1.00 35.26 417 TYR B C 1
ATOM 6762 O O . TYR B 1 343 ? 40.490 24.919 76.098 1.00 32.97 417 TYR B O 1
ATOM 6771 N N . ASP B 1 344 ? 39.800 22.869 76.755 1.00 37.18 418 ASP B N 1
ATOM 6772 C CA . ASP B 1 344 ? 40.093 22.988 78.189 1.00 42.46 418 ASP B CA 1
ATOM 6773 C C . ASP B 1 344 ? 41.558 22.852 78.609 1.00 38.23 418 ASP B C 1
ATOM 6774 O O . ASP B 1 344 ? 41.897 23.186 79.745 1.00 39.06 418 ASP B O 1
ATOM 6779 N N . GLY B 1 345 ? 42.408 22.320 77.736 1.00 34.15 419 GLY B N 1
ATOM 6780 C CA . GLY B 1 345 ? 43.770 21.963 78.146 1.00 33.62 419 GLY B CA 1
ATOM 6781 C C . GLY B 1 345 ? 44.820 22.903 77.577 1.00 31.68 419 GLY B C 1
ATOM 6782 O O . GLY B 1 345 ? 44.521 24.028 77.182 1.00 29.35 419 GLY B O 1
ATOM 6783 N N . THR B 1 346 ? 46.054 22.426 77.526 1.00 30.05 420 THR B N 1
ATOM 6784 C CA . THR B 1 346 ? 47.153 23.207 76.999 1.00 29.22 420 THR B CA 1
ATOM 6785 C C . THR B 1 346 ? 47.249 23.056 75.469 1.00 26.61 420 THR B C 1
ATOM 6786 O O . THR B 1 346 ? 46.630 22.157 74.871 1.00 25.48 420 THR B O 1
ATOM 6790 N N . VAL B 1 347 ? 48.023 23.961 74.866 1.00 25.74 421 VAL B N 1
ATOM 6791 C CA . VAL B 1 347 ? 48.368 23.929 73.465 1.00 25.29 421 VAL B CA 1
ATOM 6792 C C . VAL B 1 347 ? 49.090 22.594 73.177 1.00 25.77 421 VAL B C 1
ATOM 6793 O O . VAL B 1 347 ? 48.888 21.989 72.153 1.00 27.12 421 VAL B O 1
ATOM 6797 N N . GLN B 1 348 ? 49.903 22.124 74.114 1.00 27.32 422 GLN B N 1
ATOM 6798 C CA . GLN B 1 348 ? 50.614 20.886 73.900 1.00 28.57 422 GLN B CA 1
ATOM 6799 C C . GLN B 1 348 ? 49.593 19.738 73.724 1.00 29.35 422 GLN B C 1
ATOM 6800 O O . GLN B 1 348 ? 49.692 18.959 72.742 1.00 29.39 422 GLN B O 1
ATOM 6806 N N . GLN B 1 349 ? 48.609 19.653 74.635 1.00 28.14 423 GLN B N 1
ATOM 6807 C CA . GLN B 1 349 ? 47.599 18.563 74.584 1.00 29.58 423 GLN B CA 1
ATOM 6808 C C . GLN B 1 349 ? 46.782 18.658 73.309 1.00 27.81 423 GLN B C 1
ATOM 6809 O O . GLN B 1 349 ? 46.511 17.639 72.686 1.00 28.28 423 GLN B O 1
ATOM 6815 N N . TYR B 1 350 ? 46.406 19.883 72.938 1.00 25.24 424 TYR B N 1
ATOM 6816 C CA . TYR B 1 350 ? 45.697 20.136 71.695 1.00 25.59 424 TYR B CA 1
ATOM 6817 C C . TYR B 1 350 ? 46.458 19.596 70.465 1.00 24.75 424 TYR B C 1
ATOM 6818 O O . TYR B 1 350 ? 45.889 18.911 69.634 1.00 23.95 424 TYR B O 1
ATOM 6827 N N . LEU B 1 351 ? 47.744 19.922 70.359 1.00 25.52 425 LEU B N 1
ATOM 6828 C CA . LEU B 1 351 ? 48.561 19.449 69.233 1.00 25.79 425 LEU B CA 1
ATOM 6829 C C . LEU B 1 351 ? 48.799 17.948 69.302 1.00 27.64 425 LEU B C 1
ATOM 6830 O O . LEU B 1 351 ? 48.676 17.278 68.295 1.00 27.95 425 LEU B O 1
ATOM 6835 N N . GLU B 1 352 ? 49.161 17.441 70.472 1.00 30.55 426 GLU B N 1
ATOM 6836 C CA . GLU B 1 352 ? 49.329 15.998 70.671 1.00 36.77 426 GLU B CA 1
ATOM 6837 C C . GLU B 1 352 ? 48.097 15.195 70.232 1.00 38.62 426 GLU B C 1
ATOM 6838 O O . GLU B 1 352 ? 48.245 14.103 69.687 1.00 39.26 426 GLU B O 1
ATOM 6844 N N . ASN B 1 353 ? 46.898 15.749 70.449 1.00 38.42 427 ASN B N 1
ATOM 6845 C CA . ASN B 1 353 ? 45.633 15.117 69.996 1.00 41.22 427 ASN B CA 1
ATOM 6846 C C . ASN B 1 353 ? 45.486 15.111 68.469 1.00 38.92 427 ASN B C 1
ATOM 6847 O O . ASN B 1 353 ? 45.027 14.127 67.887 1.00 42.29 427 ASN B O 1
ATOM 6852 N N . ALA B 1 354 ? 45.880 16.208 67.836 1.00 38.92 428 ALA B N 1
ATOM 6853 C CA . ALA B 1 354 ? 45.823 16.325 66.394 1.00 38.74 428 ALA B CA 1
ATOM 6854 C C . ALA B 1 354 ? 46.681 15.235 65.753 1.00 40.71 428 ALA B C 1
ATOM 6855 O O . ALA B 1 354 ? 46.205 14.562 64.854 1.00 40.06 428 ALA B O 1
ATOM 6857 N N . SER B 1 355 ? 47.924 15.051 66.227 1.00 38.71 429 SER B N 1
ATOM 6858 C CA . SER B 1 355 ? 48.781 13.979 65.704 1.00 42.74 429 SER B CA 1
ATOM 6859 C C . SER B 1 355 ? 50.082 13.682 66.470 1.00 44.42 429 SER B C 1
ATOM 6860 O O . SER B 1 355 ? 50.517 14.448 67.343 1.00 42.97 429 SER B O 1
ATOM 6863 N N . LYS B 1 356 ? 50.704 12.560 66.110 1.00 47.13 430 LYS B N 1
ATOM 6864 C CA . LYS B 1 356 ? 52.026 12.181 66.617 1.00 47.09 430 LYS B CA 1
ATOM 6865 C C . LYS B 1 356 ? 53.133 13.123 66.144 1.00 47.71 430 LYS B C 1
ATOM 6866 O O . LYS B 1 356 ? 54.135 13.303 66.833 1.00 52.20 430 LYS B O 1
ATOM 6872 N N . ASP B 1 357 ? 52.939 13.709 64.967 1.00 43.58 431 ASP B N 1
ATOM 6873 C CA . ASP B 1 357 ? 53.929 14.539 64.299 1.00 44.58 431 ASP B CA 1
ATOM 6874 C C . ASP B 1 357 ? 54.046 15.959 64.842 1.00 43.55 431 ASP B C 1
ATOM 6875 O O . ASP B 1 357 ? 55.153 16.494 64.953 1.00 48.96 431 ASP B O 1
ATOM 6880 N N . ALA B 1 358 ? 52.909 16.601 65.112 1.00 37.70 432 ALA B N 1
ATOM 6881 C CA . ALA B 1 358 ? 52.900 18.065 65.328 1.00 32.28 432 ALA B CA 1
ATOM 6882 C C . ALA B 1 358 ? 54.013 18.444 66.281 1.00 31.59 432 ALA B C 1
ATOM 6883 O O . ALA B 1 358 ? 54.565 19.558 66.200 1.00 31.00 432 ALA B O 1
ATOM 6885 N N . LEU B 1 359 ? 54.335 17.525 67.182 1.00 31.45 433 LEU B N 1
ATOM 6886 C CA . LEU B 1 359 ? 55.332 17.823 68.178 1.00 37.58 433 LEU B CA 1
ATOM 6887 C C . LEU B 1 359 ? 56.549 16.905 68.163 1.00 41.29 433 LEU B C 1
ATOM 6888 O O . LEU B 1 359 ? 57.399 16.987 69.061 1.00 45.24 433 LEU B O 1
ATOM 6893 N N . SER B 1 360 ? 56.651 16.044 67.154 1.00 45.94 434 SER B N 1
ATOM 6894 C CA . SER B 1 360 ? 57.832 15.170 67.049 1.00 49.97 434 SER B CA 1
ATOM 6895 C C . SER B 1 360 ? 58.998 15.984 66.517 1.00 49.78 434 SER B C 1
ATOM 6896 O O . SER B 1 360 ? 58.945 16.439 65.368 1.00 46.25 434 SER B O 1
ATOM 6899 N N . THR B 1 361 ? 60.036 16.155 67.350 1.00 52.97 435 THR B N 1
ATOM 6900 C CA . THR B 1 361 ? 61.205 16.964 67.002 1.00 55.52 435 THR B CA 1
ATOM 6901 C C . THR B 1 361 ? 61.901 16.435 65.735 1.00 57.39 435 THR B C 1
ATOM 6902 O O . THR B 1 361 ? 62.621 17.174 65.067 1.00 60.53 435 THR B O 1
ATOM 6906 N N . SER B 1 362 ? 61.644 15.173 65.396 1.00 55.58 436 SER B N 1
ATOM 6907 C CA . SER B 1 362 ? 62.235 14.541 64.211 1.00 58.02 436 SER B CA 1
ATOM 6908 C C . SER B 1 362 ? 61.481 14.801 62.897 1.00 54.89 436 SER B C 1
ATOM 6909 O O . SER B 1 362 ? 61.974 14.445 61.827 1.00 58.35 436 SER B O 1
ATOM 6912 N N . SER B 1 363 ? 60.292 15.391 62.966 1.00 48.70 437 SER B N 1
ATOM 6913 C CA . SER B 1 363 ? 59.385 15.396 61.805 1.00 45.62 437 SER B CA 1
ATOM 6914 C C . SER B 1 363 ? 59.470 16.690 60.978 1.00 42.71 437 SER B C 1
ATOM 6915 O O . SER B 1 363 ? 59.694 17.772 61.541 1.00 36.80 437 SER B O 1
ATOM 6918 N N . TRP B 1 364 ? 59.259 16.576 59.662 1.00 42.01 438 TRP B N 1
ATOM 6919 C CA . TRP B 1 364 ? 59.105 17.756 58.801 1.00 41.52 438 TRP B CA 1
ATOM 6920 C C . TRP B 1 364 ? 57.986 18.665 59.348 1.00 35.63 438 TRP B C 1
ATOM 6921 O O . TRP B 1 364 ? 58.102 19.884 59.314 1.00 33.15 438 TRP B O 1
ATOM 6932 N N . PHE B 1 365 ? 56.911 18.067 59.855 1.00 34.14 439 PHE B N 1
ATOM 6933 C CA . PHE B 1 365 ? 55.759 18.865 60.278 1.00 34.13 439 PHE B CA 1
ATOM 6934 C C . PHE B 1 365 ? 56.119 19.857 61.381 1.00 33.92 439 PHE B C 1
ATOM 6935 O O . PHE B 1 365 ? 55.813 21.042 61.277 1.00 32.24 439 PHE B O 1
ATOM 6943 N N . PHE B 1 366 ? 56.754 19.356 62.441 1.00 35.07 440 PHE B N 1
ATOM 6944 C CA . PHE B 1 366 ? 57.171 20.196 63.574 1.00 34.33 440 PHE B CA 1
ATOM 6945 C C . PHE B 1 366 ? 58.056 21.364 63.139 1.00 34.31 440 PHE B C 1
ATOM 6946 O O . PHE B 1 366 ? 57.897 22.531 63.564 1.00 32.76 440 PHE B O 1
ATOM 6954 N N . GLU B 1 367 ? 59.023 20.998 62.305 1.00 39.19 441 GLU B N 1
ATOM 6955 C CA . GLU B 1 367 ? 60.034 21.895 61.818 1.00 39.95 441 GLU B CA 1
ATOM 6956 C C . GLU B 1 367 ? 59.440 22.936 60.902 1.00 37.81 441 GLU B C 1
ATOM 6957 O O . GLU B 1 367 ? 59.655 24.119 61.120 1.00 36.92 441 GLU B O 1
ATOM 6963 N N . GLU B 1 368 ? 58.660 22.521 59.905 1.00 38.93 442 GLU B N 1
ATOM 6964 C CA . GLU B 1 368 ? 58.160 23.534 58.975 1.00 44.22 442 GLU B CA 1
ATOM 6965 C C . GLU B 1 368 ? 56.712 24.024 59.142 1.00 44.26 442 GLU B C 1
ATOM 6966 O O . GLU B 1 368 ? 56.209 24.796 58.303 1.00 43.31 442 GLU B O 1
ATOM 6972 N N . VAL B 1 369 ? 56.047 23.619 60.227 1.00 39.70 443 VAL B N 1
ATOM 6973 C CA . VAL B 1 369 ? 54.756 24.247 60.537 1.00 37.32 443 VAL B CA 1
ATOM 6974 C C . VAL B 1 369 ? 54.686 24.756 61.972 1.00 32.71 443 VAL B C 1
ATOM 6975 O O . VAL B 1 369 ? 54.704 25.969 62.221 1.00 30.01 443 VAL B O 1
ATOM 6979 N N . THR B 1 370 ? 54.630 23.813 62.910 1.00 28.62 444 THR B N 1
ATOM 6980 C CA . THR B 1 370 ? 54.483 24.130 64.341 1.00 27.31 444 THR B CA 1
ATOM 6981 C C . THR B 1 370 ? 55.451 25.202 64.823 1.00 25.87 444 THR B C 1
ATOM 6982 O O . THR B 1 370 ? 55.056 26.193 65.483 1.00 22.72 444 THR B O 1
ATOM 6986 N N . LYS B 1 371 ? 56.716 24.978 64.506 1.00 27.39 445 LYS B N 1
ATOM 6987 C CA . LYS B 1 371 ? 57.783 25.864 64.922 1.00 30.05 445 LYS B CA 1
ATOM 6988 C C . LYS B 1 371 ? 57.792 27.188 64.107 1.00 30.19 445 LYS B C 1
ATOM 6989 O O . LYS B 1 371 ? 58.079 28.269 64.636 1.00 30.07 445 LYS B O 1
ATOM 6995 N N . ARG B 1 372 ? 57.523 27.099 62.809 1.00 31.41 446 ARG B N 1
ATOM 6996 C CA . ARG B 1 372 ? 57.447 28.316 61.971 1.00 32.42 446 ARG B CA 1
ATOM 6997 C C . ARG B 1 372 ? 56.249 29.176 62.430 1.00 30.97 446 ARG B C 1
ATOM 6998 O O . ARG B 1 372 ? 56.285 30.419 62.346 1.00 29.35 446 ARG B O 1
ATOM 7006 N N . LEU B 1 373 ? 55.206 28.531 62.958 1.00 27.30 447 LEU B N 1
ATOM 7007 C CA . LEU B 1 373 ? 54.063 29.291 63.524 1.00 26.08 447 LEU B CA 1
ATOM 7008 C C . LEU B 1 373 ? 54.324 29.694 64.966 1.00 26.76 447 LEU B C 1
ATOM 7009 O O . LEU B 1 373 ? 53.488 30.352 65.624 1.00 30.30 447 LEU B O 1
ATOM 7014 N N . ASN B 1 374 ? 55.494 29.299 65.455 1.00 28.30 448 ASN B N 1
ATOM 7015 C CA . ASN B 1 374 ? 55.934 29.630 66.807 1.00 28.91 448 ASN B CA 1
ATOM 7016 C C . ASN B 1 374 ? 55.093 28.993 67.906 1.00 26.73 448 ASN B C 1
ATOM 7017 O O . ASN B 1 374 ? 55.160 29.440 69.068 1.00 26.99 448 ASN B O 1
ATOM 7022 N N . LEU B 1 375 ? 54.280 27.972 67.547 1.00 23.90 449 LEU B N 1
ATOM 7023 C CA . LEU B 1 375 ? 53.499 27.252 68.549 1.00 25.26 449 LEU B CA 1
ATOM 7024 C C . LEU B 1 375 ? 54.344 26.572 69.641 1.00 28.95 449 LEU B C 1
ATOM 7025 O O . LEU B 1 375 ? 53.862 26.393 70.754 1.00 31.01 449 LEU B O 1
ATOM 7030 N N . HIS B 1 376 ? 55.578 26.195 69.330 1.00 32.08 450 HIS B N 1
ATOM 7031 C CA . HIS B 1 376 ? 56.486 25.541 70.319 1.00 32.24 450 HIS B CA 1
ATOM 7032 C C . HIS B 1 376 ? 56.811 26.459 71.495 1.00 32.72 450 HIS B C 1
ATOM 7033 O O . HIS B 1 376 ? 57.233 26.002 72.554 1.00 30.90 450 HIS B O 1
ATOM 7040 N N . ARG B 1 377 ? 56.553 27.752 71.323 1.00 31.91 451 ARG B N 1
ATOM 7041 C CA . ARG B 1 377 ? 56.767 28.710 72.405 1.00 35.28 451 ARG B CA 1
ATOM 7042 C C . ARG B 1 377 ? 55.589 28.860 73.386 1.00 32.25 451 ARG B C 1
ATOM 7043 O O . ARG B 1 377 ? 55.723 29.538 74.413 1.00 35.27 451 ARG B O 1
ATOM 7051 N N . LEU B 1 378 ? 54.471 28.218 73.069 1.00 27.96 452 LEU B N 1
ATOM 7052 C CA . LEU B 1 378 ? 53.184 28.322 73.786 1.00 27.28 452 LEU B CA 1
ATOM 7053 C C . LEU B 1 378 ? 52.653 26.966 74.341 1.00 26.30 452 LEU B C 1
ATOM 7054 O O . LEU B 1 378 ? 51.504 26.862 74.795 1.00 24.04 452 LEU B O 1
ATOM 7059 N N . LEU B 1 379 ? 53.499 25.940 74.317 1.00 25.93 453 LEU B N 1
ATOM 7060 C CA . LEU B 1 379 ? 53.085 24.580 74.680 1.00 26.27 453 LEU B CA 1
ATOM 7061 C C . LEU B 1 379 ? 52.394 24.453 76.031 1.00 28.01 453 LEU B C 1
ATOM 7062 O O . LEU B 1 379 ? 51.416 23.705 76.183 1.00 27.64 453 LEU B O 1
ATOM 7067 N N . GLU B 1 380 ? 52.892 25.174 77.018 1.00 29.85 454 GLU B N 1
ATOM 7068 C CA . GLU B 1 380 ? 52.323 25.058 78.361 1.00 33.08 454 GLU B CA 1
ATOM 7069 C C . GLU B 1 380 ? 51.137 25.974 78.612 1.00 32.49 454 GLU B C 1
ATOM 7070 O O . GLU B 1 380 ? 50.429 25.747 79.574 1.00 34.40 454 GLU B O 1
ATOM 7076 N N . SER B 1 381 ? 50.908 26.977 77.749 1.00 29.65 455 SER B N 1
ATOM 7077 C CA . SER B 1 381 ? 49.716 27.820 77.878 1.00 30.08 455 SER B CA 1
ATOM 7078 C C . SER B 1 381 ? 48.415 27.040 77.714 1.00 29.80 455 SER B C 1
ATOM 7079 O O . SER B 1 381 ? 48.317 26.110 76.898 1.00 27.45 455 SER B O 1
ATOM 7082 N N . ASN B 1 382 ? 47.412 27.425 78.500 1.00 30.56 456 ASN B N 1
ATOM 7083 C CA . ASN B 1 382 ? 46.071 26.918 78.297 1.00 30.21 456 ASN B CA 1
ATOM 7084 C C . ASN B 1 382 ? 45.474 27.528 77.021 1.00 26.58 456 ASN B C 1
ATOM 7085 O O . ASN B 1 382 ? 45.645 28.739 76.775 1.00 24.25 456 ASN B O 1
ATOM 7090 N N . VAL B 1 383 ? 44.794 26.706 76.209 1.00 24.65 457 VAL B N 1
ATOM 7091 C CA . VAL B 1 383 ? 44.134 27.191 74.979 1.00 22.80 457 VAL B CA 1
ATOM 7092 C C . VAL B 1 383 ? 43.214 28.416 75.287 1.00 24.97 457 VAL B C 1
ATOM 7093 O O . VAL B 1 383 ? 43.049 29.291 74.441 1.00 24.47 457 VAL B O 1
ATOM 7097 N N . ASN B 1 384 ? 42.649 28.496 76.493 1.00 26.58 458 ASN B N 1
ATOM 7098 C CA . ASN B 1 384 ? 41.789 29.646 76.868 1.00 29.42 458 ASN B CA 1
ATOM 7099 C C . ASN B 1 384 ? 42.528 30.967 77.051 1.00 30.69 458 ASN B C 1
ATOM 7100 O O . ASN B 1 384 ? 41.915 32.037 76.920 1.00 30.36 458 ASN B O 1
ATOM 7105 N N . ASP B 1 385 ? 43.832 30.892 77.333 1.00 31.91 459 ASP B N 1
ATOM 7106 C CA . ASP B 1 385 ? 44.663 32.080 77.493 1.00 32.78 459 ASP B CA 1
ATOM 7107 C C . ASP B 1 385 ? 45.276 32.656 76.226 1.00 31.40 459 AS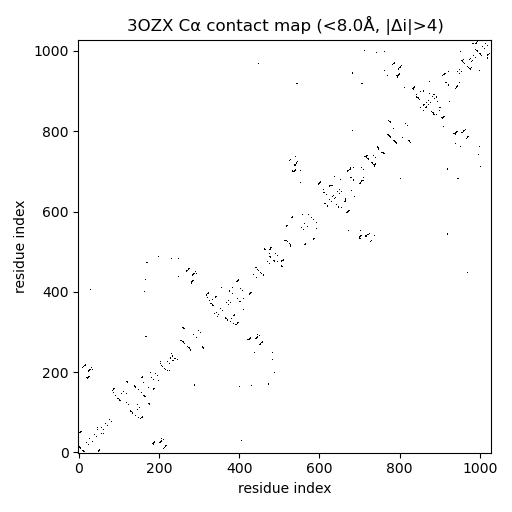P B C 1
ATOM 7108 O O . ASP B 1 385 ? 45.899 33.727 76.272 1.00 31.61 459 ASP B O 1
ATOM 7113 N N . LEU B 1 386 ? 45.052 31.974 75.094 1.00 28.60 460 LEU B N 1
ATOM 7114 C CA . LEU B 1 386 ? 45.595 32.399 73.802 1.00 26.98 460 LEU B CA 1
ATOM 7115 C C . LEU B 1 386 ? 44.843 33.592 73.201 1.00 23.45 460 LEU B C 1
ATOM 7116 O O . LEU B 1 386 ? 43.632 33.644 73.259 1.00 23.39 460 LEU B O 1
ATOM 7121 N N . SER B 1 387 ? 45.585 34.525 72.623 1.00 23.83 461 SER B N 1
ATOM 7122 C CA . SER B 1 387 ? 45.005 35.623 71.806 1.00 25.24 461 SER B CA 1
ATOM 7123 C C . SER B 1 387 ? 44.348 35.087 70.472 1.00 23.66 461 SER B C 1
ATOM 7124 O O . SER B 1 387 ? 44.516 33.905 70.131 1.00 20.26 461 SER B O 1
ATOM 7127 N N . GLY B 1 388 ? 43.648 35.960 69.732 1.00 21.42 462 GLY B N 1
ATOM 7128 C CA . GLY B 1 388 ? 42.997 35.583 68.439 1.00 19.57 462 GLY B CA 1
ATOM 7129 C C . GLY B 1 388 ? 44.004 35.035 67.421 1.00 18.77 462 GLY B C 1
ATOM 7130 O O . GLY B 1 388 ? 43.730 34.017 66.720 1.00 18.08 462 GLY B O 1
ATOM 7131 N N . GLY B 1 389 ? 45.163 35.700 67.338 1.00 18.38 463 GLY B N 1
ATOM 7132 C CA . GLY B 1 389 ? 46.248 35.330 66.430 1.00 16.45 463 GLY B CA 1
ATOM 7133 C C . GLY B 1 389 ? 46.851 33.972 66.814 1.00 17.70 463 GLY B C 1
ATOM 7134 O O . GLY B 1 389 ? 47.181 33.182 65.933 1.00 14.92 463 GLY B O 1
ATOM 7135 N N . GLU B 1 390 ? 47.056 33.729 68.119 1.00 16.80 464 GLU B N 1
ATOM 7136 C CA . GLU B 1 390 ? 47.623 32.466 68.567 1.00 17.62 464 GLU B CA 1
ATOM 7137 C C . GLU B 1 390 ? 46.640 31.320 68.399 1.00 17.81 464 GLU B C 1
ATOM 7138 O O . GLU B 1 390 ? 47.068 30.215 68.050 1.00 17.58 464 GLU B O 1
ATOM 7144 N N . LEU B 1 391 ? 45.358 31.575 68.682 1.00 15.79 465 LEU B N 1
ATOM 7145 C CA . LEU B 1 391 ? 44.277 30.594 68.393 1.00 16.99 465 LEU B CA 1
ATOM 7146 C C . LEU B 1 391 ? 44.218 30.283 66.925 1.00 14.75 465 LEU B C 1
ATOM 7147 O O . LEU B 1 391 ? 44.171 29.122 66.537 1.00 15.50 465 LEU B O 1
ATOM 7152 N N . GLN B 1 392 ? 44.244 31.314 66.104 1.00 13.18 466 GLN B N 1
ATOM 7153 C CA . GLN B 1 392 ? 44.149 31.121 64.659 1.00 13.44 466 GLN B CA 1
ATOM 7154 C C . GLN B 1 392 ? 45.292 30.195 64.181 1.00 13.67 466 GLN B C 1
ATOM 7155 O O . GLN B 1 392 ? 45.041 29.252 63.441 1.00 15.13 466 GLN B O 1
ATOM 7161 N N . LYS B 1 393 ? 46.527 30.484 64.619 1.00 13.72 467 LYS B N 1
ATOM 7162 C CA . LYS B 1 393 ? 47.705 29.656 64.284 1.00 14.30 467 LYS B CA 1
ATOM 7163 C C . LYS B 1 393 ? 47.569 28.261 64.817 1.00 14.49 467 LYS B C 1
ATOM 7164 O O . LYS B 1 393 ? 47.982 27.303 64.134 1.00 14.37 467 LYS B O 1
ATOM 7170 N N . LEU B 1 394 ? 47.083 28.163 66.058 1.00 13.63 468 LEU B N 1
ATOM 7171 C CA . LEU B 1 394 ? 46.936 26.901 66.676 1.00 15.34 468 LEU B CA 1
ATOM 7172 C C . LEU B 1 394 ? 45.940 26.011 65.842 1.00 15.60 468 LEU B C 1
ATOM 7173 O O . LEU B 1 394 ? 46.203 24.833 65.603 1.00 18.27 468 LEU B O 1
ATOM 7178 N N . TYR B 1 395 ? 44.812 26.570 65.439 1.00 15.09 469 TYR B N 1
ATOM 7179 C CA . TYR B 1 395 ? 43.786 25.766 64.729 1.00 16.81 469 TYR B CA 1
ATOM 7180 C C . TYR B 1 395 ? 44.300 25.464 63.330 1.00 16.72 469 TYR B C 1
ATOM 7181 O O . TYR B 1 395 ? 44.112 24.375 62.888 1.00 19.05 469 TYR B O 1
ATOM 7190 N N . ILE B 1 396 ? 45.021 26.395 62.703 1.00 16.17 470 ILE B N 1
ATOM 7191 C CA . ILE B 1 396 ? 45.577 26.113 61.368 1.00 16.62 470 ILE B CA 1
ATOM 7192 C C . ILE B 1 396 ? 46.573 24.954 61.476 1.00 17.29 470 ILE B C 1
ATOM 7193 O O . ILE B 1 396 ? 46.459 23.983 60.708 1.00 17.88 470 ILE B O 1
ATOM 7198 N N . ALA B 1 397 ? 47.460 25.006 62.469 1.00 16.95 471 ALA B N 1
ATOM 7199 C CA . ALA B 1 397 ? 48.462 23.954 62.632 1.00 19.09 471 ALA B CA 1
ATOM 7200 C C . ALA B 1 397 ? 47.810 22.594 62.816 1.00 20.57 471 ALA B C 1
ATOM 7201 O O . ALA B 1 397 ? 48.170 21.631 62.133 1.00 20.22 471 ALA B O 1
ATOM 7203 N N . ALA B 1 398 ? 46.849 22.544 63.745 1.00 20.52 472 ALA B N 1
ATOM 7204 C CA . ALA B 1 398 ? 46.121 21.339 64.047 1.00 21.92 472 ALA B CA 1
ATOM 7205 C C . ALA B 1 398 ? 45.345 20.792 62.828 1.00 21.22 472 ALA B C 1
ATOM 7206 O O . ALA B 1 398 ? 45.314 19.572 62.612 1.00 21.21 472 ALA B O 1
ATOM 7208 N N . THR B 1 399 ? 44.710 21.685 62.075 1.00 17.73 473 THR B N 1
ATOM 7209 C CA . THR B 1 399 ? 43.963 21.334 60.838 1.00 18.36 473 THR B CA 1
ATOM 7210 C C . THR B 1 399 ? 44.869 20.633 59.791 1.00 20.76 473 THR B C 1
ATOM 7211 O O . THR B 1 399 ? 44.476 19.640 59.174 1.00 27.91 473 THR B O 1
ATOM 7215 N N . LEU B 1 400 ? 46.084 21.142 59.639 1.00 20.24 474 LEU B N 1
ATOM 7216 C CA . LEU B 1 400 ? 47.068 20.666 58.678 1.00 22.00 474 LEU B CA 1
ATOM 7217 C C . LEU B 1 400 ? 47.735 19.406 59.176 1.00 23.59 474 LEU B C 1
ATOM 7218 O O . LEU B 1 400 ? 48.253 18.620 58.370 1.00 24.17 474 LEU B O 1
ATOM 7223 N N . ALA B 1 401 ? 47.704 19.190 60.496 1.00 23.70 475 ALA B N 1
ATOM 7224 C CA . ALA B 1 401 ? 48.331 17.998 61.059 1.00 26.25 475 ALA B CA 1
ATOM 7225 C C . ALA B 1 401 ? 47.483 16.760 60.856 1.00 25.44 475 ALA B C 1
ATOM 7226 O O . ALA B 1 401 ? 47.994 15.669 60.852 1.00 26.19 475 ALA B O 1
ATOM 7228 N N . LYS B 1 402 ? 46.181 16.930 60.712 1.00 25.08 476 LYS B N 1
ATOM 7229 C CA . LYS B 1 402 ? 45.321 15.792 60.429 1.00 26.62 476 LYS B CA 1
ATOM 7230 C C . LYS B 1 402 ? 45.646 15.402 58.979 1.00 28.37 476 LYS B C 1
ATOM 7231 O O . LYS B 1 402 ? 45.775 16.281 58.084 1.00 26.67 476 LYS B O 1
ATOM 7237 N N . GLU B 1 403 ? 45.820 14.108 58.762 1.00 28.54 477 GLU B N 1
ATOM 7238 C CA . GLU B 1 403 ? 46.089 13.607 57.430 1.00 30.47 477 GLU B CA 1
ATOM 7239 C C . GLU B 1 403 ? 44.760 13.504 56.715 1.00 29.51 477 GLU B C 1
ATOM 7240 O O . GLU B 1 403 ? 43.879 12.741 57.118 1.00 28.51 477 GLU B O 1
ATOM 7246 N N . ALA B 1 404 ? 44.600 14.234 55.633 1.00 26.79 478 ALA B N 1
ATOM 7247 C CA . ALA B 1 404 ? 43.300 14.230 55.002 1.00 26.11 478 ALA B CA 1
ATOM 7248 C C . ALA B 1 404 ? 43.412 14.306 53.498 1.00 27.46 478 ALA B C 1
ATOM 7249 O O . ALA B 1 404 ? 44.500 14.551 52.963 1.00 27.77 478 ALA B O 1
ATOM 7251 N N . ASP B 1 405 ? 42.276 14.097 52.841 1.00 26.33 479 ASP B N 1
ATOM 7252 C CA . ASP B 1 405 ? 42.171 14.155 51.409 1.00 27.12 479 ASP B CA 1
ATOM 7253 C C . ASP B 1 405 ? 41.708 15.559 51.029 1.00 24.26 479 ASP B C 1
ATOM 7254 O O . ASP B 1 405 ? 41.874 15.986 49.899 1.00 23.97 479 ASP B O 1
ATOM 7259 N N . LEU B 1 406 ? 41.065 16.245 51.967 1.00 22.15 480 LEU B N 1
ATOM 7260 C CA . LEU B 1 406 ? 40.439 17.503 51.695 1.00 21.59 480 LEU B CA 1
ATOM 7261 C C . LEU B 1 406 ? 40.662 18.415 52.906 1.00 21.77 480 LEU B C 1
ATOM 7262 O O . LEU B 1 406 ? 40.359 18.014 54.036 1.00 22.20 480 LEU B O 1
ATOM 7267 N N . TYR B 1 407 ? 41.256 19.594 52.672 1.00 19.60 481 TYR B N 1
ATOM 7268 C CA . TYR B 1 407 ? 41.421 20.624 53.675 1.00 17.57 481 TYR B CA 1
ATOM 7269 C C . TYR B 1 407 ? 40.625 21.839 53.283 1.00 17.51 481 TYR B C 1
ATOM 7270 O O . TYR B 1 407 ? 40.636 22.252 52.091 1.00 17.33 481 TYR B O 1
ATOM 7279 N N . VAL B 1 408 ? 40.005 22.477 54.290 1.00 16.78 482 VAL B N 1
ATOM 7280 C CA . VAL B 1 408 ? 39.157 23.625 54.043 1.00 15.85 482 VAL B CA 1
ATOM 7281 C C . VAL B 1 408 ? 39.463 24.592 55.134 1.00 18.29 482 VAL B C 1
ATOM 7282 O O . VAL B 1 408 ? 39.299 24.227 56.318 1.00 17.45 482 VAL B O 1
ATOM 7286 N N . LEU B 1 409 ? 39.976 25.788 54.751 1.00 16.12 483 LEU B N 1
ATOM 7287 C CA . LEU B 1 409 ? 40.402 26.769 55.737 1.00 16.04 483 LEU B CA 1
ATOM 7288 C C . LEU B 1 409 ? 39.695 28.066 55.429 1.00 14.32 483 LEU B C 1
ATOM 7289 O O . LEU B 1 409 ? 39.701 28.526 54.285 1.00 14.57 483 LEU B O 1
ATOM 7294 N N . ASP B 1 410 ? 38.946 28.553 56.403 1.00 13.38 484 ASP B N 1
ATOM 7295 C CA . ASP B 1 410 ? 38.072 29.662 56.159 1.00 14.12 484 ASP B CA 1
ATOM 7296 C C . ASP B 1 410 ? 38.693 30.868 56.838 1.00 13.42 484 ASP B C 1
ATOM 7297 O O . ASP B 1 410 ? 38.690 30.964 58.075 1.00 14.58 484 ASP B O 1
ATOM 7302 N N . GLN B 1 411 ? 39.185 31.767 56.004 1.00 13.56 485 GLN B N 1
ATOM 7303 C CA . GLN B 1 411 ? 39.741 33.058 56.400 1.00 14.48 485 GLN B CA 1
ATOM 7304 C C . GLN B 1 411 ? 40.871 32.846 57.419 1.00 14.22 485 GLN B C 1
ATOM 7305 O O . GLN B 1 411 ? 40.821 33.414 58.556 1.00 17.76 485 GLN B O 1
ATOM 7311 N N . PRO B 1 412 ? 41.907 32.093 57.019 1.00 13.33 486 PRO B N 1
ATOM 7312 C CA . PRO B 1 412 ? 42.981 31.807 57.962 1.00 12.68 486 PRO B CA 1
ATOM 7313 C C . PRO B 1 412 ? 43.861 33.079 58.169 1.00 14.30 486 PRO B C 1
ATOM 7314 O O . PRO B 1 412 ? 44.556 33.142 59.166 1.00 15.94 486 PRO B O 1
ATOM 7318 N N . SER B 1 413 ? 43.802 34.104 57.315 1.00 13.39 487 SER B N 1
ATOM 7319 C CA . SER B 1 413 ? 44.612 35.320 57.642 1.00 16.92 487 SER B CA 1
ATOM 7320 C C . SER B 1 413 ? 43.996 36.252 58.716 1.00 14.50 487 SER B C 1
ATOM 7321 O O . SER B 1 413 ? 44.656 37.122 59.185 1.00 14.14 487 SER B O 1
ATOM 7324 N N . SER B 1 414 ? 42.737 36.099 59.076 1.00 15.24 488 SER B N 1
ATOM 7325 C CA . SER B 1 414 ? 42.151 36.929 60.149 1.00 16.91 488 SER B CA 1
ATOM 7326 C C . SER B 1 414 ? 43.026 36.808 61.412 1.00 18.49 488 SER B C 1
ATOM 7327 O O . SER B 1 414 ? 43.379 35.674 61.771 1.00 17.76 488 SER B O 1
ATOM 7330 N N . TYR B 1 415 ? 43.352 37.949 62.049 1.00 16.97 489 TYR B N 1
ATOM 7331 C CA . TYR B 1 415 ? 44.124 38.031 63.339 1.00 17.88 489 TYR B CA 1
ATOM 7332 C C . TYR B 1 415 ? 45.629 37.792 63.179 1.00 17.29 489 TYR B C 1
ATOM 7333 O O . TYR B 1 415 ? 46.392 37.859 64.147 1.00 17.32 489 TYR B O 1
ATOM 7342 N N . LEU B 1 416 ? 46.033 37.471 61.953 1.00 13.18 490 LEU B N 1
ATOM 7343 C CA . LEU B 1 416 ? 47.414 37.241 61.651 1.00 11.93 490 LEU B CA 1
ATOM 7344 C C . LEU B 1 416 ? 48.074 38.565 61.189 1.00 12.57 490 LEU B C 1
ATOM 7345 O O . LEU B 1 416 ? 47.433 39.398 60.496 1.00 12.91 490 LEU B O 1
ATOM 7350 N N . ASP B 1 417 ? 49.341 38.691 61.536 1.00 12.32 491 ASP B N 1
ATOM 7351 C CA . ASP B 1 417 ? 50.113 39.804 61.082 1.00 15.14 491 ASP B CA 1
ATOM 7352 C C . ASP B 1 417 ? 50.678 39.425 59.680 1.00 15.96 491 ASP B C 1
ATOM 7353 O O . ASP B 1 417 ? 50.400 38.335 59.137 1.00 14.85 491 ASP B O 1
ATOM 7358 N N . VAL B 1 418 ? 51.441 40.346 59.141 1.00 16.13 492 VAL B N 1
ATOM 7359 C CA . VAL B 1 418 ? 51.921 40.277 57.785 1.00 18.24 492 VAL B CA 1
ATOM 7360 C C . VAL B 1 418 ? 52.931 39.124 57.540 1.00 19.83 492 VAL B C 1
ATOM 7361 O O . VAL B 1 418 ? 52.968 38.594 56.441 1.00 23.93 492 VAL B O 1
ATOM 7365 N N . GLU B 1 419 ? 53.719 38.752 58.552 1.00 18.79 493 GLU B N 1
ATOM 7366 C CA . GLU B 1 419 ? 54.663 37.642 58.439 1.00 19.25 493 GLU B CA 1
ATOM 7367 C C . GLU B 1 419 ? 53.922 36.297 58.583 1.00 18.23 493 GLU B C 1
ATOM 7368 O O . GLU B 1 419 ? 54.102 35.401 57.748 1.00 15.90 493 GLU B O 1
ATOM 7374 N N . GLU B 1 420 ? 53.042 36.214 59.598 1.00 16.26 494 GLU B N 1
ATOM 7375 C CA . GLU B 1 420 ? 52.262 35.018 59.904 1.00 16.60 494 GLU B CA 1
ATOM 7376 C C . GLU B 1 420 ? 51.425 34.528 58.731 1.00 15.54 494 GLU B C 1
ATOM 7377 O O . GLU B 1 420 ? 51.296 33.305 58.556 1.00 15.63 494 GLU B O 1
ATOM 7383 N N . ARG B 1 421 ? 50.815 35.463 57.984 1.00 13.19 495 ARG B N 1
ATOM 7384 C CA . ARG B 1 421 ? 49.968 35.091 56.867 1.00 13.88 495 ARG B CA 1
ATOM 7385 C C . ARG B 1 421 ? 50.646 34.261 55.739 1.00 13.75 495 ARG B C 1
ATOM 7386 O O . ARG B 1 421 ? 50.049 33.279 55.200 1.00 12.73 495 ARG B O 1
ATOM 7394 N N . TYR B 1 422 ? 51.867 34.604 55.452 1.00 14.03 496 TYR B N 1
ATOM 7395 C CA . TYR B 1 422 ? 52.616 33.965 54.377 1.00 15.59 496 TYR B CA 1
ATOM 7396 C C . TYR B 1 422 ? 53.247 32.693 54.955 1.00 16.39 496 TYR B C 1
ATOM 7397 O O . TYR B 1 422 ? 53.424 31.687 54.243 1.00 15.79 496 TYR B O 1
ATOM 7406 N N . ILE B 1 423 ? 53.557 32.708 56.251 1.00 16.38 497 ILE B N 1
ATOM 7407 C CA . ILE B 1 423 ? 54.103 31.488 56.879 1.00 18.21 497 ILE B CA 1
ATOM 7408 C C . ILE B 1 423 ? 53.068 30.398 56.771 1.00 17.21 497 ILE B C 1
ATOM 7409 O O . ILE B 1 423 ? 53.375 29.325 56.298 1.00 17.41 497 ILE B O 1
ATOM 7414 N N . VAL B 1 424 ? 51.845 30.746 57.160 1.00 16.65 498 VAL B N 1
ATOM 7415 C CA . VAL B 1 424 ? 50.630 29.923 57.031 1.00 17.38 498 VAL B CA 1
ATOM 7416 C C . VAL B 1 424 ? 50.350 29.482 55.577 1.00 18.02 498 VAL B C 1
ATOM 7417 O O . VAL B 1 424 ? 50.089 28.314 55.320 1.00 17.47 498 VAL B O 1
ATOM 7421 N N . ALA B 1 425 ? 50.341 30.429 54.651 1.00 16.30 499 ALA B N 1
ATOM 7422 C CA . ALA B 1 425 ? 50.116 30.059 53.243 1.00 17.00 499 ALA B CA 1
ATOM 7423 C C . ALA B 1 425 ? 51.129 29.010 52.772 1.00 17.82 499 ALA B C 1
ATOM 7424 O O . ALA B 1 425 ? 50.755 28.017 52.161 1.00 17.94 499 ALA B O 1
ATOM 7426 N N . LYS B 1 426 ? 52.409 29.233 53.072 1.00 17.76 500 LYS B N 1
ATOM 7427 C CA . LYS B 1 426 ? 53.428 28.333 52.652 1.00 20.82 500 LYS B CA 1
ATOM 7428 C C . LYS B 1 426 ? 53.249 26.905 53.260 1.00 20.03 500 LYS B C 1
ATOM 7429 O O . LYS B 1 426 ? 53.467 25.918 52.556 1.00 19.21 500 LYS B O 1
ATOM 7435 N N . ALA B 1 427 ? 52.881 26.819 54.541 1.00 16.97 501 ALA B N 1
ATOM 7436 C CA . ALA B 1 427 ? 52.591 25.549 55.216 1.00 19.08 501 ALA B CA 1
ATOM 7437 C C . ALA B 1 427 ? 51.391 24.853 54.544 1.00 18.59 501 ALA B C 1
ATOM 7438 O O . ALA B 1 427 ? 51.414 23.654 54.301 1.00 20.97 501 ALA B O 1
ATOM 7440 N N . ILE B 1 428 ? 50.357 25.623 54.232 1.00 17.90 502 ILE B N 1
ATOM 7441 C CA . ILE B 1 428 ? 49.180 25.086 53.553 1.00 19.07 502 ILE B CA 1
ATOM 7442 C C . ILE B 1 428 ? 49.564 24.391 52.259 1.00 20.85 502 ILE B C 1
ATOM 7443 O O . ILE B 1 428 ? 49.179 23.233 52.039 1.00 22.74 502 ILE B O 1
ATOM 7448 N N . LYS B 1 429 ? 50.308 25.097 51.418 1.00 20.56 503 LYS B N 1
ATOM 7449 C CA . LYS B 1 429 ? 50.777 24.560 50.146 1.00 22.25 503 LYS B CA 1
ATOM 7450 C C . LYS B 1 429 ? 51.684 23.314 50.305 1.00 24.36 503 LYS B C 1
ATOM 7451 O O . LYS B 1 429 ? 51.520 22.310 49.574 1.00 26.17 503 LYS B O 1
ATOM 7457 N N . ARG B 1 430 ? 52.627 23.373 51.244 1.00 22.94 504 ARG B N 1
ATOM 7458 C CA . ARG B 1 430 ? 53.522 22.238 51.475 1.00 28.84 504 ARG B CA 1
ATOM 7459 C C . ARG B 1 430 ? 52.738 20.965 51.893 1.00 27.13 504 ARG B C 1
ATOM 7460 O O . ARG B 1 430 ? 52.952 19.859 51.349 1.00 25.49 504 ARG B O 1
ATOM 7468 N N . VAL B 1 431 ? 51.830 21.148 52.855 1.00 23.49 505 VAL B N 1
ATOM 7469 C CA . VAL B 1 431 ? 50.967 20.058 53.292 1.00 24.28 505 VAL B CA 1
ATOM 7470 C C . VAL B 1 431 ? 50.073 19.513 52.143 1.00 24.38 505 VAL B C 1
ATOM 7471 O O . VAL B 1 431 ? 50.083 18.328 51.902 1.00 23.26 505 VAL B O 1
ATOM 7475 N N . THR B 1 432 ? 49.259 20.369 51.506 1.00 22.74 506 THR B N 1
ATOM 7476 C CA . THR B 1 432 ? 48.412 19.966 50.335 1.00 23.15 506 THR B CA 1
ATOM 7477 C C . THR B 1 432 ? 49.162 19.101 49.315 1.00 25.17 506 THR B C 1
ATOM 7478 O O . THR B 1 432 ? 48.722 17.970 48.970 1.00 25.14 506 THR B O 1
ATOM 7482 N N . ARG B 1 433 ? 50.292 19.633 48.860 1.00 25.67 507 ARG B N 1
ATOM 7483 C CA . ARG B 1 433 ? 51.182 18.978 47.910 1.00 29.59 507 ARG B CA 1
ATOM 7484 C C . ARG B 1 433 ? 51.666 17.637 48.439 1.00 31.10 507 ARG B C 1
ATOM 7485 O O . ARG B 1 433 ? 51.538 16.635 47.757 1.00 33.72 507 ARG B O 1
ATOM 7493 N N . GLU B 1 434 ? 52.171 17.624 49.666 1.00 31.96 508 GLU B N 1
ATOM 7494 C CA . GLU B 1 434 ? 52.804 16.429 50.259 1.00 37.01 508 GLU B CA 1
ATOM 7495 C C . GLU B 1 434 ? 51.778 15.306 50.420 1.00 34.17 508 GLU B C 1
ATOM 7496 O O . GLU B 1 434 ? 52.082 14.156 50.258 1.00 34.82 508 GLU B O 1
ATOM 7502 N N . ARG B 1 435 ? 50.550 15.671 50.756 1.00 32.56 509 ARG B N 1
ATOM 7503 C CA . ARG B 1 435 ? 49.476 14.716 50.968 1.00 32.48 509 ARG B CA 1
ATOM 7504 C C . ARG B 1 435 ? 48.687 14.447 49.691 1.00 31.28 509 ARG B C 1
ATOM 7505 O O . ARG B 1 435 ? 47.826 13.562 49.667 1.00 30.17 509 ARG B O 1
ATOM 7513 N N . LYS B 1 436 ? 48.999 15.187 48.622 1.00 29.55 510 LYS B N 1
ATOM 7514 C CA . LYS B 1 436 ? 48.252 15.050 47.366 1.00 30.35 510 LYS B CA 1
ATOM 7515 C C . LYS B 1 436 ? 46.761 15.246 47.621 1.00 27.78 510 LYS B C 1
ATOM 7516 O O . LYS B 1 436 ? 45.913 14.556 47.052 1.00 27.78 510 LYS B O 1
ATOM 7522 N N . ALA B 1 437 ? 46.479 16.196 48.507 1.00 25.19 511 ALA B N 1
ATOM 7523 C CA . ALA B 1 437 ? 45.167 16.518 48.989 1.00 24.90 511 ALA B CA 1
ATOM 7524 C C . ALA B 1 437 ? 44.559 17.572 48.083 1.00 23.86 511 ALA B C 1
ATOM 7525 O O . ALA B 1 437 ? 45.243 18.101 47.248 1.00 24.53 511 ALA B O 1
ATOM 7527 N N . VAL B 1 438 ? 43.287 17.920 48.290 1.00 23.24 512 VAL B N 1
ATOM 7528 C CA . VAL B 1 438 ? 42.769 19.172 47.715 1.00 21.25 512 VAL B CA 1
ATOM 7529 C C . VAL B 1 438 ? 42.506 20.146 48.852 1.00 19.61 512 VAL B C 1
ATOM 7530 O O . VAL B 1 438 ? 42.001 19.730 49.877 1.00 18.98 512 VAL B O 1
ATOM 7534 N N . THR B 1 439 ? 42.849 21.424 48.661 1.00 19.56 513 THR B N 1
ATOM 7535 C CA . THR B 1 439 ? 42.634 22.449 49.664 1.00 18.18 513 THR B CA 1
ATOM 7536 C C . THR B 1 439 ? 41.884 23.630 49.119 1.00 18.48 513 THR B C 1
ATOM 7537 O O . THR B 1 439 ? 42.108 24.085 47.999 1.00 19.36 513 THR B O 1
ATOM 7541 N N . PHE B 1 440 ? 40.956 24.121 49.923 1.00 17.55 514 PHE B N 1
ATOM 7542 C CA . PHE B 1 440 ? 40.183 25.225 49.556 1.00 16.76 514 PHE B CA 1
ATOM 7543 C C . PHE B 1 440 ? 40.511 26.174 50.617 1.00 17.77 514 PHE B C 1
ATOM 7544 O O . PHE B 1 440 ? 40.325 25.846 51.788 1.00 16.47 514 PHE B O 1
ATOM 7552 N N . ILE B 1 441 ? 40.952 27.363 50.208 1.00 16.82 515 ILE B N 1
ATOM 7553 C CA . ILE B 1 441 ? 41.215 28.416 51.131 1.00 16.32 515 ILE B CA 1
ATOM 7554 C C . ILE B 1 441 ? 40.347 29.646 50.812 1.00 15.16 515 ILE B C 1
ATOM 7555 O O . ILE B 1 441 ? 40.311 30.142 49.671 1.00 15.31 515 ILE B O 1
ATOM 7560 N N . ILE B 1 442 ? 39.611 30.093 51.821 1.00 15.40 516 ILE B N 1
ATOM 7561 C CA . ILE B 1 442 ? 38.801 31.284 51.700 1.00 17.02 516 ILE B CA 1
ATOM 7562 C C . ILE B 1 442 ? 39.617 32.387 52.323 1.00 18.53 516 ILE B C 1
ATOM 7563 O O . ILE B 1 442 ? 40.038 32.312 53.506 1.00 18.38 516 ILE B O 1
ATOM 7568 N N . ASP B 1 443 ? 39.893 33.424 51.553 1.00 19.23 517 ASP B N 1
ATOM 7569 C CA . ASP B 1 443 ? 40.607 34.516 52.159 1.00 18.35 517 ASP B CA 1
ATOM 7570 C C . ASP B 1 443 ? 40.367 35.853 51.505 1.00 21.13 517 ASP B C 1
ATOM 7571 O O . ASP B 1 443 ? 40.088 35.913 50.290 1.00 18.16 517 ASP B O 1
ATOM 7576 N N . HIS B 1 444 ? 40.524 36.908 52.323 1.00 16.75 518 HIS B N 1
ATOM 7577 C CA . HIS B 1 444 ? 40.392 38.293 51.872 1.00 18.77 518 HIS B CA 1
ATOM 7578 C C . HIS B 1 444 ? 41.664 38.951 51.483 1.00 18.45 518 HIS B C 1
ATOM 7579 O O . HIS B 1 444 ? 41.640 40.092 51.028 1.00 18.31 518 HIS B O 1
ATOM 7586 N N . ASP B 1 445 ? 42.781 38.250 51.645 1.00 16.52 519 ASP B N 1
ATOM 7587 C CA . ASP B 1 445 ? 44.038 38.818 51.253 1.00 19.60 519 ASP B CA 1
ATOM 7588 C C . ASP B 1 445 ? 44.345 38.352 49.813 1.00 20.48 519 ASP B C 1
AT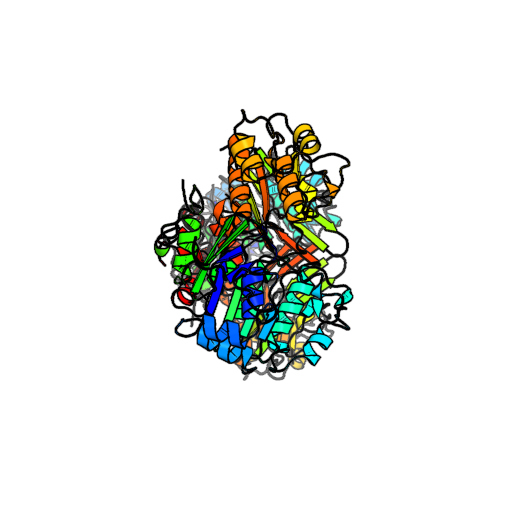OM 7589 O O . ASP B 1 445 ? 44.613 37.180 49.588 1.00 17.98 519 ASP B O 1
ATOM 7594 N N . LEU B 1 446 ? 44.328 39.304 48.868 1.00 19.84 520 LEU B N 1
ATOM 7595 C CA . LEU B 1 446 ? 44.549 39.040 47.449 1.00 21.96 520 LEU B CA 1
ATOM 7596 C C . LEU B 1 446 ? 45.935 38.471 47.151 1.00 22.59 520 LEU B C 1
ATOM 7597 O O . LEU B 1 446 ? 46.071 37.591 46.280 1.00 23.63 520 LEU B O 1
ATOM 7602 N N . SER B 1 447 ? 46.955 38.940 47.881 1.00 19.88 521 SER B N 1
ATOM 7603 C CA . SER B 1 447 ? 48.304 38.452 47.649 1.00 20.95 521 SER B CA 1
ATOM 7604 C C . SER B 1 447 ? 48.468 36.992 48.060 1.00 19.01 521 SER B C 1
ATOM 7605 O O . SER B 1 447 ? 49.229 36.291 47.435 1.00 18.70 521 SER B O 1
ATOM 7608 N N . ILE B 1 448 ? 47.797 36.584 49.127 1.00 16.71 522 ILE B N 1
ATOM 7609 C CA . ILE B 1 448 ? 47.794 35.190 49.567 1.00 16.93 522 ILE B CA 1
ATOM 7610 C C . ILE B 1 448 ? 47.354 34.260 48.462 1.00 16.39 522 ILE B C 1
ATOM 7611 O O . ILE B 1 448 ? 48.007 33.277 48.227 1.00 16.70 522 ILE B O 1
ATOM 7616 N N . HIS B 1 449 ? 46.213 34.558 47.845 1.00 16.97 523 HIS B N 1
ATOM 7617 C CA . HIS B 1 449 ? 45.758 33.834 46.645 1.00 18.54 523 HIS B CA 1
ATOM 7618 C C . HIS B 1 449 ? 46.753 33.800 45.540 1.00 19.29 523 HIS B C 1
ATOM 7619 O O . HIS B 1 449 ? 47.017 32.737 44.997 1.00 18.30 523 HIS B O 1
ATOM 7626 N N . ASP B 1 450 ? 47.346 34.969 45.238 1.00 20.91 524 ASP B N 1
ATOM 7627 C CA . ASP B 1 450 ? 48.413 35.064 44.250 1.00 23.20 524 ASP B CA 1
ATOM 7628 C C . ASP B 1 450 ? 49.593 34.123 44.581 1.00 22.87 524 ASP B C 1
ATOM 7629 O O . ASP B 1 450 ? 50.208 33.493 43.708 1.00 19.93 524 ASP B O 1
ATOM 7634 N N . TYR B 1 451 ? 49.866 34.029 45.871 1.00 20.75 525 TYR B N 1
ATOM 7635 C CA . TYR B 1 451 ? 51.071 33.406 46.361 1.00 21.67 525 TYR B CA 1
ATOM 7636 C C . TYR B 1 451 ? 50.929 31.870 46.291 1.00 21.33 525 TYR B C 1
ATOM 7637 O O . TYR B 1 451 ? 51.863 31.193 45.903 1.00 23.07 525 TYR B O 1
ATOM 7646 N N . ILE B 1 452 ? 49.769 31.343 46.653 1.00 19.55 526 ILE B N 1
ATOM 7647 C CA . ILE B 1 452 ? 49.573 29.876 46.677 1.00 21.39 526 ILE B CA 1
ATOM 7648 C C . ILE B 1 452 ? 48.394 29.238 45.879 1.00 22.15 526 ILE B C 1
ATOM 7649 O O . ILE B 1 452 ? 48.406 28.010 45.662 1.00 24.65 526 ILE B O 1
ATOM 7654 N N . ALA B 1 453 ? 47.388 30.018 45.458 1.00 20.60 527 ALA B N 1
ATOM 7655 C CA . ALA B 1 453 ? 46.234 29.430 44.747 1.00 20.69 527 ALA B CA 1
ATOM 7656 C C . ALA B 1 453 ? 46.650 28.940 43.356 1.00 22.33 527 ALA B C 1
ATOM 7657 O O . ALA B 1 453 ? 47.317 29.675 42.622 1.00 23.46 527 ALA B O 1
ATOM 7659 N N . ASP B 1 454 ? 46.334 27.696 43.017 1.00 22.28 528 ASP B N 1
ATOM 7660 C CA . ASP B 1 454 ? 46.535 27.207 41.610 1.00 24.50 528 ASP B CA 1
ATOM 7661 C C . ASP B 1 454 ? 45.428 27.710 40.710 1.00 23.13 528 ASP B C 1
ATOM 7662 O O . ASP B 1 454 ? 45.642 28.009 39.550 1.00 23.39 528 ASP B O 1
ATOM 7667 N N . ARG B 1 455 ? 44.240 27.781 41.287 1.00 21.63 529 ARG B N 1
ATOM 7668 C CA . ARG B 1 455 ? 43.038 28.286 40.639 1.00 22.23 529 ARG B CA 1
ATOM 7669 C C . ARG B 1 455 ? 42.177 28.963 41.691 1.00 19.52 529 ARG B C 1
ATOM 7670 O O . ARG B 1 455 ? 42.465 28.874 42.885 1.00 18.12 529 ARG B O 1
ATOM 7678 N N . ILE B 1 456 ? 41.166 29.686 41.235 1.00 19.30 530 ILE B N 1
ATOM 7679 C CA . ILE B 1 456 ? 40.296 30.466 42.107 1.00 18.64 530 ILE B CA 1
ATOM 7680 C C . ILE B 1 456 ? 38.827 30.326 41.704 1.00 19.43 530 ILE B C 1
ATOM 7681 O O . ILE B 1 456 ? 38.509 30.128 40.544 1.00 19.87 530 ILE B O 1
ATOM 7686 N N . ILE B 1 457 ? 37.980 30.391 42.724 1.00 17.99 531 ILE B N 1
ATOM 7687 C CA . ILE B 1 457 ? 36.569 30.531 42.607 1.00 18.47 531 ILE B CA 1
ATOM 7688 C C . ILE B 1 457 ? 36.234 31.912 43.107 1.00 18.33 531 ILE B C 1
ATOM 7689 O O . ILE B 1 457 ? 36.470 32.236 44.268 1.00 17.24 531 ILE B O 1
ATOM 7694 N N . VAL B 1 458 ? 35.701 32.730 42.203 1.00 21.57 532 VAL B N 1
ATOM 7695 C CA . VAL B 1 458 ? 35.281 34.102 42.510 1.00 21.08 532 VAL B CA 1
ATOM 7696 C C . VAL B 1 458 ? 33.766 34.192 42.739 1.00 21.61 532 VAL B C 1
ATOM 7697 O O . VAL B 1 458 ? 33.015 33.809 41.876 1.00 22.03 532 VAL B O 1
ATOM 7701 N N . PHE B 1 459 ? 33.340 34.690 43.909 1.00 21.48 533 PHE B N 1
ATOM 7702 C CA . PHE B 1 459 ? 31.933 34.899 44.256 1.00 23.28 533 PHE B CA 1
ATOM 7703 C C . PHE B 1 459 ? 31.555 36.329 43.968 1.00 26.15 533 PHE B C 1
ATOM 7704 O O . PHE B 1 459 ? 32.284 37.257 44.369 1.00 25.82 533 PHE B O 1
ATOM 7712 N N . LYS B 1 460 ? 30.416 36.490 43.303 1.00 29.24 534 LYS B N 1
ATOM 7713 C CA . LYS B 1 460 ? 29.851 37.798 42.936 1.00 34.44 534 LYS B CA 1
ATOM 7714 C C . LYS B 1 460 ? 28.401 37.796 43.350 1.00 31.69 534 LYS B C 1
ATOM 7715 O O . LYS B 1 460 ? 27.828 36.745 43.525 1.00 31.62 534 LYS B O 1
ATOM 7721 N N . GLY B 1 461 ? 27.808 38.981 43.433 1.00 31.79 535 GLY B N 1
ATOM 7722 C CA . GLY B 1 461 ? 26.397 39.129 43.685 1.00 33.24 535 GLY B CA 1
ATOM 7723 C C . GLY B 1 461 ? 26.045 40.258 44.625 1.00 32.31 535 GLY B C 1
ATOM 7724 O O . GLY B 1 461 ? 26.757 41.266 44.699 1.00 31.98 535 GLY B O 1
ATOM 7725 N N . GLU B 1 462 ? 24.919 40.096 45.310 1.00 31.65 536 GLU B N 1
ATOM 7726 C CA . GLU B 1 462 ? 24.455 41.048 46.317 1.00 32.48 536 GLU B CA 1
ATOM 7727 C C . GLU B 1 462 ? 24.570 40.408 47.720 1.00 31.27 536 GLU B C 1
ATOM 7728 O O . GLU B 1 462 ? 23.946 39.392 48.001 1.00 28.83 536 GLU B O 1
ATOM 7734 N N . PRO B 1 463 ? 25.405 40.983 48.601 1.00 31.53 537 PRO B N 1
ATOM 7735 C CA . PRO B 1 463 ? 25.542 40.428 49.943 1.00 30.95 537 PRO B CA 1
ATOM 7736 C C . PRO B 1 463 ? 24.195 40.237 50.658 1.00 32.14 537 PRO B C 1
ATOM 7737 O O . PRO B 1 463 ? 23.353 41.127 50.609 1.00 34.47 537 PRO B O 1
ATOM 7741 N N . GLU B 1 464 ? 24.001 39.052 51.259 1.00 33.08 538 GLU B N 1
ATOM 7742 C CA . GLU B 1 464 ? 22.770 38.631 51.968 1.00 33.54 538 GLU B CA 1
ATOM 7743 C C . GLU B 1 464 ? 21.577 38.302 51.062 1.00 34.18 538 GLU B C 1
ATOM 7744 O O . GLU B 1 464 ? 20.503 37.972 51.543 1.00 33.43 538 GLU B O 1
ATOM 7750 N N . LYS B 1 465 ? 21.740 38.407 49.754 1.00 33.20 539 LYS B N 1
ATOM 7751 C CA . LYS B 1 465 ? 20.628 38.210 48.882 1.00 33.38 539 LYS B CA 1
ATOM 7752 C C . LYS B 1 465 ? 20.948 37.094 47.904 1.00 32.56 539 LYS B C 1
ATOM 7753 O O . LYS B 1 465 ? 20.287 36.052 47.905 1.00 31.65 539 LYS B O 1
ATOM 7759 N N . ALA B 1 466 ? 21.971 37.301 47.083 1.00 30.14 540 ALA B N 1
ATOM 7760 C CA . ALA B 1 466 ? 22.303 36.319 46.063 1.00 30.87 540 ALA B CA 1
ATOM 7761 C C . ALA B 1 466 ? 23.794 36.317 45.778 1.00 29.52 540 ALA B C 1
ATOM 7762 O O . ALA B 1 466 ? 24.434 37.376 45.655 1.00 31.99 540 ALA B O 1
ATOM 7764 N N . GLY B 1 467 ? 24.360 35.118 45.744 1.00 28.38 541 GLY B N 1
ATOM 7765 C CA . GLY B 1 467 ? 25.751 34.946 45.442 1.00 27.25 541 GLY B CA 1
ATOM 7766 C C . GLY B 1 467 ? 25.889 33.849 44.402 1.00 28.66 541 GLY B C 1
ATOM 7767 O O . GLY B 1 467 ? 25.273 32.772 44.512 1.00 29.09 541 GLY B O 1
ATOM 7768 N N . LEU B 1 468 ? 26.704 34.147 43.394 1.00 28.55 542 LEU B N 1
ATOM 7769 C CA . LEU B 1 468 ? 26.991 33.286 42.263 1.00 28.80 542 LEU B CA 1
ATOM 7770 C C . LEU B 1 468 ? 28.483 33.118 42.199 1.00 26.35 542 LEU B C 1
ATOM 7771 O O . LEU B 1 468 ? 29.228 34.111 42.216 1.00 25.88 542 LEU B O 1
ATOM 7776 N N . ALA B 1 469 ? 28.924 31.870 42.160 1.00 24.19 543 ALA B N 1
ATOM 7777 C CA . ALA B 1 469 ? 30.349 31.519 42.189 1.00 23.52 543 ALA B CA 1
ATOM 7778 C C . ALA B 1 469 ? 30.751 30.842 40.883 1.00 24.38 543 ALA B C 1
ATOM 7779 O O . ALA B 1 469 ? 29.997 30.010 40.343 1.00 26.49 543 ALA B O 1
ATOM 7781 N N . THR B 1 470 ? 31.946 31.168 40.399 1.00 24.92 544 THR B N 1
ATOM 7782 C CA . THR B 1 470 ? 32.522 30.581 39.182 1.00 24.94 544 THR B CA 1
ATOM 7783 C C . THR B 1 470 ? 32.987 29.154 39.481 1.00 25.14 544 THR B C 1
ATOM 7784 O O . THR B 1 470 ? 33.091 28.737 40.661 1.00 21.00 544 THR B O 1
ATOM 7788 N N . SER B 1 471 ? 33.209 28.405 38.398 1.00 26.30 545 SER B N 1
ATOM 7789 C CA . SER B 1 471 ? 34.079 27.243 38.381 1.00 26.38 545 SER B CA 1
ATOM 7790 C C . SER B 1 471 ? 35.486 27.678 38.767 1.00 25.15 545 SER B C 1
ATOM 7791 O O . SER B 1 471 ? 35.825 28.811 38.588 1.00 26.10 545 SER B O 1
ATOM 7794 N N . PRO B 1 472 ? 36.320 26.761 39.268 1.00 26.40 546 PRO B N 1
ATOM 7795 C CA . PRO B 1 472 ? 37.719 27.115 39.529 1.00 25.45 546 PRO B CA 1
ATOM 7796 C C . PRO B 1 472 ? 38.366 27.549 38.202 1.00 28.93 546 PRO B C 1
ATOM 7797 O O . PRO B 1 472 ? 38.304 26.820 37.215 1.00 30.25 546 PRO B O 1
ATOM 7801 N N . VAL B 1 473 ? 38.928 28.746 38.148 1.00 29.92 547 VAL B N 1
ATOM 7802 C CA . VAL B 1 473 ? 39.587 29.181 36.914 1.00 31.67 547 VAL B CA 1
ATOM 7803 C C . VAL B 1 473 ? 41.022 29.590 37.257 1.00 29.93 547 VAL B C 1
ATOM 7804 O O . VAL B 1 473 ? 41.340 29.758 38.438 1.00 26.37 547 VAL B O 1
ATOM 7808 N N . THR B 1 474 ? 41.865 29.752 36.234 1.00 29.54 548 THR B N 1
ATOM 7809 C CA . THR B 1 474 ? 43.206 30.316 36.435 1.00 30.13 548 THR B CA 1
ATOM 7810 C C . THR B 1 474 ? 43.079 31.694 37.106 1.00 28.69 548 THR B C 1
ATOM 7811 O O . THR B 1 474 ? 42.044 32.362 36.989 1.00 28.66 548 THR B O 1
ATOM 7815 N N . LEU B 1 475 ? 44.127 32.119 37.804 1.00 28.80 549 LEU B N 1
ATOM 7816 C CA . LEU B 1 475 ? 44.170 33.464 38.424 1.00 29.50 549 LEU B CA 1
ATOM 7817 C C . LEU B 1 475 ? 43.837 34.581 37.436 1.00 31.39 549 LEU B C 1
ATOM 7818 O O . LEU B 1 475 ? 43.016 35.447 37.712 1.00 32.82 549 LEU B O 1
ATOM 7823 N N . LYS B 1 476 ? 44.482 34.558 36.279 1.00 33.59 550 LYS B N 1
ATOM 7824 C CA . LYS B 1 476 ? 44.221 35.547 35.274 1.00 35.51 550 LYS B CA 1
ATOM 7825 C C . LYS B 1 476 ? 42.736 35.578 34.924 1.00 34.92 550 LYS B C 1
ATOM 7826 O O . LYS B 1 476 ? 42.107 36.628 35.038 1.00 36.89 550 LYS B O 1
ATOM 7832 N N . THR B 1 477 ? 42.157 34.444 34.527 1.00 34.23 551 THR B N 1
ATOM 7833 C CA . THR B 1 477 ? 40.751 34.474 34.092 1.00 34.10 551 THR B CA 1
ATOM 7834 C C . THR B 1 477 ? 39.923 35.042 35.256 1.00 33.08 551 THR B C 1
ATOM 7835 O O . THR B 1 477 ? 39.190 36.004 35.090 1.00 31.62 551 THR B O 1
ATOM 7839 N N . GLY B 1 478 ? 40.093 34.456 36.439 1.00 30.02 552 GLY B N 1
ATOM 7840 C CA . GLY B 1 478 ? 39.340 34.850 37.622 1.00 29.93 552 GLY B CA 1
ATOM 7841 C C . GLY B 1 478 ? 39.507 36.310 37.981 1.00 31.40 552 GLY B C 1
ATOM 7842 O O . GLY B 1 478 ? 38.515 37.043 38.160 1.00 29.30 552 GLY B O 1
ATOM 7843 N N . MET B 1 479 ? 40.770 36.732 38.086 1.00 31.46 553 MET B N 1
ATOM 7844 C CA . MET B 1 479 ? 41.094 38.086 38.521 1.00 31.66 553 MET B CA 1
ATOM 7845 C C . MET B 1 479 ? 40.729 39.152 37.509 1.00 35.81 553 MET B C 1
ATOM 7846 O O . MET B 1 479 ? 40.309 40.248 37.894 1.00 32.59 553 MET B O 1
ATOM 7851 N N . ASN B 1 480 ? 40.854 38.835 36.214 1.00 37.56 554 ASN B N 1
ATOM 7852 C CA . ASN B 1 480 ? 40.533 39.817 35.199 1.00 40.95 554 ASN B CA 1
ATOM 7853 C C . ASN B 1 480 ? 39.134 40.366 35.404 1.00 40.33 554 ASN B C 1
ATOM 7854 O O . ASN B 1 480 ? 38.941 41.577 35.346 1.00 41.74 554 ASN B O 1
ATOM 7859 N N . GLU B 1 481 ? 38.185 39.468 35.676 1.00 42.00 555 GLU B N 1
ATOM 7860 C CA . GLU B 1 481 ? 36.767 39.807 35.903 1.00 44.22 555 GLU B CA 1
ATOM 7861 C C . GLU B 1 481 ? 36.515 40.533 37.246 1.00 39.03 555 GLU B C 1
ATOM 7862 O O . GLU B 1 481 ? 35.837 41.569 37.302 1.00 37.79 555 GLU B O 1
ATOM 7868 N N . PHE B 1 482 ? 37.048 39.963 38.322 1.00 33.47 556 PHE B N 1
ATOM 7869 C CA . PHE B 1 482 ? 36.963 40.573 39.645 1.00 32.05 556 PHE B CA 1
ATOM 7870 C C . PHE B 1 482 ? 37.650 41.972 39.690 1.00 32.12 556 PHE B C 1
ATOM 7871 O O . PHE B 1 482 ? 37.144 42.917 40.296 1.00 32.94 556 PHE B O 1
ATOM 7879 N N . LEU B 1 483 ? 38.783 42.135 39.034 1.00 32.36 557 LEU B N 1
ATOM 7880 C CA . LEU B 1 483 ? 39.439 43.444 39.088 1.00 33.18 557 LEU B CA 1
ATOM 7881 C C . LEU B 1 483 ? 38.682 44.507 38.263 1.00 35.29 557 LEU B C 1
ATOM 7882 O O . LEU B 1 483 ? 38.669 45.692 38.611 1.00 32.89 557 LEU B O 1
ATOM 7887 N N . ARG B 1 484 ? 38.011 44.063 37.200 1.00 40.03 558 ARG B N 1
ATOM 7888 C CA . ARG B 1 484 ? 37.205 44.936 36.353 1.00 45.56 558 ARG B CA 1
ATOM 7889 C C . ARG B 1 484 ? 36.145 45.655 37.185 1.00 45.86 558 ARG B C 1
ATOM 7890 O O . ARG B 1 484 ? 35.985 46.878 37.096 1.00 42.62 558 ARG B O 1
ATOM 7898 N N . GLU B 1 485 ? 35.421 44.890 37.994 1.00 46.65 559 GLU B N 1
ATOM 7899 C CA . GLU B 1 485 ? 34.349 45.489 38.769 1.00 53.19 559 GLU B CA 1
ATOM 7900 C C . GLU B 1 485 ? 34.878 46.418 39.862 1.00 49.11 559 GLU B C 1
ATOM 7901 O O . GLU B 1 485 ? 34.178 47.344 40.256 1.00 50.77 559 GLU B O 1
ATOM 7907 N N . LEU B 1 486 ? 36.123 46.211 40.296 1.00 45.03 560 LEU B N 1
ATOM 7908 C CA . LEU B 1 486 ? 36.777 47.113 41.258 1.00 42.92 560 LEU B CA 1
ATOM 7909 C C . LEU B 1 486 ? 37.379 48.322 40.578 1.00 48.32 560 LEU B C 1
ATOM 7910 O O . LEU B 1 486 ? 37.707 49.331 41.237 1.00 47.96 560 LEU B O 1
ATOM 7915 N N . GLU B 1 487 ? 37.511 48.220 39.256 1.00 46.87 561 GLU B N 1
ATOM 7916 C CA . GLU B 1 487 ? 38.229 49.181 38.443 1.00 44.72 561 GLU B CA 1
ATOM 7917 C C . GLU B 1 487 ? 39.675 49.394 38.884 1.00 42.38 561 GLU B C 1
ATOM 7918 O O . GLU B 1 487 ? 40.177 50.534 38.903 1.00 42.10 561 GLU B O 1
ATOM 7924 N N . VAL B 1 488 ? 40.354 48.301 39.230 1.00 37.84 562 VAL B N 1
ATOM 7925 C CA . VAL B 1 488 ? 41.802 48.357 39.460 1.00 37.72 562 VAL B CA 1
ATOM 7926 C C . VAL B 1 488 ? 42.521 47.404 38.509 1.00 37.44 562 VAL B C 1
ATOM 7927 O O . VAL B 1 488 ? 41.946 46.379 38.112 1.00 39.39 562 VAL B O 1
ATOM 7931 N N . THR B 1 489 ? 43.757 47.737 38.147 1.00 35.76 563 THR B N 1
ATOM 7932 C CA . THR B 1 489 ? 44.581 46.869 37.292 1.00 35.87 563 THR B CA 1
ATOM 7933 C C . THR B 1 489 ? 45.876 46.465 38.007 1.00 35.76 563 THR B C 1
ATOM 7934 O O . THR B 1 489 ? 46.442 47.259 38.751 1.00 36.47 563 THR B O 1
ATOM 7938 N N . PHE B 1 490 ? 46.295 45.205 37.831 1.00 35.29 564 PHE B N 1
ATOM 7939 C CA . PHE B 1 490 ? 47.544 44.666 38.410 1.00 33.51 564 PHE B CA 1
ATOM 7940 C C . PHE B 1 490 ? 48.574 44.458 37.307 1.00 36.05 564 PHE B C 1
ATOM 7941 O O . PHE B 1 490 ? 48.224 44.078 36.170 1.00 39.69 564 PHE B O 1
ATOM 7949 N N . ARG B 1 491 ? 49.839 44.673 37.657 1.00 36.63 565 ARG B N 1
ATOM 7950 C CA . ARG B 1 491 ? 51.016 44.380 36.846 1.00 37.83 565 ARG B CA 1
ATOM 7951 C C . ARG B 1 491 ? 51.938 43.568 37.757 1.00 35.19 565 ARG B C 1
ATOM 7952 O O . ARG B 1 491 ? 51.660 43.453 38.937 1.00 31.48 565 ARG B O 1
ATOM 7960 N N . ARG B 1 492 ? 53.044 43.045 37.228 1.00 35.88 566 ARG B N 1
ATOM 7961 C CA . ARG B 1 492 ? 53.913 42.148 38.009 1.00 36.84 566 ARG B CA 1
ATOM 7962 C C . ARG B 1 492 ? 55.187 42.852 38.326 1.00 37.34 566 ARG B C 1
ATOM 7963 O O . ARG B 1 492 ? 55.799 43.435 37.434 1.00 39.85 566 ARG B O 1
ATOM 7971 N N . ASP B 1 493 ? 55.608 42.752 39.583 1.00 35.26 567 ASP B N 1
ATOM 7972 C CA . ASP B 1 493 ? 56.930 43.164 39.937 1.00 36.31 567 ASP B CA 1
ATOM 7973 C C . ASP B 1 493 ? 57.952 42.255 39.269 1.00 36.62 567 ASP B C 1
ATOM 7974 O O . ASP B 1 493 ? 57.822 41.042 39.362 1.00 35.25 567 ASP B O 1
ATOM 7979 N N . ALA B 1 494 ? 58.969 42.848 38.646 1.00 39.17 568 ALA B N 1
ATOM 7980 C CA . ALA B 1 494 ? 60.006 42.084 37.946 1.00 43.39 568 ALA B CA 1
ATOM 7981 C C . ALA B 1 494 ? 60.809 41.179 38.876 1.00 45.57 568 ALA B C 1
ATOM 7982 O O . ALA B 1 494 ? 61.158 40.052 38.512 1.00 48.18 568 ALA B O 1
ATOM 7984 N N . GLU B 1 495 ? 61.068 41.645 40.095 1.00 42.10 569 GLU B N 1
ATOM 7985 C CA . GLU B 1 495 ? 62.052 40.983 40.905 1.00 39.77 569 GLU B CA 1
ATOM 7986 C C . GLU B 1 495 ? 61.454 39.905 41.735 1.00 37.32 569 GLU B C 1
ATOM 7987 O O . GLU B 1 495 ? 61.941 38.776 41.713 1.00 37.11 569 GLU B O 1
ATOM 7993 N N . THR B 1 496 ? 60.394 40.254 42.477 1.00 34.06 570 THR B N 1
ATOM 7994 C CA . THR B 1 496 ? 59.770 39.348 43.366 1.00 31.26 570 THR B CA 1
ATOM 7995 C C . THR B 1 496 ? 58.605 38.621 42.713 1.00 29.49 570 THR B C 1
ATOM 7996 O O . THR B 1 496 ? 58.147 37.656 43.273 1.00 27.28 570 THR B O 1
ATOM 8000 N N . GLY B 1 497 ? 58.143 39.088 41.555 1.00 30.03 571 GLY B N 1
ATOM 8001 C CA . GLY B 1 497 ? 56.941 38.519 40.916 1.00 28.87 571 GLY B CA 1
ATOM 8002 C C . GLY B 1 497 ? 55.589 38.877 41.554 1.00 27.09 571 GLY B C 1
ATOM 8003 O O . GLY B 1 497 ? 54.507 38.360 41.134 1.00 25.46 571 GLY B O 1
ATOM 8004 N N . ARG B 1 498 ? 55.608 39.705 42.595 1.00 25.85 572 ARG B N 1
ATOM 8005 C CA . ARG B 1 498 ? 54.367 39.918 43.357 1.00 25.27 572 ARG B CA 1
ATOM 8006 C C . ARG B 1 498 ? 53.377 40.813 42.547 1.00 26.78 572 ARG B C 1
ATOM 8007 O O . ARG B 1 498 ? 53.809 41.645 41.790 1.00 27.61 572 ARG B O 1
ATOM 8015 N N . PRO B 1 499 ? 52.060 40.705 42.775 1.00 28.38 573 PRO B N 1
ATOM 8016 C CA . PRO B 1 499 ? 51.213 41.698 42.061 1.00 30.47 573 PRO B CA 1
ATOM 8017 C C . PRO B 1 499 ? 51.462 43.106 42.576 1.00 32.97 573 PRO B C 1
ATOM 8018 O O . PRO B 1 499 ? 51.591 43.295 43.773 1.00 33.75 573 PRO B O 1
ATOM 8022 N N . ARG B 1 500 ? 51.594 44.054 41.660 1.00 35.68 574 ARG B N 1
ATOM 8023 C CA . ARG B 1 500 ? 51.621 45.467 41.953 1.00 40.83 574 ARG B CA 1
ATOM 8024 C C . ARG B 1 500 ? 50.344 46.021 41.385 1.00 44.89 574 ARG B C 1
ATOM 8025 O O . ARG B 1 500 ? 50.091 45.887 40.184 1.00 45.80 574 ARG B O 1
ATOM 8033 N N . VAL B 1 501 ? 49.547 46.650 42.233 1.00 43.68 575 VAL B N 1
ATOM 8034 C CA . VAL B 1 501 ? 48.388 47.399 41.764 1.00 46.41 575 VAL B CA 1
ATOM 8035 C C . VAL B 1 501 ? 48.756 48.768 41.175 1.00 51.33 575 VAL B C 1
ATOM 8036 O O . VAL B 1 501 ? 49.660 49.453 41.660 1.00 61.08 575 VAL B O 1
ATOM 8040 N N . ASN B 1 502 ? 48.098 49.137 40.076 1.00 50.83 576 ASN B N 1
ATOM 8041 C CA . ASN B 1 502 ? 48.245 50.468 39.515 1.00 50.36 576 ASN B CA 1
ATOM 8042 C C . ASN B 1 502 ? 47.336 51.431 40.257 1.00 50.01 576 ASN B C 1
ATOM 8043 O O . ASN B 1 502 ? 46.154 51.149 40.441 1.00 48.50 576 ASN B O 1
ATOM 8048 N N . LYS B 1 503 ? 47.894 52.560 40.692 1.00 53.64 577 LYS B N 1
ATOM 8049 C CA . LYS B 1 503 ? 47.100 53.654 41.265 1.00 50.99 577 LYS B CA 1
ATOM 8050 C C . LYS B 1 503 ? 46.244 54.262 40.170 1.00 48.01 577 LYS B C 1
ATOM 8051 O O . LYS B 1 503 ? 46.684 54.411 39.045 1.00 46.40 577 LYS B O 1
ATOM 8057 N N . ILE B 1 504 ? 44.991 54.543 40.498 1.00 48.21 578 ILE B N 1
ATOM 8058 C CA . ILE B 1 504 ? 43.985 54.871 39.482 1.00 47.91 578 ILE B CA 1
ATOM 8059 C C . ILE B 1 504 ? 44.295 56.190 38.820 1.00 53.03 578 ILE B C 1
ATOM 8060 O O . ILE B 1 504 ? 44.857 57.079 39.457 1.00 52.53 578 ILE B O 1
ATOM 8065 N N . GLY B 1 505 ? 43.975 56.289 37.530 1.00 54.37 579 GLY B N 1
ATOM 8066 C CA . GLY B 1 505 ? 44.358 57.441 36.741 1.00 58.61 579 GLY B CA 1
ATOM 8067 C C . GLY B 1 505 ? 45.823 57.442 36.345 1.00 60.79 579 GLY B C 1
ATOM 8068 O O . GLY B 1 505 ? 46.245 58.286 35.539 1.00 62.47 579 GLY B O 1
ATOM 8069 N N . SER B 1 506 ? 46.613 56.520 36.904 1.00 57.71 580 SER B N 1
ATOM 8070 C CA . SER B 1 506 ? 47.991 56.332 36.427 1.00 59.90 580 SER B CA 1
ATOM 8071 C C . SER B 1 506 ? 47.961 55.957 34.933 1.00 61.05 580 SER B C 1
ATOM 8072 O O . SER B 1 506 ? 46.910 55.611 34.396 1.00 60.23 580 SER B O 1
ATOM 8075 N N . TYR B 1 507 ? 49.103 56.063 34.268 1.00 63.78 581 TYR B N 1
ATOM 8076 C CA . TYR B 1 507 ? 49.202 55.800 32.838 1.00 67.59 581 TYR B CA 1
ATOM 8077 C C . TYR B 1 507 ? 48.956 54.316 32.503 1.00 66.56 581 TYR B C 1
ATOM 8078 O O . TYR B 1 507 ? 48.067 53.974 31.707 1.00 65.97 581 TYR B O 1
ATOM 8087 N N . LEU B 1 508 ? 49.749 53.444 33.127 1.00 64.18 582 LEU B N 1
ATOM 8088 C CA . LEU B 1 508 ? 49.600 51.995 33.008 1.00 62.27 582 LEU B CA 1
ATOM 8089 C C . LEU B 1 508 ? 48.165 51.529 33.310 1.00 59.01 582 LEU B C 1
ATOM 8090 O O . LEU B 1 508 ? 47.642 50.646 32.636 1.00 57.60 582 LEU B O 1
ATOM 8095 N N . ASP B 1 509 ? 47.541 52.153 34.310 1.00 58.21 583 ASP B N 1
ATOM 8096 C CA . ASP B 1 509 ? 46.130 51.936 34.635 1.00 56.84 583 ASP B CA 1
ATOM 8097 C C . ASP B 1 509 ? 45.289 52.179 33.390 1.00 57.84 583 ASP B C 1
ATOM 8098 O O . ASP B 1 509 ? 44.523 51.304 32.973 1.00 56.79 583 ASP B O 1
ATOM 8103 N N . ARG B 1 510 ? 45.465 53.359 32.781 1.00 65.04 584 ARG B N 1
ATOM 8104 C CA . ARG B 1 510 ? 44.684 53.766 31.610 1.00 66.45 584 ARG B CA 1
ATOM 8105 C C . ARG B 1 510 ? 44.875 52.830 30.415 1.00 66.24 584 ARG B C 1
ATOM 8106 O O . ARG B 1 510 ? 43.894 52.415 29.788 1.00 67.04 584 ARG B O 1
ATOM 8114 N N . VAL B 1 511 ? 46.133 52.516 30.096 1.00 65.10 585 VAL B N 1
ATOM 8115 C CA . VAL B 1 511 ? 46.451 51.576 29.009 1.00 63.16 585 VAL B CA 1
ATOM 8116 C C . VAL B 1 511 ? 45.903 50.163 29.255 1.00 59.76 585 VAL B C 1
ATOM 8117 O O . VAL B 1 511 ? 45.287 49.583 28.363 1.00 60.20 585 VAL B O 1
ATOM 8121 N N . GLN B 1 512 ? 46.100 49.623 30.460 1.00 55.39 586 GLN B N 1
ATOM 8122 C CA . GLN B 1 512 ? 45.564 48.299 30.777 1.00 52.09 586 GLN B CA 1
ATOM 8123 C C . GLN B 1 512 ? 44.031 48.258 30.692 1.00 51.62 586 GLN B C 1
ATOM 8124 O O . GLN B 1 512 ? 43.436 47.277 30.216 1.00 48.78 586 GLN B O 1
ATOM 8130 N N . LYS B 1 513 ? 43.391 49.314 31.187 1.00 53.24 587 LYS B N 1
ATOM 8131 C CA . LYS B 1 513 ? 41.936 49.424 31.078 1.00 55.15 587 LYS B CA 1
ATOM 8132 C C . LYS B 1 513 ? 41.502 49.503 29.594 1.00 60.02 587 LYS B C 1
ATOM 8133 O O . LYS B 1 513 ? 40.610 48.763 29.166 1.00 59.19 587 LYS B O 1
ATOM 8139 N N . GLU B 1 514 ? 42.161 50.356 28.813 1.00 63.94 588 GLU B N 1
ATOM 8140 C CA . GLU B 1 514 ? 41.865 50.455 27.373 1.00 70.69 588 GLU B CA 1
ATOM 8141 C C . GLU B 1 514 ? 42.062 49.118 26.638 1.00 70.36 588 GLU B C 1
ATOM 8142 O O . GLU B 1 514 ? 41.530 48.929 25.551 1.00 73.09 588 GLU B O 1
ATOM 8148 N N . ARG B 1 515 ? 42.810 48.202 27.261 1.00 69.43 589 ARG B N 1
ATOM 8149 C CA . ARG B 1 515 ? 43.155 46.898 26.688 1.00 65.79 589 ARG B CA 1
ATOM 8150 C C . ARG B 1 515 ? 42.235 45.756 27.133 1.00 61.67 589 ARG B C 1
ATOM 8151 O O . ARG B 1 515 ? 42.153 44.732 26.456 1.00 62.31 589 ARG B O 1
ATOM 8159 N N . GLY B 1 516 ? 41.556 45.915 28.272 1.00 56.81 590 GLY B N 1
ATOM 8160 C CA . GLY B 1 516 ? 40.771 44.818 28.854 1.00 50.92 590 GLY B CA 1
ATOM 8161 C C . GLY B 1 516 ? 41.628 43.864 29.673 1.00 48.58 590 GLY B C 1
ATOM 8162 O O . GLY B 1 516 ? 41.222 42.754 30.001 1.00 46.69 590 GLY B O 1
ATOM 8163 N N . ASP B 1 517 ? 42.816 44.319 30.037 1.00 49.28 591 ASP B N 1
ATOM 8164 C CA . ASP B 1 517 ? 43.843 43.455 30.609 1.00 47.57 591 ASP B CA 1
ATOM 8165 C C . ASP B 1 517 ? 44.081 43.862 32.077 1.00 43.98 591 ASP B C 1
ATOM 8166 O O . ASP B 1 517 ? 45.064 44.508 32.392 1.00 43.47 591 ASP B O 1
ATOM 8171 N N . TYR B 1 518 ? 43.154 43.486 32.953 1.00 42.32 592 TYR B N 1
ATOM 8172 C CA . TYR B 1 518 ? 43.170 43.931 34.354 1.00 41.92 592 TYR B CA 1
ATOM 8173 C C . TYR B 1 518 ? 44.224 43.227 35.218 1.00 38.48 592 TYR B C 1
ATOM 8174 O O . TYR B 1 518 ? 44.887 43.857 36.034 1.00 39.09 592 TYR B O 1
ATOM 8183 N N . TYR B 1 519 ? 44.359 41.921 35.037 1.00 35.86 593 TYR B N 1
ATOM 8184 C CA . TYR B 1 519 ? 45.381 41.163 35.711 1.00 34.60 593 TYR B CA 1
ATOM 8185 C C . TYR B 1 519 ? 46.439 40.789 34.672 1.00 37.03 593 TYR B C 1
ATOM 8186 O O . TYR B 1 519 ? 46.319 39.780 33.951 1.00 36.55 593 TYR B O 1
ATOM 8195 N N . SER B 1 520 ? 47.449 41.657 34.587 1.00 38.18 594 SER B N 1
ATOM 8196 C CA . SER B 1 520 ? 48.524 41.588 33.609 1.00 41.98 594 SER B CA 1
ATOM 8197 C C . SER B 1 520 ? 49.707 40.768 34.095 1.00 44.15 594 SER B C 1
ATOM 8198 O O . SER B 1 520 ? 50.071 40.827 35.263 1.00 41.40 594 SER B O 1
ATOM 8201 N N . MET B 1 521 ? 50.283 39.999 33.175 1.00 52.45 595 MET B N 1
ATOM 8202 C CA . MET B 1 521 ? 51.484 39.192 33.413 1.00 59.88 595 MET B CA 1
ATOM 8203 C C . MET B 1 521 ? 52.741 39.985 33.095 1.00 63.55 595 MET B C 1
ATOM 8204 O O . MET B 1 521 ? 53.856 39.575 33.438 1.00 69.42 595 MET B O 1
ATOM 8209 N N . VAL B 1 522 ? 52.567 41.117 32.427 1.00 64.36 596 VAL B N 1
ATOM 8210 C CA . VAL B 1 522 ? 53.696 41.952 32.061 1.00 69.75 596 VAL B CA 1
ATOM 8211 C C . VAL B 1 522 ? 54.478 42.403 33.296 1.00 71.51 596 VAL B C 1
ATOM 8212 O O . VAL B 1 522 ? 53.892 42.708 34.352 1.00 62.71 596 VAL B O 1
ATOM 8216 N N . LEU B 1 523 ? 55.804 42.384 33.138 1.00 75.86 597 LEU B N 1
ATOM 8217 C CA . LEU B 1 523 ? 56.753 42.875 34.121 1.00 78.81 597 LEU B CA 1
ATOM 8218 C C . LEU B 1 523 ? 56.791 44.396 34.082 1.00 85.82 597 LEU B C 1
ATOM 8219 O O . LEU B 1 523 ? 57.017 45.002 33.031 1.00 89.80 597 LEU B O 1
ATOM 8224 N N . SER B 1 524 ? 56.572 44.987 35.255 1.00 89.45 598 SER B N 1
ATOM 8225 C CA . SER B 1 524 ? 56.338 46.417 35.433 1.00 87.82 598 SER B CA 1
ATOM 8226 C C . SER B 1 524 ? 57.375 47.320 34.767 1.00 98.56 598 SER B C 1
ATOM 8227 O O . SER B 1 524 ? 58.573 47.022 34.752 1.00 98.68 598 SER B O 1
ATOM 8230 N N . THR B 1 525 ? 56.880 48.432 34.229 1.00 104.15 599 THR B N 1
ATOM 8231 C CA . THR B 1 525 ? 57.679 49.406 33.490 1.00 103.55 599 THR B CA 1
ATOM 8232 C C . THR B 1 525 ? 58.624 50.223 34.399 1.00 106.20 599 THR B C 1
ATOM 8233 O O . THR B 1 525 ? 59.482 50.955 33.905 1.00 112.92 599 THR B O 1
ATOM 8237 N N . GLN B 1 526 ? 58.474 50.072 35.718 1.00 70.75 600 GLN B N 1
ATOM 8238 C CA . GLN B 1 526 ? 59.240 50.836 36.709 1.00 77.33 600 GLN B CA 1
ATOM 8239 C C . GLN B 1 526 ? 59.453 50.034 38.007 1.00 83.65 600 GLN B C 1
ATOM 8240 O O . GLN B 1 526 ? 58.526 49.818 38.796 1.00 75.67 600 GLN B O 1
#

Nearest PDB structures (foldseek):
  3ozx-assembly1_A  TM=1.002E+00  e=0.000E+00  Saccharolobus solfataricus
  6tmf-assembly1_d  TM=7.855E-01  e=6.319E-91  Saccharolobus solfataricus
  5yv5-assembly1_A  TM=9.687E-01  e=2.244E-71  Pyrococcus furiosus COM1
  1yqt-assembly1_A  TM=9.646E-01  e=1.365E-70  Pyrococcus furiosus
  7o80-assembly1_Bz  TM=8.864E-01  e=1.038E-64  Oryctolagus cuniculus

Solvent-accessible surface area: 43216 Å² total; per-residue (Å²): 178,68,114,24,5,14,55,105,139,111,148,12,26,62,0,14,29,28,1,14,5,76,76,93,24,9,1,0,0,0,3,47,57,39,0,10,8,37,9,0,0,69,0,0,11,27,100,27,46,0,14,48,11,56,38,125,51,181,25,26,101,80,60,0,20,120,136,11,150,77,139,116,11,36,98,9,0,92,67,12,27,49,132,115,16,132,49,14,34,4,48,32,137,1,132,130,15,16,154,123,31,169,18,24,0,39,89,26,0,76,182,28,40,107,52,65,60,39,98,63,0,46,131,47,5,73,0,91,77,11,17,115,84,60,0,83,116,18,81,24,12,3,7,0,26,1,23,1,0,15,5,0,0,88,76,3,50,0,0,0,0,0,11,0,7,39,100,2,6,2,67,33,24,2,25,2,0,38,0,0,62,91,12,3,137,113,31,30,1,0,0,0,1,10,3,2,2,0,0,8,5,0,2,46,48,0,11,1,2,19,17,79,52,79,70,61,0,63,22,4,111,37,14,59,12,96,57,0,0,5,12,7,0,57,0,84,0,71,62,44,110,72,130,38,16,108,40,67,7,106,10,101,126,254,197,140,53,51,3,111,3,72,77,0,1,27,79,70,59,59,18,2,0,6,0,56,90,9,54,0,70,54,7,14,0,0,0,0,0,0,13,55,45,0,9,7,31,14,0,0,68,17,14,19,67,104,43,111,21,80,74,38,58,25,65,66,129,189,28,103,56,7,45,0,46,69,166,25,109,58,116,57,136,14,32,0,72,90,54,0,100,110,33,19,192,43,0,29,41,107,110,21,110,0,16,98,66,2,0,80,72,1,57,0,52,166,36,37,145,33,54,0,84,106,16,63,27,16,49,10,1,15,0,22,0,0,8,11,0,2,83,132,11,39,2,0,0,0,0,14,2,7,44,117,6,6,0,40,31,17,3,13,4,0,74,4,0,72,86,2,0,112,73,47,123,0,0,0,0,2,0,1,11,0,8,1,5,2,24,34,6,10,50,54,0,0,8,1,48,21,6,50,110,40,0,0,27,3,35,34,11,39,74,26,80,43,2,4,21,50,9,0,63,59,5,112,0,0,2,40,8,2,54,100,15,5,2,1,32,6,5,59,82,41,42,191,50,3,148,54,4,64,156,188,35,30,21,13,1,118,78,83,77,39,142,54,119,28,15,13,54,102,140,105,147,15,28,46,0,10,28,25,0,14,6,80,97,93,22,10,0,0,0,0,2,42,58,38,0,9,9,30,12,0,0,68,0,0,13,27,94,22,52,0,13,39,9,57,34,127,58,187,26,42,88,106,46,0,23,103,116,7,172,83,99,121,10,58,108,6,0,94,50,16,26,42,132,109,27,143,45,15,36,4,43,42,123,2,124,119,17,10,138,127,39,141,21,31,0,42,102,20,0,66,151,30,39,117,46,66,53,42,101,72,0,56,132,39,3,77,0,73,90,20,24,112,105,57,3,125,123,21,78,24,10,4,17,0,25,1,21,1,0,14,6,0,0,100,83,1,54,0,0,0,0,0,13,0,7,38,97,3,6,1,76,38,24,4,18,1,0,43,0,0,65,89,6,4,152,113,33,15,1,0,0,0,0,8,2,3,5,2,0,7,6,0,3,46,39,0,9,3,2,28,14,78,50,83,83,55,0,41,21,6,106,46,16,48,9,76,55,0,1,8,2,7,0,28,0,64,1,71,65,60,150,76,140,29,22,117,54,78,14,116,3,111,111,237,208,137,61,57,3,111,5,71,71,0,1,22,91,68,72,98,21,2,0,6,0,39,84,10,62,0,73,56,6,15,0,0,0,1,0,0,15,60,39,0,9,8,43,14,0,0,67,16,9,18,41,96,30,102,22,82,64,38,58,16,69,56,129,155,29,75,38,7,49,0,54,68,166,24,83,58,75,53,122,13,40,0,66,89,39,0,90,109,33,26,199,49,0,34,37,109,108,13,69,0,24,98,41,0,0,100,97,2,51,0,52,158,36,39,158,36,46,0,85,121,14,63,27,13,51,7,0,17,0,16,0,0,12,12,0,3,90,132,8,48,4,0,0,0,0,14,3,12,42,110,5,8,0,35,31,18,2,37,3,0,83,3,0,64,90,0,0,99,83,52,119,0,0,0,0,1,0,1,13,0,10,2,4,0,22,31,6,13,53,51,0,0,0,1,51,30,15,50,134,61,0,0,9,4,12,31,8,36,71,21,82,41,0,3,24,28,1,0,92,68,1,104,0,0,2,28,4,3,68,110,14,7,4,2,46,8,14,57,79,65,40,148,31,2,140,36,2,61,147,180,32,48,20,9,1,96,79,101,24,103,155

B-factor: mean 37.23, std 17.53, range [8.79, 168.91]

Foldseek 3Di:
DAWWFAAQDVQWETEHDAAAWDWLFEEEEADFAQACPQVNLCCLQVVDPGPRYDNVDDDDLVNSLVVCPPHPRNVSSVCNVVVVWFEAELHDCLVVVQVVFFAALQVVLVVAQPPPCLVVLCVLQVCPVRGHPTSNPDDPANSLSSSLSSQLRHDTAEYEEEASCAPFFLLNLLSSLLSCQPRQGRHGYYYYHQQLQSQLQRGQWYWYWADDRGHHTYIHYIDGSVVRVQCVQQQADPVVRDNRDPHGQFFDDDDDWLKWKAWFWADDVQEIEIEHTATAFFLAEAEEGDGPQQCPQVVVCCQVVVDPTPDMAMPPRDWFEFEAHPDFAQDDDAFLQVLLVVLAPQCPPPPHPLVVLQVVQLVVNVRRRPHSNPDDPQNRLSSSLSSRLRHQTQEYEHEASCRSGGNRNLSSSLVSVSVSRNVNRHYYYYYHRRVQSCSSGHQWYKYWDDDRNRYIYIYYTHGCQVVVLVVQVVSLWAWEAEQNRRGIRIDHPPDDVSVVCNVVSRRYYSDYPD/DDWWFADQDDQWETEADAAAWDWQFEEEEAEFPQAQPLVRVCCLQVNDPTPRRDNPPRDDLVRSLVVCPPPNHNVSSVCVVVVNWFEAALHPDLVVVQVPDWAFLQVRLVVQQPPPCLVVLCVLLVCPVRNHPTSVPDDPLRSLSSSLSSQLRHDIQEYEYEASCAPFFQLNLLSSLLSCQVRAGRHGYYYYHQFLQSLLQRGQKYWYWADDRGRHTYTHYIDGSLLRVQCVQQQADVVPGGRRDPHGQFFPDDDAFLKWKAWFWADDDQETETEHTATFFFLAEAEEGEGALQCPQVVVCCQQVVDDTPDMAMVVNDWFEFEAHDDFAQDDFAFLQVLQVVLHPACPDPPHPLVVLQCVLLPVVVRRHPTSRPDDRSSRLSSSLSSSLSHQIQEYEHEASCNPGGNSNLSSSLVSVSVSSNVSSHYYYYYHSRPQSCSRGHQWYWYWDDDRNHHIYIYYTHGCQVRVLVVCVVSLWAWEAAPPRRTTRIDHPPDPVSVVCVVVSRRYYDHHDPD

Secondary structure (DSSP, 8-state):
---EEEESSTTS-EEE--PPP-TTEEEEEE--TTSSHHHHHHHHTTSS---TT-TTS---HHHHHHHHTTSTTHHHHHHHHTT---EEEE-S-TTGGGTT--SBHHHHHHHH--SS-HHHHHHHTT-GGGTTSBGGG--HHHHHHHHHHHHHHS--SEEEEESTTTT--HHHHHHHHHHHHHH-TTSEEEEE-S-HHHHHHH-SEEEEEEEETTTEEEEPPPEEHHHHHHHHHHTEETTTTEE-SSS----S----EEEEE--EEEEETTEEEEE--EEEETT-EEEEE--TTSSHHHHHHHHTTSS--SB--EESS---EEEE-SS-----SSBHHHHHHHH-SSTT-TTSHHHHHTTTTTTGGG-TTSBGGG--HHHHHHHHHHHHHHS--SEEEEESTTTT--HHHHHHHHHHHHHHHHHTT-EEEEE-S-HHHHHHH-SEEEEEEEETTTEEEEPPPEEHHHHHHHHHHHHT-EEEE-TTT--EEEEPTTSHHHHHHHHHT-SEEEEET-/---EEEESSTTS-EEE------TTEEEEEE--TTSSHHHHHHHHTTSS---TT-SSS---HHHHHHHTTTSTTHHHHHHHHTT---EEEE-S-HHHHHSS--SBHHHHHHHH-SSS-HHHHHHHTT-GGGTTSBGGG--HHHHHHHHHHHHHHS--SEEEEESTTTT--HHHHHHHHHHHHHH-TTSEEEEE-S-HHHHHHH-SEEEEEEEETTTEEEEPPPEEHHHHHHHHHHTEEGGGTEE-SSS---SS----EEEEE--EEEEETTEEEEE--EEEETT-EEEEE--TTSSHHHHHHHHTTSS--SB--EESSS--EEEE-SS-----SSBHHHHHHHH-SSTT-TTSHHIIIIITTTTGGGSTTSBGGG--HHHHHHHHHHHHHHS--SEEEEESTTTT--HHHHHHHHHHHHHHHHHHT-EEEEE-S-HHHHHHH-SEEEEEEEETTTEEEEPPPB-HHHHHHHHHHHHT--EEE-TTT--EEEPPTT-HHHHHHHHHT-SEEEEEP--

CATH classification: 3.40.50.300 (+1 more: 3.40.50.300)

GO terms:
  GO:0005515 protein binding (F, IPI)

Sequence (1029 aa):
EGEVIHRYKVNGFKLFGLPTPKNNTILGVLGKNGVGKTTVLKILAGEIIPNFGDPNSKVGKDEVLKRFRGKEIYNYFKELYSNELKIVHKIQYVEYASKFLKGTVNEILTKIDERGKKDEVKELLNMTNLWNKDANILSGGGLQRLLVAASLLREADVYIFDQPSSYLDVRERMNMAKAIRELLKNKYVIVVDHDLIVLDYLTDLIHIIYGESSVYGRVSKSYAARVGINNFLKGYLPAENMKIRPDEIKFMLKLKTKMKWTKIIKKLGDFQLVVDNGEAKEGEIIGILGPNGIGKTTFARILVGEITADEGSVTPEKQILSYKPQRIFPNYDGTVQQYLENASKDALSTSSWFFEEVTKRLNLHRLLESNVNDLSGGELQKLYIAATLAKEADLYVLDQPSSYLDVEERYIVAKAIKRVTRERKAVTFIIDHDLSIHDYIADRIIVFKGEPEKAGLATSPVTLKTGMNEFLRELEVTFRRDAETGRPRVNKIGSYLDRVQKERGDYYSMVLSTEGEVIHRYKVNGFKLFGLPTPKNNTILGVLGKNGVGKTTVLKILAGEIIPNFGDPNSKVGKDEVLKRFRGKEIYNYFKELYSNELKIVHKIQYVEYASKFLKGTVNEILTKIDERGKKDEVKELLNMTNLWNKDANILSGGGLQRLLVAASLLREADVYIFDQPSSYLDVRERMNMAKAIRELLKNKYVIVVDHDLIVLDYLTDLIHIIYGESSVYGRVSKSYAARVGINNFLKGYLPAENMKIRPDEIKFMLKLKTKMKWTKIIKKLGDFQLVVDNGEAKEGEIIGILGPNGIGKTTFARILVGEITADEGSVTPEKQILSYKPQRIFPNYDGTVQQYLENASKDALSTSSWFFEEVTKRLNLHRLLESNVNDLSGGELQKLYIAATLAKEADLYVLDQPSSYLDVEERYIVAKAIKRVTRERKAVTFIIDHDLSIHDYIADRIIVFKGEPEKAGLATSPVTLKTGMNEFLRELEVTFRRDAETGRPRVNKIGSYLDRVQKERGDYYSMVLSTQ

Organism: Saccharolobus solfataricus (strain ATCC 35092 / DSM 1617 / JCM 11322 / P2) (NCBI:txid273057)

Radius of gyration: 34.8 Å; Cα contacts (8 Å, |Δi|>4): 2172; chains: 2; bounding box: 86×74×100 Å

InterPro domains:
  IPR003439 ABC transporter-like, ATP-binding domain [PF00005] (98-240)
  IPR003439 ABC transporter-like, ATP-binding domain [PF00005] (364-487)
  IPR003439 ABC transporter-like, ATP-binding domain [PS50893] (69-310)
  IPR003439 ABC transporter-like, ATP-binding domain [PS50893] (331-560)
  IPR003593 AAA+ ATPase domain [SM00382] (98-287)
  IPR003593 AAA+ ATPase domain [SM00382] (367-537)
  IPR007209 RNase L inhibitor RLI-like, possible metal-binding domain [PF04068] (1-32)
  IPR013283 RLI1 [PR01868] (19-34)
  IPR013283 RLI1 [PR01868] (48-72)
  IPR013283 RLI1 [PR01868] (75-95)
  IPR013283 RLI1 [PR01868] (103-128)
  IPR013283 RLI1 [PR01868] (136-152)
  IPR013283 RLI1 [PR01868] (152-178)
  IPR013283 RLI1 [PTHR19248] (2-594)
  IPR017896 4Fe-4S ferredoxin-type, iron-sulphur binding domain [PF00037] (44-67)
  IPR017896 4Fe-4S ferredoxin-type, iron-sulphur binding domain [PS51379] (42-71)
  IPR017900 4Fe-4S ferredoxin, iron-sulphur binding, conserved site [PS00198] (51-62)
  IPR027417 P-loop containing nucleoside triphosphate hydrolase [G3DSA:3.40.50.300] (81-327)
  IPR027417 P-loop containing nucleoside triphosphate hydrolase [G3DSA:3.40.50.300] (328-595)
  IPR027417 P-loop containing nucleoside triphosphate hydrolase [SSF52540] (97-285)